Protein AF-A0A7J6UIM0-F1 (afdb_monomer_lite)

Sequence (975 aa):
IRQLGDRVQRTISGDQAKIGLISEQITKLRESLHSDTVAAELLTERMQKDLKLVESSADLDINALRQARTDSLAKLEKALNNTVAEITEEYRSRREAQRQRKKDYCRQVAEEVCRLTTEKERLRQARTAEGDKIRETIEAELSRVGEAVSAERQSRAASEDRMLKKLEEICGRMQGDMAEERRQREEAEEQLITLLEDTCTTTATTVVGTPHPRPTSLHHSLQPSLLPDQRQQEEATSFLAGIWPNKCKLIDTVLVCRPKPPADEPSYVEPAAAPLMNTTKIGVPKICGEYAHYDCPPGARWPEGATPYPDPAKELSNSTNTQYSTIPSRIIFTIEWRVVDMAVEQPPESTEDLSEKVDAVTRQRDDLKALCEKLAMVIKEEESARRDITEECAASKKRQQELEVELERTLESSRRETEKAMVEKENYEAEIGVTKRDMLQRVREFEGKMSKIREEVESSTLDNQRLAHEVLRQQRLVKAGEEEMARLKTELTTATEDCREAEAKANTLQVDLEASRKAGQDMKLELDRCQSRVEALKTDLGAQRKARAKLEATVEALRGAVVTENSDKSTASRSLEDANKRMARLEKEKEKAEGQLKKMIAMVRTLEDTQGSLLSELETTTAKLADVGRSATASEETNVDALRKAAEQHQEVVRMRTAMLTLDRERDELQSAVDEKSEEISSLRATNRELSDRVGELNRKVEQLRREAEGQQVNLNSRDEEGAVLQKTIQQLQEETVRLRTELDGSQQEVRNITEDVAHMTRENQSLHAEVIRLSREASNFRTALDHQKRDTQTTMEALRAVELERDDVRELYHQATLDGHRRSASISTLQEERDQLEESLDLLTKENEKFQASLSEAFKHNRRLQVDLDATEDQNQQLLKQLREMNDLLAEQRRMVAVAGEDRNRAEDACRQLSTAGNHQSRESAKLATQLAAVTAENQRLSEKLREARHALHEESNRYEWAPVAPLLCRVVC

Organism: Perkinsus olseni (NCBI:txid32597)

Radius of gyration: 112.0 Å; chains: 1; bounding box: 254×106×376 Å

InterPro domains:
  IPR051861 NET actin-binding domain-containing protein [PTHR32258] (23-616)

pLDDT: mean 70.94, std 21.33, range [28.92, 97.5]

Secondary structure (DSSP, 8-state):
-HHHHHHHHHHHHHHHHHHHHHHHHHHHHHHHHHHHHHHHHHHHHHHHHHHHHHHHHHHHHHHHHHHHHHHHHHHHHHHHHHHHHHHHHHHHHHHHHHHHHHHHHHHHHHHHHHHHHHHHHHHHHHHHHHHHHHHHHHHHHHHHHHHHHHHHHHHHHHHHHHHHHHHHHHHHHHHHHHHHHHHHHHHHHHHHHHHHHHHHHHHHT-------------------------------------S-------------PPPPPPPP-------------------PPP----------------------------------------------------------------SSTHHHHHHHHHHHHHHHHHHHHHHHHHHHHHHHHHHHHHHHHHHHHHHHHHHHHHHHHHHHHHHHHHHHHHHHHHHHHHHHHHHHHHHHHHHHHHHHHHHHHHHHHHHHHHHHHHHHHHHHHHHHHHHHHHHHHHHHHHHHHHHHHHHHHHHHHHHHHHHHHHHHHHHHHHHHHHHHHHHHHHHHHHHHHHHHHHHHHHHHHHHHHHHHHHHHTTTHHHHHHHHHHHHHHHHHHHHHHHHHHHHHHHHHHHHHHHHHHHHHHHHHHHHHHHTTSSSS---S--SSGGGHHHHHHHHHHHHHHHHHHHHHHHHHHHHHHHHHHHHHHHHHHHHHHHHHHHHHHHHHHHHHHHHHHHHHHHHHHHHHHHHHHHHHHHHHHHHHHHHHHHHHHHHHHHHHHHHHHHHHHHHHHHHHHHHHHHHHHHHHHHHHHHHHHHHHHHHHHHHHHHHHHHHHHHHHHHHHHHHHHHHHHHHHHHHHHHHHHHHHHHHHHHHHHHHHHHHHHHHHHHHHHHHHHHHHHHHHHHHHHHHHHHHHHHHHHHHHHHHHHHHHHHHHHHTTTTTS---------------S-S--SSTT----TTS----S---------------------------

Foldseek 3Di:
DVVVVVVVVVVVVVVVVVVVVVVVVVVVVVVVVVVVVVVVVVVVVVVVVVVVVVVVVVVVVVVVVVVVVVVVVVVVVVVVVVVVVVVVVVVVVVVVVVVVVVVVVVVVVVVVVVVVVVVVVVVVVVVVVVVVVVVVVVVVVVVVVVVVVVVVVVVVVVVVVVVVVVVVVVVVVVVVVVVVVVVVVVVVVVVVVVVVVVVVVVVVPDDDDDDDDDDDDDDDDDDDDDDDDDDDDDDDDDDDDDDDDDDDDDDDDDDDDDDDDDDDDDDDDDDDDDDDDDDDDDDDDDDDDDDDDDDDDDDDDDDDDDDDDDDDDDDDDDDDDDDDDDDDPDDDDDDDPDDDDDDDDDDDDDDPVVPVVVVVVVVVVVVVVVVVVVVVVVVVVVVVVVVVVVVVVVVVVVVVVVVVVVVVVVVVVVVVVVVVVVVVVVVVVVVVVVVVVVVVVVVVVVVVVVVVVVVVVVVVVVVVVVVVVVVVVVVVVVVVVVVVVVVVVVVVVVVVVVVVVVVVVVVVVVVVVVVVVVVVVVVVVVVVVVVVVVVVVVVVVVVVVVVVVVVVVVVVVVVVVVVVVCVVVVVVVVVVVVVVVVVVVVVVVVVVVVVVVVVVVVVVVVVVVVVVVVVVVVVVPVVPPPDDDPDDDDDPPVVPVVVVVVVVVVVVVVVVVVVVVVVVVVVVVVVVVVVVVVVVVVVVVVVVVVVVVVVVVVVVVVVVVVVVVVVVVVVVVVVVVVVVVVVVVVVVVVVVVVVVVVVVVVVVVVVVVVVVVVVVVVVVVVVVVVVVVVVVVVVVVVVVVVVVVVVVVVVVVVVVVVVVVVVVVVVVVVVVVVVVVVVVVVVVVVVVVVVVVVVVVVVVVVVVVVVVVVVVVVVVVVVVVVVVVVVVVVVVVVVVVVVVVVVVVVVVVVVVVVVVVPPVVVVPPVVPDDPDDDDDDDDDDPDVPPDDPDVPDDDVVPDDVDPCDDDDDDDDDDDDDDDDDDDDYDDDDDD

Structure (mmCIF, N/CA/C/O backbone):
data_AF-A0A7J6UIM0-F1
#
_entry.id   AF-A0A7J6UIM0-F1
#
loop_
_atom_site.group_PDB
_atom_site.id
_atom_site.type_symbol
_atom_site.label_atom_id
_atom_site.label_alt_id
_atom_site.label_comp_id
_atom_site.label_asym_id
_atom_site.label_entity_id
_atom_site.label_seq_id
_atom_site.pdbx_PDB_ins_code
_atom_site.Cartn_x
_atom_site.Cartn_y
_atom_site.Cartn_z
_atom_site.occupancy
_atom_site.B_iso_or_equiv
_atom_site.auth_seq_id
_atom_site.auth_comp_id
_atom_site.auth_asym_id
_atom_site.auth_atom_id
_atom_site.pdbx_PDB_model_num
ATOM 1 N N . ILE A 1 1 ? 128.063 52.223 -63.792 1.00 61.16 1 ILE A N 1
ATOM 2 C CA . ILE A 1 1 ? 126.683 52.631 -64.166 1.00 61.16 1 ILE A CA 1
ATOM 3 C C . ILE A 1 1 ? 125.966 51.526 -64.948 1.00 61.16 1 ILE A C 1
ATOM 5 O O . ILE A 1 1 ? 125.178 50.843 -64.316 1.00 61.16 1 ILE A O 1
ATOM 9 N N . ARG A 1 2 ? 126.256 51.271 -66.239 1.00 67.19 2 ARG A N 1
ATOM 10 C CA . ARG A 1 2 ? 125.487 50.328 -67.099 1.00 67.19 2 ARG A CA 1
ATOM 11 C C . ARG A 1 2 ? 125.166 48.968 -66.442 1.00 67.19 2 ARG A C 1
ATOM 13 O O . ARG A 1 2 ? 124.000 48.692 -66.206 1.00 67.19 2 ARG A O 1
ATOM 20 N N . GLN A 1 3 ? 126.182 48.240 -65.968 1.00 71.38 3 GLN A N 1
ATOM 21 C CA . GLN A 1 3 ? 126.021 46.953 -65.260 1.00 71.38 3 GLN A CA 1
ATOM 22 C C . GLN A 1 3 ? 125.173 47.004 -63.970 1.00 71.38 3 GLN A C 1
ATOM 24 O O . GLN A 1 3 ? 124.631 45.979 -63.564 1.00 71.38 3 GLN A O 1
ATOM 29 N N . LEU A 1 4 ? 125.063 48.160 -63.301 1.00 66.56 4 LEU A N 1
ATOM 30 C CA . LEU A 1 4 ? 124.134 48.332 -62.176 1.00 66.56 4 LEU A CA 1
ATOM 31 C C . LEU A 1 4 ? 122.704 48.492 -62.690 1.00 66.56 4 LEU A C 1
ATOM 33 O O . LEU A 1 4 ? 121.816 47.843 -62.152 1.00 66.56 4 LEU A O 1
ATOM 37 N N . GLY A 1 5 ? 122.499 49.248 -63.774 1.00 74.25 5 GLY A N 1
ATOM 38 C CA . GLY A 1 5 ? 121.230 49.274 -64.507 1.00 74.25 5 GLY A CA 1
ATOM 39 C C . GLY A 1 5 ? 120.797 47.872 -64.941 1.00 74.25 5 GLY A C 1
ATOM 40 O O . GLY A 1 5 ? 119.691 47.457 -64.629 1.00 74.25 5 GLY A O 1
ATOM 41 N N . ASP A 1 6 ? 121.700 47.080 -65.523 1.00 77.06 6 ASP A N 1
ATOM 42 C CA . ASP A 1 6 ? 121.408 45.707 -65.968 1.00 77.06 6 ASP A CA 1
ATOM 43 C C . ASP A 1 6 ? 121.132 44.724 -64.811 1.00 77.06 6 ASP A C 1
ATOM 45 O O . ASP A 1 6 ? 120.598 43.636 -65.040 1.00 77.06 6 ASP A O 1
ATOM 49 N N . ARG A 1 7 ? 121.522 45.050 -63.569 1.00 75.31 7 ARG A N 1
ATOM 50 C CA . ARG A 1 7 ? 121.157 44.282 -62.361 1.00 75.31 7 ARG A CA 1
ATOM 51 C C . ARG A 1 7 ? 119.836 44.773 -61.773 1.00 75.31 7 ARG A C 1
ATOM 53 O O . ARG A 1 7 ? 118.983 43.940 -61.497 1.00 75.31 7 ARG A O 1
ATOM 60 N N . VAL A 1 8 ? 119.646 46.090 -61.675 1.00 77.69 8 VAL A N 1
ATOM 61 C CA . VAL A 1 8 ? 118.398 46.735 -61.234 1.00 77.69 8 VAL A CA 1
ATOM 62 C C . VAL A 1 8 ? 117.232 46.352 -62.146 1.00 77.69 8 VAL A C 1
ATOM 64 O O . VAL A 1 8 ? 116.179 45.974 -61.650 1.00 77.69 8 VAL A O 1
ATOM 67 N N . GLN A 1 9 ? 117.427 46.335 -63.466 1.00 82.38 9 GLN A N 1
ATOM 68 C CA . GLN A 1 9 ? 116.411 45.909 -64.429 1.00 82.38 9 GLN A CA 1
ATOM 69 C C . GLN A 1 9 ? 116.035 44.432 -64.248 1.00 82.38 9 GLN A C 1
ATOM 71 O O . GLN A 1 9 ? 114.864 44.089 -64.360 1.00 82.38 9 GLN A O 1
ATOM 76 N N . ARG A 1 10 ? 117.004 43.563 -63.913 1.00 80.50 10 ARG A N 1
ATOM 77 C CA . ARG A 1 10 ? 116.757 42.136 -63.638 1.00 80.50 10 ARG A CA 1
ATOM 78 C C . ARG A 1 10 ? 116.069 41.888 -62.297 1.00 80.50 10 ARG A C 1
ATOM 80 O O . ARG A 1 10 ? 115.248 40.978 -62.220 1.00 80.50 10 ARG A O 1
ATOM 87 N N . THR A 1 11 ? 116.356 42.680 -61.261 1.00 80.88 11 THR A N 1
ATOM 88 C CA . THR A 1 11 ? 115.565 42.640 -60.020 1.00 80.88 11 THR A CA 1
ATOM 89 C C . THR A 1 11 ? 114.163 43.188 -60.257 1.00 80.88 11 THR A C 1
ATOM 91 O O . THR A 1 11 ? 113.212 42.513 -59.899 1.00 80.88 11 THR A O 1
ATOM 94 N N . ILE A 1 12 ? 114.006 44.307 -60.977 1.00 81.94 12 ILE A N 1
ATOM 95 C CA . ILE A 1 12 ? 112.689 44.857 -61.341 1.00 81.94 12 ILE A CA 1
ATOM 96 C C . ILE A 1 12 ? 111.864 43.830 -62.123 1.00 81.94 12 ILE A C 1
ATOM 98 O O . ILE A 1 12 ? 110.735 43.567 -61.730 1.00 81.94 12 ILE A O 1
ATOM 102 N N . SER A 1 13 ? 112.408 43.188 -63.162 1.00 81.75 13 SER A N 1
ATOM 103 C CA . SER A 1 13 ? 111.665 42.169 -63.920 1.00 81.75 13 SER A CA 1
ATOM 104 C C . SER A 1 13 ? 111.383 40.905 -63.098 1.00 81.75 13 SER A C 1
ATOM 106 O O . SER A 1 13 ? 110.324 40.300 -63.239 1.00 81.75 13 SER A O 1
ATOM 108 N N . GLY A 1 14 ? 112.312 40.498 -62.225 1.00 86.31 14 GLY A N 1
ATOM 109 C CA . GLY A 1 14 ? 112.129 39.350 -61.334 1.00 86.31 14 GLY A CA 1
ATOM 110 C C . GLY A 1 14 ? 111.077 39.599 -60.252 1.00 86.31 14 GLY A C 1
ATOM 111 O O . GLY A 1 14 ? 110.280 38.715 -59.951 1.00 86.31 14 GLY A O 1
ATOM 112 N N . ASP A 1 15 ? 111.031 40.808 -59.700 1.00 85.44 15 ASP A N 1
ATOM 113 C CA . ASP A 1 15 ? 110.052 41.210 -58.693 1.00 85.44 15 ASP A CA 1
ATOM 114 C C . ASP A 1 15 ? 108.699 41.548 -59.334 1.00 85.44 15 ASP A C 1
ATOM 116 O O . ASP A 1 15 ? 107.673 41.198 -58.765 1.00 85.44 15 ASP A O 1
ATOM 120 N N . GLN A 1 16 ? 108.662 42.081 -60.561 1.00 86.06 16 GLN A N 1
ATOM 121 C CA . GLN A 1 16 ? 107.441 42.164 -61.376 1.00 86.06 16 GLN A CA 1
ATOM 122 C C . GLN A 1 16 ? 106.850 40.776 -61.658 1.00 86.06 16 GLN A C 1
ATOM 124 O O . GLN A 1 16 ? 105.642 40.603 -61.527 1.00 86.06 16 GLN A O 1
ATOM 129 N N . ALA A 1 17 ? 107.675 39.769 -61.970 1.00 85.25 17 ALA A N 1
ATOM 130 C CA . ALA A 1 17 ? 107.206 38.394 -62.147 1.00 85.25 17 ALA A CA 1
ATOM 131 C C . ALA A 1 17 ? 106.651 37.792 -60.839 1.00 85.25 17 ALA A C 1
ATOM 133 O O . ALA A 1 17 ? 105.599 37.155 -60.858 1.00 85.25 17 ALA A O 1
ATOM 134 N N . LYS A 1 18 ? 107.297 38.044 -59.688 1.00 89.06 18 LYS A N 1
ATOM 135 C CA . LYS A 1 18 ? 106.760 37.656 -58.367 1.00 89.06 18 LYS A CA 1
ATOM 136 C C . LYS A 1 18 ? 105.453 38.377 -58.045 1.00 89.06 18 LYS A C 1
ATOM 138 O O . LYS A 1 18 ? 104.526 37.736 -57.574 1.00 89.06 18 LYS A O 1
ATOM 143 N N . ILE A 1 19 ? 105.366 39.684 -58.299 1.00 88.00 19 ILE A N 1
ATOM 144 C CA . ILE A 1 19 ? 104.154 40.488 -58.083 1.00 88.00 19 ILE A CA 1
ATOM 145 C C . ILE A 1 19 ? 103.022 39.993 -58.988 1.00 88.00 19 ILE A C 1
ATOM 147 O O . ILE A 1 19 ? 101.898 39.879 -58.515 1.00 88.00 19 ILE A O 1
ATOM 151 N N . GLY A 1 20 ? 103.310 39.621 -60.239 1.00 88.06 20 GLY A N 1
ATOM 152 C CA . GLY A 1 20 ? 102.354 38.964 -61.132 1.00 88.06 20 GLY A CA 1
ATOM 153 C C . GLY A 1 20 ? 101.846 37.639 -60.562 1.00 88.06 20 GLY A C 1
ATOM 154 O O . GLY A 1 20 ? 100.642 37.458 -60.422 1.00 88.06 20 GLY A O 1
ATOM 155 N N . LEU A 1 21 ? 102.748 36.752 -60.133 1.00 89.19 21 LEU A N 1
ATOM 156 C CA . LEU A 1 21 ? 102.387 35.444 -59.571 1.00 89.19 21 LEU A CA 1
ATOM 157 C C . LEU A 1 21 ? 101.632 35.562 -58.231 1.00 89.19 21 LEU A C 1
ATOM 159 O O . LEU A 1 21 ? 100.676 34.827 -57.994 1.00 89.19 21 LEU A O 1
ATOM 163 N N . ILE A 1 22 ? 101.996 36.526 -57.381 1.00 90.00 22 ILE A N 1
ATOM 164 C CA . ILE A 1 22 ? 101.259 36.867 -56.153 1.00 90.00 22 ILE A CA 1
ATOM 165 C C . ILE A 1 22 ? 99.895 37.481 -56.496 1.00 90.00 22 ILE A C 1
ATOM 167 O O . ILE A 1 22 ? 98.907 37.164 -55.843 1.00 90.00 22 ILE A O 1
ATOM 171 N N . SER A 1 23 ? 99.802 38.311 -57.538 1.00 89.12 23 SER A N 1
ATOM 172 C CA . SER A 1 23 ? 98.530 38.857 -58.019 1.00 89.12 23 SER A CA 1
ATOM 173 C C . SER A 1 23 ? 97.612 37.753 -58.547 1.00 89.12 23 SER A C 1
ATOM 175 O O . SER A 1 23 ? 96.428 37.775 -58.231 1.00 89.12 23 SER A O 1
ATOM 177 N N . GLU A 1 24 ? 98.142 36.767 -59.276 1.00 90.75 24 GLU A N 1
ATOM 178 C CA . GLU A 1 24 ? 97.398 35.570 -59.687 1.00 90.75 24 GLU A CA 1
ATOM 179 C C . GLU A 1 24 ? 96.944 34.716 -58.496 1.00 90.75 24 GLU A C 1
ATOM 181 O O . GLU A 1 24 ? 95.850 34.158 -58.516 1.00 90.75 24 GLU A O 1
ATOM 186 N N . GLN A 1 25 ? 97.770 34.588 -57.454 1.00 91.69 25 GLN A N 1
ATOM 187 C CA . GLN A 1 25 ? 97.379 33.892 -56.226 1.00 91.69 25 GLN A CA 1
ATOM 188 C C . GLN A 1 25 ? 96.284 34.662 -55.475 1.00 91.69 25 GLN A C 1
ATOM 190 O O . GLN A 1 25 ? 95.328 34.054 -55.005 1.00 91.69 25 GLN A O 1
ATOM 195 N N . ILE A 1 26 ? 96.367 35.994 -55.415 1.00 89.50 26 ILE A N 1
ATOM 196 C CA . ILE A 1 26 ? 95.345 36.854 -54.804 1.00 89.50 26 ILE A CA 1
ATOM 197 C C . ILE A 1 26 ? 94.034 36.818 -55.602 1.00 89.50 26 ILE A C 1
ATOM 199 O O . ILE A 1 26 ? 92.972 36.790 -54.982 1.00 89.50 26 ILE A O 1
ATOM 203 N N . THR A 1 27 ? 94.061 36.790 -56.940 1.00 91.56 27 THR A N 1
ATOM 204 C CA . THR A 1 27 ? 92.830 36.634 -57.735 1.00 91.56 27 THR A CA 1
ATOM 205 C C . THR A 1 27 ? 92.230 35.245 -57.561 1.00 91.56 27 THR A C 1
ATOM 207 O O . THR A 1 27 ? 91.060 35.168 -57.209 1.00 91.56 27 THR A O 1
ATOM 210 N N . LYS A 1 28 ? 93.022 34.165 -57.636 1.00 92.56 28 LYS A N 1
ATOM 211 C CA . LYS A 1 28 ? 92.541 32.789 -57.383 1.00 92.56 28 LYS A CA 1
ATOM 212 C C . LYS A 1 28 ? 91.957 32.618 -55.971 1.00 92.56 28 LYS A C 1
ATOM 214 O O . LYS A 1 28 ? 90.932 31.965 -55.805 1.00 92.56 28 LYS A O 1
ATOM 219 N N . LEU A 1 29 ? 92.551 33.248 -54.951 1.00 90.81 29 LEU A N 1
ATOM 220 C CA . LEU A 1 29 ? 92.005 33.255 -53.586 1.00 90.81 29 LEU A CA 1
ATOM 221 C C . LEU A 1 29 ? 90.717 34.084 -53.466 1.00 90.81 29 LEU A C 1
ATOM 223 O O . LEU A 1 29 ? 89.819 33.687 -52.731 1.00 90.81 29 LEU A O 1
ATOM 227 N N . ARG A 1 30 ? 90.589 35.205 -54.190 1.00 91.06 30 ARG A N 1
ATOM 228 C CA . ARG A 1 30 ? 89.337 35.983 -54.260 1.00 91.06 30 ARG A CA 1
ATOM 229 C C . ARG A 1 30 ? 88.232 35.231 -55.000 1.00 91.06 30 ARG A C 1
ATOM 231 O O . ARG A 1 30 ? 87.092 35.275 -54.560 1.00 91.06 30 ARG A O 1
ATOM 238 N N . GLU A 1 31 ? 88.568 34.540 -56.084 1.00 93.31 31 GLU A N 1
ATOM 239 C CA . GLU A 1 31 ? 87.654 33.692 -56.856 1.00 93.31 31 GLU A CA 1
ATOM 240 C C . GLU A 1 31 ? 87.157 32.514 -56.008 1.00 93.31 31 GLU A C 1
ATOM 242 O O . GLU A 1 31 ? 85.951 32.291 -55.947 1.00 93.31 31 GLU A O 1
ATOM 247 N N . SER A 1 32 ? 88.051 31.839 -55.269 1.00 92.56 32 SER A N 1
ATOM 248 C CA . SER A 1 32 ? 87.671 30.809 -54.289 1.00 92.56 32 SER A CA 1
ATOM 249 C C . SER A 1 32 ? 86.761 31.381 -53.207 1.00 92.56 32 SER A C 1
ATOM 251 O O . SER A 1 32 ? 85.644 30.908 -53.054 1.00 92.56 32 SER A O 1
ATOM 253 N N . LEU A 1 33 ? 87.172 32.457 -52.524 1.00 91.12 33 LEU A N 1
ATOM 254 C CA . LEU A 1 33 ? 86.380 33.064 -51.449 1.00 91.12 33 LEU A CA 1
ATOM 255 C C . LEU A 1 33 ? 84.996 33.525 -51.939 1.00 91.12 33 LEU A C 1
ATOM 257 O O . LEU A 1 33 ? 84.008 33.400 -51.217 1.00 91.12 33 LEU A O 1
ATOM 261 N N . HIS A 1 34 ? 84.902 34.042 -53.167 1.00 93.81 34 HIS A N 1
ATOM 262 C CA . HIS A 1 34 ? 83.630 34.433 -53.768 1.00 93.81 34 HIS A CA 1
ATOM 263 C C . HIS A 1 34 ? 82.765 33.210 -54.105 1.00 93.81 34 HIS A C 1
ATOM 265 O O . HIS A 1 34 ? 81.580 33.213 -53.784 1.00 93.81 34 HIS A O 1
ATOM 271 N N . SER A 1 35 ? 83.356 32.147 -54.660 1.00 93.88 35 SER A N 1
ATOM 272 C CA . SER A 1 35 ? 82.685 30.860 -54.885 1.00 93.88 35 SER A CA 1
ATOM 273 C C . SER A 1 35 ? 82.171 30.246 -53.578 1.00 93.88 35 SER A C 1
ATOM 275 O O . SER A 1 35 ? 81.038 29.774 -53.532 1.00 93.88 35 SER A O 1
ATOM 277 N N . ASP A 1 36 ? 82.966 30.293 -52.508 1.00 90.69 36 ASP A N 1
ATOM 278 C CA . ASP A 1 36 ? 82.601 29.802 -51.175 1.00 90.69 36 ASP A CA 1
ATOM 279 C C . ASP A 1 36 ? 81.475 30.652 -50.555 1.00 90.69 36 ASP A C 1
ATOM 281 O O . ASP A 1 36 ? 80.557 30.117 -49.933 1.00 90.69 36 ASP A O 1
ATOM 285 N N . THR A 1 37 ? 81.491 31.970 -50.789 1.00 93.75 37 THR A N 1
ATOM 286 C CA . THR A 1 37 ? 80.408 32.884 -50.381 1.00 93.75 37 THR A CA 1
ATOM 287 C C . THR A 1 37 ? 79.102 32.548 -51.104 1.00 93.75 37 THR A C 1
ATOM 289 O O . THR A 1 37 ? 78.085 32.325 -50.452 1.00 93.75 37 THR A O 1
ATOM 292 N N . VAL A 1 38 ? 79.132 32.420 -52.435 1.00 94.12 38 VAL A N 1
ATOM 293 C CA . VAL A 1 38 ? 77.952 32.061 -53.242 1.00 94.12 38 VAL A CA 1
ATOM 294 C C . VAL A 1 38 ? 77.446 30.656 -52.892 1.00 94.12 38 VAL A C 1
ATOM 296 O O . VAL A 1 38 ? 76.239 30.429 -52.836 1.00 94.12 38 VAL A O 1
ATOM 299 N N . ALA A 1 39 ? 78.335 29.706 -52.583 1.00 92.44 39 ALA A N 1
ATOM 300 C CA . ALA A 1 39 ? 77.944 28.382 -52.103 1.00 92.44 39 ALA A CA 1
ATOM 301 C C . ALA A 1 39 ? 77.234 28.440 -50.734 1.00 92.44 39 ALA A C 1
ATOM 303 O O . ALA A 1 39 ? 76.256 27.718 -50.526 1.00 92.44 39 ALA A O 1
ATOM 304 N N . ALA A 1 40 ? 77.668 29.316 -49.821 1.00 91.00 40 ALA A N 1
ATOM 305 C CA . ALA A 1 40 ? 77.006 29.543 -48.535 1.00 91.00 40 ALA A CA 1
ATOM 306 C C . ALA A 1 40 ? 75.648 30.264 -48.679 1.00 91.00 40 ALA A C 1
ATOM 308 O O . ALA A 1 40 ? 74.685 29.914 -47.992 1.00 91.00 40 ALA A O 1
ATOM 309 N N . GLU A 1 41 ? 75.532 31.222 -49.600 1.00 93.69 41 GLU A N 1
ATOM 310 C CA . GLU A 1 41 ? 74.266 31.883 -49.952 1.00 93.69 41 GLU A CA 1
ATOM 311 C C . GLU A 1 41 ? 73.267 30.877 -50.551 1.00 93.69 41 GLU A C 1
ATOM 313 O O . GLU A 1 41 ? 72.135 30.771 -50.082 1.00 93.69 41 GLU A O 1
ATOM 318 N N . LEU A 1 42 ? 73.699 30.035 -51.496 1.00 92.94 42 LEU A N 1
ATOM 319 C CA . LEU A 1 42 ? 72.869 28.964 -52.063 1.00 92.94 42 LEU A CA 1
ATOM 320 C C . LEU A 1 42 ? 72.468 27.907 -51.019 1.00 92.94 42 LEU A C 1
ATOM 322 O O . LEU A 1 42 ? 71.345 27.395 -51.060 1.00 92.94 42 LEU A O 1
ATOM 326 N N . LEU A 1 43 ? 73.351 27.584 -50.067 1.00 93.94 43 LEU A N 1
ATOM 327 C CA . LEU A 1 43 ? 73.041 26.666 -48.968 1.00 93.94 43 LEU A CA 1
ATOM 328 C C . LEU A 1 43 ? 72.013 27.267 -47.999 1.00 93.94 43 LEU A C 1
ATOM 330 O O . LEU A 1 43 ? 71.076 26.572 -47.611 1.00 93.94 43 LEU A O 1
ATOM 334 N N . THR A 1 44 ? 72.145 28.544 -47.634 1.00 93.19 44 THR A N 1
ATOM 335 C CA . THR A 1 44 ? 71.189 29.218 -46.736 1.00 93.19 44 THR A CA 1
ATOM 336 C C . THR A 1 44 ? 69.838 29.458 -47.412 1.00 93.19 44 THR A C 1
ATOM 338 O O . THR A 1 44 ? 68.810 29.197 -46.789 1.00 93.19 44 THR A O 1
ATOM 341 N N . GLU A 1 45 ? 69.805 29.815 -48.702 1.00 94.44 45 GLU A N 1
ATOM 342 C CA . GLU A 1 45 ? 68.573 29.824 -49.504 1.00 94.44 45 GLU A CA 1
ATOM 343 C C . GLU A 1 45 ? 67.891 28.452 -49.528 1.00 94.44 45 GLU A C 1
ATOM 345 O O . GLU A 1 45 ? 66.668 28.364 -49.391 1.00 94.44 45 GLU A O 1
ATOM 350 N N . ARG A 1 46 ? 68.662 27.373 -49.715 1.00 94.44 46 ARG A N 1
ATOM 351 C CA . ARG A 1 46 ? 68.125 26.010 -49.699 1.00 94.44 46 ARG A CA 1
ATOM 352 C C . ARG A 1 46 ? 67.565 25.658 -48.326 1.00 94.44 46 ARG A C 1
ATOM 354 O O . ARG A 1 46 ? 66.416 25.244 -48.252 1.00 94.44 46 ARG A O 1
ATOM 361 N N . MET A 1 47 ? 68.319 25.882 -47.251 1.00 93.56 47 MET A N 1
ATOM 362 C CA . MET A 1 47 ? 67.845 25.632 -45.888 1.00 93.56 47 MET A CA 1
ATOM 363 C C . MET A 1 47 ? 66.591 26.452 -45.557 1.00 93.56 47 MET A C 1
ATOM 365 O O . MET A 1 47 ? 65.697 25.935 -44.899 1.00 93.56 47 MET A O 1
ATOM 369 N N . GLN A 1 48 ? 66.466 27.688 -46.051 1.00 94.94 48 GLN A N 1
ATOM 370 C CA . GLN A 1 48 ? 65.254 28.492 -45.864 1.00 94.94 48 GLN A CA 1
ATOM 371 C C . GLN A 1 48 ? 64.049 27.939 -46.649 1.00 94.94 48 GLN A C 1
ATOM 373 O O . GLN A 1 48 ? 62.918 28.037 -46.176 1.00 94.94 48 GLN A O 1
ATOM 378 N N . LYS A 1 49 ? 64.265 27.355 -47.835 1.00 95.75 49 LYS A N 1
ATOM 379 C CA . LYS A 1 49 ? 63.213 26.676 -48.615 1.00 95.75 49 LYS A CA 1
ATOM 380 C C . LYS A 1 49 ? 62.800 25.363 -47.945 1.00 95.75 49 LYS A C 1
ATOM 382 O O . LYS A 1 49 ? 61.608 25.135 -47.769 1.00 95.75 49 LYS A O 1
ATOM 387 N N . ASP A 1 50 ? 63.768 24.564 -47.504 1.00 92.56 50 ASP A N 1
ATOM 388 C CA . ASP A 1 50 ? 63.541 23.299 -46.798 1.00 92.56 50 ASP A CA 1
ATOM 389 C C . ASP A 1 50 ? 62.816 23.542 -45.451 1.00 92.56 50 ASP A C 1
ATOM 391 O O . ASP A 1 50 ? 61.851 22.844 -45.143 1.00 92.56 50 ASP A O 1
ATOM 395 N N . LEU A 1 51 ? 63.178 24.594 -44.697 1.00 91.81 51 LEU A N 1
ATOM 396 C CA . LEU A 1 51 ? 62.449 25.033 -43.495 1.00 91.81 51 LEU A CA 1
ATOM 397 C C . LEU A 1 51 ? 61.001 25.432 -43.808 1.00 91.81 51 LEU A C 1
ATOM 399 O O . LEU A 1 51 ? 60.092 24.913 -43.171 1.00 91.81 51 LEU A O 1
ATOM 403 N N . LYS A 1 52 ? 60.765 26.275 -44.823 1.00 93.94 52 LYS A N 1
ATOM 404 C CA . LYS A 1 52 ? 59.405 26.686 -45.225 1.00 93.94 52 LYS A CA 1
ATOM 405 C C . LYS A 1 52 ? 58.530 25.518 -45.679 1.00 93.94 52 LYS A C 1
ATOM 407 O O . LYS A 1 52 ? 57.316 25.557 -45.489 1.00 93.94 52 LYS A O 1
ATOM 412 N N . LEU A 1 53 ? 59.121 24.478 -46.271 1.00 94.00 53 LEU A N 1
ATOM 413 C CA . LEU A 1 53 ? 58.413 23.242 -46.612 1.00 94.00 53 LEU A CA 1
ATOM 414 C C . LEU A 1 53 ? 58.029 22.444 -45.356 1.00 94.00 53 LEU A C 1
ATOM 416 O O . LEU A 1 53 ? 56.907 21.950 -45.285 1.00 94.00 53 LEU A O 1
ATOM 420 N N . VAL A 1 54 ? 58.909 22.368 -44.352 1.00 93.00 54 VAL A N 1
ATOM 421 C CA . VAL A 1 54 ? 58.602 21.740 -43.052 1.00 93.00 54 VAL A CA 1
ATOM 422 C C . VAL A 1 54 ? 57.544 22.535 -42.278 1.00 93.00 54 VAL A C 1
ATOM 424 O O . VAL A 1 54 ? 56.609 21.929 -41.765 1.00 93.00 54 VAL A O 1
ATOM 427 N N . GLU A 1 55 ? 57.632 23.868 -42.248 1.00 94.50 55 GLU A N 1
ATOM 428 C CA . GLU A 1 55 ? 56.611 24.761 -41.673 1.00 94.50 55 GLU A CA 1
ATOM 429 C C . GLU A 1 55 ? 55.247 24.535 -42.348 1.00 94.50 55 GLU A C 1
ATOM 431 O O . GLU A 1 55 ? 54.262 24.242 -41.673 1.00 94.50 55 GLU A O 1
ATOM 436 N N . SER A 1 56 ? 55.207 24.553 -43.686 1.00 95.00 56 SER A N 1
ATOM 437 C CA . SER A 1 56 ? 53.977 24.321 -44.461 1.00 95.00 56 SER A CA 1
ATOM 438 C C . SER A 1 56 ? 53.391 22.921 -44.239 1.00 95.00 56 SER A C 1
ATOM 440 O O . SER A 1 56 ? 52.172 22.769 -44.184 1.00 95.00 56 SER A O 1
ATOM 442 N N . SER A 1 57 ? 54.236 21.891 -44.103 1.00 94.69 57 SER A N 1
ATOM 443 C CA . SER A 1 57 ? 53.789 20.529 -43.780 1.00 94.69 57 SER A CA 1
ATOM 444 C C . SER A 1 57 ? 53.203 20.462 -42.371 1.00 94.69 57 SER A C 1
ATOM 446 O O . SER A 1 57 ? 52.114 19.926 -42.191 1.00 94.69 57 SER A O 1
ATOM 448 N N . ALA A 1 58 ? 53.879 21.058 -41.385 1.00 91.62 58 ALA A N 1
ATOM 449 C CA . ALA A 1 58 ? 53.418 21.078 -40.003 1.00 91.62 58 ALA A CA 1
ATOM 450 C C . ALA A 1 58 ? 52.085 21.830 -39.850 1.00 91.62 58 ALA A C 1
ATOM 452 O O . ALA A 1 58 ? 51.209 21.358 -39.131 1.00 91.62 58 ALA A O 1
ATOM 453 N N . ASP A 1 59 ? 51.886 22.947 -40.556 1.00 93.19 59 ASP A N 1
ATOM 454 C CA . ASP A 1 59 ? 50.600 23.655 -40.575 1.00 93.19 59 ASP A CA 1
ATOM 455 C C . ASP A 1 59 ? 49.482 22.820 -41.222 1.00 93.19 59 ASP A C 1
ATOM 457 O O . ASP A 1 59 ? 48.350 22.818 -40.727 1.00 93.19 59 ASP A O 1
ATOM 461 N N . LEU A 1 60 ? 49.770 22.072 -42.294 1.00 94.12 60 LEU A N 1
ATOM 462 C CA . LEU A 1 60 ? 48.805 21.141 -42.892 1.00 94.12 60 LEU A CA 1
ATOM 463 C C . LEU A 1 60 ? 48.441 20.008 -41.921 1.00 94.12 60 LEU A C 1
ATOM 465 O O . LEU A 1 60 ? 47.253 19.756 -41.712 1.00 94.12 60 LEU A O 1
ATOM 469 N N . ASP A 1 61 ? 49.427 19.389 -41.269 1.00 92.56 61 ASP A N 1
ATOM 470 C CA . ASP A 1 61 ? 49.219 18.320 -40.286 1.00 92.56 61 ASP A CA 1
ATOM 471 C C . ASP A 1 61 ? 48.450 18.820 -39.048 1.00 92.56 61 ASP A C 1
ATOM 473 O O . ASP A 1 61 ? 47.499 18.179 -38.594 1.00 92.56 61 ASP A O 1
ATOM 477 N N . ILE A 1 62 ? 48.785 20.006 -38.528 1.00 91.62 62 ILE A N 1
ATOM 478 C CA . ILE A 1 62 ? 48.074 20.648 -37.411 1.00 91.62 62 ILE A CA 1
ATOM 479 C C . ILE A 1 62 ? 46.615 20.937 -37.785 1.00 91.62 62 ILE A C 1
ATOM 481 O O . ILE A 1 62 ? 45.717 20.713 -36.969 1.00 91.62 62 ILE A O 1
ATOM 485 N N . ASN A 1 63 ? 46.347 21.411 -39.003 1.00 92.88 63 ASN A N 1
ATOM 486 C CA . ASN A 1 63 ? 44.983 21.685 -39.453 1.00 92.88 63 ASN A CA 1
ATOM 487 C C . ASN A 1 63 ? 44.192 20.397 -39.745 1.00 92.88 63 ASN A C 1
ATOM 489 O O . ASN A 1 63 ? 43.015 20.324 -39.390 1.00 92.88 63 ASN A O 1
ATOM 493 N N . ALA A 1 64 ? 44.832 19.345 -40.262 1.00 92.69 64 ALA A N 1
ATOM 494 C CA . ALA A 1 64 ? 44.228 18.018 -40.384 1.00 92.69 64 ALA A CA 1
ATOM 495 C C . ALA A 1 64 ? 43.870 17.420 -39.008 1.00 92.69 64 ALA A C 1
ATOM 497 O O . ALA A 1 64 ? 42.766 16.905 -38.825 1.00 92.69 64 ALA A O 1
ATOM 498 N N . LEU A 1 65 ? 44.750 17.556 -38.009 1.00 90.44 65 LEU A N 1
ATOM 499 C CA . LEU A 1 65 ? 44.487 17.136 -36.626 1.00 90.44 65 LEU A CA 1
ATOM 500 C C . LEU A 1 65 ? 43.379 17.967 -35.958 1.00 90.44 65 LEU A C 1
ATOM 502 O O . LEU A 1 65 ? 42.557 17.411 -35.226 1.00 90.44 65 LEU A O 1
ATOM 506 N N . ARG A 1 66 ? 43.304 19.280 -36.228 1.00 93.88 66 ARG A N 1
ATOM 507 C CA . ARG A 1 66 ? 42.185 20.137 -35.793 1.00 93.88 66 ARG A CA 1
ATOM 508 C C . ARG A 1 66 ? 40.860 19.657 -36.387 1.00 93.88 66 ARG A C 1
ATOM 510 O O . ARG A 1 66 ? 39.916 19.472 -35.623 1.00 93.88 66 ARG A O 1
ATOM 517 N N . GLN A 1 67 ? 40.810 19.380 -37.692 1.00 93.44 67 GLN A N 1
ATOM 518 C CA . GLN A 1 67 ? 39.600 18.881 -38.354 1.00 93.44 67 GLN A CA 1
ATOM 519 C C . GLN A 1 67 ? 39.193 17.493 -37.832 1.00 93.44 67 GLN A C 1
ATOM 521 O O . GLN A 1 67 ? 38.038 17.271 -37.480 1.00 93.44 67 GLN A O 1
ATOM 526 N N . ALA A 1 68 ? 40.142 16.564 -37.681 1.00 90.56 68 ALA A N 1
ATOM 527 C CA . ALA A 1 68 ? 39.874 15.248 -37.098 1.00 90.56 68 ALA A CA 1
ATOM 528 C C . ALA A 1 68 ? 39.350 15.345 -35.649 1.00 90.56 68 ALA A C 1
ATOM 530 O O . ALA A 1 68 ? 38.504 14.547 -35.226 1.00 90.56 68 ALA A O 1
ATOM 531 N N . ARG A 1 69 ? 39.798 16.353 -34.886 1.00 93.31 69 ARG A N 1
ATOM 532 C CA . ARG A 1 69 ? 39.270 16.661 -33.551 1.00 93.31 69 ARG A CA 1
ATOM 533 C C . ARG A 1 69 ? 37.852 17.239 -33.603 1.00 93.31 69 ARG A C 1
ATOM 535 O O . ARG A 1 69 ? 37.013 16.780 -32.834 1.00 93.31 69 ARG A O 1
ATOM 542 N N . THR A 1 70 ? 37.540 18.191 -34.483 1.00 94.12 70 THR A N 1
ATOM 543 C CA . THR A 1 70 ? 36.162 18.711 -34.609 1.00 94.12 70 THR A CA 1
ATOM 544 C C . THR A 1 70 ? 35.193 17.632 -35.086 1.00 94.12 70 THR A C 1
ATOM 546 O O . THR A 1 70 ? 34.110 17.491 -34.524 1.00 94.12 70 THR A O 1
ATOM 549 N N . ASP A 1 71 ? 35.611 16.792 -36.033 1.00 92.31 71 ASP A N 1
ATOM 550 C CA . ASP A 1 71 ? 34.810 15.682 -36.552 1.00 92.31 71 ASP A CA 1
ATOM 551 C C . ASP A 1 71 ? 34.538 14.608 -35.491 1.00 92.31 71 ASP A C 1
ATOM 553 O O . ASP A 1 71 ? 33.468 13.998 -35.485 1.00 92.31 71 ASP A O 1
ATOM 557 N N . SER A 1 72 ? 35.501 14.333 -34.605 1.00 89.81 72 SER A N 1
ATOM 558 C CA . SER A 1 72 ? 35.314 13.382 -33.501 1.00 89.81 72 SER A CA 1
ATOM 559 C C . SER A 1 72 ? 34.459 13.965 -32.375 1.00 89.81 72 SER A C 1
ATOM 561 O O . SER A 1 72 ? 33.592 13.257 -31.863 1.00 89.81 72 SER A O 1
ATOM 563 N N . LEU A 1 73 ? 34.605 15.255 -32.055 1.00 91.38 73 LEU A N 1
ATOM 564 C CA . LEU A 1 73 ? 33.722 15.950 -31.113 1.00 91.38 73 LEU A CA 1
ATOM 565 C C . LEU A 1 73 ? 32.270 15.986 -31.612 1.00 91.38 73 LEU A C 1
ATOM 567 O O . LEU A 1 73 ? 31.380 15.593 -30.866 1.00 91.38 73 LEU A O 1
ATOM 571 N N . ALA A 1 74 ? 32.023 16.326 -32.881 1.00 92.06 74 ALA A N 1
ATOM 572 C CA . ALA A 1 74 ? 30.678 16.319 -33.464 1.00 92.06 74 ALA A CA 1
ATOM 573 C C . ALA A 1 74 ? 30.038 14.912 -33.485 1.00 92.06 74 ALA A C 1
ATOM 575 O O . ALA A 1 74 ? 28.828 14.764 -33.300 1.00 92.06 74 ALA A O 1
ATOM 576 N N . LYS A 1 75 ? 30.841 13.850 -33.667 1.00 93.19 75 LYS A N 1
ATOM 577 C CA . LYS A 1 75 ? 30.376 12.454 -33.542 1.00 93.19 75 LYS A CA 1
ATOM 578 C C . LYS A 1 75 ? 30.003 12.101 -32.098 1.00 93.19 75 LYS A C 1
ATOM 580 O O . LYS A 1 75 ? 28.971 11.466 -31.893 1.00 93.19 75 LYS A O 1
ATOM 585 N N . LEU A 1 76 ? 30.803 12.524 -31.116 1.00 90.62 76 LEU A N 1
ATOM 586 C CA . LEU A 1 76 ? 30.525 12.316 -29.690 1.00 90.62 76 LEU A CA 1
ATOM 587 C C . LEU A 1 76 ? 29.298 13.107 -29.220 1.00 90.62 76 LEU A C 1
ATOM 589 O O . LEU A 1 76 ? 28.453 12.549 -28.528 1.00 90.62 76 LEU A O 1
ATOM 593 N N . GLU A 1 77 ? 29.152 14.362 -29.643 1.00 92.56 77 GLU A N 1
ATOM 594 C CA . GLU A 1 77 ? 27.983 15.196 -29.350 1.00 92.56 77 GLU A CA 1
ATOM 595 C C . GLU A 1 77 ? 26.705 14.578 -29.936 1.00 92.56 77 GLU A C 1
ATOM 597 O O . GLU A 1 77 ? 25.698 14.444 -29.243 1.00 92.56 77 GLU A O 1
ATOM 602 N N . LYS A 1 78 ? 26.752 14.101 -31.188 1.00 94.44 78 LYS A N 1
ATOM 603 C CA . LYS A 1 78 ? 25.630 13.381 -31.805 1.00 94.44 78 LYS A CA 1
ATOM 604 C C . LYS A 1 78 ? 25.288 12.086 -31.059 1.00 94.44 78 LYS A C 1
ATOM 606 O O . LYS A 1 78 ? 24.109 11.796 -30.871 1.00 94.44 78 LYS A O 1
ATOM 611 N N . ALA A 1 79 ? 26.288 11.319 -30.621 1.00 90.75 79 ALA A N 1
ATOM 612 C CA . ALA A 1 79 ? 26.066 10.111 -29.829 1.00 90.75 79 ALA A CA 1
ATOM 613 C C . ALA A 1 79 ? 25.436 10.429 -28.459 1.00 90.75 79 ALA A C 1
ATOM 615 O O . ALA A 1 79 ? 24.489 9.760 -28.057 1.00 90.75 79 ALA A O 1
ATOM 616 N N . LEU A 1 80 ? 25.904 11.482 -27.781 1.00 92.94 80 LEU A N 1
ATOM 617 C CA . LEU A 1 80 ? 25.337 11.958 -26.518 1.00 92.94 80 LEU A CA 1
ATOM 618 C C . LEU A 1 80 ? 23.888 12.440 -26.691 1.00 92.94 80 LEU A C 1
ATOM 620 O O . LEU A 1 80 ? 23.014 12.055 -25.924 1.00 92.94 80 LEU A O 1
ATOM 624 N N . ASN A 1 81 ? 23.608 13.233 -27.726 1.00 92.81 81 ASN A N 1
ATOM 625 C CA . ASN A 1 81 ? 22.255 13.707 -28.020 1.00 92.81 81 ASN A CA 1
ATOM 626 C C . ASN A 1 81 ? 21.288 12.548 -28.329 1.00 92.81 81 ASN A C 1
ATOM 628 O O . ASN A 1 81 ? 20.134 12.592 -27.900 1.00 92.81 81 ASN A O 1
ATOM 632 N N . ASN A 1 82 ? 21.755 11.487 -29.001 1.00 92.69 82 ASN A N 1
ATOM 633 C CA . ASN A 1 82 ? 20.973 10.264 -29.191 1.00 92.69 82 ASN A CA 1
ATOM 634 C C . ASN A 1 82 ? 20.665 9.570 -27.851 1.00 92.69 82 ASN A C 1
ATOM 636 O O . ASN A 1 82 ? 19.495 9.327 -27.563 1.00 92.69 82 ASN A O 1
ATOM 640 N N . THR A 1 83 ? 21.666 9.310 -26.999 1.00 92.56 83 THR A N 1
ATOM 641 C CA . THR A 1 83 ? 21.432 8.620 -25.712 1.00 92.56 83 THR A CA 1
ATOM 642 C C . THR A 1 83 ? 20.569 9.445 -24.754 1.00 92.56 83 THR A C 1
ATOM 644 O O . THR A 1 83 ? 19.726 8.894 -24.049 1.00 92.56 83 THR A O 1
ATOM 647 N N . VAL A 1 84 ? 20.688 10.777 -24.769 1.00 92.00 84 VAL A N 1
ATOM 648 C CA . VAL A 1 84 ? 19.796 11.680 -24.021 1.00 92.00 84 VAL A CA 1
ATOM 649 C C . VAL A 1 84 ? 18.355 11.603 -24.541 1.00 92.00 84 VAL A C 1
ATOM 651 O O . VAL A 1 84 ? 17.421 11.592 -23.733 1.00 92.00 84 VAL A O 1
ATOM 654 N N . ALA A 1 85 ? 18.144 11.507 -25.858 1.00 92.75 85 ALA A N 1
ATOM 655 C CA . ALA A 1 85 ? 16.815 11.323 -26.442 1.00 92.75 85 ALA A CA 1
ATOM 656 C C . ALA A 1 85 ? 16.211 9.951 -26.084 1.00 92.75 85 ALA A C 1
ATOM 658 O O . ALA A 1 85 ? 15.050 9.888 -25.678 1.00 92.75 85 ALA A O 1
ATOM 659 N N . GLU A 1 86 ? 17.005 8.880 -26.154 1.00 92.38 86 GLU A N 1
ATOM 660 C CA . GLU A 1 86 ? 16.621 7.515 -25.762 1.00 92.38 86 GLU A CA 1
ATOM 661 C C . GLU A 1 86 ? 16.201 7.455 -24.284 1.00 92.38 86 GLU A C 1
ATOM 663 O O . GLU A 1 86 ? 15.075 7.061 -23.980 1.00 92.38 86 GLU A O 1
ATOM 668 N N . ILE A 1 87 ? 17.037 7.958 -23.366 1.00 91.12 87 ILE A N 1
ATOM 669 C CA . ILE A 1 87 ? 16.736 8.031 -21.923 1.00 91.12 87 ILE A CA 1
ATOM 670 C C . ILE A 1 87 ? 15.486 8.888 -21.651 1.00 91.12 87 ILE A C 1
ATOM 672 O O . ILE A 1 87 ? 14.677 8.565 -20.775 1.00 91.12 87 ILE A O 1
ATOM 676 N N . THR A 1 88 ? 15.290 9.974 -22.406 1.00 93.31 88 THR A N 1
ATOM 677 C CA . THR A 1 88 ? 14.101 10.834 -22.281 1.00 93.31 88 THR A CA 1
ATOM 678 C C . THR A 1 88 ? 12.823 10.102 -22.704 1.00 93.31 88 THR A C 1
ATOM 680 O O . THR A 1 88 ? 11.788 10.250 -22.045 1.00 93.31 88 THR A O 1
ATOM 683 N N . GLU A 1 89 ? 12.877 9.293 -23.765 1.00 93.06 89 GLU A N 1
ATOM 684 C CA . GLU A 1 89 ? 11.730 8.515 -24.238 1.00 93.06 89 GLU A CA 1
ATOM 685 C C . GLU A 1 89 ? 11.451 7.297 -23.347 1.00 93.06 89 GLU A C 1
ATOM 687 O O . GLU A 1 89 ? 10.293 7.048 -23.005 1.00 93.06 89 GLU A O 1
ATOM 692 N N . GLU A 1 90 ? 12.481 6.607 -22.847 1.00 91.56 90 GLU A N 1
ATOM 693 C CA . GLU A 1 90 ? 12.312 5.581 -21.809 1.00 91.56 90 GLU A CA 1
ATOM 694 C C . GLU A 1 90 ? 11.662 6.163 -20.546 1.00 91.56 90 GLU A C 1
ATOM 696 O O . GLU A 1 90 ? 10.740 5.564 -19.985 1.00 91.56 90 GLU A O 1
ATOM 701 N N . TYR A 1 91 ? 12.073 7.360 -20.112 1.00 89.56 91 TYR A N 1
ATOM 702 C CA . TYR A 1 91 ? 11.457 8.042 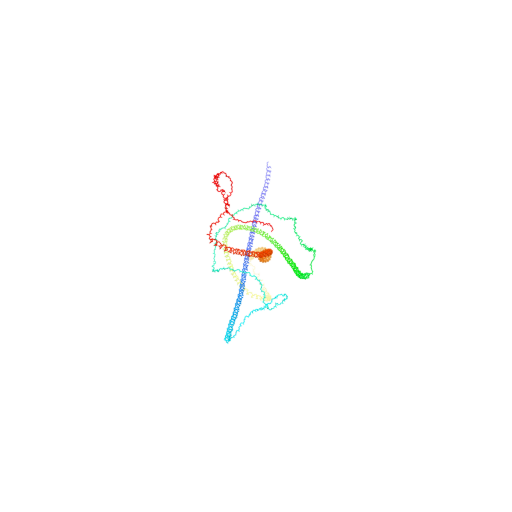-18.974 1.00 89.56 91 TYR A CA 1
ATOM 703 C C . TYR A 1 91 ? 9.992 8.428 -19.249 1.00 89.56 91 TYR A C 1
ATOM 705 O O . TYR A 1 91 ? 9.135 8.225 -18.381 1.00 89.56 91 TYR A O 1
ATOM 713 N N . ARG A 1 92 ? 9.672 8.935 -20.452 1.00 94.62 92 ARG A N 1
ATOM 714 C CA . ARG A 1 92 ? 8.290 9.214 -20.891 1.00 94.62 92 ARG A CA 1
ATOM 715 C C . ARG A 1 92 ? 7.442 7.939 -20.848 1.00 94.62 92 ARG A C 1
ATOM 717 O O . ARG A 1 92 ? 6.428 7.912 -20.145 1.00 94.62 92 ARG A O 1
ATOM 724 N N . SER A 1 93 ? 7.902 6.877 -21.503 1.00 93.44 93 SER A N 1
ATOM 725 C CA . SER A 1 93 ? 7.250 5.565 -21.559 1.00 93.44 93 SER A CA 1
ATOM 726 C C . SER A 1 93 ? 7.033 4.969 -20.162 1.00 93.44 93 SER A C 1
ATOM 728 O O . SER A 1 93 ? 5.909 4.622 -19.794 1.00 93.44 93 SER A O 1
ATOM 730 N N . ARG A 1 94 ? 8.061 4.961 -19.301 1.00 94.50 94 ARG A N 1
ATOM 731 C CA . ARG A 1 94 ? 7.970 4.469 -17.913 1.00 94.50 94 ARG A CA 1
ATOM 732 C C . ARG A 1 94 ? 6.982 5.284 -17.072 1.00 94.50 94 ARG A C 1
ATOM 734 O O . ARG A 1 94 ? 6.242 4.710 -16.267 1.00 94.50 94 ARG A O 1
ATOM 741 N N . ARG A 1 95 ? 6.916 6.605 -17.269 1.00 93.81 95 ARG A N 1
ATOM 742 C CA . ARG A 1 95 ? 5.946 7.497 -16.607 1.00 93.81 95 ARG A CA 1
ATOM 743 C C . ARG A 1 95 ? 4.514 7.247 -17.088 1.00 93.81 95 ARG A C 1
ATOM 745 O O . ARG A 1 95 ? 3.577 7.363 -16.298 1.00 93.81 95 ARG A O 1
ATOM 752 N N . GLU A 1 96 ? 4.325 6.880 -18.350 1.00 91.69 96 GLU A N 1
ATOM 753 C CA . GLU A 1 96 ? 3.015 6.546 -18.918 1.00 91.69 96 GLU A CA 1
ATOM 754 C C . GLU A 1 96 ? 2.547 5.144 -18.526 1.00 91.69 96 GLU A C 1
ATOM 756 O O . GLU A 1 96 ? 1.411 5.002 -18.070 1.00 91.69 96 GLU A O 1
ATOM 761 N N . ALA A 1 97 ? 3.441 4.156 -18.505 1.00 91.06 97 ALA A N 1
ATOM 762 C CA . ALA A 1 97 ? 3.186 2.849 -17.905 1.00 91.06 97 ALA A CA 1
ATOM 763 C C . ALA A 1 97 ? 2.804 2.965 -16.414 1.00 91.06 97 ALA A C 1
ATOM 765 O O . ALA A 1 97 ? 1.853 2.323 -15.970 1.00 91.06 97 ALA A O 1
ATOM 766 N N . GLN A 1 98 ? 3.470 3.831 -15.636 1.00 90.50 98 GLN A N 1
ATOM 767 C CA . GLN A 1 98 ? 3.068 4.116 -14.249 1.00 90.50 98 GLN A CA 1
ATOM 768 C C . GLN A 1 98 ? 1.695 4.797 -14.147 1.00 90.50 98 GLN A C 1
ATOM 770 O O . GLN A 1 98 ? 0.905 4.433 -13.275 1.00 90.50 98 GLN A O 1
ATOM 775 N N . ARG A 1 99 ? 1.384 5.772 -15.015 1.00 89.94 99 ARG A N 1
ATOM 776 C CA . ARG A 1 99 ? 0.044 6.391 -15.075 1.00 89.94 99 ARG A CA 1
ATOM 777 C C . ARG A 1 99 ? -1.029 5.349 -15.389 1.00 89.94 99 ARG A C 1
ATOM 779 O O . ARG A 1 99 ? -2.091 5.390 -14.775 1.00 89.94 99 ARG A O 1
ATOM 786 N N . GLN A 1 100 ? -0.754 4.422 -16.304 1.00 92.88 100 GLN A N 1
ATOM 787 C CA . GLN A 1 100 ? -1.696 3.379 -16.695 1.00 92.88 100 GLN A CA 1
ATOM 788 C C . GLN A 1 100 ? -1.900 2.355 -15.570 1.00 92.88 100 GLN A C 1
ATOM 790 O O . GLN A 1 100 ? -3.032 2.195 -15.125 1.00 92.88 100 GLN A O 1
ATOM 795 N N . ARG A 1 101 ? -0.822 1.810 -14.980 1.00 92.12 101 ARG A N 1
ATOM 796 C CA . ARG A 1 101 ? -0.898 0.951 -13.777 1.00 92.12 101 ARG A CA 1
ATOM 797 C C . ARG A 1 101 ? -1.708 1.609 -12.646 1.00 92.12 101 ARG A C 1
ATOM 799 O O . ARG A 1 101 ? -2.520 0.944 -12.013 1.00 92.12 101 ARG A O 1
ATOM 806 N N . LYS A 1 102 ? -1.554 2.925 -12.425 1.00 91.31 102 LYS A N 1
ATOM 807 C CA . LYS A 1 102 ? -2.365 3.679 -11.447 1.00 91.31 102 LYS A CA 1
ATOM 808 C C . LYS A 1 102 ? -3.842 3.798 -11.845 1.00 91.31 102 LYS A C 1
ATOM 810 O O . LYS A 1 102 ? -4.692 3.621 -10.982 1.00 91.31 102 LYS A O 1
ATOM 815 N N . LYS A 1 103 ? -4.168 4.058 -13.119 1.00 91.50 103 LYS A N 1
ATOM 816 C CA . LYS A 1 103 ? -5.563 4.059 -13.608 1.00 91.50 103 LYS A CA 1
ATOM 817 C C . LYS A 1 103 ? -6.231 2.696 -13.435 1.00 91.50 103 LYS A C 1
ATOM 819 O O . LYS A 1 103 ? -7.384 2.646 -13.024 1.00 91.50 103 LYS A O 1
ATOM 824 N N . ASP A 1 104 ? -5.524 1.617 -13.760 1.00 92.06 104 ASP A N 1
ATOM 825 C CA . ASP A 1 104 ? -6.070 0.260 -13.691 1.00 92.06 104 ASP A CA 1
ATOM 826 C C . ASP A 1 104 ? -6.247 -0.199 -12.234 1.00 92.06 104 ASP A C 1
ATOM 828 O O . ASP A 1 104 ? -7.303 -0.727 -11.902 1.00 92.06 104 ASP A O 1
ATOM 832 N N . TYR A 1 105 ? -5.314 0.137 -11.332 1.00 91.88 105 TYR A N 1
ATOM 833 C CA . TYR A 1 105 ? -5.504 -0.034 -9.884 1.00 91.88 105 TYR A CA 1
ATOM 834 C C . TYR A 1 105 ? -6.703 0.772 -9.352 1.00 91.88 105 TYR A C 1
ATOM 836 O O . TYR A 1 105 ? -7.548 0.236 -8.640 1.00 91.88 105 TYR A O 1
ATOM 844 N N . CYS A 1 106 ? -6.845 2.047 -9.739 1.00 91.69 106 CYS A N 1
ATOM 845 C CA . CYS A 1 106 ? -8.023 2.841 -9.374 1.00 91.69 106 CYS A CA 1
ATOM 846 C C . CYS A 1 106 ? -9.332 2.252 -9.928 1.00 91.69 106 CYS A C 1
ATOM 848 O O . CYS A 1 106 ? -10.366 2.395 -9.278 1.00 91.69 106 CYS A O 1
ATOM 850 N N . ARG A 1 107 ? -9.302 1.576 -11.088 1.00 93.69 107 ARG A N 1
ATOM 851 C CA . ARG A 1 107 ? -10.466 0.862 -11.632 1.00 93.69 107 ARG A CA 1
ATOM 852 C C . ARG A 1 107 ? -10.805 -0.367 -10.789 1.00 93.69 107 ARG A C 1
ATOM 854 O O . ARG A 1 107 ? -11.944 -0.471 -10.361 1.00 93.69 107 ARG A O 1
ATOM 861 N N . GLN A 1 108 ? -9.823 -1.211 -10.468 1.00 93.12 108 GLN A N 1
ATOM 862 C CA . GLN A 1 108 ? -10.005 -2.384 -9.599 1.00 93.12 108 GLN A CA 1
ATOM 863 C C . GLN A 1 108 ? -10.567 -1.999 -8.222 1.00 93.12 108 GLN A C 1
ATOM 865 O O . GLN A 1 108 ? -11.505 -2.623 -7.733 1.00 93.12 108 GLN A O 1
ATOM 870 N N . VAL A 1 109 ? -10.049 -0.925 -7.613 1.00 93.44 109 VAL A N 1
ATOM 871 C CA . VAL A 1 109 ? -10.571 -0.400 -6.340 1.00 93.44 109 VAL A CA 1
ATOM 872 C C . VAL A 1 109 ? -12.008 0.114 -6.490 1.00 93.44 109 VAL A C 1
ATOM 874 O O . VAL A 1 109 ? -12.828 -0.132 -5.609 1.00 93.44 109 VAL A O 1
ATOM 877 N N . ALA A 1 110 ? -12.350 0.791 -7.591 1.00 92.00 110 ALA A N 1
ATOM 878 C CA . ALA A 1 110 ? -13.721 1.239 -7.844 1.00 92.00 110 ALA A CA 1
ATOM 879 C C . ALA A 1 110 ? -14.689 0.062 -8.079 1.00 92.00 110 ALA A C 1
ATOM 881 O O . ALA A 1 110 ? -15.782 0.053 -7.519 1.00 92.00 110 ALA A O 1
ATOM 882 N N . GLU A 1 111 ? -14.276 -0.947 -8.849 1.00 95.19 111 GLU A N 1
ATOM 883 C CA . GLU A 1 111 ? -15.028 -2.181 -9.104 1.00 95.19 111 GLU A CA 1
ATOM 884 C C . GLU A 1 111 ? -15.302 -2.945 -7.797 1.00 95.19 111 GLU A C 1
ATOM 886 O O . GLU A 1 111 ? -16.448 -3.313 -7.529 1.00 95.19 111 GLU A O 1
ATOM 891 N N . GLU A 1 112 ? -14.297 -3.099 -6.931 1.00 93.56 112 GLU A N 1
ATOM 892 C CA . GLU A 1 112 ? -14.442 -3.780 -5.638 1.00 93.56 112 GLU A CA 1
ATOM 893 C C . GLU A 1 112 ? -15.274 -2.964 -4.631 1.00 93.56 112 GLU A C 1
ATOM 895 O O . GLU A 1 112 ? -16.100 -3.526 -3.909 1.00 93.56 112 GLU A O 1
ATOM 900 N N . VAL A 1 113 ? -15.164 -1.629 -4.627 1.00 91.75 113 VAL A N 1
ATOM 901 C CA . VAL A 1 113 ? -16.062 -0.751 -3.851 1.00 91.75 113 VAL A CA 1
ATOM 902 C C . VAL A 1 113 ? -17.512 -0.878 -4.333 1.00 91.75 113 VAL A C 1
ATOM 904 O O . VAL A 1 113 ? -18.425 -0.949 -3.505 1.00 91.75 113 VAL A O 1
ATOM 907 N N . CYS A 1 114 ? -17.755 -0.970 -5.644 1.00 94.31 114 CYS A N 1
ATOM 908 C CA . CYS A 1 114 ? -19.087 -1.244 -6.189 1.00 94.31 114 CYS A CA 1
ATOM 909 C C . CYS A 1 114 ? -19.597 -2.639 -5.786 1.00 94.31 114 CYS A C 1
ATOM 911 O O . CYS A 1 114 ? -20.750 -2.764 -5.355 1.00 94.31 114 CYS A O 1
ATOM 913 N N . ARG A 1 115 ? -18.747 -3.674 -5.859 1.00 97.50 115 ARG A N 1
ATOM 914 C CA . ARG A 1 115 ? -19.073 -5.048 -5.442 1.00 97.50 115 ARG A CA 1
ATOM 915 C C . ARG A 1 115 ? -19.479 -5.104 -3.968 1.00 97.50 115 ARG A C 1
ATOM 917 O O . ARG A 1 115 ? -20.567 -5.585 -3.653 1.00 97.50 115 ARG A O 1
ATOM 924 N N . LEU A 1 116 ? -18.660 -4.538 -3.080 1.00 92.06 116 LEU A N 1
ATOM 925 C CA . LEU A 1 116 ? -18.917 -4.470 -1.638 1.00 92.06 116 LEU A CA 1
ATOM 926 C C . LEU A 1 116 ? -20.147 -3.616 -1.297 1.00 92.06 116 LEU A C 1
ATOM 928 O O . LEU A 1 116 ? -20.885 -3.949 -0.371 1.00 92.06 116 LEU A O 1
ATOM 932 N N . THR A 1 117 ? -20.418 -2.548 -2.053 1.00 94.19 117 THR A N 1
ATOM 933 C CA . THR A 1 117 ? -21.637 -1.735 -1.875 1.00 94.19 117 THR A CA 1
ATOM 934 C C . THR A 1 117 ? -22.893 -2.525 -2.251 1.00 94.19 117 THR A C 1
ATOM 936 O O . THR A 1 117 ? -23.872 -2.510 -1.507 1.00 94.19 117 THR A O 1
ATOM 939 N N . THR A 1 118 ? -22.846 -3.280 -3.352 1.00 94.38 118 THR A N 1
ATOM 940 C CA . THR A 1 118 ? -23.948 -4.151 -3.798 1.00 94.38 118 THR A CA 1
ATOM 941 C C . THR A 1 118 ? -24.183 -5.300 -2.812 1.00 94.38 118 THR A C 1
ATOM 943 O O . THR A 1 118 ? -25.322 -5.602 -2.461 1.00 94.38 118 THR A O 1
ATOM 946 N N . GLU A 1 119 ? -23.114 -5.912 -2.298 1.00 95.12 119 GLU A N 1
ATOM 947 C CA . GLU A 1 119 ? -23.189 -6.969 -1.286 1.00 95.12 119 GLU A CA 1
ATOM 948 C C . GLU A 1 119 ? -23.736 -6.459 0.059 1.00 95.12 119 GLU A C 1
ATOM 950 O O . GLU A 1 119 ? -24.612 -7.094 0.650 1.00 95.12 119 GLU A O 1
ATOM 955 N N . LYS A 1 120 ? -23.307 -5.273 0.504 1.00 93.44 120 LYS A N 1
ATOM 956 C CA . LYS A 1 120 ? -23.861 -4.579 1.677 1.00 93.44 120 LYS A CA 1
ATOM 957 C C . LYS A 1 120 ? -25.358 -4.302 1.526 1.00 93.44 120 LYS A C 1
ATOM 959 O O . LYS A 1 120 ? -26.101 -4.480 2.491 1.00 93.44 120 LYS A O 1
ATOM 964 N N . GLU A 1 121 ? -25.810 -3.886 0.344 1.00 95.88 121 GLU A N 1
ATOM 965 C CA . GLU A 1 121 ? -27.228 -3.605 0.106 1.00 95.88 121 GLU A CA 1
ATOM 966 C C . GLU A 1 121 ? -28.063 -4.890 0.021 1.00 95.88 121 GLU A C 1
ATOM 968 O O . GLU A 1 121 ? -29.125 -4.974 0.633 1.00 95.88 121 GLU A O 1
ATOM 973 N N . ARG A 1 122 ? -27.532 -5.955 -0.594 1.00 95.25 122 ARG A N 1
ATOM 974 C CA . ARG A 1 122 ? -28.131 -7.300 -0.543 1.00 95.25 122 ARG A CA 1
ATOM 975 C C . ARG A 1 122 ? -28.288 -7.801 0.899 1.00 95.25 122 ARG A C 1
ATOM 977 O O . ARG A 1 122 ? -29.310 -8.393 1.236 1.00 95.25 122 ARG A O 1
ATOM 984 N N . LEU A 1 123 ? -27.300 -7.557 1.765 1.00 92.12 123 LEU A N 1
ATOM 985 C CA . LEU A 1 123 ? -27.363 -7.918 3.187 1.00 92.12 123 LEU A CA 1
ATOM 986 C C . LEU A 1 123 ? -28.356 -7.054 3.983 1.00 92.12 123 LEU A C 1
ATOM 988 O O . LEU A 1 123 ? -28.977 -7.562 4.915 1.00 92.12 123 LEU A O 1
ATOM 992 N N . ARG A 1 124 ? -28.552 -5.780 3.617 1.00 94.19 124 ARG A N 1
ATOM 993 C CA . ARG A 1 124 ? -29.635 -4.941 4.165 1.00 94.19 124 ARG A CA 1
ATOM 994 C C . ARG A 1 124 ? -31.004 -5.495 3.783 1.00 94.19 124 ARG A C 1
ATOM 996 O O . ARG A 1 124 ? -31.802 -5.750 4.676 1.00 94.19 124 ARG A O 1
ATOM 1003 N N . GLN A 1 125 ? -31.229 -5.755 2.496 1.00 93.25 125 GLN A N 1
ATOM 1004 C CA . GLN A 1 125 ? -32.482 -6.310 1.970 1.00 93.25 125 GLN A CA 1
ATOM 1005 C C . GLN A 1 125 ? -32.811 -7.687 2.569 1.00 93.25 125 GLN A C 1
ATOM 1007 O O . GLN A 1 125 ? -33.966 -7.968 2.880 1.00 93.25 125 GLN A O 1
ATOM 1012 N N . ALA A 1 126 ? -31.798 -8.531 2.794 1.00 93.31 126 ALA A N 1
ATOM 1013 C CA . ALA A 1 126 ? -31.970 -9.799 3.500 1.00 93.31 126 ALA A CA 1
ATOM 1014 C C . ALA A 1 126 ? -32.435 -9.587 4.953 1.00 93.31 126 ALA A C 1
ATOM 1016 O O . ALA A 1 126 ? -33.398 -10.218 5.378 1.00 93.31 126 ALA A O 1
ATOM 1017 N N . ARG A 1 127 ? -31.804 -8.662 5.693 1.00 92.81 127 ARG A N 1
ATOM 1018 C CA . ARG A 1 127 ? -32.176 -8.344 7.084 1.00 92.81 127 ARG A CA 1
ATOM 1019 C C . ARG A 1 127 ? -33.546 -7.681 7.209 1.00 92.81 127 ARG A C 1
ATOM 1021 O O . ARG A 1 127 ? -34.235 -7.955 8.184 1.00 92.81 127 ARG A O 1
ATOM 1028 N N . THR A 1 128 ? -33.954 -6.828 6.266 1.00 92.12 128 THR A N 1
ATOM 1029 C CA . THR A 1 128 ? -35.314 -6.265 6.278 1.00 92.12 128 THR A CA 1
ATOM 1030 C C . THR A 1 128 ? -36.337 -7.361 6.012 1.00 92.12 128 THR A C 1
ATOM 1032 O O . THR A 1 128 ? -37.217 -7.550 6.837 1.00 92.12 128 THR A O 1
ATOM 1035 N N . ALA A 1 129 ? -36.147 -8.185 4.973 1.00 91.81 129 ALA A N 1
ATOM 1036 C CA . ALA A 1 129 ? -37.052 -9.298 4.673 1.00 91.81 129 ALA A CA 1
ATOM 1037 C C . ALA A 1 129 ? -37.116 -10.365 5.788 1.00 91.81 129 ALA A C 1
ATOM 1039 O O . ALA A 1 129 ? -38.134 -11.032 5.949 1.00 91.81 129 ALA A O 1
ATOM 1040 N N . GLU A 1 130 ? -36.046 -10.550 6.563 1.00 93.19 130 GLU A N 1
ATOM 1041 C CA . GLU A 1 130 ? -36.041 -11.407 7.755 1.00 93.19 130 GLU A CA 1
ATOM 1042 C C . GLU A 1 130 ? -36.745 -10.738 8.949 1.00 93.19 130 GLU A C 1
ATOM 1044 O O . GLU A 1 130 ? -37.559 -11.374 9.614 1.00 93.19 130 GLU A O 1
ATOM 1049 N N . GLY A 1 131 ? -36.523 -9.438 9.171 1.00 90.81 131 GLY A N 1
ATOM 1050 C CA . GLY A 1 131 ? -37.237 -8.650 10.179 1.00 90.81 131 GLY A CA 1
ATOM 1051 C C . GLY A 1 131 ? -38.740 -8.517 9.905 1.00 90.81 131 GLY A C 1
ATOM 1052 O O . GLY A 1 131 ? -39.534 -8.548 10.843 1.00 90.81 131 GLY A O 1
ATOM 1053 N N . ASP A 1 132 ? -39.143 -8.428 8.637 1.00 91.19 132 ASP A N 1
ATOM 1054 C CA . ASP A 1 132 ? -40.544 -8.412 8.216 1.00 91.19 132 ASP A CA 1
ATOM 1055 C C . ASP A 1 132 ? -41.201 -9.783 8.450 1.00 91.19 132 ASP A C 1
ATOM 1057 O O . ASP A 1 132 ? -42.261 -9.830 9.063 1.00 91.19 132 ASP A O 1
ATOM 1061 N N . LYS A 1 133 ? -40.536 -10.906 8.128 1.00 93.75 133 LYS A N 1
ATOM 1062 C CA . LYS A 1 133 ? -41.012 -12.261 8.497 1.00 93.75 133 LYS A CA 1
ATOM 1063 C C . LYS A 1 133 ? -41.148 -12.461 10.005 1.00 93.75 133 LYS A C 1
ATOM 1065 O O . LYS A 1 133 ? -42.080 -13.121 10.464 1.00 93.75 133 LYS A O 1
ATOM 1070 N N . ILE A 1 134 ? -40.215 -11.921 10.791 1.00 92.50 134 ILE A N 1
ATOM 1071 C CA . ILE A 1 134 ? -40.300 -11.945 12.258 1.00 92.50 134 ILE A CA 1
ATOM 1072 C C . ILE A 1 134 ? -41.511 -11.124 12.720 1.00 92.50 134 ILE A C 1
ATOM 1074 O O . ILE A 1 134 ? -42.240 -11.581 13.598 1.00 92.50 134 ILE A O 1
ATOM 1078 N N . ARG A 1 135 ? -41.780 -9.966 12.098 1.00 93.75 135 ARG A N 1
ATOM 1079 C CA . ARG A 1 135 ? -42.978 -9.161 12.377 1.00 93.75 135 ARG A CA 1
ATOM 1080 C C . ARG A 1 135 ? -44.263 -9.915 12.027 1.00 93.75 135 ARG A C 1
ATOM 1082 O O . ARG A 1 135 ? -45.100 -10.057 12.905 1.00 93.75 135 ARG A O 1
ATOM 1089 N N . GLU A 1 136 ? -44.374 -10.476 10.822 1.00 94.56 136 GLU A N 1
ATOM 1090 C CA . GLU A 1 136 ? -45.509 -11.313 10.390 1.00 94.56 136 GLU A CA 1
ATOM 1091 C C . GLU A 1 136 ? -45.749 -12.488 11.352 1.00 94.56 136 GLU A C 1
ATOM 1093 O O . GLU A 1 136 ? -46.887 -12.787 11.710 1.00 94.56 136 GLU A O 1
ATOM 1098 N N . THR A 1 137 ? -44.676 -13.134 11.823 1.00 93.94 137 THR A N 1
ATOM 1099 C CA . THR A 1 137 ? -44.761 -14.234 12.797 1.00 93.94 137 THR A CA 1
ATOM 1100 C C . THR A 1 137 ? -45.282 -13.741 14.149 1.00 93.94 137 THR A C 1
ATOM 1102 O O . THR A 1 137 ? -46.184 -14.352 14.717 1.00 93.94 137 THR A O 1
ATOM 1105 N N . ILE A 1 138 ? -44.761 -12.622 14.662 1.00 91.06 138 ILE A N 1
ATOM 1106 C CA . ILE A 1 138 ? -45.209 -12.028 15.931 1.00 91.06 138 ILE A CA 1
ATOM 1107 C C . ILE A 1 138 ? -46.662 -11.547 15.829 1.00 91.06 138 ILE A C 1
ATOM 1109 O O . ILE A 1 138 ? -47.444 -11.803 16.739 1.00 91.06 138 ILE A O 1
ATOM 1113 N N . GLU A 1 139 ? -47.051 -10.904 14.729 1.00 93.56 139 GLU A N 1
ATOM 1114 C CA . GLU A 1 139 ? -48.429 -10.474 14.468 1.00 93.56 139 GLU A CA 1
ATOM 1115 C C . GLU A 1 139 ? -49.385 -11.676 14.376 1.00 93.56 139 GLU A C 1
ATOM 1117 O O . GLU A 1 139 ? -50.483 -11.630 14.938 1.00 93.56 139 GLU A O 1
ATOM 1122 N N . ALA A 1 140 ? -48.960 -12.789 13.767 1.00 93.12 140 ALA A N 1
ATOM 1123 C CA . ALA A 1 140 ? -49.726 -14.035 13.737 1.00 93.12 140 ALA A CA 1
ATOM 1124 C C . ALA A 1 140 ? -49.888 -14.678 15.129 1.00 93.12 140 ALA A C 1
ATOM 1126 O O . ALA A 1 140 ? -51.001 -15.070 15.482 1.00 93.12 140 ALA A O 1
ATOM 1127 N N . GLU A 1 141 ? -48.832 -14.766 15.949 1.00 94.00 141 GLU A N 1
ATOM 1128 C CA . GLU A 1 141 ? -48.959 -15.296 17.318 1.00 94.00 141 GLU A CA 1
ATOM 1129 C C . GLU A 1 141 ? -49.778 -14.358 18.222 1.00 94.00 141 GLU A C 1
ATOM 1131 O O . GLU A 1 141 ? -50.632 -14.827 18.975 1.00 94.00 141 GLU A O 1
ATOM 1136 N N . LEU A 1 142 ? -49.605 -13.034 18.112 1.00 90.75 142 LEU A N 1
ATOM 1137 C CA . LEU A 1 142 ? -50.444 -12.052 18.814 1.00 90.75 142 LEU A CA 1
ATOM 1138 C C . LEU A 1 142 ? -51.919 -12.163 18.403 1.00 90.75 142 LEU A C 1
ATOM 1140 O O . LEU A 1 142 ? -52.793 -12.068 19.266 1.00 90.75 142 LEU A O 1
ATOM 1144 N N . SER A 1 143 ? -52.206 -12.424 17.123 1.00 93.12 143 SER A N 1
ATOM 1145 C CA . SER A 1 143 ? -53.571 -12.670 16.639 1.00 93.12 143 SER A CA 1
ATOM 1146 C C . SER A 1 143 ? -54.163 -13.932 17.271 1.00 93.12 143 SER A C 1
ATOM 1148 O O . SER A 1 143 ? -55.250 -13.862 17.841 1.00 93.12 143 SER A O 1
ATOM 1150 N N . ARG A 1 144 ? -53.424 -15.054 17.290 1.00 93.25 144 ARG A N 1
ATOM 1151 C CA . ARG A 1 144 ? -53.864 -16.298 17.958 1.00 93.25 144 ARG A CA 1
ATOM 1152 C C . ARG A 1 144 ? -54.072 -16.122 19.462 1.00 93.25 144 ARG A C 1
ATOM 1154 O O . ARG A 1 144 ? -55.015 -16.678 20.018 1.00 93.25 144 ARG A O 1
ATOM 1161 N N . VAL A 1 145 ? -53.217 -15.351 20.138 1.00 92.00 145 VAL A N 1
ATOM 1162 C CA . VAL A 1 145 ? -53.393 -15.024 21.563 1.00 92.00 145 VAL A CA 1
ATOM 1163 C C . VAL A 1 145 ? -54.638 -14.154 21.765 1.00 92.00 145 VAL A C 1
ATOM 1165 O O . VAL A 1 145 ? -55.397 -14.396 22.702 1.00 92.00 145 VAL A O 1
ATOM 1168 N N . GLY A 1 146 ? -54.903 -13.197 20.872 1.00 92.25 146 GLY A N 1
ATOM 1169 C CA . GLY A 1 146 ? -56.138 -12.408 20.859 1.00 92.25 146 GLY A CA 1
ATOM 1170 C C . GLY A 1 146 ? -57.391 -13.271 20.677 1.00 92.25 146 GLY A C 1
ATOM 1171 O O . GLY A 1 146 ? -58.332 -13.161 21.465 1.00 92.25 146 GLY A O 1
ATOM 1172 N N . GLU A 1 147 ? -57.377 -14.180 19.700 1.00 92.50 147 GLU A N 1
ATOM 1173 C CA . GLU A 1 147 ? -58.426 -15.179 19.467 1.00 92.50 147 GLU A CA 1
ATOM 1174 C C . GLU A 1 147 ? -58.643 -16.062 20.704 1.00 92.50 147 GLU A C 1
ATOM 1176 O O . GLU A 1 147 ? -59.771 -16.155 21.189 1.00 92.50 147 GLU A O 1
ATOM 1181 N N . ALA A 1 148 ? -57.581 -16.634 21.280 1.00 90.12 148 ALA A N 1
ATOM 1182 C CA . ALA A 1 148 ? -57.655 -17.479 22.473 1.00 90.12 148 ALA A CA 1
ATOM 1183 C C . ALA A 1 148 ? -58.207 -16.727 23.699 1.00 90.12 148 ALA A C 1
ATOM 1185 O O . ALA A 1 148 ? -59.065 -17.250 24.410 1.00 90.12 148 ALA A O 1
ATOM 1186 N N . VAL A 1 149 ? -57.789 -15.475 23.921 1.00 90.62 149 VAL A N 1
ATOM 1187 C CA . VAL A 1 149 ? -58.339 -14.610 24.981 1.00 90.62 149 VAL A CA 1
ATOM 1188 C C . VAL A 1 149 ? -59.809 -14.267 24.713 1.00 90.62 149 VAL A C 1
ATOM 1190 O O . VAL A 1 149 ? -60.598 -14.197 25.657 1.00 90.62 149 VAL A O 1
ATOM 1193 N N . SER A 1 150 ? -60.215 -14.085 23.451 1.00 91.06 150 SER A N 1
ATOM 1194 C CA . SER A 1 150 ? -61.625 -13.874 23.093 1.00 91.06 150 SER A CA 1
ATOM 1195 C C . SER A 1 150 ? -62.481 -15.121 23.349 1.00 91.06 150 SER A C 1
ATOM 1197 O O . SER A 1 150 ? -63.567 -15.006 23.920 1.00 91.06 150 SER A O 1
ATOM 1199 N N . ALA A 1 151 ? -61.965 -16.308 23.022 1.00 91.38 151 ALA A N 1
ATOM 1200 C CA . ALA A 1 151 ? -62.638 -17.584 23.226 1.00 91.38 151 ALA A CA 1
ATOM 1201 C C . ALA A 1 151 ? -62.764 -17.925 24.718 1.00 91.38 151 ALA A C 1
ATOM 1203 O O . ALA A 1 151 ? -63.826 -18.351 25.162 1.00 91.38 151 ALA A O 1
ATOM 1204 N N . GLU A 1 152 ? -61.731 -17.655 25.518 1.00 92.31 152 GLU A N 1
ATOM 1205 C CA . GLU A 1 152 ? -61.781 -17.802 26.976 1.00 92.31 152 GLU A CA 1
ATOM 1206 C C . GLU A 1 152 ? -62.756 -16.800 27.620 1.00 92.31 152 GLU A C 1
ATOM 1208 O O . GLU A 1 152 ? -63.512 -17.165 28.517 1.00 92.31 152 GLU A O 1
ATOM 1213 N N . ARG A 1 153 ? -62.834 -15.552 27.131 1.00 90.94 153 ARG A N 1
ATOM 1214 C CA . ARG A 1 153 ? -63.866 -14.593 27.577 1.00 90.94 153 ARG A CA 1
ATOM 1215 C C . ARG A 1 153 ? -65.282 -15.077 27.255 1.00 90.94 153 ARG A C 1
ATOM 1217 O O . ARG A 1 153 ? -66.154 -14.976 28.113 1.00 90.94 153 ARG A O 1
ATOM 1224 N N . GLN A 1 154 ? -65.512 -15.632 26.063 1.00 91.56 154 GLN A N 1
ATOM 1225 C CA . GLN A 1 154 ? -66.801 -16.235 25.697 1.00 91.56 154 GLN A CA 1
ATOM 1226 C C . GLN A 1 154 ? -67.108 -17.488 26.534 1.00 91.56 154 GLN A C 1
ATOM 1228 O O . GLN A 1 154 ? -68.239 -17.659 26.981 1.00 91.56 154 GLN A O 1
ATOM 1233 N N . SER A 1 155 ? -66.106 -18.331 26.797 1.00 91.06 155 SER A N 1
ATOM 1234 C CA . SER A 1 155 ? -66.205 -19.514 27.662 1.00 91.06 155 SER A CA 1
ATOM 1235 C C . SER A 1 155 ? -66.619 -19.134 29.087 1.00 91.06 155 SER A C 1
ATOM 1237 O O . SER A 1 155 ? -67.563 -19.717 29.631 1.00 91.06 155 SER A O 1
ATOM 1239 N N . ARG A 1 156 ? -65.978 -18.102 29.659 1.00 89.56 156 ARG A N 1
ATOM 1240 C CA . ARG A 1 156 ? -66.309 -17.547 30.979 1.00 89.56 156 ARG A CA 1
ATOM 1241 C C . ARG A 1 156 ? -67.707 -16.961 31.020 1.00 89.56 156 ARG A C 1
ATOM 1243 O O . ARG A 1 156 ? -68.492 -17.447 31.826 1.00 89.56 156 ARG A O 1
ATOM 1250 N N . ALA A 1 157 ? -68.062 -16.059 30.105 1.00 91.06 157 ALA A N 1
ATOM 1251 C CA . ALA A 1 157 ? -69.414 -15.500 30.022 1.00 91.06 157 ALA A CA 1
ATOM 1252 C C . ALA A 1 157 ? -70.479 -16.607 29.900 1.00 91.06 157 ALA A C 1
ATOM 1254 O O . ALA A 1 157 ? -71.433 -16.649 30.668 1.00 91.06 157 ALA A O 1
ATOM 1255 N N . ALA A 1 158 ? -70.262 -17.602 29.034 1.00 90.19 158 ALA A N 1
ATOM 1256 C CA . ALA A 1 158 ? -71.158 -18.750 28.908 1.00 90.19 158 ALA A CA 1
ATOM 1257 C C . ALA A 1 158 ? -71.160 -19.673 30.146 1.00 90.19 158 ALA A C 1
ATOM 1259 O O . ALA A 1 158 ? -72.071 -20.486 30.299 1.00 90.19 158 ALA A O 1
ATOM 1260 N N . SER A 1 159 ? -70.144 -19.629 31.013 1.00 89.31 159 SER A N 1
ATOM 1261 C CA . SER A 1 159 ? -70.120 -20.333 32.306 1.00 89.31 159 SER A CA 1
ATOM 1262 C C . SER A 1 159 ? -70.812 -19.534 33.417 1.00 89.31 159 SER A C 1
ATOM 1264 O O . SER A 1 159 ? -71.536 -20.121 34.217 1.00 89.31 159 SER A O 1
ATOM 1266 N N . GLU A 1 160 ? -70.670 -18.209 33.397 1.00 91.56 160 GLU A N 1
ATOM 1267 C CA . GLU A 1 160 ? -71.320 -17.244 34.283 1.00 91.56 160 GLU A CA 1
ATOM 1268 C C . GLU A 1 160 ? -72.833 -17.241 34.022 1.00 91.56 160 GLU A C 1
ATOM 1270 O O . GLU A 1 160 ? -73.593 -17.486 34.951 1.00 91.56 160 GLU A O 1
ATOM 1275 N N . ASP A 1 161 ? -73.279 -17.168 32.763 1.00 91.81 161 ASP A N 1
ATOM 1276 C CA . ASP A 1 161 ? -74.681 -17.361 32.349 1.00 91.81 161 ASP A CA 1
ATOM 1277 C C . ASP A 1 161 ? -75.269 -18.697 32.839 1.00 91.81 161 ASP A C 1
ATOM 1279 O O . ASP A 1 161 ? -76.427 -18.774 33.255 1.00 91.81 161 ASP A O 1
ATOM 1283 N N . ARG A 1 162 ? -74.481 -19.782 32.789 1.00 91.44 162 ARG A N 1
ATOM 1284 C CA . ARG A 1 162 ? -74.895 -21.107 33.289 1.00 91.44 162 ARG A CA 1
ATOM 1285 C C . ARG A 1 162 ? -74.925 -21.174 34.817 1.00 91.44 162 ARG A C 1
ATOM 1287 O O . ARG A 1 162 ? -75.663 -21.994 35.359 1.00 91.44 162 ARG A O 1
ATOM 1294 N N . MET A 1 163 ? -74.145 -20.347 35.510 1.00 87.56 163 MET A N 1
ATOM 1295 C CA . MET A 1 163 ? -74.172 -20.232 36.967 1.00 87.56 163 MET A CA 1
ATOM 1296 C C . MET A 1 163 ? -75.340 -19.354 37.425 1.00 87.56 163 MET A C 1
ATOM 1298 O O . MET A 1 163 ? -76.070 -19.758 38.323 1.00 87.56 163 MET A O 1
ATOM 1302 N N . LEU A 1 164 ? -75.577 -18.223 36.755 1.00 90.25 164 LEU A N 1
ATOM 1303 C CA . LEU A 1 164 ? -76.722 -17.341 36.976 1.00 90.25 164 LEU A CA 1
ATOM 1304 C C . LEU A 1 164 ? -78.038 -18.096 36.782 1.00 90.25 164 LEU A C 1
ATOM 1306 O O . LEU A 1 164 ? -78.844 -18.111 37.703 1.00 90.25 164 LEU A O 1
ATOM 1310 N N . LYS A 1 165 ? -78.204 -18.850 35.687 1.00 91.50 165 LYS A N 1
ATOM 1311 C CA . LYS A 1 165 ? -79.397 -19.696 35.482 1.00 91.50 165 LYS A CA 1
ATOM 1312 C C . LYS A 1 165 ? -79.594 -20.743 36.578 1.00 91.50 165 LYS A C 1
ATOM 1314 O O . LYS A 1 165 ? -80.714 -20.964 37.018 1.00 91.50 165 LYS A O 1
ATOM 1319 N N . LYS A 1 166 ? -78.517 -21.348 37.094 1.00 88.31 166 LYS A N 1
ATOM 1320 C CA . LYS A 1 166 ? -78.611 -22.253 38.254 1.00 88.31 166 LYS A CA 1
ATOM 1321 C C . LYS A 1 166 ? -78.999 -21.527 39.541 1.00 88.31 166 LYS A C 1
ATOM 1323 O O . LYS A 1 166 ? -79.725 -22.098 40.348 1.00 88.31 166 LYS A O 1
ATOM 1328 N N . LEU A 1 167 ? -78.540 -20.293 39.744 1.00 84.56 167 LEU A N 1
ATOM 1329 C CA . LEU A 1 167 ? -78.954 -19.462 40.876 1.00 84.56 167 LEU A CA 1
ATOM 1330 C C . LEU A 1 167 ? -80.420 -19.027 40.733 1.00 84.56 167 LEU A C 1
ATOM 1332 O O . LEU A 1 167 ? -81.150 -19.090 41.713 1.00 84.56 167 LEU A O 1
ATOM 1336 N N . GLU A 1 168 ? -80.887 -18.696 39.529 1.00 90.44 168 GLU A N 1
ATOM 1337 C CA . GLU A 1 168 ? -82.302 -18.449 39.219 1.00 90.44 168 GLU A CA 1
ATOM 1338 C C . GLU A 1 168 ? -83.161 -19.701 39.482 1.00 90.44 168 GLU A C 1
ATOM 1340 O O . GLU A 1 168 ? -84.182 -19.608 40.157 1.00 90.44 168 GLU A O 1
ATOM 1345 N N . GLU A 1 169 ? -82.721 -20.891 39.057 1.00 89.88 169 GLU A N 1
ATOM 1346 C CA . GLU A 1 169 ? -83.378 -22.173 39.363 1.00 89.88 169 GLU A CA 1
ATOM 1347 C C . GLU A 1 169 ? -83.385 -22.515 40.866 1.00 89.88 169 GLU A C 1
ATOM 1349 O O . GLU A 1 169 ? -84.277 -23.228 41.329 1.00 89.88 169 GLU A O 1
ATOM 1354 N N . ILE A 1 170 ? -82.374 -22.093 41.633 1.00 87.81 170 ILE A N 1
ATOM 1355 C CA . ILE A 1 170 ? -82.303 -22.308 43.089 1.00 87.81 170 ILE A CA 1
ATOM 1356 C C . ILE A 1 170 ? -83.198 -21.301 43.815 1.00 87.81 170 ILE A C 1
ATOM 1358 O O . ILE A 1 170 ? -83.990 -21.704 44.658 1.00 87.81 170 ILE A O 1
ATOM 1362 N N . CYS A 1 171 ? -83.142 -20.018 43.453 1.00 85.31 171 CYS A N 1
ATOM 1363 C CA . CYS A 1 171 ? -84.022 -18.982 43.989 1.00 85.31 171 CYS A CA 1
ATOM 1364 C C . CYS A 1 171 ? -85.493 -19.263 43.658 1.00 85.31 171 CYS A C 1
ATOM 1366 O O . CYS A 1 171 ? -86.340 -19.116 44.532 1.00 85.31 171 CYS A O 1
ATOM 1368 N N . GLY A 1 172 ? -85.795 -19.719 42.439 1.00 88.69 172 GLY A N 1
ATOM 1369 C CA . GLY A 1 172 ? -87.140 -20.120 42.024 1.00 88.69 172 GLY A CA 1
ATOM 1370 C C . GLY A 1 172 ? -87.653 -21.345 42.782 1.00 88.69 172 GLY A C 1
ATOM 1371 O O . GLY A 1 172 ? -88.797 -21.339 43.227 1.00 88.69 172 GLY A O 1
ATOM 1372 N N . ARG A 1 173 ? -86.801 -22.359 43.012 1.00 88.12 173 ARG A N 1
ATOM 1373 C CA . ARG A 1 173 ? -87.136 -23.484 43.906 1.00 88.12 173 ARG A CA 1
ATOM 1374 C C . ARG A 1 173 ? -87.379 -23.013 45.330 1.00 88.12 173 ARG A C 1
ATOM 1376 O O . ARG A 1 173 ? -88.467 -23.231 45.822 1.00 88.12 173 ARG A O 1
ATOM 1383 N N . MET A 1 174 ? -86.456 -22.265 45.929 1.00 85.50 174 MET A N 1
ATOM 1384 C CA . MET A 1 174 ? -86.594 -21.751 47.295 1.00 85.50 174 MET A CA 1
ATOM 1385 C C . MET A 1 174 ? -87.827 -20.845 47.468 1.00 85.50 174 MET A C 1
ATOM 1387 O O . MET A 1 174 ? -88.447 -20.849 48.525 1.00 85.50 174 MET A O 1
ATOM 1391 N N . GLN A 1 175 ? -88.220 -20.080 46.444 1.00 87.50 175 GLN A N 1
ATOM 1392 C CA . GLN A 1 175 ? -89.482 -19.330 46.437 1.00 87.50 175 GLN A CA 1
ATOM 1393 C C . GLN A 1 175 ? -90.706 -20.250 46.352 1.00 87.50 175 GLN A C 1
ATOM 1395 O O . GLN A 1 175 ? -91.690 -19.991 47.039 1.00 87.50 175 GLN A O 1
ATOM 1400 N N . GLY A 1 176 ? -90.635 -21.328 45.566 1.00 89.81 176 GLY A N 1
ATOM 1401 C CA . GLY A 1 176 ? -91.632 -22.399 45.552 1.00 89.81 176 GLY A CA 1
ATOM 1402 C C . GLY A 1 176 ? -91.737 -23.115 46.900 1.00 89.81 176 GLY A C 1
ATOM 1403 O O . GLY A 1 176 ? -92.831 -23.212 47.436 1.00 89.81 176 GLY A O 1
ATOM 1404 N N . ASP A 1 177 ? -90.611 -23.516 47.489 1.00 86.31 177 ASP A N 1
ATOM 1405 C CA . ASP A 1 177 ? -90.520 -24.173 48.794 1.00 86.31 177 ASP A CA 1
ATOM 1406 C C . ASP A 1 177 ? -91.064 -23.262 49.910 1.00 86.31 177 ASP A C 1
ATOM 1408 O O . ASP A 1 177 ? -91.813 -23.720 50.762 1.00 86.31 177 ASP A O 1
ATOM 1412 N N . MET A 1 178 ? -90.773 -21.953 49.882 1.00 83.75 178 MET A N 1
ATOM 1413 C CA . MET A 1 178 ? -91.368 -20.976 50.810 1.00 83.75 178 MET A CA 1
ATOM 1414 C C . MET A 1 178 ? -92.867 -20.743 50.575 1.00 83.75 178 MET A C 1
ATOM 1416 O O . MET A 1 178 ? -93.582 -20.432 51.525 1.00 83.75 178 MET A O 1
ATOM 1420 N N . ALA A 1 179 ? -93.355 -20.827 49.336 1.00 84.81 179 ALA A N 1
ATOM 1421 C CA . ALA A 1 179 ? -94.783 -20.705 49.039 1.00 84.81 179 ALA A CA 1
ATOM 1422 C C . ALA A 1 179 ? -95.552 -21.971 49.451 1.00 84.81 179 ALA A C 1
ATOM 1424 O O . ALA A 1 179 ? -96.652 -21.878 49.982 1.00 84.81 179 ALA A O 1
ATOM 1425 N N . GLU A 1 180 ? -94.943 -23.139 49.266 1.00 88.00 180 GLU A N 1
ATOM 1426 C CA . GLU A 1 180 ? -95.452 -24.438 49.697 1.00 88.00 180 GLU A CA 1
ATOM 1427 C C . GLU A 1 180 ? -95.416 -24.581 51.225 1.00 88.00 180 GLU A C 1
ATOM 1429 O O . GLU A 1 180 ? -96.383 -25.050 51.809 1.00 88.00 180 GLU A O 1
ATOM 1434 N N . GLU A 1 181 ? -94.366 -24.106 51.900 1.00 89.06 181 GLU A N 1
ATOM 1435 C CA . GLU A 1 181 ? -94.293 -24.090 53.368 1.00 89.06 181 GLU A CA 1
ATOM 1436 C C . GLU A 1 181 ? -95.314 -23.116 53.973 1.00 89.06 181 GLU A C 1
ATOM 1438 O O . GLU A 1 181 ? -95.957 -23.449 54.966 1.00 89.06 181 GLU A O 1
ATOM 1443 N N . ARG A 1 182 ? -95.570 -21.970 53.322 1.00 87.06 182 ARG A N 1
ATOM 1444 C CA . ARG A 1 182 ? -96.709 -21.101 53.664 1.00 87.06 182 ARG A CA 1
ATOM 1445 C C . ARG A 1 182 ? -98.046 -21.791 53.445 1.00 87.06 182 ARG A C 1
ATOM 1447 O O . ARG A 1 182 ? -98.853 -21.758 54.359 1.00 87.06 182 ARG A O 1
ATOM 1454 N N . ARG A 1 183 ? -98.263 -22.463 52.309 1.00 86.00 183 ARG A N 1
ATOM 1455 C CA . ARG A 1 183 ? -99.492 -23.233 52.054 1.00 86.00 183 ARG A CA 1
ATOM 1456 C C . ARG A 1 183 ? -99.697 -24.320 53.111 1.00 86.00 183 ARG A C 1
ATOM 1458 O O . ARG A 1 183 ? -100.802 -24.486 53.603 1.00 86.00 183 ARG A O 1
ATOM 1465 N N . GLN A 1 184 ? -98.635 -25.016 53.514 1.00 85.12 184 GLN A N 1
ATOM 1466 C CA . GLN A 1 184 ? -98.681 -26.020 54.580 1.00 85.12 184 GLN A CA 1
ATOM 1467 C C . GLN A 1 184 ? -98.938 -25.402 55.963 1.00 85.12 184 GLN A C 1
ATOM 1469 O O . GLN A 1 184 ? -99.608 -26.029 56.780 1.00 85.12 184 GLN A O 1
ATOM 1474 N N . ARG A 1 185 ? -98.464 -24.175 56.236 1.00 84.56 185 ARG A N 1
ATOM 1475 C CA . ARG A 1 185 ? -98.863 -23.417 57.435 1.00 84.56 185 ARG A CA 1
ATOM 1476 C C . ARG A 1 185 ? -100.311 -22.964 57.371 1.00 84.56 185 ARG A C 1
ATOM 1478 O O . ARG A 1 185 ? -101.006 -23.156 58.349 1.00 84.56 185 ARG A O 1
ATOM 1485 N N . GLU A 1 186 ? -100.770 -22.425 56.248 1.00 86.56 186 GLU A N 1
ATOM 1486 C CA . GLU A 1 186 ? -102.160 -22.012 56.031 1.00 86.56 186 GLU A CA 1
ATOM 1487 C C . GLU A 1 186 ? -103.103 -23.221 56.200 1.00 86.56 186 GLU A C 1
ATOM 1489 O O . GLU A 1 186 ? -104.060 -23.145 56.961 1.00 86.56 186 GLU A O 1
ATOM 1494 N N . GLU A 1 187 ? -102.764 -24.387 55.639 1.00 83.94 187 GLU A N 1
ATOM 1495 C CA . GLU A 1 187 ? -103.496 -25.650 55.835 1.00 83.94 187 GLU A CA 1
ATOM 1496 C C . GLU A 1 187 ? -103.421 -26.181 57.279 1.00 83.94 187 GLU A C 1
ATOM 1498 O O . GLU A 1 187 ? -104.390 -26.766 57.769 1.00 83.94 187 GLU A O 1
ATOM 1503 N N . ALA A 1 188 ? -102.301 -25.994 57.985 1.00 80.25 188 ALA A N 1
ATOM 1504 C CA . ALA A 1 188 ? -102.167 -26.364 59.397 1.00 80.25 188 ALA A CA 1
ATOM 1505 C C . ALA A 1 188 ? -102.886 -25.379 60.338 1.00 80.25 188 ALA A C 1
ATOM 1507 O O . ALA A 1 188 ? -103.396 -25.789 61.380 1.00 80.25 188 ALA A O 1
ATOM 1508 N N . GLU A 1 189 ? -102.960 -24.100 59.974 1.00 82.56 189 GLU A N 1
ATOM 1509 C CA . GLU A 1 189 ? -103.717 -23.056 60.662 1.00 82.56 189 GLU A CA 1
ATOM 1510 C C . GLU A 1 189 ? -105.221 -23.258 60.437 1.00 82.56 189 GLU A C 1
ATOM 1512 O O . GLU A 1 189 ? -105.966 -23.222 61.410 1.00 82.56 189 GLU A O 1
ATOM 1517 N N . GLU A 1 190 ? -105.676 -23.608 59.227 1.00 82.56 190 GLU A N 1
ATOM 1518 C CA . GLU A 1 190 ? -107.057 -24.049 58.969 1.00 82.56 190 GLU A CA 1
ATOM 1519 C C . GLU A 1 190 ? -107.409 -25.325 59.753 1.00 82.56 190 GLU A C 1
ATOM 1521 O O . GLU A 1 190 ? -108.484 -25.402 60.353 1.00 82.56 190 GLU A O 1
ATOM 1526 N N . GLN A 1 191 ? -106.504 -26.308 59.838 1.00 80.38 191 GLN A N 1
ATOM 1527 C CA . GLN A 1 191 ? -106.695 -27.497 60.683 1.00 80.38 191 GLN A CA 1
ATOM 1528 C C . GLN A 1 191 ? -106.745 -27.152 62.179 1.00 80.38 191 GLN A C 1
ATOM 1530 O O . GLN A 1 191 ? -107.567 -27.711 62.904 1.00 80.38 191 GLN A O 1
ATOM 1535 N N . LEU A 1 192 ? -105.914 -26.219 62.656 1.00 76.94 192 LEU A N 1
ATOM 1536 C CA . LEU A 1 192 ? -105.942 -25.741 64.042 1.00 76.94 192 LEU A CA 1
ATOM 1537 C C . LEU A 1 192 ? -107.198 -24.918 64.347 1.00 76.94 192 LEU A C 1
ATOM 1539 O O . LEU A 1 192 ? -107.753 -25.065 65.432 1.00 76.94 192 LEU A O 1
ATOM 1543 N N . ILE A 1 193 ? -107.677 -24.102 63.407 1.00 81.12 193 ILE A N 1
ATOM 1544 C CA . ILE A 1 193 ? -108.952 -23.382 63.508 1.00 81.12 193 ILE A CA 1
ATOM 1545 C C . ILE A 1 193 ? -110.102 -24.389 63.560 1.00 81.12 193 ILE A C 1
ATOM 1547 O O . ILE A 1 193 ? -110.908 -24.313 64.480 1.00 81.12 193 ILE A O 1
ATOM 1551 N N . THR A 1 194 ? -110.118 -25.395 62.680 1.00 79.81 194 THR A N 1
ATOM 1552 C CA . THR A 1 194 ? -111.120 -26.477 62.696 1.00 79.81 194 THR A CA 1
ATOM 1553 C C . THR A 1 194 ? -111.110 -27.218 64.039 1.00 79.81 194 THR A C 1
ATOM 1555 O O . THR A 1 194 ? -112.152 -27.378 64.667 1.00 79.81 194 THR A O 1
ATOM 1558 N N . LEU A 1 195 ? -109.929 -27.587 64.553 1.00 76.88 195 LEU A N 1
ATOM 1559 C CA . LEU A 1 195 ? -109.779 -28.215 65.873 1.00 76.88 195 LEU A CA 1
ATOM 1560 C C . LEU A 1 195 ? -110.214 -27.298 67.028 1.00 76.88 195 LEU A C 1
ATOM 1562 O O . LEU A 1 195 ? -110.728 -27.786 68.036 1.00 76.88 195 LEU A O 1
ATOM 1566 N N . LEU A 1 196 ? -110.020 -25.982 66.914 1.00 75.25 196 LEU A N 1
ATOM 1567 C CA . LEU A 1 196 ? -110.497 -25.003 67.892 1.00 75.25 196 LEU A CA 1
ATOM 1568 C C . LEU A 1 196 ? -112.015 -24.803 67.807 1.00 75.25 196 LEU A C 1
ATOM 1570 O O . LEU A 1 196 ? -112.644 -24.632 68.848 1.00 75.25 196 LEU A O 1
ATOM 1574 N N . GLU A 1 197 ? -112.623 -24.879 66.625 1.00 78.00 197 GLU A N 1
ATOM 1575 C CA . GLU A 1 197 ? -114.077 -24.860 66.435 1.00 78.00 197 GLU A CA 1
ATOM 1576 C C . GLU A 1 197 ? -114.729 -26.152 66.964 1.00 78.00 197 GLU A C 1
ATOM 1578 O O . GLU A 1 197 ? -115.699 -26.081 67.726 1.00 78.00 197 GLU A O 1
ATOM 1583 N N . ASP A 1 198 ? -114.138 -27.321 66.701 1.00 71.00 198 ASP A N 1
ATOM 1584 C CA . ASP A 1 198 ? -114.525 -28.609 67.297 1.00 71.00 198 ASP A CA 1
ATOM 1585 C C . ASP A 1 198 ? -114.364 -28.599 68.830 1.00 71.00 198 ASP A C 1
ATOM 1587 O O . ASP A 1 198 ? -115.230 -29.076 69.571 1.00 71.00 198 ASP A O 1
ATOM 1591 N N . THR A 1 199 ? -113.289 -27.998 69.352 1.00 65.12 199 THR A N 1
ATOM 1592 C CA . THR A 1 199 ? -113.067 -27.881 70.804 1.00 65.12 199 THR A CA 1
ATOM 1593 C C . THR A 1 199 ? -114.030 -26.877 71.445 1.00 65.12 199 THR A C 1
ATOM 1595 O O . THR A 1 199 ? -114.559 -27.138 72.529 1.00 65.12 199 THR A O 1
ATOM 1598 N N . CYS A 1 200 ? -114.327 -25.753 70.788 1.00 55.47 200 CYS A N 1
ATOM 1599 C CA . CYS A 1 200 ? -115.301 -24.761 71.253 1.00 55.47 200 CYS A CA 1
ATOM 1600 C C . CYS A 1 200 ? -116.736 -25.309 71.232 1.00 55.47 200 CYS A C 1
ATOM 1602 O O . CYS A 1 200 ? -117.484 -25.094 72.184 1.00 55.47 200 CYS A O 1
ATOM 1604 N N . THR A 1 201 ? -117.129 -26.069 70.207 1.00 57.09 201 THR A N 1
ATOM 1605 C CA . THR A 1 201 ? -118.448 -26.727 70.167 1.00 57.09 201 THR A CA 1
ATOM 1606 C C . THR A 1 201 ? -118.562 -27.857 71.198 1.00 57.09 201 THR A C 1
ATOM 1608 O O . THR A 1 201 ? -119.584 -27.962 71.886 1.00 57.09 201 THR A O 1
ATOM 1611 N N . THR A 1 202 ? -117.497 -28.638 71.404 1.00 53.59 202 THR A N 1
ATOM 1612 C CA . THR A 1 202 ? -117.434 -29.677 72.451 1.00 53.59 202 THR A CA 1
ATOM 1613 C C . THR A 1 202 ? -117.488 -29.083 73.866 1.00 53.59 202 THR A C 1
ATOM 1615 O O . THR A 1 202 ? -118.179 -29.603 74.744 1.00 53.59 202 THR A O 1
ATOM 1618 N N . THR A 1 203 ? -116.808 -27.960 74.115 1.00 48.62 203 THR A N 1
ATOM 1619 C CA . THR A 1 203 ? -116.833 -27.289 75.430 1.00 48.62 203 THR A CA 1
ATOM 1620 C C . THR A 1 203 ? -118.112 -26.484 75.677 1.00 48.62 203 THR A C 1
ATOM 1622 O O . THR A 1 203 ? -118.522 -26.348 76.829 1.00 48.62 203 THR A O 1
ATOM 1625 N N . ALA A 1 204 ? -118.816 -26.037 74.632 1.00 42.72 204 ALA A N 1
ATOM 1626 C CA . ALA A 1 204 ? -120.126 -25.394 74.761 1.00 42.72 204 ALA A CA 1
ATOM 1627 C C . ALA A 1 204 ? -121.250 -26.343 75.231 1.00 42.72 204 ALA A C 1
ATOM 1629 O O . ALA A 1 204 ? -122.282 -25.873 75.711 1.00 42.72 204 ALA A O 1
ATOM 1630 N N . THR A 1 205 ? -121.081 -27.665 75.102 1.00 42.59 205 THR A N 1
ATOM 1631 C CA . THR A 1 205 ? -122.148 -28.653 75.358 1.00 42.59 205 THR A CA 1
ATOM 1632 C C . THR A 1 205 ? -122.112 -29.330 76.733 1.00 42.59 205 THR A C 1
ATOM 1634 O O . THR A 1 205 ? -123.056 -30.052 77.053 1.00 42.59 205 THR A O 1
ATOM 1637 N N . THR A 1 206 ? -121.102 -29.084 77.584 1.00 40.09 206 THR A N 1
ATOM 1638 C CA . THR A 1 206 ? -120.946 -29.835 78.851 1.00 40.09 206 THR A CA 1
ATOM 1639 C C . THR A 1 206 ? -120.668 -28.947 80.073 1.00 40.09 206 THR A C 1
ATOM 1641 O O . THR A 1 206 ? -119.542 -28.522 80.317 1.00 40.09 206 THR A O 1
ATOM 1644 N N . VAL A 1 207 ? -121.699 -28.714 80.893 1.00 32.69 207 VAL A N 1
ATOM 1645 C CA . VAL A 1 207 ? -121.623 -28.008 82.190 1.00 32.69 207 VAL A CA 1
ATOM 1646 C C . VAL A 1 207 ? -121.850 -28.994 83.345 1.00 32.69 207 VAL A C 1
ATOM 1648 O O . VAL A 1 207 ? -122.714 -29.855 83.213 1.00 32.69 207 VAL A O 1
ATOM 1651 N N . VAL A 1 208 ? -121.131 -28.792 84.470 1.00 36.25 208 VAL A N 1
ATOM 1652 C CA . VAL A 1 208 ? -121.341 -29.252 85.880 1.00 36.25 208 VAL A CA 1
ATOM 1653 C C . VAL A 1 208 ? -120.063 -29.879 86.477 1.00 36.25 208 VAL A C 1
ATOM 1655 O O . VAL A 1 208 ? -119.579 -30.876 85.957 1.00 36.25 208 VAL A O 1
ATOM 1658 N N . GLY A 1 209 ? -119.560 -29.367 87.620 1.00 33.41 209 GLY A N 1
ATOM 1659 C CA . GLY A 1 209 ? -118.563 -30.088 88.449 1.00 33.41 209 GLY A CA 1
ATOM 1660 C C . GLY A 1 209 ? -117.510 -29.254 89.212 1.00 33.41 209 GLY A C 1
ATOM 1661 O O . GLY A 1 209 ? -116.454 -28.930 88.690 1.00 33.41 209 GLY A O 1
ATOM 1662 N N . THR A 1 210 ? -117.779 -28.964 90.486 1.00 32.59 210 THR A N 1
ATOM 1663 C CA . THR A 1 210 ? -116.900 -28.403 91.553 1.00 32.59 210 THR A CA 1
ATOM 1664 C C . THR A 1 210 ? -115.807 -29.389 92.073 1.00 32.59 210 THR A C 1
ATOM 1666 O O . THR A 1 210 ? -115.986 -30.579 91.825 1.00 32.59 210 THR A O 1
ATOM 1669 N N . PRO A 1 211 ? -114.889 -29.052 93.031 1.00 44.44 211 PRO A N 1
ATOM 1670 C CA . PRO A 1 211 ? -114.019 -27.857 93.210 1.00 44.44 211 PRO A CA 1
ATOM 1671 C C . PRO A 1 211 ? -112.574 -28.114 93.806 1.00 44.44 211 PRO A C 1
ATOM 1673 O O . PRO A 1 211 ? -112.421 -28.935 94.704 1.00 44.44 211 PRO A O 1
ATOM 1676 N N . HIS A 1 212 ? -111.567 -27.260 93.502 1.00 31.59 212 HIS A N 1
ATOM 1677 C CA . HIS A 1 212 ? -110.270 -27.092 94.256 1.00 31.59 212 HIS A CA 1
ATOM 1678 C C . HIS A 1 212 ? -109.298 -28.323 94.317 1.00 31.59 212 HIS A C 1
ATOM 1680 O O . HIS A 1 212 ? -109.706 -29.400 93.893 1.00 31.59 212 HIS A O 1
ATOM 1686 N N . PRO A 1 213 ? -108.033 -28.246 94.839 1.00 43.75 213 PRO A N 1
ATOM 1687 C CA . PRO A 1 213 ? -107.174 -27.118 95.272 1.00 43.75 213 PRO A CA 1
ATOM 1688 C C . PRO A 1 213 ? -105.723 -27.123 94.649 1.00 43.75 213 PRO A C 1
ATOM 1690 O O . PRO A 1 213 ? -105.476 -27.745 93.624 1.00 43.75 213 PRO A O 1
ATOM 1693 N N . ARG A 1 214 ? -104.758 -26.408 95.277 1.00 36.75 214 ARG A N 1
ATOM 1694 C CA . ARG A 1 214 ? -103.262 -26.421 95.090 1.00 36.75 214 ARG A CA 1
ATOM 1695 C C . ARG A 1 214 ? -102.629 -27.822 95.381 1.00 36.75 214 ARG A C 1
ATOM 1697 O O . ARG A 1 214 ? -103.345 -28.565 96.053 1.00 36.75 214 ARG A O 1
ATOM 1704 N N . PRO A 1 215 ? -101.340 -28.191 95.056 1.00 43.38 215 PRO A N 1
ATOM 1705 C CA . PRO A 1 215 ? -100.085 -27.385 95.186 1.00 43.38 215 PRO A CA 1
ATOM 1706 C C . PRO A 1 215 ? -98.841 -27.742 94.281 1.00 43.38 215 PRO A C 1
ATOM 1708 O O . PRO A 1 215 ? -98.973 -28.487 93.324 1.00 43.38 215 PRO A O 1
ATOM 1711 N N . THR A 1 216 ? -97.652 -27.173 94.611 1.00 31.78 216 THR A N 1
ATOM 1712 C CA . THR A 1 216 ? -96.229 -27.667 94.463 1.00 31.78 216 THR A CA 1
ATOM 1713 C C . THR A 1 216 ? -95.771 -28.434 93.198 1.00 31.78 216 THR A C 1
ATOM 1715 O O . THR A 1 216 ? -96.341 -29.468 92.891 1.00 31.78 216 THR A O 1
ATOM 1718 N N . SER A 1 217 ? -94.767 -27.997 92.410 1.00 33.19 217 SER A N 1
ATOM 1719 C CA . SER A 1 217 ? -93.295 -27.825 92.643 1.00 33.19 217 SER A CA 1
ATOM 1720 C C . SER A 1 217 ? -92.433 -29.078 92.336 1.00 33.19 217 SER A C 1
ATOM 1722 O O . SER A 1 217 ? -92.985 -30.158 92.179 1.00 33.19 217 SER A O 1
ATOM 1724 N N . LEU A 1 218 ? -91.091 -28.909 92.279 1.00 33.81 218 LEU A N 1
ATOM 1725 C CA . LEU A 1 218 ? -90.033 -29.920 92.000 1.00 33.81 218 LEU A CA 1
ATOM 1726 C C . LEU A 1 218 ? -89.908 -30.397 90.528 1.00 33.81 218 LEU A C 1
ATOM 1728 O O . LEU A 1 218 ? -90.873 -30.325 89.780 1.00 33.81 218 LEU A O 1
ATOM 1732 N N . HIS A 1 219 ? -88.781 -30.962 90.059 1.00 30.77 219 HIS A N 1
ATOM 1733 C CA . HIS A 1 219 ? -87.341 -30.623 90.206 1.00 30.77 219 HIS A CA 1
ATOM 1734 C C . HIS A 1 219 ? -86.517 -31.508 89.234 1.00 30.77 219 HIS A C 1
ATOM 1736 O O . HIS A 1 219 ? -86.988 -32.588 88.895 1.00 30.77 219 HIS A O 1
ATOM 1742 N N . HIS A 1 220 ? -85.260 -31.133 88.928 1.00 35.25 220 HIS A N 1
ATOM 1743 C CA . HIS A 1 220 ? -84.229 -32.002 88.302 1.00 35.25 220 HIS A CA 1
ATOM 1744 C C . HIS A 1 220 ? -84.536 -32.564 86.884 1.00 35.25 220 HIS A C 1
ATOM 1746 O O . HIS A 1 220 ? -85.656 -32.488 86.400 1.00 35.25 220 HIS A O 1
ATOM 1752 N N . SER A 1 221 ? -83.586 -33.155 86.147 1.00 31.97 221 SER A N 1
ATOM 1753 C CA . SER A 1 221 ? -82.141 -32.877 85.976 1.00 31.97 221 SER A CA 1
ATOM 1754 C C . SER A 1 221 ? -81.624 -33.639 84.743 1.00 31.97 221 SER A C 1
ATOM 1756 O O . SER A 1 221 ? -82.178 -34.678 84.395 1.00 31.97 221 SER A O 1
ATOM 1758 N N . LEU A 1 222 ? -80.543 -33.158 84.116 1.00 32.56 222 LEU A N 1
ATOM 1759 C CA . LEU A 1 222 ? -79.306 -33.913 83.826 1.00 32.56 222 LEU A CA 1
ATOM 1760 C C . LEU A 1 222 ? -78.324 -33.035 83.028 1.00 32.56 222 LEU A C 1
ATOM 1762 O O . LEU A 1 222 ? -78.715 -32.024 82.446 1.00 32.56 222 LEU A O 1
ATOM 1766 N N . GLN A 1 223 ? -77.035 -33.379 83.078 1.00 38.22 223 GLN A N 1
ATOM 1767 C CA . GLN A 1 223 ? -75.930 -32.576 82.532 1.00 38.22 223 GLN A CA 1
ATOM 1768 C C . GLN A 1 223 ? -74.895 -33.506 81.819 1.00 38.22 223 GLN A C 1
ATOM 1770 O O . GLN A 1 223 ? -75.348 -34.508 81.267 1.00 38.22 223 GLN A O 1
ATOM 1775 N N . PRO A 1 224 ? -73.584 -33.210 81.646 1.00 58.41 224 PRO A N 1
ATOM 1776 C CA . PRO A 1 224 ? -72.975 -33.247 80.314 1.00 58.41 224 PRO A CA 1
ATOM 1777 C C . PRO A 1 224 ? -71.922 -34.354 80.110 1.00 58.41 224 PRO A C 1
ATOM 1779 O O . PRO A 1 224 ? -71.548 -35.073 81.032 1.00 58.41 224 PRO A O 1
ATOM 1782 N N . SER A 1 225 ? -71.384 -34.445 78.890 1.00 32.38 225 SER A N 1
ATOM 1783 C CA . SER A 1 225 ? -70.084 -35.065 78.555 1.00 32.38 225 SER A CA 1
ATOM 1784 C C . SER A 1 225 ? -69.757 -34.834 77.066 1.00 32.38 225 SER A C 1
ATOM 1786 O O . SER A 1 225 ? -70.678 -34.600 76.290 1.00 32.38 225 SER A O 1
ATOM 1788 N N . LEU A 1 226 ? -68.518 -34.917 76.563 1.00 33.59 226 LEU A N 1
ATOM 1789 C CA . LEU A 1 226 ? -67.173 -34.599 77.088 1.00 33.59 226 LEU A CA 1
ATOM 1790 C C . LEU A 1 226 ? -66.200 -34.623 75.874 1.00 33.59 226 LEU A C 1
ATOM 1792 O O . LEU A 1 226 ? -66.387 -35.416 74.955 1.00 33.59 226 LEU A O 1
ATOM 1796 N N . LEU A 1 227 ? -65.167 -33.777 75.877 1.00 42.00 227 LEU A N 1
ATOM 1797 C CA . LEU A 1 227 ? -63.918 -33.941 75.091 1.00 42.00 227 LEU A CA 1
ATOM 1798 C C . LEU A 1 227 ? -62.945 -34.863 75.899 1.00 42.00 227 LEU A C 1
ATOM 1800 O O . LEU A 1 227 ? -63.317 -35.148 77.043 1.00 42.00 227 LEU A O 1
ATOM 1804 N N . PRO A 1 228 ? -61.744 -35.322 75.432 1.00 55.12 228 PRO A N 1
ATOM 1805 C CA . PRO A 1 228 ? -60.845 -34.679 74.447 1.00 55.12 228 PRO A CA 1
ATOM 1806 C C . PRO A 1 228 ? -59.910 -35.579 73.565 1.00 55.12 228 PRO A C 1
ATOM 1808 O O . PRO A 1 228 ? -59.934 -36.804 73.617 1.00 55.12 228 PRO A O 1
ATOM 1811 N N . ASP A 1 229 ? -59.022 -34.886 72.827 1.00 34.59 229 ASP A N 1
ATOM 1812 C CA . ASP A 1 229 ? -57.549 -35.096 72.722 1.00 34.59 229 ASP A CA 1
ATOM 1813 C C . ASP A 1 229 ? -56.834 -35.662 71.462 1.00 34.59 229 ASP A C 1
ATOM 1815 O O . ASP A 1 229 ? -57.445 -36.136 70.506 1.00 34.59 229 ASP A O 1
ATOM 1819 N N . GLN A 1 230 ? -55.503 -35.449 71.436 1.00 42.38 230 GLN A N 1
ATOM 1820 C CA . GLN A 1 230 ? -54.581 -35.467 70.284 1.00 42.38 230 GLN A CA 1
ATOM 1821 C C . GLN A 1 230 ? -53.483 -36.568 70.312 1.00 42.38 230 GLN A C 1
ATOM 1823 O O . GLN A 1 230 ? -53.214 -37.168 71.346 1.00 42.38 230 GLN A O 1
ATOM 1828 N N . ARG A 1 231 ? -52.715 -36.631 69.196 1.00 37.84 231 ARG A N 1
ATOM 1829 C CA . ARG A 1 231 ? -51.354 -37.219 69.006 1.00 37.84 231 ARG A CA 1
ATOM 1830 C C . ARG A 1 231 ? -51.324 -38.764 68.901 1.00 37.84 231 ARG A C 1
ATOM 1832 O O . ARG A 1 231 ? -52.244 -39.425 69.355 1.00 37.84 231 ARG A O 1
ATOM 1839 N N . GLN A 1 232 ? -50.348 -39.401 68.231 1.00 35.94 232 GLN A N 1
ATOM 1840 C CA . GLN A 1 232 ? -49.040 -38.936 67.718 1.00 35.94 232 GLN A CA 1
ATOM 1841 C C . GLN A 1 232 ? -48.572 -39.719 66.447 1.00 35.94 232 GLN A C 1
ATOM 1843 O O . GLN A 1 232 ? -49.184 -40.726 66.123 1.00 35.94 232 GLN A O 1
ATOM 1848 N N . GLN A 1 233 ? -47.532 -39.200 65.757 1.00 33.84 233 GLN A N 1
ATOM 1849 C CA . GLN A 1 233 ? -46.464 -39.791 64.876 1.00 33.84 233 GLN A CA 1
ATOM 1850 C C . GLN A 1 233 ? -46.522 -41.307 64.452 1.00 33.84 233 GLN A C 1
ATOM 1852 O O . GLN A 1 233 ? -47.001 -42.131 65.215 1.00 33.84 233 GLN A O 1
ATOM 1857 N N . GLU A 1 234 ? -46.002 -41.803 63.302 1.00 35.28 234 GLU A N 1
ATOM 1858 C CA . GLU A 1 234 ? -45.066 -41.269 62.273 1.00 35.28 234 GLU A CA 1
ATOM 1859 C C . GLU A 1 234 ? -44.994 -42.116 60.949 1.00 35.28 234 GLU A C 1
ATOM 1861 O O . GLU A 1 234 ? -45.739 -43.077 60.792 1.00 35.28 234 GLU A O 1
ATOM 1866 N N . GLU A 1 235 ? -44.029 -41.785 60.061 1.00 34.44 235 GLU A N 1
ATOM 1867 C CA . GLU A 1 235 ? -43.398 -42.590 58.967 1.00 34.44 235 GLU A CA 1
ATOM 1868 C C . GLU A 1 235 ? -44.026 -42.785 57.547 1.00 34.44 235 GLU A C 1
ATOM 1870 O O . GLU A 1 235 ? -45.227 -42.703 57.322 1.00 34.44 235 GLU A O 1
ATOM 1875 N N . ALA A 1 236 ? -43.108 -43.041 56.586 1.00 33.97 236 ALA A N 1
ATOM 1876 C CA . ALA A 1 236 ? -43.215 -43.512 55.180 1.00 33.97 236 ALA A CA 1
ATOM 1877 C C . ALA A 1 236 ? -44.150 -42.764 54.184 1.00 33.97 236 ALA A C 1
ATOM 1879 O O . ALA A 1 236 ? -45.363 -42.931 54.194 1.00 33.97 236 ALA A O 1
ATOM 1880 N N . THR A 1 237 ? -43.693 -41.842 53.319 1.00 34.97 237 THR A N 1
ATOM 1881 C CA . THR A 1 237 ? -42.828 -41.944 52.103 1.00 34.97 237 THR A CA 1
ATOM 1882 C C . THR A 1 237 ? -43.423 -42.605 50.833 1.00 34.97 237 THR A C 1
ATOM 1884 O O . THR A 1 237 ? -43.902 -43.730 50.823 1.00 34.97 237 THR A O 1
ATOM 1887 N N . SER A 1 238 ? -43.291 -41.877 49.708 1.00 36.09 238 SER A N 1
ATOM 1888 C CA . SER A 1 238 ? -43.456 -42.292 48.294 1.00 36.09 238 SER A CA 1
ATOM 1889 C C . SER A 1 238 ? -44.765 -42.966 47.830 1.00 36.09 238 SER A C 1
ATOM 1891 O O . SER A 1 238 ? -44.848 -44.186 47.857 1.00 36.09 238 SER A O 1
ATOM 1893 N N . PHE A 1 239 ? -45.681 -42.197 47.203 1.00 33.59 239 PHE A N 1
ATOM 1894 C CA . PHE A 1 239 ? -46.293 -42.548 45.893 1.00 33.59 239 PHE A CA 1
ATOM 1895 C C . PHE A 1 239 ? -47.110 -41.390 45.252 1.00 33.59 239 PHE A C 1
ATOM 1897 O O . PHE A 1 239 ? -48.335 -41.362 45.320 1.00 33.59 239 PHE A O 1
ATOM 1904 N N . LEU A 1 240 ? -46.455 -40.436 44.574 1.00 36.50 240 LEU A N 1
ATOM 1905 C CA . LEU A 1 240 ? -47.126 -39.496 43.650 1.00 36.50 240 LEU A CA 1
ATOM 1906 C C . LEU A 1 240 ? -46.282 -39.260 42.388 1.00 36.50 240 LEU A C 1
ATOM 1908 O O . LEU A 1 240 ? -45.605 -38.245 42.239 1.00 36.50 240 LEU A O 1
ATOM 1912 N N . ALA A 1 241 ? -46.327 -40.224 41.468 1.00 35.09 241 ALA A N 1
ATOM 1913 C CA . ALA A 1 241 ? -45.763 -40.100 40.127 1.00 35.09 241 ALA A CA 1
ATOM 1914 C C . ALA A 1 241 ? -46.617 -40.882 39.116 1.00 35.09 241 ALA A C 1
ATOM 1916 O O . ALA A 1 241 ? -46.758 -42.098 39.232 1.00 35.09 241 ALA A O 1
ATOM 1917 N N . GLY A 1 242 ? -47.160 -40.194 38.107 1.00 37.38 242 GLY A N 1
ATOM 1918 C CA . GLY A 1 242 ? -47.854 -40.824 36.981 1.00 37.38 242 GLY A CA 1
ATOM 1919 C C . GLY A 1 242 ? -48.924 -39.938 36.338 1.00 37.38 242 GLY A C 1
ATOM 1920 O O . GLY A 1 242 ? -49.695 -39.307 37.046 1.00 37.38 242 GLY A O 1
ATOM 1921 N N . ILE A 1 243 ? -49.003 -39.985 34.997 1.00 38.09 243 ILE A N 1
ATOM 1922 C CA . ILE A 1 243 ? -50.058 -39.389 34.145 1.00 38.09 243 ILE A CA 1
ATOM 1923 C C . ILE A 1 243 ? -50.124 -37.838 34.273 1.00 38.09 243 ILE A C 1
ATOM 1925 O O . ILE A 1 243 ? -50.726 -37.307 35.194 1.00 38.09 243 ILE A O 1
ATOM 1929 N N . TRP A 1 244 ? -49.533 -37.013 33.399 1.00 37.72 244 TRP A N 1
ATOM 1930 C CA . TRP A 1 244 ? -49.524 -37.045 31.923 1.00 37.72 244 TRP A CA 1
ATOM 1931 C C . TRP A 1 244 ? -48.123 -36.812 31.292 1.00 37.72 244 TRP A C 1
ATOM 1933 O O . TRP A 1 244 ? -47.227 -36.304 31.965 1.00 37.72 244 TRP A O 1
ATOM 1943 N N . PRO A 1 245 ? -47.906 -37.162 30.002 1.00 52.91 245 PRO A N 1
ATOM 1944 C CA . PRO A 1 245 ? -46.571 -37.187 29.395 1.00 52.91 245 PRO A CA 1
ATOM 1945 C C . PRO A 1 245 ? -46.193 -35.978 28.510 1.00 52.91 245 PRO A C 1
ATOM 1947 O O . PRO A 1 245 ? -46.956 -35.535 27.658 1.00 52.91 245 PRO A O 1
ATOM 1950 N N . ASN A 1 246 ? -44.924 -35.572 28.622 1.00 40.78 246 ASN A N 1
ATOM 1951 C CA . ASN A 1 246 ? -44.013 -35.141 27.545 1.00 40.78 246 ASN A CA 1
ATOM 1952 C C . ASN A 1 246 ? -44.573 -34.389 26.313 1.00 40.78 246 ASN A C 1
ATOM 1954 O O . ASN A 1 246 ? -44.932 -35.025 25.320 1.00 40.78 246 ASN A O 1
ATOM 1958 N N . LYS A 1 247 ? -44.371 -33.059 26.275 1.00 42.34 247 LYS A N 1
ATOM 1959 C 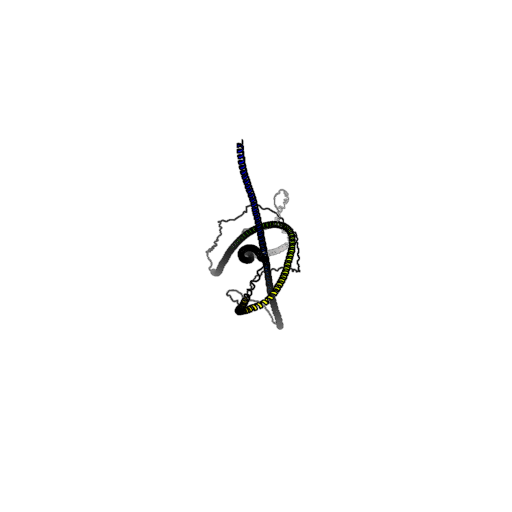CA . LYS A 1 247 ? -43.593 -32.370 25.209 1.00 42.34 247 LYS A CA 1
ATOM 1960 C C . LYS A 1 247 ? -43.441 -30.861 25.474 1.00 42.34 247 LYS A C 1
ATOM 1962 O O . LYS A 1 247 ? -44.308 -30.081 25.110 1.00 42.34 247 LYS A O 1
ATOM 1967 N N . CYS A 1 248 ? -42.292 -30.463 26.017 1.00 33.84 248 CYS A N 1
ATOM 1968 C CA . CYS A 1 248 ? -41.662 -29.157 25.780 1.00 33.84 248 CYS A CA 1
ATOM 1969 C C . CYS A 1 248 ? -40.169 -29.265 26.129 1.00 33.84 248 CYS A C 1
ATOM 1971 O O . CYS A 1 248 ? -39.813 -29.895 27.123 1.00 33.84 248 CYS A O 1
ATOM 1973 N N . LYS A 1 249 ? -39.291 -28.696 25.299 1.00 41.56 249 LYS A N 1
ATOM 1974 C CA . LYS A 1 249 ? -37.836 -28.636 25.514 1.00 41.56 249 LYS A CA 1
ATOM 1975 C C . LYS A 1 249 ? -37.352 -27.232 25.154 1.00 41.56 249 LYS A C 1
ATOM 1977 O O . LYS A 1 249 ? -37.752 -26.737 24.111 1.00 41.56 249 LYS A O 1
ATOM 1982 N N . LEU A 1 250 ? -36.454 -26.693 25.982 1.00 42.31 250 LEU A N 1
ATOM 1983 C CA . LEU A 1 250 ? -35.689 -25.452 25.794 1.00 42.31 250 LEU A CA 1
ATOM 1984 C C . LEU A 1 250 ? -36.516 -24.178 25.528 1.00 42.31 250 LEU A C 1
ATOM 1986 O O . LEU A 1 250 ? -36.869 -23.874 24.393 1.00 42.31 250 LEU A O 1
ATOM 1990 N N . ILE A 1 251 ? -36.654 -23.358 26.571 1.00 34.28 251 ILE A N 1
ATOM 1991 C CA . ILE A 1 251 ? -36.424 -21.911 26.470 1.00 34.28 251 ILE A CA 1
ATOM 1992 C C . ILE A 1 251 ? -35.503 -21.556 27.642 1.00 34.28 251 ILE A C 1
ATOM 1994 O O . ILE A 1 251 ? -35.872 -21.802 28.788 1.00 34.28 251 ILE A O 1
ATOM 1998 N N . ASP A 1 252 ? -34.316 -21.019 27.358 1.00 34.91 252 ASP A N 1
ATOM 1999 C CA . ASP A 1 252 ? -33.405 -20.499 28.384 1.00 34.91 252 ASP A CA 1
ATOM 2000 C C . ASP A 1 252 ? -33.758 -19.049 28.745 1.00 34.91 252 ASP A C 1
ATOM 2002 O O . ASP A 1 252 ? -34.143 -18.240 27.895 1.00 34.91 252 ASP A O 1
ATOM 2006 N N . THR A 1 253 ? -33.633 -18.713 30.029 1.00 35.22 253 THR A N 1
ATOM 2007 C CA . THR A 1 253 ? -34.134 -17.453 30.591 1.00 35.22 253 THR A CA 1
ATOM 2008 C C . THR A 1 253 ? -33.186 -16.281 30.331 1.00 35.22 253 THR A C 1
ATOM 2010 O O . THR A 1 253 ? -32.265 -16.029 31.108 1.00 35.22 253 THR A O 1
ATOM 2013 N N . VAL A 1 254 ? -33.450 -15.493 29.286 1.00 34.84 254 VAL A N 1
ATOM 2014 C CA . VAL A 1 254 ? -32.813 -14.177 29.105 1.00 34.84 254 VAL A CA 1
ATOM 2015 C C . VAL A 1 254 ? -33.594 -13.110 29.878 1.00 34.84 254 VAL A C 1
ATOM 2017 O O . VAL A 1 254 ? -34.719 -12.760 29.522 1.00 34.84 254 VAL A O 1
ATOM 2020 N N . LEU A 1 255 ? -32.981 -12.561 30.928 1.00 39.59 255 LEU A N 1
ATOM 2021 C CA . LEU A 1 255 ? -33.480 -11.384 31.643 1.00 39.59 255 LEU A CA 1
ATOM 2022 C C . LEU A 1 255 ? -33.391 -10.139 30.746 1.00 39.59 255 LEU A C 1
ATOM 2024 O O . LEU A 1 255 ? -32.297 -9.699 30.394 1.00 39.59 255 LEU A O 1
ATOM 2028 N N . VAL A 1 256 ? -34.539 -9.545 30.405 1.00 37.69 256 VAL A N 1
ATOM 2029 C CA . VAL A 1 256 ? -34.619 -8.307 29.610 1.00 37.69 256 VAL A CA 1
ATOM 2030 C C . VAL A 1 256 ? -35.047 -7.137 30.495 1.00 37.69 256 VAL A C 1
ATOM 2032 O O . VAL A 1 256 ? -36.170 -7.090 30.999 1.00 37.69 256 VAL A O 1
ATOM 2035 N N . CYS A 1 257 ? -34.154 -6.162 30.663 1.00 36.53 257 CYS A N 1
ATOM 2036 C CA . CYS A 1 257 ? -34.453 -4.905 31.348 1.00 36.53 257 CYS A CA 1
ATOM 2037 C C . CYS A 1 257 ? -35.459 -4.055 30.552 1.00 36.53 257 CYS A C 1
ATOM 2039 O O . CYS A 1 257 ? -35.386 -3.975 29.327 1.00 36.53 257 CYS A O 1
ATOM 2041 N N . ARG A 1 258 ? -36.366 -3.360 31.254 1.00 37.25 258 ARG A N 1
ATOM 2042 C CA . ARG A 1 258 ? -37.333 -2.427 30.645 1.00 37.25 258 ARG A CA 1
ATOM 2043 C C . ARG A 1 258 ? -36.629 -1.277 29.901 1.00 37.25 258 ARG A C 1
ATOM 2045 O O . ARG A 1 258 ? -35.898 -0.524 30.549 1.00 37.25 258 ARG A O 1
ATOM 2052 N N . PRO A 1 259 ? -36.929 -1.034 28.613 1.00 40.41 259 PRO A N 1
ATOM 2053 C CA . PRO A 1 259 ? -36.647 0.244 27.971 1.00 40.41 259 PRO A CA 1
ATOM 2054 C C . PRO A 1 259 ? -37.607 1.333 28.476 1.00 40.41 259 PRO A C 1
ATOM 2056 O O . PRO A 1 259 ? -38.771 1.071 28.784 1.00 40.41 259 PRO A O 1
ATOM 2059 N N . LYS A 1 260 ? -37.121 2.574 28.521 1.00 38.16 260 LYS A N 1
ATOM 2060 C CA . LYS A 1 260 ? -37.921 3.790 28.739 1.00 38.16 260 LYS A CA 1
ATOM 2061 C C . LYS A 1 260 ? -38.401 4.301 27.365 1.00 38.16 260 LYS A C 1
ATOM 2063 O O . LYS A 1 260 ? -37.610 4.218 26.426 1.00 38.16 260 LYS A O 1
ATOM 2068 N N . PRO A 1 261 ? -39.642 4.799 27.204 1.00 47.41 261 PRO A N 1
ATOM 2069 C CA . PRO A 1 261 ? -40.120 5.253 25.898 1.00 47.41 261 PRO A CA 1
ATOM 2070 C C . PRO A 1 261 ? -39.338 6.488 25.406 1.00 47.41 261 PRO A C 1
ATOM 2072 O O . PRO A 1 261 ? -39.003 7.348 26.229 1.00 47.41 261 PRO A O 1
ATOM 2075 N N . PRO A 1 262 ? -39.049 6.596 24.094 1.00 46.19 262 PRO A N 1
ATOM 2076 C CA . PRO A 1 262 ? -38.562 7.834 23.494 1.00 46.19 262 PRO A CA 1
ATOM 2077 C C . PRO A 1 262 ? -39.686 8.880 23.431 1.00 46.19 262 PRO A C 1
ATOM 2079 O O . PRO A 1 262 ? -40.864 8.529 23.375 1.00 46.19 262 PRO A O 1
ATOM 2082 N N . ALA A 1 263 ? -39.308 10.157 23.445 1.00 39.34 263 ALA A N 1
ATOM 2083 C CA . ALA A 1 263 ? -40.218 11.273 23.192 1.00 39.34 263 ALA A CA 1
ATOM 2084 C C . ALA A 1 263 ? -40.351 11.546 21.683 1.00 39.34 263 ALA A C 1
ATOM 2086 O O . ALA A 1 263 ? -39.553 11.051 20.885 1.00 39.34 263 ALA A O 1
ATOM 2087 N N . ASP A 1 264 ? -41.356 12.334 21.310 1.00 40.84 264 ASP A N 1
ATOM 2088 C CA . ASP A 1 264 ? -41.698 12.660 19.927 1.00 40.84 264 ASP A CA 1
ATOM 2089 C C . ASP A 1 264 ? -40.596 13.458 19.200 1.00 40.84 264 ASP A C 1
ATOM 2091 O O . ASP A 1 264 ? -40.101 14.461 19.718 1.00 40.84 264 ASP A O 1
ATOM 2095 N N . GLU A 1 265 ? -40.288 13.082 17.954 1.00 33.69 265 GLU A N 1
ATOM 2096 C CA . GLU A 1 265 ? -39.638 13.967 16.976 1.00 33.69 265 GLU A CA 1
ATOM 2097 C C . GLU A 1 265 ? -40.629 14.314 15.847 1.00 33.69 265 GLU A C 1
ATOM 2099 O O . GLU A 1 265 ? -41.357 13.434 15.374 1.00 33.69 265 GLU A O 1
ATOM 2104 N N . PRO A 1 266 ? -40.703 15.586 15.410 1.00 50.22 266 PRO A N 1
ATOM 2105 C CA . PRO A 1 266 ? -41.695 16.036 14.441 1.00 50.22 266 PRO A CA 1
ATOM 2106 C C . PRO A 1 266 ? -41.322 15.675 12.998 1.00 50.22 266 PRO A C 1
ATOM 2108 O O . PRO A 1 266 ? -40.153 15.629 12.614 1.00 50.22 266 PRO A O 1
ATOM 2111 N N . SER A 1 267 ? -42.346 15.510 12.161 1.00 39.91 267 SER A N 1
ATOM 2112 C CA . SER A 1 267 ? -42.194 15.343 10.717 1.00 39.91 267 SER A CA 1
ATOM 2113 C C . SER A 1 267 ? -41.489 16.541 10.071 1.00 39.91 267 SER A C 1
ATOM 2115 O O . SER A 1 267 ? -41.887 17.691 10.261 1.00 39.91 267 SER A O 1
ATOM 2117 N N . TYR A 1 268 ? -40.483 16.267 9.237 1.00 36.72 268 TYR A N 1
ATOM 2118 C CA . TYR A 1 268 ? -39.894 17.264 8.343 1.00 36.72 268 TYR A CA 1
ATOM 2119 C C . TYR A 1 268 ? -40.234 16.954 6.884 1.00 36.72 268 TYR A C 1
ATOM 2121 O O . TYR A 1 268 ? -40.268 15.796 6.471 1.00 36.72 268 TYR A O 1
ATOM 2129 N N . VAL A 1 269 ? -40.532 18.005 6.122 1.00 38.44 269 VAL A N 1
ATOM 2130 C CA . VAL A 1 269 ? -41.072 17.929 4.757 1.00 38.44 269 VAL A CA 1
ATOM 2131 C C . VAL A 1 269 ? -39.941 18.076 3.730 1.00 38.44 269 VAL A C 1
ATOM 2133 O O . VAL A 1 269 ? -38.940 18.744 3.997 1.00 38.44 269 VAL A O 1
ATOM 2136 N N . GLU A 1 270 ? -40.099 17.463 2.553 1.00 38.75 270 GLU A N 1
ATOM 2137 C CA . GLU A 1 270 ? -39.223 17.682 1.391 1.00 38.75 270 GLU A CA 1
ATOM 2138 C C . GLU A 1 270 ? -39.125 19.175 1.019 1.00 38.75 270 GLU A C 1
ATOM 2140 O O . GLU A 1 270 ? -40.056 19.948 1.268 1.00 38.75 270 GLU A O 1
ATOM 2145 N N . PRO A 1 271 ? -38.043 19.589 0.336 1.00 50.44 271 PRO A N 1
ATOM 2146 C CA . PRO A 1 271 ? -38.293 19.943 -1.066 1.00 50.44 271 PRO A CA 1
ATOM 2147 C C . PRO A 1 271 ? -37.146 19.666 -2.061 1.00 50.44 271 PRO A C 1
ATOM 2149 O O . PRO A 1 271 ? -35.988 19.966 -1.798 1.00 50.44 271 PRO A O 1
ATOM 2152 N N . ALA A 1 272 ? -37.562 19.240 -3.260 1.00 33.94 272 ALA A N 1
ATOM 2153 C CA . ALA A 1 272 ? -37.146 19.700 -4.599 1.00 33.94 272 ALA A CA 1
ATOM 2154 C C . ALA A 1 272 ? -35.655 19.761 -5.029 1.00 33.94 272 ALA A C 1
ATOM 2156 O O . ALA A 1 272 ? -34.736 20.134 -4.310 1.00 33.94 272 ALA A O 1
ATOM 2157 N N . ALA A 1 273 ? -35.433 19.449 -6.309 1.00 38.44 273 ALA A N 1
ATOM 2158 C CA . ALA A 1 273 ? -34.116 19.234 -6.904 1.00 38.44 273 ALA A CA 1
ATOM 2159 C C . ALA A 1 273 ? -33.448 20.471 -7.552 1.00 38.44 273 ALA A C 1
ATOM 2161 O O . ALA A 1 273 ? -34.109 21.244 -8.240 1.00 38.44 273 ALA A O 1
ATOM 2162 N N . ALA A 1 274 ? -32.103 20.468 -7.504 1.00 36.50 274 ALA A N 1
ATOM 2163 C CA . ALA A 1 274 ? -31.158 20.994 -8.514 1.00 36.50 274 ALA A CA 1
ATOM 2164 C C . ALA A 1 274 ? -31.065 22.534 -8.741 1.00 36.50 274 ALA A C 1
ATOM 2166 O O . ALA A 1 274 ? -31.949 23.272 -8.318 1.00 36.50 274 ALA A O 1
ATOM 2167 N N . PRO A 1 275 ? -30.029 23.054 -9.457 1.00 50.03 275 PRO A N 1
ATOM 2168 C CA . PRO A 1 275 ? -28.771 22.440 -9.920 1.00 50.03 275 PRO A CA 1
ATOM 2169 C C . PRO A 1 275 ? -27.483 23.193 -9.467 1.00 50.03 275 PRO A C 1
ATOM 2171 O O . PRO A 1 275 ? -27.520 24.189 -8.753 1.00 50.03 275 PRO A O 1
ATOM 2174 N N . LEU A 1 276 ? -26.320 22.713 -9.929 1.00 44.78 276 LEU A N 1
ATOM 2175 C CA . LEU A 1 276 ? -24.982 23.310 -9.750 1.00 44.78 276 LEU A CA 1
ATOM 2176 C C . LEU A 1 276 ? -24.819 24.715 -10.368 1.00 44.78 276 LEU A C 1
ATOM 2178 O O . LEU A 1 276 ? -25.202 24.920 -11.518 1.00 44.78 276 LEU A O 1
ATOM 2182 N N . MET A 1 277 ? -24.070 25.600 -9.694 1.00 32.31 277 MET A N 1
ATOM 2183 C CA . MET A 1 277 ? -23.227 26.631 -10.332 1.00 32.31 277 MET A CA 1
ATOM 2184 C C . MET A 1 277 ? -22.052 27.056 -9.429 1.00 32.31 277 MET A C 1
ATOM 2186 O O . MET A 1 277 ? -22.103 26.907 -8.211 1.00 32.31 277 MET A O 1
ATOM 2190 N N . ASN A 1 278 ? -20.985 27.591 -10.030 1.00 39.97 278 ASN A N 1
ATOM 2191 C CA . ASN A 1 278 ? -19.821 28.136 -9.314 1.00 39.97 278 ASN A CA 1
ATOM 2192 C C . ASN A 1 278 ? -20.098 29.547 -8.765 1.00 39.97 278 ASN A C 1
ATOM 2194 O O . ASN A 1 278 ? -20.687 30.354 -9.480 1.00 39.97 278 ASN A O 1
ATOM 2198 N N . THR A 1 279 ? -19.507 29.924 -7.621 1.00 34.81 279 THR A N 1
ATOM 2199 C CA . THR A 1 279 ? -18.599 31.097 -7.569 1.00 34.81 279 THR A CA 1
ATOM 2200 C C . THR A 1 279 ? -17.793 31.246 -6.273 1.00 34.81 279 THR A C 1
ATOM 2202 O O . THR A 1 279 ? -18.182 30.854 -5.181 1.00 34.81 279 THR A O 1
ATOM 2205 N N . THR A 1 280 ? -16.628 31.852 -6.470 1.00 40.28 280 THR A N 1
ATOM 2206 C CA . THR A 1 280 ? -15.570 32.284 -5.552 1.00 40.28 280 THR A CA 1
ATOM 2207 C C . THR A 1 280 ? -16.004 33.259 -4.437 1.00 40.28 280 THR A C 1
ATOM 2209 O O . THR A 1 280 ? -16.933 34.034 -4.622 1.00 40.28 280 THR A O 1
ATOM 2212 N N . LYS A 1 281 ? -15.156 33.364 -3.394 1.00 42.22 281 LYS A N 1
ATOM 2213 C CA . LYS A 1 281 ? -15.056 34.433 -2.363 1.00 42.22 281 LYS A CA 1
ATOM 2214 C C . LYS A 1 281 ? -16.075 34.430 -1.207 1.00 42.22 281 LYS A C 1
ATOM 2216 O O . LYS A 1 281 ? -17.132 35.044 -1.278 1.00 42.22 281 LYS A O 1
ATOM 2221 N N . ILE A 1 282 ? -15.602 33.944 -0.059 1.00 35.09 282 ILE A N 1
ATOM 2222 C CA . ILE A 1 282 ? -15.980 34.393 1.293 1.00 35.09 282 ILE A CA 1
ATOM 2223 C C . ILE A 1 282 ? -14.648 34.739 1.998 1.00 35.09 282 ILE A C 1
ATOM 2225 O O . ILE A 1 282 ? -13.657 34.051 1.771 1.00 35.09 282 ILE A O 1
ATOM 2229 N N . GLY A 1 283 ? -14.492 35.799 2.795 1.00 33.59 283 GLY A N 1
ATOM 2230 C CA . GLY A 1 283 ? -15.483 36.762 3.290 1.00 33.59 283 GLY A CA 1
ATOM 2231 C C . GLY A 1 283 ? -15.422 36.829 4.817 1.00 33.59 283 GLY A C 1
ATOM 2232 O O . GLY A 1 283 ? -16.227 36.194 5.481 1.00 33.59 283 GLY A O 1
ATOM 2233 N N . VAL A 1 284 ? -14.428 37.536 5.366 1.00 41.19 284 VAL A N 1
ATOM 2234 C CA . VAL A 1 284 ? -14.103 37.533 6.808 1.00 41.19 284 VAL A CA 1
ATOM 2235 C C . VAL A 1 284 ? -15.230 38.133 7.664 1.00 41.19 284 VAL A C 1
ATOM 2237 O O . VAL A 1 284 ? -15.549 39.309 7.478 1.00 41.19 284 VAL A O 1
ATOM 2240 N N . PRO A 1 285 ? -15.737 37.412 8.681 1.00 45.12 285 PRO A N 1
ATOM 2241 C CA . PRO A 1 285 ? -16.452 37.999 9.805 1.00 45.12 285 PRO A CA 1
ATOM 2242 C C . PRO A 1 285 ? -15.526 38.144 11.027 1.00 45.12 285 PRO A C 1
ATOM 2244 O O . PRO A 1 285 ? -14.838 37.206 11.424 1.00 45.12 285 PRO A O 1
ATOM 2247 N N . LYS A 1 286 ? -15.535 39.319 11.667 1.00 42.09 286 LYS A N 1
ATOM 2248 C CA . LYS A 1 286 ? -15.002 39.481 13.030 1.00 42.09 286 LYS A CA 1
ATOM 2249 C C . LYS A 1 286 ? -16.009 38.917 14.033 1.00 42.09 286 LYS A C 1
ATOM 2251 O O . LYS A 1 286 ? -17.165 39.328 13.990 1.00 42.09 286 LYS A O 1
ATOM 2256 N N . ILE A 1 287 ? -15.547 38.135 15.005 1.00 34.78 287 ILE A N 1
ATOM 2257 C CA . ILE A 1 287 ? -16.151 38.061 16.345 1.00 34.78 287 ILE A CA 1
ATOM 2258 C C . ILE A 1 287 ? -15.010 38.208 17.363 1.00 34.78 287 ILE A C 1
ATOM 2260 O O . ILE A 1 287 ? -13.878 37.810 17.090 1.00 34.78 287 ILE A O 1
ATOM 2264 N N . CYS A 1 288 ? -15.284 38.876 18.483 1.00 34.47 288 CYS A N 1
ATOM 2265 C CA . CYS A 1 288 ? -14.295 39.231 19.500 1.00 34.47 288 CYS A CA 1
ATOM 2266 C C . CYS A 1 288 ? -14.313 38.252 20.681 1.00 34.47 288 CYS A C 1
ATOM 2268 O O . CYS A 1 288 ? -15.380 37.768 21.047 1.00 34.47 288 CYS A O 1
ATOM 2270 N N . GLY A 1 289 ? -13.161 38.097 21.341 1.00 33.03 289 GLY A N 1
ATOM 2271 C CA . GLY A 1 289 ? -13.036 37.480 22.665 1.00 33.03 289 GLY A CA 1
ATOM 2272 C C . GLY A 1 289 ? -11.919 36.442 22.732 1.00 33.03 289 GLY A C 1
ATOM 2273 O O . GLY A 1 289 ? -12.072 35.353 22.200 1.00 33.03 289 GLY A O 1
ATOM 2274 N N . GLU A 1 290 ? -10.796 36.761 23.380 1.00 33.88 290 GLU A N 1
ATOM 2275 C CA . GLU A 1 290 ? -10.575 36.412 24.793 1.00 33.88 290 GLU A CA 1
ATOM 2276 C C . GLU A 1 290 ? -9.209 36.925 25.301 1.00 33.88 290 GLU A C 1
ATOM 2278 O O . GLU A 1 290 ? -8.444 37.569 24.586 1.00 33.88 290 GLU A O 1
ATOM 2283 N N . TYR A 1 291 ? -8.994 36.744 26.598 1.00 35.66 291 TYR A N 1
ATOM 2284 C CA . TYR A 1 291 ? -8.077 37.430 27.501 1.00 35.66 291 TYR A CA 1
ATOM 2285 C C . TYR A 1 291 ? -6.578 37.485 27.139 1.00 35.66 291 TYR A C 1
ATOM 2287 O O . TYR A 1 291 ? -5.913 36.476 26.941 1.00 35.66 291 TYR A O 1
ATOM 2295 N N . ALA A 1 292 ? -6.060 38.716 27.210 1.00 35.19 292 ALA A N 1
ATOM 2296 C CA . ALA A 1 292 ? -4.732 39.136 27.674 1.00 35.19 292 ALA A CA 1
ATOM 2297 C C . ALA A 1 292 ? -3.650 38.058 27.929 1.00 35.19 292 ALA A C 1
ATOM 2299 O O . ALA A 1 292 ? -3.657 37.371 28.950 1.00 35.19 292 ALA A O 1
ATOM 2300 N N . HIS A 1 293 ? -2.609 38.072 27.090 1.00 34.56 293 HIS A N 1
ATOM 2301 C CA . HIS A 1 293 ? -1.278 37.593 27.473 1.00 34.56 293 HIS A CA 1
ATOM 2302 C C . HIS A 1 293 ? -0.710 38.418 28.641 1.00 34.56 293 HIS A C 1
ATOM 2304 O O . HIS A 1 293 ? -0.774 39.648 28.623 1.00 34.56 293 HIS A O 1
ATOM 2310 N N . TYR A 1 294 ? -0.048 37.738 29.579 1.00 35.34 294 TYR A N 1
ATOM 2311 C CA . TYR A 1 294 ? 0.992 38.317 30.429 1.00 35.34 294 TYR A CA 1
ATOM 2312 C C . TYR A 1 294 ? 2.232 37.425 30.352 1.00 35.34 294 TYR A C 1
ATOM 2314 O O . TYR A 1 294 ? 2.187 36.261 30.748 1.00 35.34 294 TYR A O 1
ATOM 2322 N N . ASP A 1 295 ? 3.334 37.972 29.842 1.00 37.69 295 ASP A N 1
ATOM 2323 C CA . ASP A 1 295 ? 4.637 37.309 29.877 1.00 37.69 295 ASP A CA 1
ATOM 2324 C C . ASP A 1 295 ? 5.207 37.313 31.301 1.00 37.69 295 ASP A C 1
ATOM 2326 O O . ASP A 1 295 ? 5.095 38.304 32.026 1.00 37.69 295 ASP A O 1
ATOM 2330 N N . CYS A 1 296 ? 5.886 36.231 31.688 1.00 32.34 296 CYS A N 1
ATOM 2331 C CA . CYS A 1 296 ? 6.732 36.203 32.881 1.00 32.34 296 CYS A CA 1
ATOM 2332 C C . CYS A 1 296 ? 7.943 35.270 32.642 1.00 32.34 296 CYS A C 1
ATOM 2334 O O . CYS A 1 296 ? 7.775 34.222 32.012 1.00 32.34 296 CYS A O 1
ATOM 2336 N N . PRO A 1 297 ? 9.170 35.641 33.061 1.00 45.59 297 PRO A N 1
ATOM 2337 C CA . PRO A 1 297 ? 10.399 35.021 32.563 1.00 45.59 297 PRO A CA 1
ATOM 2338 C C . PRO A 1 297 ? 10.842 33.770 33.350 1.00 45.59 297 PRO A C 1
ATOM 2340 O O . PRO A 1 297 ? 10.449 33.580 34.503 1.00 45.59 297 PRO A O 1
ATOM 2343 N N . PRO A 1 298 ? 11.724 32.931 32.773 1.00 47.84 298 PRO A N 1
ATOM 2344 C CA . PRO A 1 298 ? 12.283 31.773 33.462 1.00 47.84 298 PRO A CA 1
ATOM 2345 C C . PRO A 1 298 ? 13.411 32.158 34.436 1.00 47.84 298 PRO A C 1
ATOM 2347 O O . PRO A 1 298 ? 14.368 32.826 34.049 1.00 47.84 298 PRO A O 1
ATOM 2350 N N . GLY A 1 299 ? 13.363 31.630 35.666 1.00 45.69 299 GLY A N 1
ATOM 2351 C CA . GLY A 1 299 ? 14.548 31.506 36.529 1.00 45.69 299 GLY A CA 1
ATOM 2352 C C . GLY A 1 299 ? 14.383 31.940 37.987 1.00 45.69 299 GLY A C 1
ATOM 2353 O O . GLY A 1 299 ? 14.701 33.072 38.337 1.00 45.69 299 GLY A O 1
ATOM 2354 N N . ALA A 1 300 ? 14.022 31.000 38.868 1.00 33.91 300 ALA A N 1
ATOM 2355 C CA . ALA A 1 300 ? 14.237 31.125 40.312 1.00 33.91 300 ALA A CA 1
ATOM 2356 C C . ALA A 1 300 ? 14.487 29.745 40.953 1.00 33.91 300 ALA A C 1
ATOM 2358 O O . ALA A 1 300 ? 13.633 28.864 40.891 1.00 33.91 300 ALA A O 1
ATOM 2359 N N . ARG A 1 301 ? 15.654 29.560 41.588 1.00 45.66 301 ARG A N 1
ATOM 2360 C CA . ARG A 1 301 ? 15.911 28.472 42.551 1.00 45.66 301 ARG A CA 1
ATOM 2361 C C . ARG A 1 301 ? 15.519 28.953 43.949 1.00 45.66 301 ARG A C 1
ATOM 2363 O O . ARG A 1 301 ? 16.104 29.939 44.374 1.00 45.66 301 ARG A O 1
ATOM 2370 N N . TRP A 1 302 ? 14.666 28.223 44.666 1.00 37.25 302 TRP A N 1
ATOM 2371 C CA . TRP A 1 302 ? 14.472 28.259 46.133 1.00 37.25 302 TRP A CA 1
ATOM 2372 C C . TRP A 1 302 ? 13.839 26.900 46.561 1.00 37.25 302 TRP A C 1
ATOM 2374 O O . TRP A 1 302 ? 13.470 26.131 45.672 1.00 37.25 302 TRP A O 1
ATOM 2384 N N . PRO A 1 303 ? 13.852 26.488 47.845 1.00 47.69 303 PRO A N 1
ATOM 2385 C CA . PRO A 1 303 ? 14.982 25.752 48.412 1.00 47.69 303 PRO A CA 1
ATOM 2386 C C . PRO A 1 303 ? 14.595 24.374 48.993 1.00 47.69 303 PRO A C 1
ATOM 2388 O O . PRO A 1 303 ? 13.428 24.000 49.057 1.00 47.69 303 PRO A O 1
ATOM 2391 N N . GLU A 1 304 ? 15.590 23.633 49.478 1.00 41.22 304 GLU A N 1
ATOM 2392 C CA . GLU A 1 304 ? 15.380 22.455 50.329 1.00 41.22 304 GLU A CA 1
ATOM 2393 C C . GLU A 1 304 ? 14.952 22.881 51.749 1.00 41.22 304 GLU A C 1
ATOM 2395 O O . GLU A 1 304 ? 15.554 23.794 52.318 1.00 41.22 304 GLU A O 1
ATOM 2400 N N . GLY A 1 305 ? 13.977 22.190 52.360 1.00 38.25 305 GLY A N 1
ATOM 2401 C CA . GLY A 1 305 ? 13.792 22.225 53.819 1.00 38.25 305 GLY A CA 1
ATOM 2402 C C . GLY A 1 305 ? 12.358 22.128 54.368 1.00 38.25 305 GLY A C 1
ATOM 2403 O O . GLY A 1 305 ? 11.461 22.839 53.935 1.00 38.25 305 GLY A O 1
ATOM 2404 N N . ALA A 1 306 ? 12.226 21.321 55.429 1.00 35.38 306 ALA A N 1
ATOM 2405 C CA . ALA A 1 306 ? 11.192 21.346 56.477 1.00 35.38 306 ALA A CA 1
ATOM 2406 C C . ALA A 1 306 ? 9.713 21.029 56.131 1.00 35.38 306 ALA A C 1
ATOM 2408 O O . ALA A 1 306 ? 8.898 21.912 55.881 1.00 35.38 306 ALA A O 1
ATOM 2409 N N . THR A 1 307 ? 9.325 19.774 56.394 1.00 41.22 307 THR A N 1
ATOM 2410 C CA . THR A 1 307 ? 7.990 19.404 56.914 1.00 41.22 307 THR A CA 1
ATOM 2411 C C . THR A 1 307 ? 8.161 18.537 58.174 1.00 41.22 307 THR A C 1
ATOM 2413 O O . THR A 1 307 ? 8.919 17.567 58.105 1.00 41.22 307 THR A O 1
ATOM 2416 N N . PRO A 1 308 ? 7.522 18.851 59.319 1.00 51.94 308 PRO A N 1
ATOM 2417 C CA . PRO A 1 308 ? 7.663 18.088 60.566 1.00 51.94 308 PRO A CA 1
ATOM 2418 C C . PRO A 1 308 ? 6.495 17.111 60.836 1.00 51.94 308 PRO A C 1
ATOM 2420 O O . PRO A 1 308 ? 5.460 17.191 60.181 1.00 51.94 308 PRO A O 1
ATOM 2423 N N . TYR A 1 309 ? 6.636 16.317 61.912 1.00 36.97 309 TYR A N 1
ATOM 2424 C CA . TYR A 1 309 ? 5.594 15.508 62.588 1.00 36.97 309 TYR A CA 1
ATOM 2425 C C . TYR A 1 309 ? 5.154 14.187 61.890 1.00 36.97 309 TYR A C 1
ATOM 2427 O O . TYR A 1 309 ? 5.353 14.040 60.688 1.00 36.97 309 TYR A O 1
ATOM 2435 N N . PRO A 1 310 ? 4.771 13.133 62.656 1.00 46.00 310 PRO A N 1
ATOM 2436 C CA . PRO A 1 310 ? 5.798 12.215 63.167 1.00 46.00 310 PRO A CA 1
ATOM 2437 C C . PRO A 1 310 ? 5.547 10.722 62.868 1.00 46.00 310 PRO A C 1
ATOM 2439 O O . PRO A 1 310 ? 4.444 10.306 62.522 1.00 46.00 310 PRO A O 1
ATOM 2442 N N . ASP A 1 311 ? 6.575 9.913 63.123 1.00 39.06 311 ASP A N 1
ATOM 2443 C CA . ASP A 1 311 ? 6.553 8.446 63.087 1.00 39.06 311 ASP A CA 1
ATOM 2444 C C . ASP A 1 311 ? 6.381 7.858 64.514 1.00 39.06 311 ASP A C 1
ATOM 2446 O O . ASP A 1 311 ? 7.165 8.218 65.401 1.00 39.06 311 ASP A O 1
ATOM 2450 N N . PRO A 1 312 ? 5.376 6.997 64.788 1.00 43.44 312 PRO A N 1
ATOM 2451 C CA . PRO A 1 312 ? 5.183 6.374 66.095 1.00 43.44 312 PRO A CA 1
ATOM 2452 C C . PRO A 1 312 ? 5.631 4.897 66.156 1.00 43.44 312 PRO A C 1
ATOM 2454 O O . PRO A 1 312 ? 4.869 3.978 65.870 1.00 43.44 312 PRO A O 1
ATOM 2457 N N . ALA A 1 313 ? 6.835 4.708 66.700 1.00 32.31 313 ALA A N 1
ATOM 2458 C CA . ALA A 1 313 ? 7.239 3.598 67.575 1.00 32.31 313 ALA A CA 1
ATOM 2459 C C . ALA A 1 313 ? 7.150 2.131 67.076 1.00 32.31 313 ALA A C 1
ATOM 2461 O O . ALA A 1 313 ? 6.107 1.479 67.075 1.00 32.31 313 ALA A O 1
ATOM 2462 N N . LYS A 1 314 ? 8.337 1.528 66.916 1.00 41.19 314 LYS A N 1
ATOM 2463 C CA . LYS A 1 314 ? 8.588 0.184 67.470 1.00 41.19 314 LYS A CA 1
ATOM 2464 C C . LYS A 1 314 ? 8.825 0.274 68.987 1.00 41.19 314 LYS A C 1
ATOM 2466 O O . LYS A 1 314 ? 9.124 1.345 69.498 1.00 41.19 314 LYS A O 1
ATOM 2471 N N . GLU A 1 315 ? 8.809 -0.896 69.628 1.00 36.94 315 GLU A N 1
ATOM 2472 C CA . GLU A 1 315 ? 9.251 -1.172 71.007 1.00 36.94 315 GLU A CA 1
ATOM 2473 C C . GLU A 1 315 ? 8.395 -0.587 72.142 1.00 36.94 315 GLU A C 1
ATOM 2475 O O . GLU A 1 315 ? 8.474 0.589 72.478 1.00 36.94 315 GLU A O 1
ATOM 2480 N N . LEU A 1 316 ? 7.707 -1.482 72.862 1.00 35.00 316 LEU A N 1
ATOM 2481 C CA . LEU A 1 316 ? 7.938 -1.623 74.303 1.00 35.00 316 LEU A CA 1
ATOM 2482 C C . LEU A 1 316 ? 7.480 -2.998 74.809 1.00 35.00 316 LEU A C 1
ATOM 2484 O O . LEU A 1 316 ? 6.377 -3.458 74.522 1.00 35.00 316 LEU A O 1
ATOM 2488 N N . SER A 1 317 ? 8.345 -3.656 75.576 1.00 37.53 317 SER A N 1
ATOM 2489 C CA . SER A 1 317 ? 8.046 -4.874 76.335 1.00 37.53 317 SER A CA 1
ATOM 2490 C C . SER A 1 317 ? 7.773 -4.547 77.806 1.00 37.53 317 SER A C 1
ATOM 2492 O O . SER A 1 317 ? 8.342 -3.591 78.325 1.00 37.53 317 SER A O 1
ATOM 2494 N N . ASN A 1 318 ? 7.043 -5.430 78.495 1.00 35.25 318 ASN A N 1
ATOM 2495 C CA . ASN A 1 318 ? 6.819 -5.465 79.951 1.00 35.25 318 ASN A CA 1
ATOM 2496 C C . ASN A 1 318 ? 5.973 -4.326 80.560 1.00 35.25 318 ASN A C 1
ATOM 2498 O O . ASN A 1 318 ? 6.452 -3.214 80.760 1.00 35.25 318 ASN A O 1
ATOM 2502 N N . SER A 1 319 ? 4.789 -4.661 81.088 1.00 33.00 319 SER A N 1
ATOM 2503 C CA . SER A 1 319 ? 4.554 -4.805 82.547 1.00 33.00 319 SER A CA 1
ATOM 2504 C C . SER A 1 319 ? 3.058 -4.736 82.918 1.00 33.00 319 SER A C 1
ATOM 2506 O O . SER A 1 319 ? 2.225 -4.373 82.097 1.00 33.00 319 SER A O 1
ATOM 2508 N N . THR A 1 320 ? 2.744 -5.070 84.179 1.00 33.56 320 THR A N 1
ATOM 2509 C CA . THR A 1 320 ? 1.400 -5.160 84.807 1.00 33.56 320 THR A CA 1
ATOM 2510 C C . THR A 1 320 ? 0.502 -6.280 84.242 1.00 33.56 320 THR A C 1
ATOM 2512 O O . THR A 1 320 ? 0.362 -6.410 83.036 1.00 33.56 320 THR A O 1
ATOM 2515 N N . ASN A 1 321 ? -0.055 -7.235 85.000 1.00 35.97 321 ASN A N 1
ATOM 2516 C CA . ASN A 1 321 ? -0.385 -7.394 86.432 1.00 35.97 321 ASN A CA 1
ATOM 2517 C C . ASN A 1 321 ? -1.620 -6.623 86.932 1.00 35.97 321 ASN A C 1
ATOM 2519 O O . ASN A 1 321 ? -1.475 -5.634 87.646 1.00 35.97 321 ASN A O 1
ATOM 2523 N N . THR A 1 322 ? -2.808 -7.173 86.658 1.00 33.47 322 THR A N 1
ATOM 2524 C CA . THR A 1 322 ? -4.034 -6.914 87.433 1.00 33.47 322 THR A CA 1
ATOM 2525 C C . THR A 1 322 ? -4.799 -8.225 87.627 1.00 33.47 322 THR A C 1
ATOM 2527 O O . THR A 1 322 ? -4.875 -9.048 86.716 1.00 33.47 322 THR A O 1
ATOM 2530 N N . GLN A 1 323 ? -5.342 -8.438 88.825 1.00 33.94 323 GLN A N 1
ATOM 2531 C CA . GLN A 1 323 ? -6.076 -9.650 89.205 1.00 33.94 323 GLN A CA 1
ATOM 2532 C C . GLN A 1 323 ? -7.529 -9.603 88.711 1.00 33.94 323 GLN A C 1
ATOM 2534 O O . GLN A 1 323 ? -8.139 -8.538 88.733 1.00 33.94 323 GLN A O 1
ATOM 2539 N N . TYR A 1 324 ? -8.117 -10.766 88.418 1.00 33.94 324 TYR A N 1
ATOM 2540 C CA . TYR A 1 324 ? -9.557 -10.996 88.594 1.00 33.94 324 TYR A CA 1
ATOM 2541 C C . TYR A 1 324 ? -9.793 -12.343 89.285 1.00 33.94 324 TYR A C 1
ATOM 2543 O O . TYR A 1 324 ? -8.984 -13.265 89.175 1.00 33.94 324 TYR A O 1
ATOM 2551 N N . SER A 1 325 ? -10.848 -12.414 90.096 1.00 31.08 325 SER A N 1
ATOM 2552 C CA . SER A 1 325 ? -11.006 -13.411 91.156 1.00 31.08 325 SER A CA 1
ATOM 2553 C C . SER A 1 325 ? -11.801 -14.647 90.734 1.00 31.08 325 SER A C 1
ATOM 2555 O O . SER A 1 325 ? -12.971 -14.568 90.365 1.00 31.08 325 SER A O 1
ATOM 2557 N N . THR A 1 326 ? -11.207 -15.826 90.919 1.00 34.97 326 THR A N 1
ATOM 2558 C CA . THR A 1 326 ? -11.949 -17.093 90.933 1.00 34.97 326 THR A CA 1
ATOM 2559 C C . THR A 1 326 ? -12.720 -17.208 92.251 1.00 34.97 326 THR A C 1
ATOM 2561 O O . THR A 1 326 ? -12.107 -17.370 93.305 1.00 34.97 326 THR A O 1
ATOM 2564 N N . ILE A 1 327 ? -14.053 -17.123 92.215 1.00 33.97 327 ILE A N 1
ATOM 2565 C CA . ILE A 1 327 ? -14.915 -17.230 93.408 1.00 33.97 327 ILE A CA 1
ATOM 2566 C C . ILE A 1 327 ? -15.307 -18.706 93.646 1.00 33.97 327 ILE A C 1
ATOM 2568 O O . ILE A 1 327 ? -15.963 -19.297 92.787 1.00 33.97 327 ILE A O 1
ATOM 2572 N N . PRO A 1 328 ? -14.952 -19.328 94.791 1.00 38.00 328 PRO A N 1
ATOM 2573 C CA . PRO A 1 328 ? -15.268 -20.729 95.072 1.00 38.00 328 PRO A CA 1
ATOM 2574 C C . PRO A 1 328 ? -16.598 -20.888 95.834 1.00 38.00 328 PRO A C 1
ATOM 2576 O O . PRO A 1 328 ? -16.627 -21.042 97.056 1.00 38.00 328 PRO A O 1
ATOM 2579 N N . SER A 1 329 ? -17.721 -20.899 95.116 1.00 34.88 329 SER A N 1
ATOM 2580 C CA . SER A 1 329 ? -19.058 -21.062 95.714 1.00 34.88 329 SER A CA 1
ATOM 2581 C C . SER A 1 329 ? -19.384 -22.517 96.096 1.00 34.88 329 SER A C 1
ATOM 2583 O O . SER A 1 329 ? -20.108 -23.213 95.385 1.00 34.88 329 SER A O 1
ATOM 2585 N N . ARG A 1 330 ? -18.884 -22.981 97.250 1.00 33.72 330 ARG A N 1
ATOM 2586 C CA . ARG A 1 330 ? -19.369 -24.193 97.947 1.00 33.72 330 ARG A CA 1
ATOM 2587 C C . ARG A 1 330 ? -19.468 -23.972 99.460 1.00 33.72 330 ARG A C 1
ATOM 2589 O O . ARG A 1 330 ? -18.628 -24.431 100.228 1.00 33.72 330 ARG A O 1
ATOM 2596 N N . ILE A 1 331 ? -20.533 -23.293 99.883 1.00 34.34 331 ILE A N 1
ATOM 2597 C CA . ILE A 1 331 ? -20.962 -23.275 101.287 1.00 34.34 331 ILE A CA 1
ATOM 2598 C C . ILE A 1 331 ? -21.841 -24.508 101.517 1.00 34.34 331 ILE A C 1
ATOM 2600 O O . ILE A 1 331 ? -22.895 -24.641 100.900 1.00 34.34 331 ILE A O 1
ATOM 2604 N N . ILE A 1 332 ? -21.403 -25.413 102.393 1.00 34.75 332 ILE A N 1
ATOM 2605 C CA . ILE A 1 332 ? -22.205 -26.553 102.851 1.00 34.75 332 ILE A CA 1
ATOM 2606 C C . ILE A 1 332 ? -22.866 -26.145 104.169 1.00 34.75 332 ILE A C 1
ATOM 2608 O O . ILE A 1 332 ? -22.194 -26.058 105.194 1.00 34.75 332 ILE A O 1
ATOM 2612 N N . PHE A 1 333 ? -24.176 -25.898 104.148 1.00 31.73 333 PHE A N 1
ATOM 2613 C CA . PHE A 1 333 ? -24.960 -25.688 105.366 1.00 31.73 333 PHE A CA 1
ATOM 2614 C C . PHE A 1 333 ? -25.364 -27.037 105.975 1.00 31.73 333 PHE A C 1
ATOM 2616 O O . PHE A 1 333 ? -26.393 -27.614 105.628 1.00 31.73 333 PHE A O 1
ATOM 2623 N N . THR A 1 334 ? -24.560 -27.543 106.909 1.00 33.72 334 THR A N 1
ATOM 2624 C CA . THR A 1 334 ? -24.993 -28.589 107.846 1.00 33.72 334 THR A CA 1
ATOM 2625 C C . THR A 1 334 ? -25.843 -27.960 108.948 1.00 33.72 334 THR A C 1
ATOM 2627 O O . THR A 1 334 ? -25.311 -27.278 109.823 1.00 33.72 334 THR A O 1
ATOM 2630 N N . ILE A 1 335 ? -27.156 -28.191 108.918 1.00 33.38 335 ILE A N 1
ATOM 2631 C CA . ILE A 1 335 ? -28.072 -27.776 109.988 1.00 33.38 335 ILE A CA 1
ATOM 2632 C C . ILE A 1 335 ? -28.103 -28.880 111.056 1.00 33.38 335 ILE A C 1
ATOM 2634 O O . ILE A 1 335 ? -28.764 -29.902 110.877 1.00 33.38 335 ILE A O 1
ATOM 2638 N N . GLU A 1 336 ? -27.380 -28.689 112.167 1.00 32.22 336 GLU A N 1
ATOM 2639 C CA . GLU A 1 336 ? -27.518 -29.547 113.355 1.00 32.22 336 GLU A CA 1
ATOM 2640 C C . GLU A 1 336 ? -28.894 -29.331 114.005 1.00 32.22 336 GLU A C 1
ATOM 2642 O O . GLU A 1 336 ? -29.146 -28.291 114.614 1.00 32.22 336 GLU A O 1
ATOM 2647 N N . TRP A 1 337 ? -29.769 -30.337 113.954 1.00 33.16 337 TRP A N 1
ATOM 2648 C CA . TRP A 1 337 ? -30.974 -30.371 114.788 1.00 33.16 337 TRP A CA 1
ATOM 2649 C C . TRP A 1 337 ? -30.616 -30.746 116.232 1.00 33.16 337 TRP A C 1
ATOM 2651 O O . TRP A 1 337 ? -30.673 -31.912 116.622 1.00 33.16 337 TRP A O 1
ATOM 2661 N N . ARG A 1 338 ? -30.267 -29.747 117.049 1.00 32.06 338 ARG A N 1
ATOM 2662 C CA . ARG A 1 338 ? -30.261 -29.894 118.512 1.00 32.06 338 ARG A CA 1
ATOM 2663 C C . ARG A 1 338 ? -31.657 -29.629 119.064 1.00 32.06 338 ARG A C 1
ATOM 2665 O O . ARG A 1 338 ? -32.014 -28.485 119.332 1.00 32.06 338 ARG A O 1
ATOM 2672 N N . VAL A 1 339 ? -32.427 -30.696 119.257 1.00 35.78 339 VAL A N 1
ATOM 2673 C CA . VAL A 1 339 ? -33.618 -30.646 120.115 1.00 35.78 339 VAL A CA 1
ATOM 2674 C C . VAL A 1 339 ? -33.156 -30.389 121.551 1.00 35.78 339 VAL A C 1
ATOM 2676 O O . VAL A 1 339 ? -32.229 -31.038 122.035 1.00 35.78 339 VAL A O 1
ATOM 2679 N N . VAL A 1 340 ? -33.772 -29.410 122.213 1.00 35.22 340 VAL A N 1
ATOM 2680 C CA . VAL A 1 340 ? -33.507 -29.081 123.618 1.00 35.22 340 VAL A CA 1
ATOM 2681 C C . VAL A 1 340 ? -34.586 -29.739 124.469 1.00 35.22 340 VAL A C 1
ATOM 2683 O O . VAL A 1 340 ? -35.704 -29.235 124.546 1.00 35.22 340 VAL A O 1
ATOM 2686 N N . ASP A 1 341 ? -34.245 -30.849 125.122 1.00 32.81 341 ASP A N 1
ATOM 2687 C CA . ASP A 1 341 ? -35.096 -31.433 126.158 1.00 32.81 341 ASP A CA 1
ATOM 2688 C C . ASP A 1 341 ? -35.122 -30.509 127.381 1.00 32.81 341 ASP A C 1
ATOM 2690 O O . ASP A 1 341 ? -34.140 -30.394 128.120 1.00 32.81 341 ASP A O 1
ATOM 2694 N N . MET A 1 342 ? -36.260 -29.850 127.609 1.00 32.78 342 MET A N 1
ATOM 2695 C CA . MET A 1 342 ? -36.507 -29.082 128.826 1.00 32.78 342 MET A CA 1
ATOM 2696 C C . MET A 1 342 ? -37.862 -29.405 129.469 1.00 32.78 342 MET A C 1
ATOM 2698 O O . MET A 1 342 ? -38.892 -28.836 129.120 1.00 32.78 342 MET A O 1
ATOM 2702 N N . ALA A 1 343 ? -37.742 -30.176 130.556 1.00 37.06 343 ALA A N 1
ATOM 2703 C CA . ALA A 1 343 ? -38.283 -29.870 131.885 1.00 37.06 343 ALA A CA 1
ATOM 2704 C C . ALA A 1 343 ? -39.533 -30.618 132.399 1.00 37.06 343 ALA A C 1
ATOM 2706 O O . ALA A 1 343 ? -40.342 -31.172 131.665 1.00 37.06 343 ALA A O 1
ATOM 2707 N N . VAL A 1 344 ? -39.658 -30.514 133.731 1.00 36.84 344 VAL A N 1
ATOM 2708 C CA . VAL A 1 344 ? -40.784 -30.866 134.614 1.00 36.84 344 VAL A CA 1
ATOM 2709 C C . VAL A 1 344 ? -40.954 -32.354 134.959 1.00 36.84 344 VAL A C 1
ATOM 2711 O O . VAL A 1 344 ? -41.815 -33.056 134.440 1.00 36.84 344 VAL A O 1
ATOM 2714 N N . GLU A 1 345 ? -40.227 -32.782 135.995 1.00 37.31 345 GLU A N 1
ATOM 2715 C CA . GLU A 1 345 ? -40.774 -33.735 136.968 1.00 37.31 345 GLU A CA 1
ATOM 2716 C C . GLU A 1 345 ? -41.656 -32.975 137.979 1.00 37.31 345 GLU A C 1
ATOM 2718 O O . GLU A 1 345 ? -41.163 -32.048 138.620 1.00 37.31 345 GLU A O 1
ATOM 2723 N N . GLN A 1 346 ? -42.923 -33.370 138.154 1.00 34.62 346 GLN A N 1
ATOM 2724 C CA . GLN A 1 346 ? -43.551 -33.710 139.451 1.00 34.62 346 GLN A CA 1
ATOM 2725 C C . GLN A 1 346 ? -45.031 -34.155 139.261 1.00 34.62 346 GLN A C 1
ATOM 2727 O O . GLN A 1 346 ? -45.591 -33.929 138.188 1.00 34.62 346 GLN A O 1
ATOM 2732 N N . PRO A 1 347 ? -45.652 -34.863 140.235 1.00 47.91 347 PRO A N 1
ATOM 2733 C CA . PRO A 1 347 ? -46.852 -35.694 140.021 1.00 47.91 347 PRO A CA 1
ATOM 2734 C C . PRO A 1 347 ? -48.053 -35.261 140.916 1.00 47.91 347 PRO A C 1
ATOM 2736 O O . PRO A 1 347 ? -47.975 -34.213 141.554 1.00 47.91 347 PRO A O 1
ATOM 2739 N N . PRO A 1 348 ? -49.094 -36.096 141.132 1.00 59.69 348 PRO A N 1
ATOM 2740 C CA . PRO A 1 348 ? -50.029 -36.702 140.164 1.00 59.69 348 PRO A CA 1
ATOM 2741 C C . PRO A 1 348 ? -51.512 -36.491 140.573 1.00 59.69 348 PRO A C 1
ATOM 2743 O O . PRO A 1 348 ? -51.781 -36.289 141.752 1.00 59.69 348 PRO A O 1
ATOM 2746 N N . GLU A 1 349 ? -52.504 -36.704 139.690 1.00 36.66 349 GLU A N 1
ATOM 2747 C CA . GLU A 1 349 ? -53.872 -37.011 140.174 1.00 36.66 349 GLU A CA 1
ATOM 2748 C C . GLU A 1 349 ? -54.814 -37.698 139.159 1.00 36.66 349 GLU A C 1
ATOM 2750 O O . GLU A 1 349 ? -54.915 -37.286 138.007 1.00 36.66 349 GLU A O 1
ATOM 2755 N N . SER A 1 350 ? -55.572 -38.695 139.647 1.00 46.88 350 SER A N 1
ATOM 2756 C CA . SER A 1 350 ? -56.677 -39.435 138.989 1.00 46.88 350 SER A CA 1
ATOM 2757 C C . SER A 1 350 ? -56.359 -40.261 137.719 1.00 46.88 350 SER A C 1
ATOM 2759 O O . SER A 1 350 ? -55.493 -39.928 136.918 1.00 46.88 350 SER A O 1
ATOM 2761 N N . THR A 1 351 ? -57.058 -41.392 137.540 1.00 49.03 351 THR A N 1
ATOM 2762 C CA . THR A 1 351 ? -56.707 -42.432 136.541 1.00 49.03 351 THR A CA 1
ATOM 2763 C C . THR A 1 351 ? -57.818 -42.797 135.549 1.00 49.03 351 THR A C 1
ATOM 2765 O O . THR A 1 351 ? -57.696 -43.807 134.861 1.00 49.03 351 THR A O 1
ATOM 2768 N N . GLU A 1 352 ? -58.891 -42.008 135.443 1.00 50.19 352 GLU A N 1
ATOM 2769 C CA . GLU A 1 352 ? -60.005 -42.283 134.507 1.00 50.19 352 GLU A CA 1
ATOM 2770 C C . GLU A 1 352 ? -59.962 -4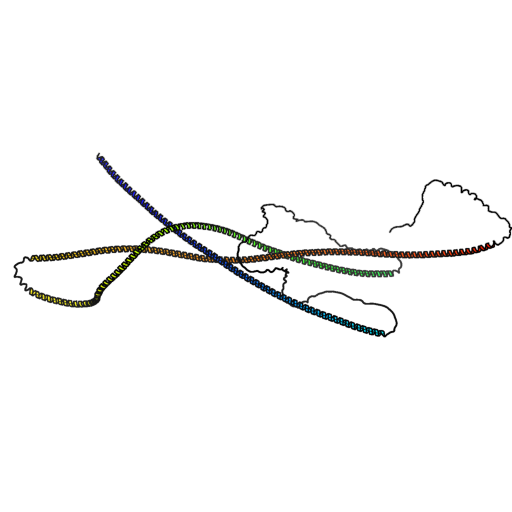1.418 133.228 1.00 50.19 352 GLU A C 1
ATOM 2772 O O . GLU A 1 352 ? -60.485 -41.817 132.192 1.00 50.19 352 GLU A O 1
ATOM 2777 N N . ASP A 1 353 ? -59.228 -40.302 133.244 1.00 49.72 353 ASP A N 1
ATOM 2778 C CA . ASP A 1 353 ? -59.080 -39.344 132.128 1.00 49.72 353 ASP A CA 1
ATOM 2779 C C . ASP A 1 353 ? -57.974 -39.735 131.109 1.00 49.72 353 ASP A C 1
ATOM 2781 O O . ASP A 1 353 ? -57.641 -39.001 130.178 1.00 49.72 353 ASP A O 1
ATOM 2785 N N . LEU A 1 354 ? -57.360 -40.914 131.273 1.00 49.53 354 LEU A N 1
ATOM 2786 C CA . LEU A 1 354 ? -56.256 -41.380 130.421 1.00 49.53 354 LEU A CA 1
ATOM 2787 C C . LEU A 1 354 ? -56.714 -42.105 129.146 1.00 49.53 354 LEU A C 1
ATOM 2789 O O . LEU A 1 354 ? -55.991 -42.075 128.152 1.00 49.53 354 LEU A O 1
ATOM 2793 N N . SER A 1 355 ? -57.896 -42.734 129.135 1.00 55.06 355 SER A N 1
ATOM 2794 C CA . SER A 1 355 ? -58.349 -43.510 127.966 1.00 55.06 355 SER A CA 1
ATOM 2795 C C . SER A 1 355 ? -58.658 -42.610 126.767 1.00 55.06 355 SER A C 1
ATOM 2797 O O . SER A 1 355 ? -58.200 -42.876 125.658 1.00 55.06 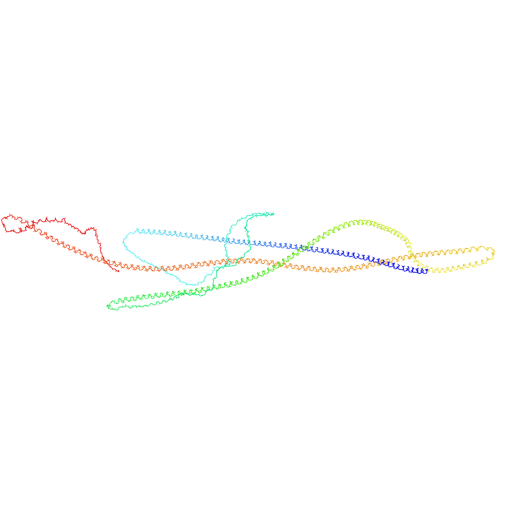355 SER A O 1
ATOM 2799 N N . GLU A 1 356 ? -59.387 -41.514 126.986 1.00 55.72 356 GLU A N 1
ATOM 2800 C CA . GLU A 1 356 ? -59.778 -40.589 125.915 1.00 55.72 356 GLU A CA 1
ATOM 2801 C C . GLU A 1 356 ? -58.571 -39.801 125.373 1.00 55.72 356 GLU A C 1
ATOM 2803 O O . GLU A 1 356 ? -58.476 -39.535 124.174 1.00 55.72 356 GLU A O 1
ATOM 2808 N N . LYS A 1 357 ? -57.571 -39.532 126.227 1.00 56.53 357 LYS A N 1
ATOM 2809 C CA . LYS A 1 357 ? -56.289 -38.936 125.823 1.00 56.53 357 LYS A CA 1
ATOM 2810 C C . LYS A 1 357 ? -55.413 -39.892 125.008 1.00 56.53 357 LYS A C 1
ATOM 2812 O O . LYS A 1 357 ? -54.778 -39.444 124.057 1.00 56.53 357 LYS A O 1
ATOM 2817 N N . VAL A 1 358 ? -55.406 -41.195 125.305 1.00 62.50 358 VAL A N 1
ATOM 2818 C CA . VAL A 1 358 ? -54.717 -42.201 124.468 1.00 62.50 358 VAL A CA 1
ATOM 2819 C C . VAL A 1 358 ? -55.374 -42.319 123.087 1.00 62.50 358 VAL A C 1
ATOM 2821 O O . VAL A 1 358 ? -54.672 -42.338 122.073 1.00 62.50 358 VAL A O 1
ATOM 2824 N N . ASP A 1 359 ? -56.706 -42.314 123.017 1.00 61.41 359 ASP A N 1
ATOM 2825 C CA . ASP A 1 359 ? -57.441 -42.295 121.746 1.00 61.41 359 ASP A CA 1
ATOM 2826 C C . ASP A 1 359 ? -57.166 -41.014 120.937 1.00 61.41 359 ASP A C 1
ATOM 2828 O O . ASP A 1 359 ? -56.929 -41.076 119.730 1.00 61.41 359 ASP A O 1
ATOM 2832 N N . ALA A 1 360 ? -57.132 -39.845 121.584 1.00 65.38 360 ALA A N 1
ATOM 2833 C CA . ALA A 1 360 ? -56.784 -38.586 120.925 1.00 65.38 360 ALA A CA 1
ATOM 2834 C C . ALA A 1 360 ? -55.340 -38.589 120.381 1.00 65.38 360 ALA A C 1
ATOM 2836 O O . ALA A 1 360 ? -55.111 -38.199 119.234 1.00 65.38 360 ALA A O 1
ATOM 2837 N N . VAL A 1 361 ? -54.375 -39.089 121.162 1.00 67.81 361 VAL A N 1
ATOM 2838 C CA . VAL A 1 361 ? -52.964 -39.196 120.751 1.00 67.81 361 VAL A CA 1
ATOM 2839 C C . VAL A 1 361 ? -52.770 -40.218 119.625 1.00 67.81 361 VAL A C 1
ATOM 2841 O O . VAL A 1 361 ? -51.959 -39.982 118.731 1.00 67.81 361 VAL A O 1
ATOM 2844 N N . THR A 1 362 ? -53.520 -41.326 119.595 1.00 69.62 362 THR A N 1
ATOM 2845 C CA . THR A 1 362 ? -53.448 -42.270 118.462 1.00 69.62 362 THR A CA 1
ATOM 2846 C C . THR A 1 362 ? -54.033 -41.688 117.177 1.00 69.62 362 THR A C 1
ATOM 2848 O O . THR A 1 362 ? -53.424 -41.875 116.125 1.00 69.62 362 THR A O 1
ATOM 2851 N N . ARG A 1 363 ? -55.116 -40.898 117.244 1.00 72.31 363 ARG A N 1
ATOM 2852 C CA . ARG A 1 363 ? -55.624 -40.144 116.079 1.00 72.31 363 ARG A CA 1
ATOM 2853 C C . ARG A 1 363 ? -54.589 -39.135 115.577 1.00 72.31 363 ARG A C 1
ATOM 2855 O O . ARG A 1 363 ? -54.211 -39.204 114.415 1.00 72.31 363 ARG A O 1
ATOM 2862 N N . GLN A 1 364 ? -54.022 -38.306 116.460 1.00 72.94 364 GLN A N 1
ATOM 2863 C CA . GLN A 1 364 ? -52.954 -37.363 116.091 1.00 72.94 364 GLN A CA 1
ATOM 2864 C C . GLN A 1 364 ? -51.719 -38.055 115.489 1.00 72.94 364 GLN A C 1
ATOM 2866 O O . GLN A 1 364 ? -51.138 -37.544 114.534 1.00 72.94 364 GLN A O 1
ATOM 2871 N N . ARG A 1 365 ? -51.322 -39.226 116.007 1.00 74.38 365 ARG A N 1
ATOM 2872 C CA . ARG A 1 365 ? -50.235 -40.046 115.445 1.00 74.38 365 ARG A CA 1
ATOM 2873 C C . ARG A 1 365 ? -50.557 -40.521 114.027 1.00 74.38 365 ARG A C 1
ATOM 2875 O O . ARG A 1 365 ? -49.674 -40.505 113.171 1.00 74.38 365 ARG A O 1
ATOM 2882 N N . ASP A 1 366 ? -51.787 -40.957 113.780 1.00 74.62 366 ASP A N 1
ATOM 2883 C CA . ASP A 1 366 ? -52.183 -41.525 112.491 1.00 74.62 366 ASP A CA 1
ATOM 2884 C C . ASP A 1 366 ? -52.462 -40.429 111.442 1.00 74.62 366 ASP A C 1
ATOM 2886 O O . ASP A 1 366 ? -52.094 -40.599 110.279 1.00 74.62 366 ASP A O 1
ATOM 2890 N N . ASP A 1 367 ? -52.943 -39.253 111.862 1.00 76.75 367 ASP A N 1
ATOM 2891 C CA . ASP A 1 367 ? -52.987 -38.030 111.047 1.00 76.75 367 ASP A CA 1
ATOM 2892 C C . ASP A 1 367 ? -51.573 -37.532 110.688 1.00 76.75 367 ASP A C 1
ATOM 2894 O O . ASP A 1 367 ? -51.292 -37.222 109.527 1.00 76.75 367 ASP A O 1
ATOM 2898 N N . LEU A 1 368 ? -50.639 -37.521 111.652 1.00 74.31 368 LEU A N 1
ATOM 2899 C CA . LEU A 1 368 ? -49.219 -37.237 111.399 1.00 74.31 368 LEU A CA 1
ATOM 2900 C C . LEU A 1 368 ? -48.602 -38.255 110.434 1.00 74.31 368 LEU A C 1
ATOM 2902 O O . LEU A 1 368 ? -47.847 -37.872 109.542 1.00 74.31 368 LEU A O 1
ATOM 2906 N N . LYS A 1 369 ? -48.945 -39.543 110.553 1.00 74.75 369 LYS A N 1
ATOM 2907 C CA . LYS A 1 369 ? -48.495 -40.582 109.617 1.00 74.75 369 LYS A CA 1
ATOM 2908 C C . LYS A 1 369 ? -49.025 -40.326 108.204 1.00 74.75 369 LYS A C 1
ATOM 2910 O O . LYS A 1 369 ? -48.247 -40.396 107.256 1.00 74.75 369 LYS A O 1
ATOM 2915 N N . ALA A 1 370 ? -50.299 -39.957 108.060 1.00 75.12 370 ALA A N 1
ATOM 2916 C CA . ALA A 1 370 ? -50.887 -39.588 106.773 1.00 75.12 370 ALA A CA 1
ATOM 2917 C C . ALA A 1 370 ? -50.256 -38.314 106.172 1.00 75.12 370 ALA A C 1
ATOM 2919 O O . ALA A 1 370 ? -50.093 -38.222 104.954 1.00 75.12 370 ALA A O 1
ATOM 2920 N N . LEU A 1 371 ? -49.852 -37.344 107.001 1.00 77.06 371 LEU A N 1
ATOM 2921 C CA . LEU A 1 371 ? -49.079 -36.173 106.565 1.00 77.06 371 LEU A CA 1
ATOM 2922 C C . LEU A 1 371 ? -47.660 -36.549 106.114 1.00 77.06 371 LEU A C 1
ATOM 2924 O O . LEU A 1 371 ? -47.230 -36.096 105.055 1.00 77.06 371 LEU A O 1
ATOM 2928 N N . CYS A 1 372 ? -46.962 -37.419 106.848 1.00 74.75 372 CYS A N 1
ATOM 2929 C CA . CYS A 1 372 ? -45.650 -37.941 106.453 1.00 74.75 372 CYS A CA 1
ATOM 2930 C C . CYS A 1 372 ? -45.713 -38.753 105.149 1.00 74.75 372 CYS A C 1
ATOM 2932 O O . CYS A 1 372 ? -44.830 -38.619 104.305 1.00 74.75 372 CYS A O 1
ATOM 2934 N N . GLU A 1 373 ? -46.760 -39.557 104.943 1.00 78.56 373 GLU A N 1
ATOM 2935 C CA . GLU A 1 373 ? -46.970 -40.307 103.697 1.00 78.56 373 GLU A CA 1
ATOM 2936 C C . GLU A 1 373 ? -47.266 -39.371 102.510 1.00 78.56 373 GLU A C 1
ATOM 2938 O O . GLU A 1 373 ? -46.715 -39.578 101.429 1.00 78.56 373 GLU A O 1
ATOM 2943 N N . LYS A 1 374 ? -48.028 -38.284 102.708 1.00 78.00 374 LYS A N 1
ATOM 2944 C CA . LYS A 1 374 ? -48.209 -37.227 101.692 1.00 78.00 374 LYS A CA 1
ATOM 2945 C C . LYS A 1 374 ? -46.902 -36.495 101.372 1.00 78.00 374 LYS A C 1
ATOM 2947 O O . LYS A 1 374 ? -46.567 -36.356 100.199 1.00 78.00 374 LYS A O 1
ATOM 2952 N N . LEU A 1 375 ? -46.136 -36.085 102.386 1.00 76.00 375 LEU A N 1
ATOM 2953 C CA . LEU A 1 375 ? -44.809 -35.476 102.211 1.00 76.00 375 LEU A CA 1
ATOM 2954 C C . LEU A 1 375 ? -43.857 -36.401 101.440 1.00 76.00 375 LEU A C 1
ATOM 2956 O O . LEU A 1 375 ? -43.168 -35.948 100.532 1.00 76.00 375 LEU A O 1
ATOM 2960 N N . ALA A 1 376 ? -43.872 -37.705 101.727 1.00 76.00 376 ALA A N 1
ATOM 2961 C CA . ALA A 1 376 ? -43.070 -38.693 101.009 1.00 76.00 376 ALA A CA 1
ATOM 2962 C C . ALA A 1 376 ? -43.498 -38.903 99.540 1.00 76.00 376 ALA A C 1
ATOM 2964 O O . ALA A 1 376 ? -42.686 -39.382 98.747 1.00 76.00 376 ALA A O 1
ATOM 2965 N N . MET A 1 377 ? -44.734 -38.557 99.156 1.00 78.62 377 MET A N 1
ATOM 2966 C CA . MET A 1 377 ? -45.137 -38.499 97.743 1.00 78.62 377 MET A CA 1
ATOM 2967 C C . MET A 1 377 ? -44.679 -37.197 97.081 1.00 78.62 377 MET A C 1
ATOM 2969 O O . MET A 1 377 ? -44.036 -37.267 96.040 1.00 78.62 377 MET A O 1
ATOM 2973 N N . VAL A 1 378 ? -44.893 -36.039 97.718 1.00 80.50 378 VAL A N 1
ATOM 2974 C CA . VAL A 1 378 ? -44.448 -34.733 97.187 1.00 80.50 378 VAL A CA 1
ATOM 2975 C C . VAL A 1 378 ? -42.930 -34.704 96.969 1.00 80.50 378 VAL A C 1
ATOM 2977 O O . VAL A 1 378 ? -42.469 -34.266 95.920 1.00 80.50 378 VAL A O 1
ATOM 2980 N N . ILE A 1 379 ? -42.144 -35.254 97.903 1.00 79.88 379 ILE A N 1
ATOM 2981 C CA . ILE A 1 379 ? -40.684 -35.380 97.752 1.00 79.88 379 ILE A CA 1
ATOM 2982 C C . ILE A 1 379 ? -40.324 -36.262 96.544 1.00 79.88 379 ILE A C 1
ATOM 2984 O O . ILE A 1 379 ? -39.414 -35.919 95.800 1.00 79.88 379 ILE A O 1
ATOM 2988 N N . LYS A 1 380 ? -41.052 -37.360 96.290 1.00 79.31 380 LYS A N 1
ATOM 2989 C CA . LYS A 1 380 ? -40.817 -38.221 95.114 1.00 79.31 380 LYS A CA 1
ATOM 2990 C C . LYS A 1 380 ? -41.198 -37.558 93.793 1.00 79.31 380 LYS A C 1
ATOM 2992 O O . LYS A 1 380 ? -40.534 -37.804 92.788 1.00 79.31 380 LYS A O 1
ATOM 2997 N N . GLU A 1 381 ? -42.253 -36.749 93.784 1.00 81.50 381 GLU A N 1
ATOM 2998 C CA . GLU A 1 381 ? -42.656 -35.953 92.621 1.00 81.50 381 GLU A CA 1
ATOM 2999 C C . GLU A 1 381 ? -41.607 -34.870 92.329 1.00 81.50 381 GLU A C 1
ATOM 3001 O O . GLU A 1 381 ? -41.163 -34.742 91.188 1.00 81.50 381 GLU A O 1
ATOM 3006 N N . GLU A 1 382 ? -41.103 -34.182 93.359 1.00 81.88 382 GLU A N 1
ATOM 3007 C CA . GLU A 1 382 ? -40.007 -33.216 93.224 1.00 81.88 382 GLU A CA 1
ATOM 3008 C C . GLU A 1 382 ? -38.691 -33.887 92.779 1.00 81.88 382 GLU A C 1
ATOM 3010 O O . GLU A 1 382 ? -38.002 -33.386 91.892 1.00 81.88 382 GLU A O 1
ATOM 3015 N N . GLU A 1 383 ? -38.353 -35.059 93.325 1.00 81.75 383 GLU A N 1
ATOM 3016 C CA . GLU A 1 383 ? -37.220 -35.883 92.882 1.00 81.75 383 GLU A CA 1
ATOM 3017 C C . GLU A 1 383 ? -37.397 -36.446 91.464 1.00 81.75 383 GLU A C 1
ATOM 3019 O O . GLU A 1 383 ? -36.400 -36.823 90.843 1.00 81.75 383 GLU A O 1
ATOM 3024 N N . SER A 1 384 ? -38.625 -36.540 90.940 1.00 82.00 384 SER A N 1
ATOM 3025 C CA . SER A 1 384 ? -38.872 -36.851 89.527 1.00 82.00 384 SER A CA 1
ATOM 3026 C C . SER A 1 384 ? -38.634 -35.620 88.667 1.00 82.00 384 SER A C 1
ATOM 3028 O O . SER A 1 384 ? -37.732 -35.647 87.838 1.00 82.00 384 SER A O 1
ATOM 3030 N N . ALA A 1 385 ? -39.305 -34.503 88.962 1.00 80.56 385 ALA A N 1
ATOM 3031 C CA . ALA A 1 385 ? -39.140 -33.256 88.219 1.00 80.56 385 ALA A CA 1
ATOM 3032 C C . ALA A 1 385 ? -37.672 -32.780 88.184 1.00 80.56 385 ALA A C 1
ATOM 3034 O O . ALA A 1 385 ? -37.187 -32.318 87.155 1.00 80.56 385 ALA A O 1
ATOM 3035 N N . ARG A 1 386 ? -36.914 -32.956 89.278 1.00 80.75 386 ARG A N 1
ATOM 3036 C CA . ARG A 1 386 ? -35.465 -32.679 89.327 1.00 80.75 386 ARG A CA 1
ATOM 3037 C C . ARG A 1 386 ? -34.635 -33.602 88.422 1.00 80.75 386 ARG A C 1
ATOM 3039 O O . ARG A 1 386 ? -33.604 -33.157 87.916 1.00 80.75 386 ARG A O 1
ATOM 3046 N N . ARG A 1 387 ? -35.047 -34.857 88.206 1.00 81.00 387 ARG A N 1
ATOM 3047 C CA . ARG A 1 387 ? -34.427 -35.765 87.220 1.00 81.00 387 ARG A CA 1
ATOM 3048 C C . ARG A 1 387 ? -34.792 -35.349 85.802 1.00 81.00 387 ARG A C 1
ATOM 3050 O O . ARG A 1 387 ? -33.885 -35.121 85.012 1.00 81.00 387 ARG A O 1
ATOM 3057 N N . ASP A 1 388 ? -36.070 -35.115 85.530 1.00 82.94 388 ASP A N 1
ATOM 3058 C CA . ASP A 1 388 ? -36.560 -34.697 84.212 1.00 82.94 388 ASP A CA 1
ATOM 3059 C C . ASP A 1 388 ? -35.859 -33.398 83.745 1.00 82.94 388 ASP A C 1
ATOM 3061 O O . ASP A 1 388 ? -35.312 -33.334 82.644 1.00 82.94 388 ASP A O 1
ATOM 3065 N N . ILE A 1 389 ? -35.738 -32.402 84.635 1.00 80.88 389 ILE A N 1
ATOM 3066 C CA . ILE A 1 389 ? -35.000 -31.148 84.389 1.00 80.88 389 ILE A CA 1
ATOM 3067 C C . ILE A 1 389 ? -33.494 -31.389 84.187 1.00 80.88 389 ILE A C 1
ATOM 3069 O O . ILE A 1 389 ? -32.876 -30.728 83.353 1.00 80.88 389 ILE A O 1
ATOM 3073 N N . THR A 1 390 ? -32.861 -32.311 84.924 1.00 80.38 390 THR A N 1
ATOM 3074 C CA . THR A 1 390 ? -31.418 -32.572 84.742 1.00 80.38 390 THR A CA 1
ATOM 3075 C C . THR A 1 390 ? -31.115 -33.380 83.480 1.00 80.38 390 THR A C 1
ATOM 3077 O O . THR A 1 390 ? -30.083 -33.130 82.851 1.00 80.38 390 THR A O 1
ATOM 3080 N N . GLU A 1 391 ? -32.019 -34.258 83.044 1.00 83.44 391 GLU A N 1
ATOM 3081 C CA . GLU A 1 391 ? -31.952 -34.928 81.742 1.00 83.44 391 GLU A CA 1
ATOM 3082 C C . GLU A 1 391 ? -32.193 -33.940 80.588 1.00 83.44 391 GLU A C 1
ATOM 3084 O O . GLU A 1 391 ? -31.426 -33.938 79.622 1.00 83.44 391 GLU A O 1
ATOM 3089 N N . GLU A 1 392 ? -33.153 -33.015 80.708 1.00 82.88 392 GLU A N 1
ATOM 3090 C CA . GLU A 1 392 ? -33.365 -31.955 79.712 1.00 82.88 392 GLU A CA 1
ATOM 3091 C C . GLU A 1 392 ? -32.176 -30.978 79.640 1.00 82.88 392 GLU A C 1
ATOM 3093 O O . GLU A 1 392 ? -31.712 -30.643 78.546 1.00 82.88 392 GLU A O 1
ATOM 3098 N N . CYS A 1 393 ? -31.591 -30.582 80.777 1.00 78.56 393 CYS A N 1
ATOM 3099 C CA . CYS A 1 393 ? -30.352 -29.799 80.797 1.00 78.56 393 CYS A CA 1
ATOM 3100 C C . CYS A 1 393 ? -29.171 -30.551 80.157 1.00 78.56 393 CYS A C 1
ATOM 3102 O O . CYS A 1 393 ? -28.368 -29.934 79.451 1.00 78.56 393 CYS A O 1
ATOM 3104 N N . ALA A 1 394 ? -29.056 -31.868 80.357 1.00 79.44 394 ALA A N 1
ATOM 3105 C CA . ALA A 1 394 ? -28.031 -32.684 79.708 1.00 79.44 394 ALA A CA 1
ATOM 3106 C C . ALA A 1 394 ? -28.254 -32.783 78.187 1.00 79.44 394 ALA A C 1
ATOM 3108 O O . ALA A 1 394 ? -27.304 -32.625 77.415 1.00 79.44 394 ALA A O 1
ATOM 3109 N N . ALA A 1 395 ? -29.500 -32.966 77.742 1.00 80.44 395 ALA A N 1
ATOM 3110 C CA . ALA A 1 395 ? -29.871 -32.984 76.328 1.00 80.44 395 ALA A CA 1
ATOM 3111 C C . ALA A 1 395 ? -29.638 -31.623 75.647 1.00 80.44 395 ALA A C 1
ATOM 3113 O O . ALA A 1 395 ? -29.093 -31.568 74.544 1.00 80.44 395 ALA A O 1
ATOM 3114 N N . SER A 1 396 ? -29.985 -30.521 76.318 1.00 79.12 396 SER A N 1
ATOM 3115 C CA . SER A 1 396 ? -29.726 -29.154 75.851 1.00 79.12 396 SER A CA 1
ATOM 3116 C C . SER A 1 396 ? -28.223 -28.884 75.716 1.00 79.12 396 SER A C 1
ATOM 3118 O O . SER A 1 396 ? -27.759 -28.446 74.664 1.00 79.12 396 SER A O 1
ATOM 3120 N N . LYS A 1 397 ? -27.426 -29.268 76.723 1.00 83.69 397 LYS A N 1
ATOM 3121 C CA . LYS A 1 397 ? -25.962 -29.144 76.679 1.00 83.69 397 LYS A CA 1
ATOM 3122 C C . LYS A 1 397 ? -25.325 -30.005 75.581 1.00 83.69 397 LYS A C 1
ATOM 3124 O O . LYS A 1 397 ? -24.374 -29.559 74.945 1.00 83.69 397 LYS A O 1
ATOM 3129 N N . LYS A 1 398 ? -25.863 -31.199 75.310 1.00 85.06 398 LYS A N 1
ATOM 3130 C CA . LYS A 1 398 ? -25.433 -32.040 74.181 1.00 85.06 398 LYS A CA 1
ATOM 3131 C C . LYS A 1 398 ? -25.734 -31.374 72.834 1.00 85.06 398 LYS A C 1
ATOM 3133 O O . LYS A 1 398 ? -24.837 -31.301 72.002 1.00 85.06 398 LYS A O 1
ATOM 3138 N N . ARG A 1 399 ? -26.938 -30.815 72.649 1.00 83.00 399 ARG A N 1
ATOM 3139 C CA . ARG A 1 399 ? -27.295 -30.040 71.443 1.00 83.00 399 ARG A CA 1
ATOM 3140 C C . ARG A 1 399 ? -26.390 -28.822 71.252 1.00 83.00 399 ARG A C 1
ATOM 3142 O O . ARG A 1 399 ? -25.993 -28.543 70.127 1.00 83.00 399 ARG A O 1
ATOM 3149 N N . GLN A 1 400 ? -26.031 -28.124 72.332 1.00 82.94 400 GLN A N 1
ATOM 3150 C CA . GLN A 1 400 ? -25.076 -27.015 72.271 1.00 82.94 400 GLN A CA 1
ATOM 3151 C C . GLN A 1 400 ? -23.707 -27.487 71.754 1.00 82.94 400 GLN A C 1
ATOM 3153 O O . GLN A 1 400 ? -23.176 -26.884 70.829 1.00 82.94 400 GLN A O 1
ATOM 3158 N N . GLN A 1 401 ? -23.172 -28.595 72.276 1.00 84.44 401 GLN A N 1
ATOM 3159 C CA . GLN A 1 401 ? -21.898 -29.160 71.808 1.00 84.44 401 GLN A CA 1
ATOM 3160 C C . GLN A 1 401 ? -21.962 -29.661 70.354 1.00 84.44 401 GLN A C 1
ATOM 3162 O O . GLN A 1 401 ? -20.991 -29.540 69.612 1.00 84.44 401 GLN A O 1
ATOM 3167 N N . GLU A 1 402 ? -23.103 -30.204 69.923 1.00 86.62 402 GLU A N 1
ATOM 3168 C CA . GLU A 1 402 ? -23.328 -30.611 68.530 1.00 86.62 402 GLU A CA 1
ATOM 3169 C C . GLU A 1 402 ? -23.330 -29.398 67.581 1.00 86.62 402 GLU A C 1
ATOM 3171 O O . GLU A 1 402 ? -22.683 -29.449 66.534 1.00 86.62 402 GLU A O 1
ATOM 3176 N N . LEU A 1 403 ? -23.956 -28.285 67.985 1.00 84.94 403 LEU A N 1
ATOM 3177 C CA . LEU A 1 403 ? -23.945 -27.012 67.254 1.00 84.94 403 LEU A CA 1
ATOM 3178 C C . LEU A 1 403 ? -22.568 -26.329 67.251 1.00 84.94 403 LEU A C 1
ATOM 3180 O O . LEU A 1 403 ? -22.167 -25.789 66.224 1.00 84.94 403 LEU A O 1
ATOM 3184 N N . GLU A 1 404 ? -21.823 -26.367 68.359 1.00 84.44 404 GLU A N 1
ATOM 3185 C CA . GLU A 1 404 ? -20.452 -25.838 68.442 1.00 84.44 404 GLU A CA 1
ATOM 3186 C C . GLU A 1 404 ? -19.525 -26.562 67.447 1.00 84.44 404 GLU A C 1
ATOM 3188 O O . GLU A 1 404 ? -18.807 -25.916 66.683 1.00 84.44 404 GLU A O 1
ATOM 3193 N N . VAL A 1 405 ? -19.617 -27.895 67.367 1.00 87.88 405 VAL A N 1
ATOM 3194 C CA . VAL A 1 405 ? -18.856 -28.717 66.408 1.00 87.88 405 VAL A CA 1
ATOM 3195 C C . VAL A 1 405 ? -19.299 -28.488 64.954 1.00 87.88 405 VAL A C 1
ATOM 3197 O O . VAL A 1 405 ? -18.479 -28.563 64.036 1.00 87.88 405 VAL A O 1
ATOM 3200 N N . GLU A 1 406 ? -20.579 -28.213 64.700 1.00 85.38 406 GLU A N 1
ATOM 3201 C CA . GLU A 1 406 ? -21.071 -27.878 63.356 1.00 85.38 406 GLU A CA 1
ATOM 3202 C C . GLU A 1 406 ? -20.633 -26.470 62.910 1.00 85.38 406 GLU A C 1
ATOM 3204 O O . GLU A 1 406 ? -20.201 -26.281 61.767 1.00 85.38 406 GLU A O 1
ATOM 3209 N N . LEU A 1 407 ? -20.621 -25.503 63.831 1.00 85.94 407 LEU A N 1
ATOM 3210 C CA . LEU A 1 407 ? -20.061 -24.171 63.607 1.00 85.94 407 LEU A CA 1
ATOM 3211 C C . LEU A 1 407 ? -18.557 -24.243 63.295 1.00 85.94 407 LEU A C 1
ATOM 3213 O O . LEU A 1 407 ? -18.107 -23.640 62.321 1.00 85.94 407 LEU A O 1
ATOM 3217 N N . GLU A 1 408 ? -17.780 -25.033 64.041 1.00 86.69 408 GLU A N 1
ATOM 3218 C CA . GLU A 1 408 ? -16.348 -25.225 63.764 1.00 86.69 408 GLU A CA 1
ATOM 3219 C C . GLU A 1 408 ? -16.097 -25.827 62.370 1.00 86.69 408 GLU A C 1
ATOM 3221 O O . GLU A 1 408 ? -15.228 -25.352 61.635 1.00 86.69 408 GLU A O 1
ATOM 3226 N N . ARG A 1 409 ? -16.908 -26.807 61.943 1.00 86.62 409 ARG A N 1
ATOM 3227 C CA . ARG A 1 409 ? -16.829 -27.385 60.586 1.00 86.62 409 ARG A CA 1
ATOM 3228 C C . ARG A 1 409 ? -17.134 -26.364 59.488 1.00 86.62 409 ARG A C 1
ATOM 3230 O O . ARG A 1 409 ? -16.445 -26.360 58.467 1.00 86.62 409 ARG A O 1
ATOM 3237 N N . THR A 1 410 ? -18.143 -25.507 59.666 1.00 82.81 410 THR A N 1
ATOM 3238 C CA . THR A 1 410 ? -18.483 -24.477 58.662 1.00 82.81 410 THR A CA 1
ATOM 3239 C C . THR A 1 410 ? -17.417 -23.381 58.586 1.00 82.81 410 THR A C 1
ATOM 3241 O O . THR A 1 410 ? -17.009 -23.010 57.482 1.00 82.81 410 THR A O 1
ATOM 3244 N N . LEU A 1 411 ? -16.877 -22.942 59.729 1.00 84.06 411 LEU A N 1
ATOM 3245 C CA . LEU A 1 411 ? -15.732 -22.028 59.794 1.00 84.06 411 LEU A CA 1
ATOM 3246 C C . LEU A 1 411 ? -14.494 -22.617 59.105 1.00 84.06 411 LEU A C 1
ATOM 3248 O O . LEU A 1 411 ? -13.838 -21.926 58.326 1.00 84.06 411 LEU A O 1
ATOM 3252 N N . GLU A 1 412 ? -14.186 -23.896 59.328 1.00 84.75 412 GLU A N 1
ATOM 3253 C CA . GLU A 1 412 ? -13.029 -24.538 58.701 1.00 84.75 412 GLU A CA 1
ATOM 3254 C C . GLU A 1 412 ? -13.233 -24.810 57.197 1.00 84.75 412 GLU A C 1
ATOM 3256 O O . GLU A 1 412 ? -12.274 -24.758 56.424 1.00 84.75 412 GLU A O 1
ATOM 3261 N N . SER A 1 413 ? -14.474 -25.021 56.741 1.00 83.25 413 SER A N 1
ATOM 3262 C CA . SER A 1 413 ? -14.799 -25.065 55.306 1.00 83.25 413 SER A CA 1
ATOM 3263 C C . SER A 1 413 ? -14.568 -23.703 54.641 1.00 83.25 413 SER A C 1
ATOM 3265 O O . SER A 1 413 ? -13.827 -23.615 53.662 1.00 83.25 413 SER A O 1
ATOM 3267 N N . SER A 1 414 ? -15.107 -22.628 55.226 1.00 81.81 414 SER A N 1
ATOM 3268 C CA . SER A 1 414 ? -14.913 -21.246 54.755 1.00 81.81 414 SER A CA 1
ATOM 3269 C C . SER A 1 414 ? -13.431 -20.834 54.754 1.00 81.81 414 SER A C 1
ATOM 3271 O O . SER A 1 414 ? -12.936 -20.205 53.813 1.00 81.81 414 SER A O 1
ATOM 3273 N N . ARG A 1 415 ? -12.662 -21.277 55.758 1.00 87.25 415 ARG A N 1
ATOM 3274 C CA . ARG A 1 415 ? -11.206 -21.085 55.812 1.00 87.25 415 ARG A CA 1
ATOM 3275 C C . ARG A 1 415 ? -10.473 -21.785 54.660 1.00 87.25 415 ARG A C 1
ATOM 3277 O O . ARG A 1 415 ? -9.583 -21.192 54.060 1.00 87.25 415 ARG A O 1
ATOM 3284 N N . ARG A 1 416 ? -10.866 -23.013 54.305 1.00 83.75 416 ARG A N 1
ATOM 3285 C CA . ARG A 1 416 ? -10.288 -23.751 53.163 1.00 83.75 416 ARG A CA 1
ATOM 3286 C C . ARG A 1 416 ? -10.673 -23.141 51.812 1.00 83.75 416 ARG A C 1
ATOM 3288 O O . ARG A 1 416 ? -9.888 -23.205 50.869 1.00 83.75 416 ARG A O 1
ATOM 3295 N N . GLU A 1 417 ? -11.859 -22.550 51.695 1.00 79.12 417 GLU A N 1
ATOM 3296 C CA . GLU A 1 417 ? -12.290 -21.836 50.484 1.00 79.12 417 GLU A CA 1
ATOM 3297 C C . GLU A 1 417 ? -11.562 -20.496 50.319 1.00 79.12 417 GLU A C 1
ATOM 3299 O O . GLU A 1 417 ? -11.101 -20.179 49.222 1.00 79.12 417 GLU A O 1
ATOM 3304 N N . THR A 1 418 ? -11.358 -19.751 51.407 1.00 78.62 418 THR A N 1
ATOM 3305 C CA . THR A 1 418 ? -10.558 -18.515 51.386 1.00 78.62 418 THR A CA 1
ATOM 3306 C C . THR A 1 418 ? -9.065 -18.778 51.149 1.00 78.62 418 THR A C 1
ATOM 3308 O O . THR A 1 418 ? -8.444 -18.027 50.399 1.00 78.62 418 THR A O 1
ATOM 3311 N N . GLU A 1 419 ? -8.490 -19.873 51.665 1.00 84.19 419 GLU A N 1
ATOM 3312 C CA . GLU A 1 419 ? -7.135 -20.321 51.288 1.00 84.19 419 GLU A CA 1
ATOM 3313 C C . GLU A 1 419 ? -7.022 -20.647 49.790 1.00 84.19 419 GLU A C 1
ATOM 3315 O O . GLU A 1 419 ? -6.099 -20.161 49.134 1.00 84.19 419 GLU A O 1
ATOM 3320 N N . LYS A 1 420 ? -7.979 -21.390 49.211 1.00 83.31 420 LYS A N 1
ATOM 3321 C CA . LYS A 1 420 ? -8.013 -21.644 47.756 1.00 83.31 420 LYS A CA 1
ATOM 3322 C C . LYS A 1 420 ? -8.080 -20.349 46.949 1.00 83.31 420 LYS A C 1
ATOM 3324 O O . LYS A 1 420 ? -7.293 -20.178 46.024 1.00 83.31 420 LYS A O 1
ATOM 3329 N N . ALA A 1 421 ? -8.964 -19.423 47.324 1.00 78.44 421 ALA A N 1
ATOM 3330 C CA . ALA A 1 421 ? -9.111 -18.141 46.639 1.00 78.44 421 ALA A CA 1
ATOM 3331 C C . ALA A 1 421 ? -7.830 -17.284 46.700 1.00 78.44 421 ALA A C 1
ATOM 3333 O O . ALA A 1 421 ? -7.515 -16.582 45.738 1.00 78.44 421 ALA A O 1
ATOM 3334 N N . MET A 1 422 ? -7.057 -17.358 47.792 1.00 78.19 422 MET A N 1
ATOM 3335 C CA . MET A 1 422 ? -5.741 -16.710 47.873 1.00 78.19 422 MET A CA 1
ATOM 3336 C C . MET A 1 422 ? -4.707 -17.377 46.956 1.00 78.19 422 MET A C 1
ATOM 3338 O O . MET A 1 422 ? -4.011 -16.666 46.237 1.00 78.19 422 MET A O 1
ATOM 3342 N N . VAL A 1 423 ? -4.646 -18.711 46.904 1.00 82.69 423 VAL A N 1
ATOM 3343 C CA . VAL A 1 423 ? -3.727 -19.439 46.004 1.00 82.69 423 VAL A CA 1
ATOM 3344 C C . VAL A 1 423 ? -4.074 -19.204 44.527 1.00 82.69 423 VAL A C 1
ATOM 3346 O O . VAL A 1 423 ? -3.186 -18.987 43.705 1.00 82.69 423 VAL A O 1
ATOM 3349 N N . GLU A 1 424 ? -5.359 -19.184 44.167 1.00 81.19 424 GLU A N 1
ATOM 3350 C CA . GLU A 1 424 ? -5.804 -18.814 42.817 1.00 81.19 424 GLU A CA 1
ATOM 3351 C C . GLU A 1 424 ? -5.420 -17.367 42.476 1.00 81.19 424 GLU A C 1
ATOM 3353 O O . GLU A 1 424 ? -4.885 -17.114 41.396 1.00 81.19 424 GLU A O 1
ATOM 3358 N N . LYS A 1 425 ? -5.595 -16.421 43.412 1.00 82.88 425 LYS A N 1
ATOM 3359 C CA . LYS A 1 425 ? -5.145 -15.030 43.247 1.00 82.88 425 LYS A CA 1
ATOM 3360 C C . LYS A 1 425 ? -3.633 -14.935 43.014 1.00 82.88 425 LYS A C 1
ATOM 3362 O O . LYS A 1 425 ? -3.223 -14.218 42.104 1.00 82.88 425 LYS A O 1
ATOM 3367 N N . GLU A 1 426 ? -2.812 -15.637 43.797 1.00 80.25 426 GLU A N 1
ATOM 3368 C CA . GLU A 1 426 ? -1.352 -15.645 43.620 1.00 80.25 426 GLU A CA 1
ATOM 3369 C C . GLU A 1 426 ? -0.945 -16.217 42.253 1.00 80.25 426 GLU A C 1
ATOM 3371 O O . GLU A 1 426 ? -0.076 -15.649 41.589 1.00 80.25 426 GLU A O 1
ATOM 3376 N N . ASN A 1 427 ? -1.620 -17.271 41.781 1.00 80.12 427 ASN A N 1
ATOM 3377 C CA . ASN A 1 427 ? -1.404 -17.816 40.438 1.00 80.12 427 ASN A CA 1
ATOM 3378 C C . ASN A 1 427 ? -1.756 -16.796 39.340 1.00 80.12 427 ASN A C 1
ATOM 3380 O O . ASN A 1 427 ? -0.937 -16.556 38.451 1.00 80.12 427 ASN A O 1
ATOM 3384 N N . TYR A 1 428 ? -2.909 -16.122 39.421 1.00 78.25 428 TYR A N 1
ATOM 3385 C CA . TYR A 1 428 ? -3.266 -15.070 38.459 1.00 78.25 428 TYR A CA 1
ATOM 3386 C C . TYR A 1 428 ? -2.306 -13.870 38.515 1.00 78.25 428 TYR A C 1
ATOM 3388 O O . TYR A 1 428 ? -1.932 -13.329 37.473 1.00 78.25 428 TYR A O 1
ATOM 3396 N N . GLU A 1 429 ? -1.848 -13.453 39.699 1.00 77.56 429 GLU A N 1
ATOM 3397 C CA . GLU A 1 429 ? -0.842 -12.389 39.833 1.00 77.56 429 GLU A CA 1
ATOM 3398 C C . GLU A 1 429 ? 0.525 -12.816 39.260 1.00 77.56 429 GLU A C 1
ATOM 3400 O O . GLU A 1 429 ? 1.216 -11.994 38.648 1.00 77.56 429 GLU A O 1
ATOM 3405 N N . ALA A 1 430 ? 0.885 -14.102 39.346 1.00 75.44 430 ALA A N 1
ATOM 3406 C CA . ALA A 1 430 ? 2.067 -14.662 38.693 1.00 75.44 430 ALA A CA 1
ATOM 3407 C C . ALA A 1 430 ? 1.935 -14.705 37.156 1.00 75.44 430 ALA A C 1
ATOM 3409 O O . ALA A 1 430 ? 2.869 -14.288 36.464 1.00 75.44 430 ALA A O 1
ATOM 3410 N N . GLU A 1 431 ? 0.791 -15.123 36.605 1.00 78.25 431 GLU A N 1
ATOM 3411 C CA . GLU A 1 431 ? 0.517 -15.119 35.155 1.00 78.25 431 GLU A CA 1
ATOM 3412 C C . GLU A 1 431 ? 0.483 -13.698 34.569 1.00 78.25 431 GLU A C 1
ATOM 3414 O O . GLU A 1 431 ? 1.094 -13.426 33.527 1.00 78.25 431 GLU A O 1
ATOM 3419 N N . ILE A 1 432 ? -0.143 -12.750 35.273 1.00 78.25 432 ILE A N 1
ATOM 3420 C CA . ILE A 1 432 ? -0.080 -11.316 34.953 1.00 78.25 432 ILE A CA 1
ATOM 3421 C C . ILE A 1 432 ? 1.376 -10.827 35.037 1.00 78.25 432 ILE A C 1
ATOM 3423 O O . ILE A 1 432 ? 1.834 -10.066 34.184 1.00 78.25 432 ILE A O 1
ATOM 3427 N N . GLY A 1 433 ? 2.150 -11.305 36.014 1.00 80.06 433 GLY A N 1
ATOM 3428 C CA . GLY A 1 433 ? 3.581 -11.032 36.141 1.00 80.06 433 GLY A CA 1
ATOM 3429 C C . GLY A 1 433 ? 4.442 -11.605 35.006 1.00 80.06 433 GLY A C 1
ATOM 3430 O O . GLY A 1 433 ? 5.460 -11.005 34.655 1.00 80.06 433 GLY A O 1
ATOM 3431 N N . VAL A 1 434 ? 4.071 -12.743 34.410 1.00 78.38 434 VAL A N 1
ATOM 3432 C CA . VAL A 1 434 ? 4.722 -13.314 33.213 1.00 78.38 434 VAL A CA 1
ATOM 3433 C C . VAL A 1 434 ? 4.338 -12.513 31.969 1.00 78.38 434 VAL A C 1
ATOM 3435 O O . VAL A 1 434 ? 5.215 -11.947 31.320 1.00 78.38 434 VAL A O 1
ATOM 3438 N N . THR A 1 435 ? 3.044 -12.369 31.679 1.00 77.44 435 THR A N 1
ATOM 3439 C CA . THR A 1 435 ? 2.555 -11.650 30.487 1.00 77.44 435 THR A CA 1
ATOM 3440 C C . THR A 1 435 ? 2.985 -10.180 30.462 1.00 77.44 435 THR A C 1
ATOM 3442 O O . THR A 1 435 ? 3.334 -9.659 29.402 1.00 77.44 435 THR A O 1
ATOM 3445 N N . LYS A 1 436 ? 3.071 -9.509 31.620 1.00 82.31 436 LYS A N 1
ATOM 3446 C CA . LYS A 1 436 ? 3.645 -8.158 31.743 1.00 82.31 436 LYS A CA 1
ATOM 3447 C C . LYS A 1 436 ? 5.141 -8.114 31.413 1.00 82.31 436 LYS A C 1
ATOM 3449 O O . LYS A 1 436 ? 5.583 -7.144 30.801 1.00 82.31 436 LYS A O 1
ATOM 3454 N N . ARG A 1 437 ? 5.928 -9.132 31.787 1.00 79.12 437 ARG A N 1
ATOM 3455 C CA . ARG A 1 437 ? 7.352 -9.227 31.403 1.00 79.12 437 ARG A CA 1
ATOM 3456 C C . ARG A 1 437 ? 7.500 -9.442 29.898 1.00 79.12 437 ARG A C 1
ATOM 3458 O O . ARG A 1 437 ? 8.281 -8.723 29.281 1.00 79.12 437 ARG A O 1
ATOM 3465 N N . ASP A 1 438 ? 6.695 -10.328 29.317 1.00 81.25 438 ASP A N 1
ATOM 3466 C CA . ASP A 1 438 ? 6.647 -10.586 27.873 1.00 81.25 438 ASP A CA 1
ATOM 3467 C C . ASP A 1 438 ? 6.292 -9.320 27.076 1.00 81.25 438 ASP A C 1
ATOM 3469 O O . ASP A 1 438 ? 6.994 -8.946 26.136 1.00 81.25 438 ASP A O 1
ATOM 3473 N N . MET A 1 439 ? 5.255 -8.587 27.498 1.00 78.25 439 MET A N 1
ATOM 3474 C CA . MET A 1 439 ? 4.888 -7.303 26.890 1.00 78.25 439 MET A CA 1
ATOM 3475 C C . MET A 1 439 ? 6.007 -6.258 27.022 1.00 78.25 439 MET A C 1
ATOM 3477 O O . MET A 1 439 ? 6.341 -5.606 26.037 1.00 78.25 439 MET A O 1
ATOM 3481 N N . LEU A 1 440 ? 6.648 -6.131 28.190 1.00 79.75 440 LEU A N 1
ATOM 3482 C CA . LEU A 1 440 ? 7.784 -5.215 28.395 1.00 79.75 440 LEU A CA 1
ATOM 3483 C C . LEU A 1 440 ? 9.062 -5.632 27.646 1.00 79.75 440 LEU A C 1
ATOM 3485 O O . LEU A 1 440 ? 9.955 -4.803 27.454 1.00 79.75 440 LEU A O 1
ATOM 3489 N N . GLN A 1 441 ? 9.192 -6.898 27.247 1.00 83.56 441 GLN A N 1
ATOM 3490 C CA . GLN A 1 441 ? 10.275 -7.354 26.379 1.00 83.56 441 GLN A CA 1
ATOM 3491 C C . GLN A 1 441 ? 9.958 -7.057 24.910 1.00 83.56 441 GLN A C 1
ATOM 3493 O O . GLN A 1 441 ? 10.780 -6.441 24.235 1.00 83.56 441 GLN A O 1
ATOM 3498 N N . ARG A 1 442 ? 8.736 -7.353 24.446 1.00 80.94 442 ARG A N 1
ATOM 3499 C CA . ARG A 1 442 ? 8.270 -6.976 23.099 1.00 80.94 442 ARG A CA 1
ATOM 3500 C C . ARG A 1 442 ? 8.324 -5.464 22.869 1.00 80.94 442 ARG A C 1
ATOM 3502 O O . ARG A 1 442 ? 8.739 -5.044 21.795 1.00 80.94 442 ARG A O 1
ATOM 3509 N N . VAL A 1 443 ? 7.972 -4.646 23.867 1.00 79.25 443 VAL A N 1
ATOM 3510 C CA . VAL A 1 443 ? 8.128 -3.180 23.800 1.00 79.25 443 VAL A CA 1
ATOM 3511 C C . VAL A 1 443 ? 9.593 -2.798 23.588 1.00 79.25 443 VAL A C 1
ATOM 3513 O O . VAL A 1 443 ? 9.873 -2.075 22.640 1.00 79.25 443 VAL A O 1
ATOM 3516 N N . ARG A 1 444 ? 10.538 -3.355 24.359 1.00 80.31 444 ARG A N 1
ATOM 3517 C CA . ARG A 1 444 ? 11.979 -3.094 24.171 1.00 80.31 444 ARG A CA 1
ATOM 3518 C C . ARG A 1 444 ? 12.509 -3.557 22.811 1.00 80.31 444 ARG A C 1
ATOM 3520 O O . ARG A 1 444 ? 13.343 -2.881 22.213 1.00 80.31 444 ARG A O 1
ATOM 3527 N N . GLU A 1 445 ? 12.007 -4.668 22.277 1.00 81.94 445 GLU A N 1
ATOM 3528 C CA . GLU A 1 445 ? 12.326 -5.104 20.911 1.00 81.94 445 GLU A CA 1
ATOM 3529 C C . GLU A 1 445 ? 11.765 -4.151 19.845 1.00 81.94 445 GLU A C 1
ATOM 3531 O O . GLU A 1 445 ? 12.434 -3.890 18.844 1.00 81.94 445 GLU A O 1
ATOM 3536 N N . PHE A 1 446 ? 10.557 -3.614 20.042 1.00 80.81 446 PHE A N 1
ATOM 3537 C CA . PHE A 1 446 ? 9.984 -2.581 19.176 1.00 80.81 446 PHE A CA 1
ATOM 3538 C C . PHE A 1 446 ? 10.738 -1.253 19.289 1.00 80.81 446 PHE A C 1
ATOM 3540 O O . PHE A 1 446 ? 11.005 -0.637 18.263 1.00 80.81 446 PHE A O 1
ATOM 3547 N N . GLU A 1 447 ? 11.147 -0.834 20.486 1.00 78.62 447 GLU A N 1
ATOM 3548 C CA . GLU A 1 447 ? 11.982 0.352 20.707 1.00 78.62 447 GLU A CA 1
ATOM 3549 C C . GLU A 1 447 ? 13.340 0.211 20.008 1.00 78.62 447 GLU A C 1
ATOM 3551 O O . GLU A 1 447 ? 13.746 1.122 19.290 1.00 78.62 447 GLU A O 1
ATOM 3556 N N . GLY A 1 448 ? 13.994 -0.953 20.110 1.00 83.75 448 GLY A N 1
ATOM 3557 C CA . GLY A 1 448 ? 15.228 -1.255 19.377 1.00 83.75 448 GLY A CA 1
ATOM 3558 C C . GLY A 1 448 ? 15.048 -1.190 17.856 1.00 83.75 448 GLY A C 1
ATOM 3559 O O . GLY A 1 448 ? 15.824 -0.525 17.167 1.00 83.75 448 GLY A O 1
ATOM 3560 N N . LYS A 1 449 ? 13.975 -1.794 17.322 1.00 83.69 449 LYS A N 1
ATOM 3561 C CA . LYS A 1 449 ? 13.613 -1.702 15.892 1.00 83.69 449 LYS A CA 1
ATOM 3562 C C . LYS A 1 449 ? 13.344 -0.247 15.471 1.00 83.69 449 LYS A C 1
ATOM 3564 O O . LYS A 1 449 ? 13.853 0.192 14.446 1.00 83.69 449 LYS A O 1
ATOM 3569 N N . MET A 1 450 ? 12.627 0.528 16.286 1.00 74.69 450 MET A N 1
ATOM 3570 C CA . MET A 1 450 ? 12.326 1.952 16.061 1.00 74.69 450 MET A CA 1
ATOM 3571 C C . MET A 1 450 ? 13.517 2.897 16.300 1.00 74.69 450 MET A C 1
ATOM 3573 O O . MET A 1 450 ? 13.451 4.068 15.915 1.00 74.69 450 MET A O 1
ATOM 3577 N N . SER A 1 451 ? 14.586 2.432 16.948 1.00 84.38 451 SER A N 1
ATOM 3578 C CA . SER A 1 451 ? 15.876 3.127 17.002 1.00 84.38 451 SER A CA 1
ATOM 3579 C C . SER A 1 451 ? 16.648 2.882 15.708 1.00 84.38 451 SER A C 1
ATOM 3581 O O . SER A 1 451 ? 17.041 3.837 15.047 1.00 84.38 451 SER A O 1
ATOM 3583 N N . LYS A 1 452 ? 16.746 1.620 15.268 1.00 84.62 452 LYS A N 1
ATOM 3584 C CA . LYS A 1 452 ? 17.437 1.254 14.024 1.00 84.62 452 LYS A CA 1
ATOM 3585 C C . LYS A 1 452 ? 16.789 1.871 12.779 1.00 84.62 452 LYS A C 1
ATOM 3587 O O . LYS A 1 452 ? 17.485 2.410 11.930 1.00 84.62 452 LYS A O 1
ATOM 3592 N N . ILE A 1 453 ? 15.454 1.889 12.706 1.00 81.12 453 ILE A N 1
ATOM 3593 C CA . ILE A 1 453 ? 14.712 2.592 11.642 1.00 81.12 453 ILE A CA 1
ATOM 3594 C C . ILE A 1 453 ? 15.014 4.101 11.656 1.00 81.12 453 ILE A C 1
ATOM 3596 O O . ILE A 1 453 ? 15.039 4.728 10.601 1.00 81.12 453 ILE A O 1
ATOM 3600 N N . ARG A 1 454 ? 15.277 4.701 12.827 1.00 82.50 454 ARG A N 1
ATOM 3601 C CA . ARG A 1 454 ? 15.694 6.109 12.925 1.00 82.50 454 ARG A CA 1
ATOM 3602 C C . ARG A 1 454 ? 17.102 6.318 12.380 1.00 82.50 454 ARG A C 1
ATOM 3604 O O . ARG A 1 454 ? 17.269 7.197 11.547 1.00 82.50 454 ARG A O 1
ATOM 3611 N N . GLU A 1 455 ? 18.063 5.477 12.754 1.00 81.56 455 GLU A N 1
ATOM 3612 C CA . GLU A 1 455 ? 19.428 5.508 12.204 1.00 81.56 455 GLU A CA 1
ATOM 3613 C C . GLU A 1 455 ? 19.435 5.311 10.675 1.00 81.56 455 GLU A C 1
ATOM 3615 O O . GLU A 1 455 ? 20.126 6.028 9.953 1.00 81.56 455 GLU A O 1
ATOM 3620 N N . GLU A 1 456 ? 18.611 4.396 10.156 1.00 84.12 456 GLU A N 1
ATOM 3621 C CA . GLU A 1 456 ? 18.446 4.156 8.715 1.00 84.12 456 GLU A CA 1
ATOM 3622 C C . GLU A 1 456 ? 17.799 5.361 7.995 1.00 84.12 456 GLU A C 1
ATOM 3624 O O . GLU A 1 456 ? 18.220 5.724 6.893 1.00 84.12 456 GLU A O 1
ATOM 3629 N N . VAL A 1 457 ? 16.832 6.046 8.620 1.00 82.19 457 VAL A N 1
ATOM 3630 C CA . VAL A 1 457 ? 16.222 7.286 8.095 1.00 82.19 457 VAL A CA 1
ATOM 3631 C C . VAL A 1 457 ? 17.170 8.489 8.195 1.00 82.19 457 VAL A C 1
ATOM 3633 O O . VAL A 1 457 ? 17.194 9.319 7.285 1.00 82.19 457 VAL A O 1
ATOM 3636 N N . GLU A 1 458 ? 17.983 8.591 9.243 1.00 84.44 458 GLU A N 1
ATOM 3637 C CA . GLU A 1 458 ? 19.002 9.636 9.405 1.00 84.44 458 GLU A CA 1
ATOM 3638 C C . GLU A 1 458 ? 20.149 9.448 8.400 1.00 84.44 458 GLU A C 1
ATOM 3640 O O . GLU A 1 458 ? 20.527 10.401 7.716 1.00 84.44 458 GLU A O 1
ATOM 3645 N N . SER A 1 459 ? 20.614 8.212 8.185 1.00 88.25 459 SER A N 1
ATOM 3646 C CA . SER A 1 459 ? 21.548 7.898 7.095 1.00 88.25 459 SER A CA 1
ATOM 3647 C C . SER A 1 459 ? 20.941 8.230 5.730 1.00 88.25 459 SER A C 1
ATOM 3649 O O . SER A 1 459 ? 21.567 8.919 4.927 1.00 88.25 459 SER A O 1
ATOM 3651 N N . SER A 1 460 ? 19.700 7.802 5.472 1.00 81.06 460 SER A N 1
ATOM 3652 C CA . SER A 1 460 ? 19.015 8.073 4.205 1.00 81.06 460 SER A CA 1
ATOM 3653 C C . SER A 1 460 ? 18.790 9.570 3.975 1.00 81.06 460 SER A C 1
ATOM 3655 O O . SER A 1 460 ? 18.924 10.049 2.850 1.00 81.06 460 SER A O 1
ATOM 3657 N N . THR A 1 461 ? 18.499 10.361 5.011 1.00 82.12 461 THR A N 1
ATOM 3658 C CA . THR A 1 461 ? 18.349 11.818 4.863 1.00 82.12 461 THR A CA 1
ATOM 3659 C C . THR A 1 461 ? 19.687 12.530 4.662 1.00 82.12 461 THR A C 1
ATOM 3661 O O . THR A 1 461 ? 19.738 13.454 3.851 1.00 82.12 461 THR A O 1
ATOM 3664 N N . LEU A 1 462 ? 20.782 12.069 5.277 1.00 84.62 462 LEU A N 1
ATOM 3665 C CA . LEU A 1 462 ? 22.141 12.540 4.974 1.00 84.62 462 LEU A CA 1
ATOM 3666 C C . LEU A 1 462 ? 22.561 12.214 3.531 1.00 84.62 462 LEU A C 1
ATOM 3668 O O . LEU A 1 462 ? 23.118 13.072 2.843 1.00 84.62 462 LEU A O 1
ATOM 3672 N N . ASP A 1 463 ? 22.253 11.018 3.029 1.00 82.12 463 ASP A N 1
ATOM 3673 C CA . ASP A 1 463 ? 22.548 10.645 1.642 1.00 82.12 463 ASP A CA 1
ATOM 3674 C C . ASP A 1 463 ? 21.643 11.367 0.632 1.00 82.12 463 ASP A C 1
ATOM 3676 O O . ASP A 1 463 ? 22.122 11.808 -0.412 1.00 82.12 463 ASP A O 1
ATOM 3680 N N . ASN A 1 464 ? 20.378 11.634 0.969 1.00 77.50 464 ASN A N 1
ATOM 3681 C CA . ASN A 1 464 ? 19.521 12.525 0.181 1.00 77.50 464 ASN A CA 1
ATOM 3682 C C . ASN A 1 464 ? 20.034 13.980 0.179 1.00 77.50 464 ASN A C 1
ATOM 3684 O O . ASN A 1 464 ? 19.952 14.646 -0.852 1.00 77.50 464 ASN A O 1
ATOM 3688 N N . GLN A 1 465 ? 20.614 14.479 1.278 1.00 81.12 465 GLN A N 1
ATOM 3689 C CA . GLN A 1 465 ? 21.276 15.792 1.307 1.00 81.12 465 GLN A CA 1
ATOM 3690 C C . GLN A 1 465 ? 22.545 15.809 0.439 1.00 81.12 465 GLN A C 1
ATOM 3692 O O . GLN A 1 465 ? 22.748 16.757 -0.320 1.00 81.12 465 GLN A O 1
ATOM 3697 N N . ARG A 1 466 ? 23.368 14.751 0.480 1.00 84.44 466 ARG A N 1
ATOM 3698 C CA . ARG A 1 466 ? 24.528 14.579 -0.417 1.00 84.44 466 ARG A CA 1
ATOM 3699 C C . ARG A 1 466 ? 24.102 14.555 -1.886 1.00 84.44 466 ARG A C 1
ATOM 3701 O O . ARG A 1 466 ? 24.678 15.284 -2.690 1.00 84.44 466 ARG A O 1
ATOM 3708 N N . LEU A 1 467 ? 23.063 13.791 -2.224 1.00 82.06 467 LEU A N 1
ATOM 3709 C CA . LEU A 1 467 ? 22.486 13.739 -3.570 1.00 82.06 467 LEU A CA 1
ATOM 3710 C C . LEU A 1 467 ? 21.912 15.095 -4.000 1.00 82.06 467 LEU A C 1
ATOM 3712 O O . LEU A 1 467 ? 22.138 15.507 -5.132 1.00 82.06 467 LEU A O 1
ATOM 3716 N N . ALA A 1 468 ? 21.240 15.834 -3.114 1.00 79.00 468 ALA A N 1
ATOM 3717 C CA . ALA A 1 468 ? 20.762 17.185 -3.410 1.00 79.00 468 ALA A CA 1
ATOM 3718 C C . ALA A 1 468 ? 21.921 18.169 -3.665 1.00 79.00 468 ALA A C 1
ATOM 3720 O O . ALA A 1 468 ? 21.864 18.956 -4.611 1.00 79.00 468 ALA A O 1
ATOM 3721 N N . HIS A 1 469 ? 22.999 18.099 -2.877 1.00 81.94 469 HIS A N 1
ATOM 3722 C CA . HIS A 1 469 ? 24.211 18.886 -3.113 1.00 81.94 469 HIS A CA 1
ATOM 3723 C C . HIS A 1 469 ? 24.909 18.513 -4.428 1.00 81.94 469 HIS A C 1
ATOM 3725 O O . HIS A 1 469 ? 25.348 19.410 -5.148 1.00 81.94 469 HIS A O 1
ATOM 3731 N N . GLU A 1 470 ? 24.970 17.227 -4.777 1.00 85.06 470 GLU A N 1
ATOM 3732 C CA . GLU A 1 470 ? 25.538 16.770 -6.047 1.00 85.06 470 GLU A CA 1
ATOM 3733 C C . GLU A 1 470 ? 24.659 17.179 -7.237 1.00 85.06 470 GLU A C 1
ATOM 3735 O O . GLU A 1 470 ? 25.179 17.711 -8.211 1.00 85.06 470 GLU A O 1
ATOM 3740 N N . VAL A 1 471 ? 23.330 17.066 -7.147 1.00 79.94 471 VAL A N 1
ATOM 3741 C CA . VAL A 1 471 ? 22.399 17.580 -8.170 1.00 79.94 471 VAL A CA 1
ATOM 3742 C C . VAL A 1 471 ? 22.554 19.093 -8.347 1.00 79.94 471 VAL A C 1
ATOM 3744 O O . VAL A 1 471 ? 22.581 19.570 -9.479 1.00 79.94 471 VAL A O 1
ATOM 3747 N N . LEU A 1 472 ? 22.739 19.860 -7.267 1.00 81.81 472 LEU A N 1
ATOM 3748 C CA . LEU A 1 472 ? 23.045 21.294 -7.349 1.00 81.81 472 LEU A CA 1
ATOM 3749 C C . LEU A 1 472 ? 24.434 21.572 -7.952 1.00 81.81 472 LEU A C 1
ATOM 3751 O O . LEU A 1 472 ? 24.605 22.582 -8.638 1.00 81.81 472 LEU A O 1
ATOM 3755 N N . ARG A 1 473 ? 25.427 20.696 -7.741 1.00 89.12 473 ARG A N 1
ATOM 3756 C CA . ARG A 1 473 ? 26.746 20.782 -8.393 1.00 89.12 473 ARG A CA 1
ATOM 3757 C C . ARG A 1 473 ? 26.633 20.504 -9.891 1.00 89.12 473 ARG A C 1
ATOM 3759 O O . ARG A 1 473 ? 27.130 21.296 -10.687 1.00 89.12 473 ARG A O 1
ATOM 3766 N N . GLN A 1 474 ? 25.917 19.450 -10.272 1.00 80.62 474 GLN A N 1
ATOM 3767 C CA . GLN A 1 474 ? 25.645 19.095 -11.664 1.00 80.62 474 GLN A CA 1
ATOM 3768 C C . GLN A 1 474 ? 24.823 20.181 -12.370 1.00 80.62 474 GLN A C 1
ATOM 3770 O O . GLN A 1 474 ? 25.186 20.584 -13.465 1.00 80.62 474 GLN A O 1
ATOM 3775 N N . GLN A 1 475 ? 23.805 20.770 -11.731 1.00 78.69 475 GLN A N 1
ATOM 3776 C CA . GLN A 1 475 ? 23.073 21.917 -12.291 1.00 78.69 475 GLN A CA 1
ATOM 3777 C C . GLN A 1 475 ? 23.959 23.150 -12.523 1.00 78.69 475 GLN A C 1
ATOM 3779 O O . GLN A 1 475 ? 23.725 23.889 -13.475 1.00 78.69 475 GLN A O 1
ATOM 3784 N N . ARG A 1 476 ? 24.983 23.388 -11.690 1.00 82.75 476 ARG A N 1
ATOM 3785 C CA . ARG A 1 476 ? 25.965 24.464 -11.929 1.00 82.75 476 ARG A CA 1
ATOM 3786 C C . ARG A 1 476 ? 26.895 24.142 -13.099 1.00 82.75 476 ARG A C 1
ATOM 3788 O O . ARG A 1 476 ? 27.198 25.043 -13.870 1.00 82.75 476 ARG A O 1
ATOM 3795 N N . LEU A 1 477 ? 27.311 22.883 -13.249 1.00 81.25 477 LEU A N 1
ATOM 3796 C CA . LEU A 1 477 ? 28.114 22.429 -14.392 1.00 81.25 477 LEU A CA 1
ATOM 3797 C C . LEU A 1 477 ? 27.316 22.482 -15.702 1.00 81.25 477 LEU A C 1
ATOM 3799 O O . LEU A 1 477 ? 27.827 22.987 -16.694 1.00 81.25 477 LEU A O 1
ATOM 3803 N N . VAL A 1 478 ? 26.049 22.053 -15.688 1.00 77.06 478 VAL A N 1
ATOM 3804 C CA . VAL A 1 478 ? 25.130 22.185 -16.829 1.00 77.06 478 VAL A CA 1
ATOM 3805 C C . VAL A 1 478 ? 24.940 23.654 -17.191 1.00 77.06 478 VAL A C 1
ATOM 3807 O O . VAL A 1 478 ? 25.122 23.988 -18.351 1.00 77.06 478 VAL A O 1
ATOM 3810 N N . LYS A 1 479 ? 24.690 24.552 -16.228 1.00 80.88 479 LYS A N 1
ATOM 3811 C CA . LYS A 1 479 ? 24.586 25.994 -16.514 1.00 80.88 479 LYS A CA 1
ATOM 3812 C C . LYS A 1 479 ? 25.870 26.604 -17.072 1.00 80.88 479 LYS A C 1
ATOM 3814 O O . LYS A 1 479 ? 25.797 27.391 -18.006 1.00 80.88 479 LYS A O 1
ATOM 3819 N N . ALA A 1 480 ? 27.037 26.221 -16.555 1.00 78.31 480 ALA A N 1
ATOM 3820 C CA . ALA A 1 480 ? 28.310 26.648 -17.132 1.00 78.31 480 ALA A CA 1
ATOM 3821 C C . ALA A 1 480 ? 28.467 26.145 -18.581 1.00 78.31 480 ALA A C 1
ATOM 3823 O O . ALA A 1 480 ? 28.895 26.907 -19.441 1.00 78.31 480 ALA A O 1
ATOM 3824 N N . GLY A 1 481 ? 28.042 24.910 -18.870 1.00 80.69 481 GLY A N 1
ATOM 3825 C CA . GLY A 1 481 ? 27.988 24.354 -20.225 1.00 80.69 481 GLY A CA 1
ATOM 3826 C C . GLY A 1 481 ? 26.921 24.990 -21.127 1.00 80.69 481 GLY A C 1
ATOM 3827 O O . GLY A 1 481 ? 27.139 25.102 -22.327 1.00 80.69 481 GLY A O 1
ATOM 3828 N N . GLU A 1 482 ? 25.795 25.458 -20.582 1.00 77.50 482 GLU A N 1
ATOM 3829 C CA . GLU A 1 482 ? 24.783 26.251 -21.298 1.00 77.50 482 GLU A CA 1
ATOM 3830 C C . GLU A 1 482 ? 25.317 27.653 -21.633 1.00 77.50 482 GLU A C 1
ATOM 3832 O O . GLU A 1 482 ? 25.093 28.143 -22.737 1.00 77.50 482 GLU A O 1
ATOM 3837 N N . GLU A 1 483 ? 26.061 28.285 -20.720 1.00 79.75 483 GLU A N 1
ATOM 3838 C CA . GLU A 1 483 ? 26.747 29.565 -20.941 1.00 79.75 483 GLU A CA 1
ATOM 3839 C C . GLU A 1 483 ? 27.913 29.429 -21.939 1.00 79.75 483 GLU A C 1
ATOM 3841 O O . GLU A 1 483 ? 28.104 30.300 -22.789 1.00 79.75 483 GLU A O 1
ATOM 3846 N N . GLU A 1 484 ? 28.663 28.324 -21.895 1.00 78.50 484 GLU A N 1
ATOM 3847 C CA . GLU A 1 484 ? 29.721 28.003 -22.860 1.00 78.50 484 GLU A CA 1
ATOM 3848 C C . GLU A 1 484 ? 29.140 27.651 -24.238 1.00 78.50 484 GLU A C 1
ATOM 3850 O O . GLU A 1 484 ? 29.583 28.211 -25.239 1.00 78.50 484 GLU A O 1
ATOM 3855 N N . MET A 1 485 ? 28.069 26.849 -24.312 1.00 72.06 485 MET A N 1
ATOM 3856 C CA . MET A 1 485 ? 27.311 26.655 -25.555 1.00 72.06 485 MET A CA 1
ATOM 3857 C C . MET A 1 485 ? 26.699 27.956 -26.068 1.00 72.06 485 MET A C 1
ATOM 3859 O O . MET A 1 485 ? 26.638 28.140 -27.277 1.00 72.06 485 MET A O 1
ATOM 3863 N N . ALA A 1 486 ? 26.253 28.873 -25.205 1.00 74.75 486 ALA A N 1
ATOM 3864 C CA . ALA A 1 486 ? 25.754 30.172 -25.648 1.00 74.75 486 ALA A CA 1
ATOM 3865 C C . ALA A 1 486 ? 26.870 31.005 -26.299 1.00 74.75 486 ALA A C 1
ATOM 3867 O O . ALA A 1 486 ? 26.630 31.593 -27.353 1.00 74.75 486 ALA A O 1
ATOM 3868 N N . ARG A 1 487 ? 28.091 30.990 -25.740 1.00 80.69 487 ARG A N 1
ATOM 3869 C CA . ARG A 1 487 ? 29.277 31.626 -26.345 1.00 80.69 487 ARG A CA 1
ATOM 3870 C C . ARG A 1 487 ? 29.667 30.975 -27.666 1.00 80.69 487 ARG A C 1
ATOM 3872 O O . ARG A 1 487 ? 29.700 31.666 -28.680 1.00 80.69 487 ARG A O 1
ATOM 3879 N N . LEU A 1 488 ? 29.848 29.655 -27.682 1.00 75.19 488 LEU A N 1
ATOM 3880 C CA . LEU A 1 488 ? 30.156 28.887 -28.892 1.00 75.19 488 LEU A CA 1
ATOM 3881 C C . LEU A 1 488 ? 29.071 29.054 -29.962 1.00 75.19 488 LEU A C 1
ATOM 3883 O O . LEU A 1 488 ? 29.377 29.094 -31.146 1.00 75.19 488 LEU A O 1
ATOM 3887 N N . LYS A 1 489 ? 27.803 29.221 -29.569 1.00 77.00 489 LYS A N 1
ATOM 3888 C CA . LYS A 1 489 ? 26.701 29.535 -30.483 1.00 77.00 489 LYS A CA 1
ATOM 3889 C C . LYS A 1 489 ? 26.761 30.970 -30.999 1.00 77.00 489 LYS A C 1
ATOM 3891 O O . LYS A 1 489 ? 26.448 31.161 -32.167 1.00 77.00 489 LYS A O 1
ATOM 3896 N N . THR A 1 490 ? 27.170 31.956 -30.194 1.00 74.19 490 THR A N 1
ATOM 3897 C CA . THR A 1 490 ? 27.415 33.319 -30.701 1.00 74.19 490 THR A CA 1
ATOM 3898 C C . THR A 1 490 ? 28.612 33.372 -31.651 1.00 74.19 490 THR A C 1
ATOM 3900 O O . THR A 1 490 ? 28.498 33.962 -32.723 1.00 74.19 490 THR A O 1
ATOM 3903 N N . GLU A 1 491 ? 29.703 32.677 -31.320 1.00 74.56 491 GLU A N 1
ATOM 3904 C CA . GLU A 1 491 ? 30.898 32.524 -32.161 1.00 74.56 491 GLU A CA 1
ATOM 3905 C C . GLU A 1 491 ? 30.571 31.778 -33.464 1.00 74.56 491 GLU A C 1
ATOM 3907 O O . GLU A 1 491 ? 31.003 32.185 -34.541 1.00 74.56 491 GLU A O 1
ATOM 3912 N N . LEU A 1 492 ? 29.727 30.741 -33.394 1.00 69.94 492 LEU A N 1
ATOM 3913 C CA . LEU A 1 492 ? 29.199 30.046 -34.565 1.00 69.94 492 LEU A CA 1
ATOM 3914 C C . LEU A 1 492 ? 28.261 30.941 -35.381 1.00 69.94 492 LEU A C 1
ATOM 3916 O O . LEU A 1 492 ? 28.323 30.884 -36.602 1.00 69.94 492 LEU A O 1
ATOM 3920 N N . THR A 1 493 ? 27.423 31.790 -34.768 1.00 71.00 493 THR A N 1
ATOM 3921 C CA . THR A 1 493 ? 26.607 32.733 -35.552 1.00 71.00 493 THR A CA 1
ATOM 3922 C C . THR A 1 493 ? 27.473 33.743 -36.294 1.00 71.00 493 THR A C 1
ATOM 3924 O O . THR A 1 493 ? 27.268 33.886 -37.496 1.00 71.00 493 THR A O 1
ATOM 3927 N N . THR A 1 494 ? 28.491 34.334 -35.654 1.00 72.00 494 THR A N 1
ATOM 3928 C CA . THR A 1 494 ? 29.443 35.216 -36.351 1.00 72.00 494 THR A CA 1
ATOM 3929 C C . THR A 1 494 ? 30.205 34.463 -37.437 1.00 72.00 494 THR A C 1
ATOM 3931 O O . THR A 1 494 ? 30.245 34.930 -38.566 1.00 72.00 494 THR A O 1
ATOM 3934 N N . ALA A 1 495 ? 30.669 33.235 -37.176 1.00 67.25 495 ALA A N 1
ATOM 3935 C CA . ALA A 1 495 ? 31.310 32.409 -38.198 1.00 67.25 495 ALA A CA 1
ATOM 3936 C C . ALA A 1 495 ? 30.355 32.047 -39.354 1.00 67.25 495 ALA A C 1
ATOM 3938 O O . ALA A 1 495 ? 30.792 31.960 -40.494 1.00 67.25 495 ALA A O 1
ATOM 3939 N N . THR A 1 496 ? 29.046 31.883 -39.115 1.00 66.62 496 THR A N 1
ATOM 3940 C CA . THR A 1 496 ? 28.060 31.717 -40.202 1.00 66.62 496 THR A CA 1
ATOM 3941 C C . THR A 1 496 ? 27.724 33.019 -40.927 1.00 66.62 496 THR A C 1
ATOM 3943 O O . THR A 1 496 ? 27.235 32.966 -42.052 1.00 66.62 496 THR A O 1
ATOM 3946 N N . GLU A 1 497 ? 27.978 34.182 -40.331 1.00 69.12 497 GLU A N 1
ATOM 3947 C CA . GLU A 1 497 ? 27.863 35.483 -40.995 1.00 69.12 497 GLU A CA 1
ATOM 3948 C C . GLU A 1 497 ? 29.115 35.768 -41.839 1.00 69.12 497 GLU A C 1
ATOM 3950 O O . GLU A 1 497 ? 28.973 36.108 -43.012 1.00 69.12 497 GLU A O 1
ATOM 3955 N N . ASP A 1 498 ? 30.311 35.451 -41.334 1.00 66.19 498 ASP A N 1
ATOM 3956 C CA . ASP A 1 498 ? 31.561 35.404 -42.105 1.00 66.19 498 ASP A CA 1
ATOM 3957 C C . ASP A 1 498 ? 31.457 34.404 -43.270 1.00 66.19 498 ASP A C 1
ATOM 3959 O O . ASP A 1 498 ? 31.803 34.723 -44.411 1.00 66.19 498 ASP A O 1
ATOM 3963 N N . CYS A 1 499 ? 30.912 33.204 -43.026 1.00 59.97 499 CYS A N 1
ATOM 3964 C CA . CYS A 1 499 ? 30.631 32.230 -44.079 1.00 59.97 499 CYS A CA 1
ATOM 3965 C C . CYS A 1 499 ? 29.549 32.713 -45.048 1.00 59.97 499 CYS A C 1
ATOM 3967 O O . CYS A 1 499 ? 29.654 32.385 -46.221 1.00 59.97 499 CYS A O 1
ATOM 3969 N N . ARG A 1 500 ? 28.563 33.520 -44.634 1.00 64.06 500 ARG A N 1
ATOM 3970 C CA . ARG A 1 500 ? 27.603 34.145 -45.564 1.00 64.06 500 ARG A CA 1
ATOM 3971 C C . ARG A 1 500 ? 28.226 35.263 -46.388 1.00 64.06 500 ARG A C 1
ATOM 3973 O O . ARG A 1 500 ? 27.851 35.429 -47.543 1.00 64.06 500 ARG A O 1
ATOM 3980 N N . GLU A 1 501 ? 29.189 36.009 -45.852 1.00 64.00 501 GLU A N 1
ATOM 3981 C CA . GLU A 1 501 ? 29.958 36.975 -46.641 1.00 64.00 501 GLU A CA 1
ATOM 3982 C C . GLU A 1 501 ? 30.903 36.251 -47.618 1.00 64.00 501 GLU A C 1
ATOM 3984 O O . GLU A 1 501 ? 31.065 36.670 -48.767 1.00 64.00 501 GLU A O 1
ATOM 3989 N N . ALA A 1 502 ? 31.474 35.114 -47.207 1.00 59.75 502 ALA A N 1
ATOM 3990 C CA . ALA A 1 502 ? 32.223 34.216 -48.081 1.00 59.75 502 ALA A CA 1
ATOM 3991 C C . ALA A 1 502 ? 31.326 33.550 -49.140 1.00 59.75 502 ALA A C 1
ATOM 3993 O O . ALA A 1 502 ? 31.726 33.484 -50.297 1.00 59.75 502 ALA A O 1
ATOM 3994 N N . GLU A 1 503 ? 30.102 33.134 -48.800 1.00 59.56 503 GLU A N 1
ATOM 3995 C CA . GLU A 1 503 ? 29.093 32.645 -49.745 1.00 59.56 503 GLU A CA 1
ATOM 3996 C C . GLU A 1 503 ? 28.624 33.761 -50.678 1.00 59.56 503 GLU A C 1
ATOM 3998 O O . GLU A 1 503 ? 28.424 33.499 -51.854 1.00 59.56 503 GLU A O 1
ATOM 4003 N N . ALA A 1 504 ? 28.485 35.010 -50.231 1.00 62.16 504 ALA A N 1
ATOM 4004 C CA . ALA A 1 504 ? 28.168 36.132 -51.117 1.00 62.16 504 ALA A CA 1
ATOM 4005 C C . ALA A 1 504 ? 29.284 36.344 -52.157 1.00 62.16 504 ALA A C 1
ATOM 4007 O O . ALA A 1 504 ? 29.002 36.456 -53.351 1.00 62.16 504 ALA A O 1
ATOM 4008 N N . LYS A 1 505 ? 30.552 36.292 -51.724 1.00 65.12 505 LYS A N 1
ATOM 4009 C CA . LYS A 1 505 ? 31.734 36.346 -52.605 1.00 65.12 505 LYS A CA 1
ATOM 4010 C C . LYS A 1 505 ? 31.822 35.120 -53.525 1.00 65.12 505 LYS A C 1
ATOM 4012 O O . LYS A 1 505 ? 32.116 35.259 -54.713 1.00 65.12 505 LYS A O 1
ATOM 4017 N N . ALA A 1 506 ? 31.511 33.930 -53.014 1.00 58.38 506 ALA A N 1
ATOM 4018 C CA . ALA A 1 506 ? 31.453 32.694 -53.789 1.00 58.38 506 ALA A CA 1
ATOM 4019 C C . ALA A 1 506 ? 30.286 32.691 -54.785 1.00 58.38 506 ALA A C 1
ATOM 4021 O O . ALA A 1 506 ? 30.447 32.165 -55.876 1.00 58.38 506 ALA A O 1
ATOM 4022 N N . ASN A 1 507 ? 29.157 33.329 -54.470 1.00 59.75 507 ASN A N 1
ATOM 4023 C CA . ASN A 1 507 ? 28.022 33.505 -55.373 1.00 59.75 507 ASN A CA 1
ATOM 4024 C C . ASN A 1 507 ? 28.331 34.528 -56.475 1.00 59.75 507 ASN A C 1
ATOM 4026 O O . ASN A 1 507 ? 27.966 34.288 -57.621 1.00 59.75 507 ASN A O 1
ATOM 4030 N N . THR A 1 508 ? 29.071 35.612 -56.198 1.00 61.97 508 THR A N 1
ATOM 4031 C CA . THR A 1 508 ? 29.601 36.467 -57.279 1.00 61.97 508 THR A CA 1
ATOM 4032 C C . THR A 1 508 ? 30.579 35.699 -58.171 1.00 61.97 508 THR A C 1
ATOM 4034 O O . THR A 1 508 ? 30.426 35.714 -59.389 1.00 61.97 508 THR A O 1
ATOM 4037 N N . LEU A 1 509 ? 31.490 34.909 -57.587 1.00 61.28 509 LEU A N 1
ATOM 4038 C CA . LEU A 1 509 ? 32.373 34.020 -58.351 1.00 61.28 509 LEU A CA 1
ATOM 4039 C C . LEU A 1 509 ? 31.613 32.888 -59.062 1.00 61.28 509 LEU A C 1
ATOM 4041 O O . LEU A 1 509 ? 32.081 32.401 -60.087 1.00 61.28 509 LEU A O 1
ATOM 4045 N N . GLN A 1 510 ? 30.442 32.476 -58.566 1.00 54.22 510 GLN A N 1
ATOM 4046 C CA . GLN A 1 510 ? 29.564 31.516 -59.229 1.00 54.22 510 GLN A CA 1
ATOM 4047 C C . GLN A 1 510 ? 28.841 32.160 -60.410 1.00 54.22 510 GLN A C 1
ATOM 4049 O O . GLN A 1 510 ? 28.733 31.512 -61.442 1.00 54.22 510 GLN A O 1
ATOM 4054 N N . VAL A 1 511 ? 28.424 33.426 -60.322 1.00 64.19 511 VAL A N 1
ATOM 4055 C CA . VAL A 1 511 ? 27.911 34.184 -61.476 1.00 64.19 511 VAL A CA 1
ATOM 4056 C C . VAL A 1 511 ? 29.002 34.348 -62.540 1.00 64.19 511 VAL A C 1
ATOM 4058 O O . VAL A 1 511 ? 28.726 34.123 -63.717 1.00 64.19 511 VAL A O 1
ATOM 4061 N N . ASP A 1 512 ? 30.253 34.617 -62.154 1.00 62.88 512 ASP A N 1
ATOM 4062 C CA . ASP A 1 512 ? 31.388 34.660 -63.089 1.00 62.88 512 ASP A CA 1
ATOM 4063 C C . ASP A 1 512 ? 31.733 33.272 -63.665 1.00 62.88 512 ASP A C 1
ATOM 4065 O O . ASP A 1 512 ? 32.036 33.137 -64.855 1.00 62.88 512 ASP A O 1
ATOM 4069 N N . LEU A 1 513 ? 31.626 32.204 -62.865 1.00 58.84 513 LEU A N 1
ATOM 4070 C CA . LEU A 1 513 ? 31.746 30.815 -63.325 1.00 58.84 513 LEU A CA 1
ATOM 4071 C C . LEU A 1 513 ? 30.563 30.374 -64.188 1.00 58.84 513 LEU A C 1
ATOM 4073 O O . LEU A 1 513 ? 30.747 29.514 -65.040 1.00 58.84 513 LEU A O 1
ATOM 4077 N N . GLU A 1 514 ? 29.370 30.932 -64.013 1.00 62.69 514 GLU A N 1
ATOM 4078 C CA . GLU A 1 514 ? 28.192 30.651 -64.833 1.00 62.69 514 GLU A CA 1
ATOM 4079 C C . GLU A 1 514 ? 28.211 31.461 -66.127 1.00 62.69 514 GLU A C 1
ATOM 4081 O O . GLU A 1 514 ? 27.880 30.912 -67.173 1.00 62.69 514 GLU A O 1
ATOM 4086 N N . ALA A 1 515 ? 28.740 32.687 -66.120 1.00 62.12 515 ALA A N 1
ATOM 4087 C CA . ALA A 1 515 ? 29.124 33.408 -67.330 1.00 62.12 515 ALA A CA 1
ATOM 4088 C C . ALA A 1 515 ? 30.228 32.654 -68.096 1.00 62.12 515 ALA A C 1
ATOM 4090 O O . ALA A 1 515 ? 30.116 32.457 -69.306 1.00 62.12 515 ALA A O 1
ATOM 4091 N N . SER A 1 516 ? 31.240 32.134 -67.394 1.00 62.66 516 SER A N 1
ATOM 4092 C CA . SER A 1 516 ? 32.318 31.324 -67.984 1.00 62.66 516 SER A CA 1
ATOM 4093 C C . SER A 1 516 ? 31.830 29.955 -68.472 1.00 62.66 516 SER A C 1
ATOM 4095 O O . SER A 1 516 ? 32.251 29.492 -69.529 1.00 62.66 516 SER A O 1
ATOM 4097 N N . ARG A 1 517 ? 30.896 29.310 -67.760 1.00 62.53 517 ARG A N 1
ATOM 4098 C CA . ARG A 1 517 ? 30.209 28.085 -68.207 1.00 62.53 517 ARG A CA 1
ATOM 4099 C C . ARG A 1 517 ? 29.253 28.364 -69.353 1.00 62.53 517 ARG A C 1
ATOM 4101 O O . ARG A 1 517 ? 29.092 27.476 -70.174 1.00 62.53 517 ARG A O 1
ATOM 4108 N N . LYS A 1 518 ? 28.656 29.553 -69.449 1.00 63.16 518 LYS A N 1
ATOM 4109 C CA . LYS A 1 518 ? 27.829 29.956 -70.588 1.00 63.16 518 LYS A CA 1
ATOM 4110 C C . LYS A 1 518 ? 28.694 30.198 -71.819 1.00 63.16 518 LYS A C 1
ATOM 4112 O O . LYS A 1 518 ? 28.444 29.567 -72.830 1.00 63.16 518 LYS A O 1
ATOM 4117 N N . ALA A 1 519 ? 29.799 30.935 -71.699 1.00 61.44 519 ALA A N 1
ATOM 4118 C CA . ALA A 1 519 ? 30.819 31.019 -72.748 1.00 61.44 519 ALA A CA 1
ATOM 4119 C C . ALA A 1 519 ? 31.403 29.635 -73.106 1.00 61.44 519 ALA A C 1
ATOM 4121 O O . ALA A 1 519 ? 31.667 29.354 -74.270 1.00 61.44 519 ALA A O 1
ATOM 4122 N N . GLY A 1 520 ? 31.548 28.739 -72.126 1.00 65.25 520 GLY A N 1
ATOM 4123 C CA . GLY A 1 520 ? 31.925 27.337 -72.319 1.00 65.25 520 GLY A CA 1
ATOM 4124 C C . GLY A 1 520 ? 30.831 26.470 -72.953 1.00 65.25 520 GLY A C 1
ATOM 4125 O O . GLY A 1 520 ? 31.154 25.517 -73.652 1.00 65.25 520 GLY A O 1
ATOM 4126 N N . GLN A 1 521 ? 29.551 26.796 -72.763 1.00 62.78 521 GLN A N 1
ATOM 4127 C CA . GLN A 1 521 ? 28.397 26.162 -73.408 1.00 62.78 521 GLN A CA 1
ATOM 4128 C C . GLN A 1 521 ? 28.172 26.711 -74.815 1.00 62.78 521 GLN A C 1
ATOM 4130 O O . GLN A 1 521 ? 27.795 25.942 -75.686 1.00 62.78 521 GLN A O 1
ATOM 4135 N N . ASP A 1 522 ? 28.472 27.982 -75.067 1.00 61.94 522 ASP A N 1
ATOM 4136 C CA . ASP A 1 522 ? 28.496 28.588 -76.395 1.00 61.94 522 ASP A CA 1
ATOM 4137 C C . ASP A 1 522 ? 29.695 28.050 -77.189 1.00 61.94 522 ASP A C 1
ATOM 4139 O O . ASP A 1 522 ? 29.519 27.600 -78.316 1.00 61.94 522 ASP A O 1
ATOM 4143 N N . MET A 1 523 ? 30.884 27.936 -76.580 1.00 65.19 523 MET A N 1
ATOM 4144 C CA . MET A 1 523 ? 32.014 27.194 -77.160 1.00 65.19 523 MET A CA 1
ATOM 4145 C C . MET A 1 523 ? 31.735 25.695 -77.288 1.00 65.19 523 MET A C 1
ATOM 4147 O O . MET A 1 523 ? 32.239 25.074 -78.219 1.00 65.19 523 MET A O 1
ATOM 4151 N N . LYS A 1 524 ? 30.912 25.096 -76.418 1.00 65.31 524 LYS A N 1
ATOM 4152 C CA . LYS A 1 524 ? 30.445 23.719 -76.608 1.00 65.31 524 LYS A CA 1
ATOM 4153 C C . LYS A 1 524 ? 29.400 23.629 -77.717 1.00 65.31 524 LYS A C 1
ATOM 4155 O O . LYS A 1 524 ? 29.433 22.660 -78.447 1.00 65.31 524 LYS A O 1
ATOM 4160 N N . LEU A 1 525 ? 28.538 24.618 -77.927 1.00 64.12 525 LEU A N 1
ATOM 4161 C CA . LEU A 1 525 ? 27.618 24.670 -79.065 1.00 64.12 525 LEU A CA 1
ATOM 4162 C C . LEU A 1 525 ? 28.370 24.938 -80.372 1.00 64.12 525 LEU A C 1
ATOM 4164 O O . LEU A 1 525 ? 27.999 24.385 -81.399 1.00 64.12 525 LEU A O 1
ATOM 4168 N N . GLU A 1 526 ? 29.457 25.706 -80.350 1.00 66.19 526 GLU A N 1
ATOM 4169 C CA . GLU A 1 526 ? 30.423 25.813 -81.449 1.00 66.19 526 GLU A CA 1
ATOM 4170 C C . GLU A 1 526 ? 31.155 24.481 -81.670 1.00 66.19 526 GLU A C 1
ATOM 4172 O O . GLU A 1 526 ? 31.282 24.048 -82.812 1.00 66.19 526 GLU A O 1
ATOM 4177 N N . LEU A 1 527 ? 31.571 23.780 -80.608 1.00 64.31 527 LEU A N 1
ATOM 4178 C CA . LEU A 1 527 ? 32.194 22.456 -80.692 1.00 64.31 527 LEU A CA 1
ATOM 4179 C C . LEU A 1 527 ? 31.208 21.387 -81.173 1.00 64.31 527 LEU A C 1
ATOM 4181 O O . LEU A 1 527 ? 31.600 20.557 -81.975 1.00 64.31 527 LEU A O 1
ATOM 4185 N N . ASP A 1 528 ? 29.946 21.433 -80.762 1.00 66.12 528 ASP A N 1
ATOM 4186 C CA . ASP A 1 528 ? 28.869 20.518 -81.142 1.00 66.12 528 ASP A CA 1
ATOM 4187 C C . ASP A 1 528 ? 28.336 20.877 -82.542 1.00 66.12 528 ASP A C 1
ATOM 4189 O O . ASP A 1 528 ? 27.917 19.989 -83.278 1.00 66.12 528 ASP A O 1
ATOM 4193 N N . ARG A 1 529 ? 28.447 22.139 -82.992 1.00 71.00 529 ARG A N 1
ATOM 4194 C CA . ARG A 1 529 ? 28.319 22.551 -84.407 1.00 71.00 529 ARG A CA 1
ATOM 4195 C C . ARG A 1 529 ? 29.522 22.124 -85.236 1.00 71.00 529 ARG A C 1
ATOM 4197 O O . ARG A 1 529 ? 29.347 21.788 -86.401 1.00 71.00 529 ARG A O 1
ATOM 4204 N N . CYS A 1 530 ? 30.729 22.114 -84.676 1.00 64.69 530 CYS A N 1
ATOM 4205 C CA . CYS A 1 530 ? 31.932 21.627 -85.347 1.00 64.69 530 CYS A CA 1
ATOM 4206 C C . CYS A 1 530 ? 31.952 20.100 -85.405 1.00 64.69 530 CYS A C 1
ATOM 4208 O O . CYS A 1 530 ? 32.325 19.557 -86.434 1.00 64.69 530 CYS A O 1
ATOM 4210 N N . GLN A 1 531 ? 31.458 19.407 -84.381 1.00 63.19 531 GLN A N 1
ATOM 4211 C CA . GLN A 1 531 ? 31.190 17.975 -84.389 1.00 63.19 531 GLN A CA 1
ATOM 4212 C C . GLN A 1 531 ? 30.004 17.667 -85.295 1.00 63.19 531 GLN A C 1
ATOM 4214 O O . GLN A 1 531 ? 30.118 16.754 -86.086 1.00 63.19 531 GLN A O 1
ATOM 4219 N N . SER A 1 532 ? 28.939 18.471 -85.330 1.00 69.44 532 SER A N 1
ATOM 4220 C CA . SER A 1 532 ? 27.876 18.321 -86.337 1.00 69.44 532 SER A CA 1
ATOM 4221 C C . SER A 1 532 ? 28.374 18.625 -87.750 1.00 69.44 532 SER A C 1
ATOM 4223 O O . SER A 1 532 ? 27.901 18.005 -88.689 1.00 69.44 532 SER A O 1
ATOM 4225 N N . ARG A 1 533 ? 29.365 19.511 -87.933 1.00 71.69 533 ARG A N 1
ATOM 4226 C CA . ARG A 1 533 ? 30.071 19.715 -89.209 1.00 71.69 533 ARG A CA 1
ATOM 4227 C C . ARG A 1 533 ? 31.054 18.594 -89.518 1.00 71.69 533 ARG A C 1
ATOM 4229 O O . ARG A 1 533 ? 31.244 18.319 -90.688 1.00 71.69 533 ARG A O 1
ATOM 4236 N N . VAL A 1 534 ? 31.669 17.946 -88.532 1.00 68.00 534 VAL A N 1
ATOM 4237 C CA . VAL A 1 534 ? 32.571 16.796 -88.714 1.00 68.00 534 VAL A CA 1
ATOM 4238 C C . VAL A 1 534 ? 31.779 15.511 -88.925 1.00 68.00 534 VAL A C 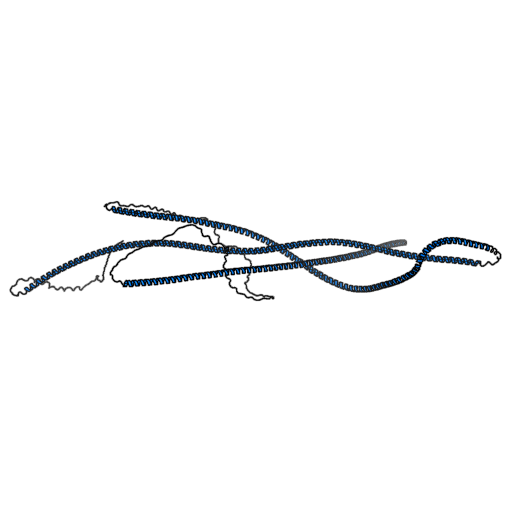1
ATOM 4240 O O . VAL A 1 534 ? 32.203 14.689 -89.721 1.00 68.00 534 VAL A O 1
ATOM 4243 N N . GLU A 1 535 ? 30.614 15.353 -88.304 1.00 68.94 535 GLU A N 1
ATOM 4244 C CA . GLU A 1 535 ? 29.654 14.288 -88.576 1.00 68.94 535 GLU A CA 1
ATOM 4245 C C . GLU A 1 535 ? 28.920 14.549 -89.890 1.00 68.94 535 GLU A C 1
ATOM 4247 O O . GLU A 1 535 ? 28.812 13.618 -90.672 1.00 68.94 535 GLU A O 1
ATOM 4252 N N . ALA A 1 536 ? 28.553 15.792 -90.230 1.00 68.00 536 ALA A N 1
ATOM 4253 C CA . ALA A 1 536 ? 28.104 16.138 -91.583 1.00 68.00 536 ALA A CA 1
ATOM 4254 C C . ALA A 1 536 ? 29.206 15.840 -92.608 1.00 68.00 536 ALA A C 1
ATOM 4256 O O . ALA A 1 536 ? 28.961 15.123 -93.568 1.00 68.00 536 ALA A O 1
ATOM 4257 N N . LEU A 1 537 ? 30.453 16.250 -92.350 1.00 66.62 537 LEU A N 1
ATOM 4258 C CA . LEU A 1 537 ? 31.609 15.912 -93.182 1.00 66.62 537 LEU A CA 1
ATOM 4259 C C . LEU A 1 537 ? 31.995 14.429 -93.119 1.00 66.62 537 LEU A C 1
ATOM 4261 O O . LEU A 1 537 ? 32.704 13.997 -94.014 1.00 66.62 537 LEU A O 1
ATOM 4265 N N . LYS A 1 538 ? 31.525 13.625 -92.153 1.00 66.00 538 LYS A N 1
ATOM 4266 C CA . LYS A 1 538 ? 31.625 12.148 -92.122 1.00 66.00 538 LYS A CA 1
ATOM 4267 C C . LYS A 1 538 ? 30.417 11.469 -92.758 1.00 66.00 538 LYS A C 1
ATOM 4269 O O . LYS A 1 538 ? 30.559 10.333 -93.197 1.00 66.00 538 LYS A O 1
ATOM 4274 N N . THR A 1 539 ? 29.264 12.126 -92.863 1.00 68.94 539 THR A N 1
ATOM 4275 C CA . THR A 1 539 ? 28.156 11.720 -93.729 1.00 68.94 539 THR A CA 1
ATOM 4276 C C . THR A 1 539 ? 28.372 12.187 -95.157 1.00 68.94 539 THR A C 1
ATOM 4278 O O . THR A 1 539 ? 27.836 11.542 -96.041 1.00 68.94 539 THR A O 1
ATOM 4281 N N . ASP A 1 540 ? 29.242 13.170 -95.403 1.00 64.88 540 ASP A N 1
ATOM 4282 C CA . ASP A 1 540 ? 29.706 13.602 -96.724 1.00 64.88 540 ASP A CA 1
ATOM 4283 C C . ASP A 1 540 ? 30.986 12.871 -97.126 1.00 64.88 540 ASP A C 1
ATOM 4285 O O . ASP A 1 540 ? 31.063 12.430 -98.258 1.00 64.88 540 ASP A O 1
ATOM 4289 N N . LEU A 1 541 ? 31.927 12.568 -96.221 1.00 64.25 541 LEU A N 1
ATOM 4290 C CA . LEU A 1 541 ? 32.892 11.472 -96.419 1.00 64.25 541 LEU A CA 1
ATOM 4291 C C . LEU A 1 541 ? 32.189 10.119 -96.409 1.00 64.25 541 LEU A C 1
ATOM 4293 O O . LEU A 1 541 ? 32.750 9.158 -96.904 1.00 64.25 541 LEU A O 1
ATOM 4297 N N . GLY A 1 542 ? 30.979 10.014 -95.869 1.00 68.12 542 GLY A N 1
ATOM 4298 C CA . GLY A 1 542 ? 30.158 8.805 -95.843 1.00 68.12 542 GLY A CA 1
ATOM 4299 C C . GLY A 1 542 ? 29.344 8.653 -97.121 1.00 68.12 542 GLY A C 1
ATOM 4300 O O . GLY A 1 542 ? 29.201 7.546 -97.624 1.00 68.12 542 GLY A O 1
ATOM 4301 N N . ALA A 1 543 ? 28.884 9.761 -97.696 1.00 66.31 543 ALA A N 1
ATOM 4302 C CA . ALA A 1 543 ? 28.243 9.863 -98.994 1.00 66.31 543 ALA A CA 1
ATOM 4303 C C . ALA A 1 543 ? 29.290 9.850 -100.103 1.00 66.31 543 ALA A C 1
ATOM 4305 O O . ALA A 1 543 ? 29.037 9.225 -101.115 1.00 66.31 543 ALA A O 1
ATOM 4306 N N . GLN A 1 544 ? 30.489 10.397 -99.893 1.00 62.19 544 GLN A N 1
ATOM 4307 C CA . GLN A 1 544 ? 31.656 10.198 -100.748 1.00 62.19 544 GLN A CA 1
ATOM 4308 C C . GLN A 1 544 ? 32.296 8.832 -100.534 1.00 62.19 544 GLN A C 1
ATOM 4310 O O . GLN A 1 544 ? 32.830 8.323 -101.496 1.00 62.19 544 GLN A O 1
ATOM 4315 N N . ARG A 1 545 ? 32.199 8.160 -99.378 1.00 65.56 545 ARG A N 1
ATOM 4316 C CA . ARG A 1 545 ? 32.550 6.727 -99.252 1.00 65.56 545 ARG A CA 1
ATOM 4317 C C . ARG A 1 545 ? 31.451 5.817 -99.777 1.00 65.56 545 ARG A C 1
ATOM 4319 O O . ARG A 1 545 ? 31.777 4.726 -100.199 1.00 65.56 545 ARG A O 1
ATOM 4326 N N . LYS A 1 546 ? 30.186 6.243 -99.847 1.00 66.12 546 LYS A N 1
ATOM 4327 C CA . LYS A 1 546 ? 29.102 5.532 -100.556 1.00 66.12 546 LYS A CA 1
ATOM 4328 C C . LYS A 1 546 ? 29.059 5.862 -102.048 1.00 66.12 546 LYS A C 1
ATOM 4330 O O . LYS A 1 546 ? 28.602 5.032 -102.815 1.00 66.12 546 LYS A O 1
ATOM 4335 N N . ALA A 1 547 ? 29.553 7.019 -102.478 1.00 66.31 547 ALA A N 1
ATOM 4336 C CA . ALA A 1 547 ? 29.738 7.394 -103.878 1.00 66.31 547 ALA A CA 1
ATOM 4337 C C . ALA A 1 547 ? 31.069 6.861 -104.401 1.00 66.31 547 ALA A C 1
ATOM 4339 O O . ALA A 1 547 ? 31.111 6.420 -105.535 1.00 66.31 547 ALA A O 1
ATOM 4340 N N . ARG A 1 548 ? 32.109 6.784 -103.562 1.00 66.19 548 ARG A N 1
ATOM 4341 C CA . ARG A 1 548 ? 33.341 6.031 -103.808 1.00 66.19 548 ARG A CA 1
ATOM 4342 C C . ARG A 1 548 ? 33.098 4.536 -103.705 1.00 66.19 548 ARG A C 1
ATOM 4344 O O . ARG A 1 548 ? 33.587 3.864 -104.576 1.00 66.19 548 ARG A O 1
ATOM 4351 N N . ALA A 1 549 ? 32.270 4.012 -102.799 1.00 65.75 549 ALA A N 1
ATOM 4352 C CA . ALA A 1 549 ? 31.858 2.603 -102.845 1.00 65.75 549 ALA A CA 1
ATOM 4353 C C . ALA A 1 549 ? 30.833 2.321 -103.952 1.00 65.75 549 ALA A C 1
ATOM 4355 O O . ALA A 1 549 ? 30.722 1.181 -104.368 1.00 65.75 549 ALA A O 1
ATOM 4356 N N . LYS A 1 550 ? 30.112 3.321 -104.484 1.00 69.94 550 LYS A N 1
ATOM 4357 C CA . LYS A 1 550 ? 29.367 3.189 -105.749 1.00 69.94 550 LYS A CA 1
ATOM 4358 C C . LYS A 1 550 ? 30.277 3.313 -106.965 1.00 69.94 550 LYS A C 1
ATOM 4360 O O . LYS A 1 550 ? 30.013 2.623 -107.930 1.00 69.94 550 LYS A O 1
ATOM 4365 N N . LEU A 1 551 ? 31.335 4.122 -106.922 1.00 64.44 551 LEU A N 1
ATOM 4366 C CA . LEU A 1 551 ? 32.333 4.239 -107.988 1.00 64.44 551 LEU A CA 1
ATOM 4367 C C . LEU A 1 551 ? 33.272 3.038 -108.001 1.00 64.44 551 LEU A C 1
ATOM 4369 O O . LEU A 1 551 ? 33.592 2.559 -109.072 1.00 64.44 551 LEU A O 1
ATOM 4373 N N . GLU A 1 552 ? 33.636 2.505 -106.841 1.00 63.00 552 GLU A N 1
ATOM 4374 C CA . GLU A 1 552 ? 34.325 1.236 -106.632 1.00 63.00 552 GLU A CA 1
ATOM 4375 C C . GLU A 1 552 ? 33.361 0.081 -106.895 1.00 63.00 552 GLU A C 1
ATOM 4377 O O . GLU A 1 552 ? 33.800 -0.874 -107.496 1.00 63.00 552 GLU A O 1
ATOM 4382 N N . ALA A 1 553 ? 32.051 0.161 -106.624 1.00 65.19 553 ALA A N 1
ATOM 4383 C CA . ALA A 1 553 ? 31.103 -0.847 -107.119 1.00 65.19 553 ALA A CA 1
ATOM 4384 C C . ALA A 1 553 ? 30.800 -0.719 -108.620 1.00 65.19 553 ALA A C 1
ATOM 4386 O O . ALA A 1 553 ? 30.463 -1.724 -109.224 1.00 65.19 553 ALA A O 1
ATOM 4387 N N . THR A 1 554 ? 30.950 0.444 -109.268 1.00 67.50 554 THR A N 1
ATOM 4388 C CA . THR A 1 554 ? 30.921 0.535 -110.740 1.00 67.50 554 THR A CA 1
ATOM 4389 C C . THR A 1 554 ? 32.266 0.182 -111.350 1.00 67.50 554 THR A C 1
ATOM 4391 O O . THR A 1 554 ? 32.282 -0.375 -112.429 1.00 67.50 554 THR A O 1
ATOM 4394 N N . VAL A 1 555 ? 33.393 0.422 -110.679 1.00 64.56 555 VAL A N 1
ATOM 4395 C CA . VAL A 1 555 ? 34.724 -0.037 -111.105 1.00 64.56 555 VAL A CA 1
ATOM 4396 C C . VAL A 1 555 ? 34.881 -1.529 -110.839 1.00 64.56 555 VAL A C 1
ATOM 4398 O O . VAL A 1 555 ? 35.539 -2.183 -111.626 1.00 64.56 555 VAL A O 1
ATOM 4401 N N . GLU A 1 556 ? 34.209 -2.100 -109.842 1.00 61.38 556 GLU A N 1
ATOM 4402 C CA . GLU A 1 556 ? 34.152 -3.539 -109.562 1.00 61.38 556 GLU A CA 1
ATOM 4403 C C . GLU A 1 556 ? 32.935 -4.216 -110.225 1.00 61.38 556 GLU A C 1
ATOM 4405 O O . GLU A 1 556 ? 32.891 -5.434 -110.306 1.00 61.38 556 GLU A O 1
ATOM 4410 N N . ALA A 1 557 ? 32.008 -3.453 -110.823 1.00 61.75 557 ALA A N 1
ATOM 4411 C CA . ALA A 1 557 ? 31.056 -3.933 -111.836 1.00 61.75 557 ALA A CA 1
ATOM 4412 C C . ALA A 1 557 ? 31.546 -3.702 -113.279 1.00 61.75 557 ALA A C 1
ATOM 4414 O O . ALA A 1 557 ? 31.025 -4.334 -114.186 1.00 61.75 557 ALA A O 1
ATOM 4415 N N . LEU A 1 558 ? 32.568 -2.869 -113.511 1.00 60.06 558 LEU A N 1
ATOM 4416 C CA . LEU A 1 558 ? 33.278 -2.742 -114.794 1.00 60.06 558 LEU A CA 1
ATOM 4417 C C . LEU A 1 558 ? 34.480 -3.689 -114.848 1.00 60.06 558 LEU A C 1
ATOM 4419 O O . LEU A 1 558 ? 34.645 -4.391 -115.835 1.00 60.06 558 LEU A O 1
ATOM 4423 N N . ARG A 1 559 ? 35.247 -3.829 -113.761 1.00 60.38 559 ARG A N 1
ATOM 4424 C CA . ARG A 1 559 ? 36.077 -5.019 -113.527 1.00 60.38 559 ARG A CA 1
ATOM 4425 C C . ARG A 1 559 ? 35.193 -6.243 -113.392 1.00 60.38 559 ARG A C 1
ATOM 4427 O O . ARG A 1 559 ? 35.566 -7.266 -113.924 1.00 60.38 559 ARG A O 1
ATOM 4434 N N . GLY A 1 560 ? 34.010 -6.134 -112.790 1.00 60.69 560 GLY A N 1
ATOM 4435 C CA . GLY A 1 560 ? 32.993 -7.186 -112.796 1.00 60.69 560 GLY A CA 1
ATOM 4436 C C . GLY A 1 560 ? 32.574 -7.566 -114.212 1.00 60.69 560 GLY A C 1
ATOM 4437 O O . GLY A 1 560 ? 32.576 -8.747 -114.520 1.00 60.69 560 GLY A O 1
ATOM 4438 N N . ALA A 1 561 ? 32.337 -6.595 -115.100 1.00 57.62 561 ALA A N 1
ATOM 4439 C CA . ALA A 1 561 ? 32.063 -6.832 -116.516 1.00 57.62 561 ALA A CA 1
ATOM 4440 C C . ALA A 1 561 ? 33.259 -7.497 -117.221 1.00 57.62 561 ALA A C 1
ATOM 4442 O O . ALA A 1 561 ? 33.086 -8.528 -117.863 1.00 57.62 561 ALA A O 1
ATOM 4443 N N . VAL A 1 562 ? 34.478 -6.988 -117.011 1.00 57.03 562 VAL A N 1
ATOM 4444 C CA . VAL A 1 562 ? 35.740 -7.548 -117.539 1.00 57.03 562 VAL A CA 1
ATOM 4445 C C . VAL A 1 562 ? 36.092 -8.909 -116.904 1.00 57.03 562 VAL A C 1
ATOM 4447 O O . VAL A 1 562 ? 36.810 -9.709 -117.500 1.00 57.03 562 VAL A O 1
ATOM 4450 N N . VAL A 1 563 ? 35.555 -9.233 -115.726 1.00 59.00 563 VAL A N 1
ATOM 4451 C CA . VAL A 1 563 ? 35.681 -10.529 -115.040 1.00 59.00 563 VAL A CA 1
ATOM 4452 C C . VAL A 1 563 ? 34.553 -11.477 -115.438 1.00 59.00 563 VAL A C 1
ATOM 4454 O O . VAL A 1 563 ? 34.801 -12.675 -115.483 1.00 59.00 563 VAL A O 1
ATOM 4457 N N . THR A 1 564 ? 33.375 -10.997 -115.850 1.00 54.28 564 THR A N 1
ATOM 4458 C CA . THR A 1 564 ? 32.383 -11.820 -116.560 1.00 54.28 564 THR A CA 1
ATOM 4459 C C . THR A 1 564 ? 32.823 -12.109 -117.996 1.00 54.28 564 THR A C 1
ATOM 4461 O O . THR A 1 564 ? 32.690 -13.244 -118.443 1.00 54.28 564 THR A O 1
ATOM 4464 N N . GLU A 1 565 ? 33.500 -11.169 -118.658 1.00 54.56 565 GLU A N 1
ATOM 4465 C CA . GLU A 1 565 ? 34.188 -11.368 -119.944 1.00 54.56 565 GLU A CA 1
ATOM 4466 C C . GLU A 1 565 ? 35.440 -12.265 -119.796 1.00 54.56 565 GLU A C 1
ATOM 4468 O O . GLU A 1 565 ? 35.828 -12.963 -120.729 1.00 54.56 565 GLU A O 1
ATOM 4473 N N . ASN A 1 566 ? 36.021 -12.368 -118.590 1.00 55.41 566 ASN A N 1
ATOM 4474 C CA . ASN A 1 566 ? 36.955 -13.446 -118.225 1.00 55.41 566 ASN A CA 1
ATOM 4475 C C . ASN A 1 566 ? 36.273 -14.670 -117.564 1.00 55.41 566 ASN A C 1
ATOM 4477 O O . ASN A 1 566 ? 36.954 -15.650 -117.264 1.00 55.41 566 ASN A O 1
ATOM 4481 N N . SER A 1 567 ? 34.947 -14.696 -117.394 1.00 53.84 567 SER A N 1
ATOM 4482 C CA . SER A 1 567 ? 34.211 -15.882 -116.920 1.00 53.84 567 SER A CA 1
ATOM 4483 C C . SER A 1 567 ? 33.836 -16.806 -118.080 1.00 53.84 567 SER A C 1
ATOM 4485 O O . SER A 1 567 ? 33.922 -18.026 -117.927 1.00 53.84 567 SER A O 1
ATOM 4487 N N . ASP A 1 568 ? 33.670 -16.253 -119.287 1.00 56.00 568 ASP A N 1
ATOM 4488 C CA . ASP A 1 568 ? 33.776 -16.995 -120.555 1.00 56.00 568 ASP A CA 1
ATOM 4489 C C . ASP A 1 568 ? 35.209 -17.486 -120.853 1.00 56.00 568 ASP A C 1
ATOM 4491 O O . ASP A 1 568 ? 35.450 -18.254 -121.785 1.00 56.00 568 ASP A O 1
ATOM 4495 N N . LYS A 1 569 ? 36.179 -17.148 -119.993 1.00 53.91 569 LYS A N 1
ATOM 4496 C CA . LYS A 1 569 ? 37.502 -17.787 -119.957 1.00 53.91 569 LYS A CA 1
ATOM 4497 C C . LYS A 1 569 ? 37.564 -18.995 -119.011 1.00 53.91 569 LYS A C 1
ATOM 4499 O O . LYS A 1 569 ? 38.547 -19.729 -119.025 1.00 53.91 569 LYS A O 1
ATOM 4504 N N . SER A 1 570 ? 36.519 -19.263 -118.220 1.00 52.97 570 SER A N 1
ATOM 4505 C CA . SER A 1 570 ? 36.436 -20.445 -117.342 1.00 52.97 570 SER A CA 1
ATOM 4506 C C . SER A 1 570 ? 35.843 -21.672 -118.053 1.00 52.97 570 SER A C 1
ATOM 4508 O O . SER A 1 570 ? 36.325 -22.793 -117.863 1.00 52.97 570 SER A O 1
ATOM 4510 N N . THR A 1 571 ? 34.902 -21.457 -118.978 1.00 56.12 571 THR A N 1
ATOM 4511 C CA . THR A 1 571 ? 34.548 -22.420 -120.034 1.00 56.12 571 THR A CA 1
ATOM 4512 C C . THR A 1 571 ? 35.762 -22.695 -120.923 1.00 56.12 571 THR A C 1
ATOM 4514 O O . THR A 1 571 ? 36.068 -23.859 -121.197 1.00 56.12 571 THR A O 1
ATOM 4517 N N . ALA A 1 572 ? 36.537 -21.656 -121.263 1.00 57.00 572 ALA A N 1
ATOM 4518 C CA . ALA A 1 572 ? 37.812 -21.819 -121.957 1.00 57.00 572 ALA A CA 1
ATOM 4519 C C . ALA A 1 572 ? 38.850 -22.627 -121.153 1.00 57.00 572 ALA A C 1
ATOM 4521 O O . ALA A 1 572 ? 39.603 -23.357 -121.777 1.00 57.00 572 ALA A O 1
ATOM 4522 N N . SER A 1 573 ? 38.872 -22.597 -119.813 1.00 54.34 573 SER A N 1
ATOM 4523 C CA . SER A 1 573 ? 39.813 -23.404 -119.006 1.00 54.34 573 SER A CA 1
ATOM 4524 C C . SER A 1 573 ? 39.461 -24.894 -118.913 1.00 54.34 573 SER A C 1
ATOM 4526 O O . SER A 1 573 ? 40.367 -25.723 -118.906 1.00 54.34 573 SER A O 1
ATOM 4528 N N . ARG A 1 574 ? 38.177 -25.284 -118.925 1.00 58.00 574 ARG A N 1
ATOM 4529 C CA . ARG A 1 574 ? 37.814 -26.710 -119.106 1.00 58.00 574 ARG A CA 1
ATOM 4530 C C . ARG A 1 574 ? 38.006 -27.161 -120.552 1.00 58.00 574 ARG A C 1
ATOM 4532 O O . ARG A 1 574 ? 38.493 -28.266 -120.782 1.00 58.00 574 ARG A O 1
ATOM 4539 N N . SER A 1 575 ? 37.757 -26.266 -121.511 1.00 57.78 575 SER A N 1
ATOM 4540 C CA . SER A 1 575 ? 38.236 -26.442 -122.883 1.00 57.78 575 SER A CA 1
ATOM 4541 C C . SER A 1 575 ? 39.766 -26.520 -122.946 1.00 57.78 575 SER A C 1
ATOM 4543 O O . SER A 1 575 ? 40.268 -27.236 -123.794 1.00 57.78 575 SER A O 1
ATOM 4545 N N . LEU A 1 576 ? 40.518 -25.887 -122.034 1.00 57.38 576 LEU A N 1
ATOM 4546 C CA . LEU A 1 576 ? 41.981 -25.963 -121.973 1.00 57.38 576 LEU A CA 1
ATOM 4547 C C . LEU A 1 576 ? 42.469 -27.285 -121.373 1.00 57.38 576 LEU A C 1
ATOM 4549 O O . LEU A 1 576 ? 43.525 -27.764 -121.756 1.00 57.38 576 LEU A O 1
ATOM 4553 N N . GLU A 1 577 ? 41.717 -27.917 -120.472 1.00 60.16 577 GLU A N 1
ATOM 4554 C CA . GLU A 1 577 ? 42.107 -29.211 -119.901 1.00 60.16 577 GLU A CA 1
ATOM 4555 C C . GLU A 1 577 ? 41.794 -30.386 -120.847 1.00 60.16 577 GLU A C 1
ATOM 4557 O O . GLU A 1 577 ? 42.612 -31.299 -120.997 1.00 60.16 577 GLU A O 1
ATOM 4562 N N . ASP A 1 578 ? 40.681 -30.326 -121.584 1.00 59.66 578 ASP A N 1
ATOM 4563 C CA . ASP A 1 578 ? 40.451 -31.225 -122.723 1.00 59.66 578 ASP A CA 1
ATOM 4564 C C . ASP A 1 578 ? 41.262 -30.818 -123.965 1.00 59.66 578 ASP A C 1
ATOM 4566 O O . ASP A 1 578 ? 41.646 -31.691 -124.747 1.00 59.66 578 ASP A O 1
ATOM 4570 N N . ALA A 1 579 ? 41.642 -29.542 -124.117 1.00 59.41 579 ALA A N 1
ATOM 4571 C CA . ALA A 1 579 ? 42.685 -29.144 -125.057 1.00 59.41 579 ALA A CA 1
ATOM 4572 C C . ALA A 1 579 ? 44.050 -29.655 -124.611 1.00 59.41 579 ALA A C 1
ATOM 4574 O O . ALA A 1 579 ? 44.819 -29.988 -125.487 1.00 59.41 579 ALA A O 1
ATOM 4575 N N . ASN A 1 580 ? 44.346 -29.825 -123.319 1.00 59.94 580 ASN A N 1
ATOM 4576 C CA . ASN A 1 580 ? 45.606 -30.404 -122.846 1.00 59.94 580 ASN A CA 1
ATOM 4577 C C . ASN A 1 580 ? 45.622 -31.933 -122.989 1.00 59.94 580 ASN A C 1
ATOM 4579 O O . ASN A 1 580 ? 46.651 -32.507 -123.331 1.00 59.94 580 ASN A O 1
ATOM 4583 N N . LYS A 1 581 ? 44.471 -32.607 -122.875 1.00 64.94 581 LYS A N 1
ATOM 4584 C CA . LYS A 1 581 ? 44.323 -34.016 -123.296 1.00 64.94 581 LYS A CA 1
ATOM 4585 C C . LYS A 1 581 ? 44.336 -34.166 -124.822 1.00 64.94 581 LYS A C 1
ATOM 4587 O O . LYS A 1 581 ? 44.774 -35.203 -125.324 1.00 64.94 581 LYS A O 1
ATOM 4592 N N . ARG A 1 582 ? 43.923 -33.138 -125.575 1.00 62.38 582 ARG A N 1
ATOM 4593 C CA . ARG A 1 582 ? 44.211 -33.015 -127.012 1.00 62.38 582 ARG A CA 1
ATOM 4594 C C . ARG A 1 582 ? 45.653 -32.607 -127.289 1.00 62.38 582 ARG A C 1
ATOM 4596 O O . ARG A 1 582 ? 46.141 -33.072 -128.297 1.00 62.38 582 ARG A O 1
ATOM 4603 N N . MET A 1 583 ? 46.358 -31.865 -126.436 1.00 59.09 583 MET A N 1
ATOM 4604 C CA . MET A 1 583 ? 47.775 -31.524 -126.597 1.00 59.09 583 MET A CA 1
ATOM 4605 C C . MET A 1 583 ? 48.609 -32.766 -126.351 1.00 59.09 583 MET A C 1
ATOM 4607 O O . MET A 1 583 ? 49.384 -33.097 -127.216 1.00 59.09 583 MET A O 1
ATOM 4611 N N . ALA A 1 584 ? 48.335 -33.587 -125.337 1.00 64.31 584 ALA A N 1
ATOM 4612 C CA . ALA A 1 584 ? 48.980 -34.898 -125.197 1.00 64.31 584 ALA A CA 1
ATOM 4613 C C . ALA A 1 584 ? 48.725 -35.841 -126.403 1.00 64.31 584 ALA A C 1
ATOM 4615 O O . ALA A 1 584 ? 49.528 -36.729 -126.693 1.00 64.31 584 ALA A O 1
ATOM 4616 N N . ARG A 1 585 ? 47.618 -35.655 -127.142 1.00 66.31 585 ARG A N 1
ATOM 4617 C CA . ARG A 1 585 ? 47.351 -36.363 -128.412 1.00 66.31 585 ARG A CA 1
ATOM 4618 C C . ARG A 1 585 ? 48.007 -35.683 -129.616 1.00 66.31 585 ARG A C 1
ATOM 4620 O O . ARG A 1 585 ? 48.551 -36.393 -130.446 1.00 66.31 585 ARG A O 1
ATOM 4627 N N . LEU A 1 586 ? 48.036 -34.354 -129.664 1.00 61.66 586 LEU A N 1
ATOM 4628 C CA . LEU A 1 586 ? 48.705 -33.516 -130.661 1.00 61.66 586 LEU A CA 1
ATOM 4629 C C . LEU A 1 586 ? 50.218 -33.455 -130.450 1.00 61.66 586 LEU A C 1
ATOM 4631 O O . LEU A 1 586 ? 50.920 -33.066 -131.362 1.00 61.66 586 LEU A O 1
ATOM 4635 N N . GLU A 1 587 ? 50.734 -33.892 -129.305 1.00 63.69 587 GLU A N 1
ATOM 4636 C CA . GLU A 1 587 ? 52.145 -34.107 -128.999 1.00 63.69 587 GLU A CA 1
ATOM 4637 C C . GLU A 1 587 ? 52.563 -35.503 -129.452 1.00 63.69 587 GLU A C 1
ATOM 4639 O O . GLU A 1 587 ? 53.645 -35.672 -129.996 1.00 63.69 587 GLU A O 1
ATOM 4644 N N . LYS A 1 588 ? 51.656 -36.482 -129.372 1.00 66.81 588 LYS A N 1
ATOM 4645 C CA . LYS A 1 588 ? 51.812 -37.798 -130.008 1.00 66.81 588 LYS A CA 1
ATOM 4646 C C . LYS A 1 588 ? 51.590 -37.750 -131.527 1.00 66.81 588 LYS A C 1
ATOM 4648 O O . LYS A 1 588 ? 52.178 -38.523 -132.282 1.00 66.81 588 LYS A O 1
ATOM 4653 N N . GLU A 1 589 ? 50.770 -36.816 -131.999 1.00 64.19 589 GLU A N 1
ATOM 4654 C CA . GLU A 1 589 ? 50.651 -36.464 -133.414 1.00 64.19 589 GLU A CA 1
ATOM 4655 C C . GLU A 1 589 ? 51.722 -35.456 -133.843 1.00 64.19 589 GLU A C 1
ATOM 4657 O O . GLU A 1 589 ? 52.041 -35.446 -135.021 1.00 64.19 589 GLU A O 1
ATOM 4662 N N . LYS A 1 590 ? 52.377 -34.734 -132.923 1.00 66.62 590 LYS A N 1
ATOM 4663 C CA . LYS A 1 590 ? 53.637 -34.004 -133.145 1.00 66.62 590 LYS A CA 1
ATOM 4664 C C . LYS A 1 590 ? 54.820 -34.955 -133.179 1.00 66.62 590 LYS A C 1
ATOM 4666 O O . LYS A 1 590 ? 55.669 -34.742 -134.013 1.00 66.62 590 LYS A O 1
ATOM 4671 N N . GLU A 1 591 ? 54.867 -36.053 -132.427 1.00 66.25 591 GLU A N 1
ATOM 4672 C CA . GLU A 1 591 ? 55.858 -37.117 -132.661 1.00 66.25 591 GLU A CA 1
ATOM 4673 C C . GLU A 1 591 ? 55.668 -37.731 -134.055 1.00 66.25 591 GLU A C 1
ATOM 4675 O O . GLU A 1 591 ? 56.637 -37.934 -134.788 1.00 66.25 591 GLU A O 1
ATOM 4680 N N . LYS A 1 592 ? 54.417 -37.970 -134.482 1.00 66.44 592 LYS A N 1
ATOM 4681 C CA . LYS A 1 592 ? 54.131 -38.378 -135.869 1.00 66.44 592 LYS A CA 1
ATOM 4682 C C . LYS A 1 592 ? 54.449 -37.279 -136.879 1.00 66.44 592 LYS A C 1
ATOM 4684 O O . LYS A 1 592 ? 54.996 -37.604 -137.928 1.00 66.44 592 LYS A O 1
ATOM 4689 N N . ALA A 1 593 ? 54.154 -36.017 -136.580 1.00 60.22 593 ALA A N 1
ATOM 4690 C CA . ALA A 1 593 ? 54.417 -34.878 -137.451 1.00 60.22 593 ALA A CA 1
ATOM 4691 C C . ALA A 1 593 ? 55.890 -34.463 -137.433 1.00 60.22 593 ALA A C 1
ATOM 4693 O O . ALA A 1 593 ? 56.328 -33.856 -138.388 1.00 60.22 593 ALA A O 1
ATOM 4694 N N . GLU A 1 594 ? 56.682 -34.855 -136.436 1.00 61.81 594 GLU A N 1
ATOM 4695 C CA . GLU A 1 594 ? 58.142 -34.759 -136.374 1.00 61.81 594 GLU A CA 1
ATOM 4696 C C . GLU A 1 594 ? 58.788 -35.982 -137.025 1.00 61.81 594 GLU A C 1
ATOM 4698 O O . GLU A 1 594 ? 59.872 -35.873 -137.582 1.00 61.81 594 GLU A O 1
ATOM 4703 N N . GLY A 1 595 ? 58.112 -37.133 -137.058 1.00 68.12 595 GLY A N 1
ATOM 4704 C CA . GLY A 1 595 ? 58.418 -38.231 -137.976 1.00 68.12 595 GLY A CA 1
ATOM 4705 C C . GLY A 1 595 ? 58.136 -37.853 -139.436 1.00 68.12 595 GLY A C 1
ATOM 4706 O O . GLY A 1 595 ? 58.933 -38.157 -140.323 1.00 68.12 595 GLY A O 1
ATOM 4707 N N . GLN A 1 596 ? 57.045 -37.128 -139.694 1.00 60.19 596 GLN A N 1
ATOM 4708 C CA . GLN A 1 596 ? 56.719 -36.568 -141.006 1.00 60.19 596 GLN A CA 1
ATOM 4709 C C . GLN A 1 596 ? 57.541 -35.315 -141.323 1.00 60.19 596 GLN A C 1
ATOM 4711 O O . GLN A 1 596 ? 57.854 -35.126 -142.487 1.00 60.19 596 GLN A O 1
ATOM 4716 N N . LEU A 1 597 ? 57.998 -34.539 -140.336 1.00 59.25 597 LEU A N 1
ATOM 4717 C CA . LEU A 1 597 ? 58.940 -33.432 -140.517 1.00 59.25 597 LEU A CA 1
ATOM 4718 C C . LEU A 1 597 ? 60.362 -33.962 -140.678 1.00 59.25 597 LEU A C 1
ATOM 4720 O O . LEU A 1 597 ? 61.104 -33.400 -141.455 1.00 59.25 597 LEU A O 1
ATOM 4724 N N . LYS A 1 598 ? 60.739 -35.097 -140.078 1.00 62.31 598 LYS A N 1
ATOM 4725 C CA . LYS A 1 598 ? 61.965 -35.830 -140.443 1.00 62.31 598 LYS A CA 1
ATOM 4726 C C . LYS A 1 598 ? 61.860 -36.411 -141.855 1.00 62.31 598 LYS A C 1
ATOM 4728 O O . LYS A 1 598 ? 62.856 -36.402 -142.570 1.00 62.31 598 LYS A O 1
ATOM 4733 N N . LYS A 1 599 ? 60.664 -36.809 -142.315 1.00 62.19 599 LYS A N 1
ATOM 4734 C CA . LYS A 1 599 ? 60.423 -37.100 -143.741 1.00 62.19 599 LYS A CA 1
ATOM 4735 C C . LYS A 1 599 ? 60.416 -35.850 -144.623 1.00 62.19 599 LYS A C 1
ATOM 4737 O O . LYS A 1 599 ? 60.953 -35.941 -145.711 1.00 62.19 599 LYS A O 1
ATOM 4742 N N . MET A 1 600 ? 59.900 -34.701 -144.189 1.00 56.62 600 MET A N 1
ATOM 4743 C CA . MET A 1 600 ? 59.947 -33.444 -144.950 1.00 56.62 600 MET A CA 1
ATOM 4744 C C . MET A 1 600 ? 61.316 -32.769 -144.889 1.00 56.62 600 MET A C 1
ATOM 4746 O O . MET A 1 600 ? 61.639 -32.057 -145.814 1.00 56.62 600 MET A O 1
ATOM 4750 N N . ILE A 1 601 ? 62.149 -33.027 -143.883 1.00 61.72 601 ILE A N 1
ATOM 4751 C CA . ILE A 1 601 ? 63.565 -32.634 -143.830 1.00 61.72 601 ILE A CA 1
ATOM 4752 C C . ILE A 1 601 ? 64.394 -33.598 -144.684 1.00 61.72 601 ILE A C 1
ATOM 4754 O O . ILE A 1 601 ? 65.349 -33.169 -145.312 1.00 61.72 601 ILE A O 1
ATOM 4758 N N . ALA A 1 602 ? 64.004 -34.872 -144.804 1.00 59.31 602 ALA A N 1
ATOM 4759 C CA . ALA A 1 602 ? 64.525 -35.739 -145.860 1.00 59.31 602 ALA A CA 1
ATOM 4760 C C . ALA A 1 602 ? 64.050 -35.291 -147.258 1.00 59.31 602 ALA A C 1
ATOM 4762 O O . ALA A 1 602 ? 64.824 -35.360 -148.201 1.00 59.31 602 ALA A O 1
ATOM 4763 N N . MET A 1 603 ? 62.817 -34.786 -147.392 1.00 57.38 603 MET A N 1
ATOM 4764 C CA . MET A 1 603 ? 62.256 -34.318 -148.666 1.00 57.38 603 MET A CA 1
ATOM 4765 C C . MET A 1 603 ? 62.812 -32.948 -149.081 1.00 57.38 603 MET A C 1
ATOM 4767 O O . MET A 1 603 ? 63.078 -32.729 -150.256 1.00 57.38 603 MET A O 1
ATOM 4771 N N . VAL A 1 604 ? 63.051 -32.061 -148.111 1.00 62.25 604 VAL A N 1
ATOM 4772 C CA . VAL A 1 604 ? 63.789 -30.803 -148.267 1.00 62.25 604 VAL A CA 1
ATOM 4773 C C . VAL A 1 604 ? 65.251 -31.103 -148.550 1.00 62.25 604 VAL A C 1
ATOM 4775 O O . VAL A 1 604 ? 65.757 -30.514 -149.484 1.00 62.25 604 VAL A O 1
ATOM 4778 N N . ARG A 1 605 ? 65.884 -32.102 -147.918 1.00 62.28 605 ARG A N 1
ATOM 4779 C CA . ARG A 1 605 ? 67.207 -32.574 -148.362 1.00 62.28 605 ARG A CA 1
ATOM 4780 C C . ARG A 1 605 ? 67.198 -33.068 -149.802 1.00 62.28 605 ARG A C 1
ATOM 4782 O O . ARG A 1 605 ? 68.029 -32.617 -150.566 1.00 62.28 605 ARG A O 1
ATOM 4789 N N . THR A 1 606 ? 66.208 -33.853 -150.236 1.00 58.72 606 THR A N 1
ATOM 4790 C CA . THR A 1 606 ? 66.104 -34.209 -151.665 1.00 58.72 606 THR A CA 1
ATOM 4791 C C . THR A 1 606 ? 65.758 -33.028 -152.582 1.00 58.72 606 THR A C 1
ATOM 4793 O O . THR A 1 606 ? 65.933 -33.149 -153.788 1.00 58.72 606 THR A O 1
ATOM 4796 N N . LEU A 1 607 ? 65.288 -31.890 -152.052 1.00 56.28 607 LEU A N 1
ATOM 4797 C CA . LEU A 1 607 ? 65.094 -30.650 -152.816 1.00 56.28 607 LEU A CA 1
ATOM 4798 C C . LEU A 1 607 ? 66.359 -29.771 -152.815 1.00 56.28 607 LEU A C 1
ATOM 4800 O O . LEU A 1 607 ? 66.688 -29.188 -153.844 1.00 56.28 607 LEU A O 1
ATOM 4804 N N . GLU A 1 608 ? 67.111 -29.748 -151.716 1.00 55.62 608 GLU A N 1
ATOM 4805 C CA . GLU A 1 608 ? 68.454 -29.175 -151.583 1.00 55.62 608 GLU A CA 1
ATOM 4806 C C . GLU A 1 608 ? 69.452 -29.943 -152.470 1.00 55.62 608 GLU A C 1
ATOM 4808 O O . GLU A 1 608 ? 70.270 -29.322 -153.142 1.00 55.62 608 GLU A O 1
ATOM 4813 N N . ASP A 1 609 ? 69.310 -31.266 -152.600 1.00 54.62 609 ASP A N 1
ATOM 4814 C CA . ASP A 1 609 ? 70.039 -32.100 -153.564 1.00 54.62 609 ASP A CA 1
ATOM 4815 C C . ASP A 1 609 ? 69.664 -31.730 -155.018 1.00 54.62 609 ASP A C 1
ATOM 4817 O O . ASP A 1 609 ? 70.543 -31.647 -155.880 1.00 54.62 609 ASP A O 1
ATOM 4821 N N . THR A 1 610 ? 68.392 -31.404 -155.313 1.00 58.31 610 THR A N 1
ATOM 4822 C CA . THR A 1 610 ? 68.029 -30.827 -156.629 1.00 58.31 610 THR A CA 1
ATOM 4823 C C . THR A 1 610 ? 68.476 -29.374 -156.815 1.00 58.31 610 THR A C 1
ATOM 4825 O O . THR A 1 610 ? 68.648 -28.941 -157.951 1.00 58.31 610 THR A O 1
ATOM 4828 N N . GLN A 1 611 ? 68.735 -28.628 -155.738 1.00 54.06 611 GLN A N 1
ATOM 4829 C CA . GLN A 1 611 ? 69.337 -27.294 -155.804 1.00 54.06 611 GLN A CA 1
ATOM 4830 C C . GLN A 1 611 ? 70.857 -27.384 -156.034 1.00 54.06 611 GLN A C 1
ATOM 4832 O O . GLN A 1 611 ? 71.405 -26.610 -156.818 1.00 54.06 611 GLN A O 1
ATOM 4837 N N . GLY A 1 612 ? 71.525 -28.392 -155.462 1.00 55.78 612 GLY A N 1
ATOM 4838 C CA . GLY A 1 612 ? 72.898 -28.775 -155.805 1.00 55.78 612 GLY A CA 1
ATOM 4839 C C . GLY A 1 612 ? 73.037 -29.182 -157.276 1.00 55.78 612 GLY A C 1
ATOM 4840 O O . GLY A 1 612 ? 73.978 -28.760 -157.945 1.00 55.78 612 GLY A O 1
ATOM 4841 N N . SER A 1 613 ? 72.045 -29.896 -157.821 1.00 51.94 613 SER A N 1
ATOM 4842 C CA . SER A 1 613 ? 71.977 -30.231 -159.253 1.00 51.94 613 SER A CA 1
ATOM 4843 C C . SER A 1 613 ? 71.793 -29.025 -160.190 1.00 51.94 613 SER A C 1
ATOM 4845 O O . SER A 1 613 ? 71.941 -29.194 -161.397 1.00 51.94 613 SER A O 1
ATOM 4847 N N . LEU A 1 614 ? 71.473 -27.831 -159.674 1.00 53.09 614 LEU A N 1
ATOM 4848 C CA . LEU A 1 614 ? 71.392 -26.587 -160.456 1.00 53.09 614 LEU A CA 1
ATOM 4849 C C . LEU A 1 614 ? 72.606 -25.665 -160.245 1.00 53.09 614 LEU A C 1
ATOM 4851 O O . LEU A 1 614 ? 72.817 -24.745 -161.034 1.00 53.09 614 LEU A O 1
ATOM 4855 N N . LEU A 1 615 ? 73.444 -25.929 -159.237 1.00 51.38 615 LEU A N 1
ATOM 4856 C CA . LEU A 1 615 ? 74.738 -25.255 -159.083 1.00 51.38 615 LEU A CA 1
ATOM 4857 C C . LEU A 1 615 ? 75.769 -25.777 -160.100 1.00 51.38 615 LEU A C 1
ATOM 4859 O O . LEU A 1 615 ? 76.487 -24.977 -160.701 1.00 51.38 615 LEU A O 1
ATOM 4863 N N . SER A 1 616 ? 75.778 -27.083 -160.393 1.00 53.59 616 SER A N 1
ATOM 4864 C CA . SER A 1 616 ? 76.744 -27.685 -161.330 1.00 53.59 616 SER A CA 1
ATOM 4865 C C . SER A 1 616 ? 76.573 -27.266 -162.803 1.00 53.59 616 SER A C 1
ATOM 4867 O O . SER A 1 616 ? 77.523 -27.386 -163.579 1.00 53.59 616 SER A O 1
ATOM 4869 N N . GLU A 1 617 ? 75.419 -26.722 -163.208 1.00 54.38 617 GLU A N 1
ATOM 4870 C CA . GLU A 1 617 ? 75.221 -26.175 -164.564 1.00 54.38 617 GLU A CA 1
ATOM 4871 C C . GLU A 1 617 ? 75.530 -24.666 -164.673 1.00 54.38 617 GLU A C 1
ATOM 4873 O O . GLU A 1 617 ? 75.867 -24.181 -165.756 1.00 54.38 617 GLU A O 1
ATOM 4878 N N . LEU A 1 618 ? 75.518 -23.915 -163.563 1.00 50.88 618 LEU A N 1
ATOM 4879 C CA . LEU A 1 618 ? 75.867 -22.484 -163.564 1.00 50.88 618 LEU A CA 1
ATOM 4880 C C . LEU A 1 618 ? 77.385 -22.238 -163.441 1.00 50.88 618 LEU A C 1
ATOM 4882 O O . LEU A 1 618 ? 77.925 -21.280 -164.008 1.00 50.88 618 LEU A O 1
ATOM 4886 N N . GLU A 1 619 ? 78.100 -23.136 -162.759 1.00 53.12 619 GLU A N 1
ATOM 4887 C CA . GLU A 1 619 ? 79.562 -23.076 -162.596 1.00 53.12 619 GLU A CA 1
ATOM 4888 C C . GLU A 1 619 ? 80.336 -23.398 -163.894 1.00 53.12 619 GLU A C 1
ATOM 4890 O O . GLU A 1 619 ? 81.482 -22.980 -164.058 1.00 53.12 619 GLU A O 1
ATOM 4895 N N . THR A 1 620 ? 79.713 -24.063 -164.876 1.00 52.22 620 THR A N 1
ATOM 4896 C CA . THR A 1 620 ? 80.362 -24.419 -166.159 1.00 52.22 620 THR A CA 1
ATOM 4897 C C . THR A 1 620 ? 80.256 -23.343 -167.252 1.00 52.22 620 THR A C 1
ATOM 4899 O O . THR A 1 620 ? 80.881 -23.467 -168.314 1.00 52.22 620 THR A O 1
ATOM 4902 N N . THR A 1 621 ? 79.499 -22.265 -167.014 1.00 51.31 621 THR A N 1
ATOM 4903 C CA . THR A 1 621 ? 79.253 -21.193 -168.002 1.00 51.31 621 THR A CA 1
ATOM 4904 C C . THR A 1 621 ? 79.737 -19.811 -167.560 1.00 51.31 621 THR A C 1
ATOM 4906 O O . THR A 1 621 ? 80.178 -19.031 -168.405 1.00 51.31 621 THR A O 1
ATOM 4909 N N . THR A 1 622 ? 79.782 -19.524 -166.257 1.00 46.84 622 THR A N 1
ATOM 4910 C CA . THR A 1 622 ? 80.396 -18.290 -165.720 1.00 46.84 622 THR A CA 1
ATOM 4911 C C . THR A 1 622 ? 81.925 -18.272 -165.861 1.00 46.84 622 THR A C 1
ATOM 4913 O O . THR A 1 622 ? 82.511 -17.211 -166.077 1.00 46.84 622 THR A O 1
ATOM 4916 N N . ALA A 1 623 ? 82.567 -19.445 -165.921 1.00 50.03 623 ALA A N 1
ATOM 4917 C CA . ALA A 1 623 ? 83.992 -19.626 -166.233 1.00 50.03 623 ALA A CA 1
ATOM 4918 C C . ALA A 1 623 ? 84.421 -19.195 -167.665 1.00 50.03 623 ALA A C 1
ATOM 4920 O O . ALA A 1 623 ? 85.545 -19.471 -168.080 1.00 50.03 623 ALA A O 1
ATOM 4921 N N . LYS A 1 624 ? 83.544 -18.538 -168.442 1.00 48.31 624 LYS A N 1
ATOM 4922 C CA . LYS A 1 624 ? 83.800 -18.076 -169.824 1.00 48.31 624 LYS A CA 1
ATOM 4923 C C . LYS A 1 624 ? 83.701 -16.557 -170.027 1.00 48.31 624 LYS A C 1
ATOM 4925 O O . LYS A 1 624 ? 83.894 -16.096 -171.147 1.00 48.31 624 LYS A O 1
ATOM 4930 N N . LEU A 1 625 ? 83.455 -15.775 -168.971 1.00 42.28 625 LEU A N 1
ATOM 4931 C CA . LEU A 1 625 ? 83.409 -14.300 -169.023 1.00 42.28 625 LEU A CA 1
ATOM 4932 C C . LEU A 1 625 ? 84.541 -13.615 -168.231 1.00 42.28 625 LEU A C 1
ATOM 4934 O O . LEU A 1 625 ? 84.442 -12.450 -167.862 1.00 42.28 625 LEU A O 1
ATOM 4938 N N . ALA A 1 626 ? 85.645 -14.331 -168.003 1.00 46.06 626 ALA A N 1
ATOM 4939 C CA . ALA A 1 626 ? 86.787 -13.838 -167.232 1.00 46.06 626 ALA A CA 1
ATOM 4940 C C . ALA A 1 626 ? 87.853 -13.070 -168.048 1.00 46.06 626 ALA A C 1
ATOM 4942 O O . ALA A 1 626 ? 88.765 -12.518 -167.433 1.00 46.06 626 ALA A O 1
ATOM 4943 N N . ASP A 1 627 ? 87.796 -13.045 -169.393 1.00 38.69 627 ASP A N 1
ATOM 4944 C CA . ASP A 1 627 ? 88.960 -12.597 -170.188 1.00 38.69 627 ASP A CA 1
ATOM 4945 C C . ASP A 1 627 ? 88.697 -11.840 -171.512 1.00 38.69 627 ASP A C 1
ATOM 4947 O O . ASP A 1 627 ? 89.430 -11.990 -172.487 1.00 38.69 627 ASP A O 1
ATOM 4951 N N . VAL A 1 628 ? 87.690 -10.957 -171.546 1.00 46.72 628 VAL A N 1
ATOM 4952 C CA . VAL A 1 628 ? 87.644 -9.834 -172.511 1.00 46.72 628 VAL A CA 1
ATOM 4953 C C . VAL A 1 628 ? 87.134 -8.581 -171.790 1.00 46.72 628 VAL A C 1
ATOM 4955 O O . VAL A 1 628 ? 85.932 -8.431 -171.602 1.00 46.72 628 VAL A O 1
ATOM 4958 N N . GLY A 1 629 ? 88.030 -7.676 -171.367 1.00 37.38 629 GLY A N 1
ATOM 4959 C CA . GLY A 1 629 ? 87.600 -6.407 -170.741 1.00 37.38 629 GLY A CA 1
ATOM 4960 C C . GLY A 1 629 ? 88.547 -5.721 -169.748 1.00 37.38 629 GLY A C 1
ATOM 4961 O O . GLY A 1 629 ? 88.209 -4.656 -169.241 1.00 37.38 629 GLY A O 1
ATOM 4962 N N . ARG A 1 630 ? 89.740 -6.263 -169.461 1.00 42.97 630 ARG A N 1
ATOM 4963 C CA . ARG A 1 630 ? 90.749 -5.571 -168.633 1.00 42.97 630 ARG A CA 1
ATOM 4964 C C . ARG A 1 630 ? 91.355 -4.360 -169.367 1.00 42.97 630 ARG A C 1
ATOM 4966 O O . ARG A 1 630 ? 92.425 -4.492 -169.949 1.00 42.97 630 ARG A O 1
ATOM 4973 N N . SER A 1 631 ? 90.702 -3.192 -169.331 1.00 43.03 631 SER A N 1
ATOM 4974 C CA . SER A 1 631 ? 91.306 -1.901 -169.729 1.00 43.03 631 SER A CA 1
ATOM 4975 C C . SER A 1 631 ? 90.462 -0.674 -169.326 1.00 43.03 631 SER A C 1
ATOM 4977 O O . SER A 1 631 ? 89.665 -0.208 -170.132 1.00 43.03 631 SER A O 1
ATOM 4979 N N . ALA A 1 632 ? 90.752 -0.097 -168.149 1.00 37.47 632 ALA A N 1
ATOM 4980 C CA . ALA A 1 632 ? 90.278 1.213 -167.651 1.00 37.47 632 ALA A CA 1
ATOM 4981 C C . ALA A 1 632 ? 88.739 1.389 -167.483 1.00 37.47 632 ALA A C 1
ATOM 4983 O O . ALA A 1 632 ? 87.945 0.863 -168.246 1.00 37.47 632 ALA A O 1
ATOM 4984 N N . THR A 1 633 ? 88.225 2.119 -166.488 1.00 42.47 633 THR A N 1
ATOM 4985 C CA . THR A 1 633 ? 88.851 3.089 -165.569 1.00 42.47 633 THR A CA 1
ATOM 4986 C C . THR A 1 633 ? 88.549 2.767 -164.097 1.00 42.47 633 THR A C 1
ATOM 4988 O O . THR A 1 633 ? 87.476 3.091 -163.598 1.00 42.47 633 THR A O 1
ATOM 4991 N N . ALA A 1 634 ? 89.512 2.197 -163.368 1.00 48.66 634 ALA A N 1
ATOM 4992 C CA . ALA A 1 634 ? 89.443 2.088 -161.909 1.00 48.66 634 ALA A CA 1
ATOM 4993 C C . ALA A 1 634 ? 90.259 3.228 -161.276 1.00 48.66 634 ALA A C 1
ATOM 4995 O O . ALA A 1 634 ? 91.484 3.218 -161.391 1.00 48.66 634 ALA A O 1
ATOM 4996 N N . SER A 1 635 ? 89.601 4.212 -160.646 1.00 50.03 635 SER A N 1
ATOM 4997 C CA . SER A 1 635 ? 90.302 5.268 -159.885 1.00 50.03 635 SER A CA 1
ATOM 4998 C C . SER A 1 635 ? 89.477 6.041 -158.838 1.00 50.03 635 SER A C 1
ATOM 5000 O O . SER A 1 635 ? 90.096 6.709 -158.014 1.00 50.03 635 SER A O 1
ATOM 5002 N N . GLU A 1 636 ? 88.134 6.008 -158.848 1.00 48.06 636 GLU A N 1
ATOM 5003 C CA . GLU A 1 636 ? 87.328 6.933 -158.011 1.00 48.06 636 GLU A CA 1
ATOM 5004 C C . GLU A 1 636 ? 86.375 6.264 -156.998 1.00 48.06 636 GLU A C 1
ATOM 5006 O O . GLU A 1 636 ? 86.125 6.833 -155.934 1.00 48.06 636 GLU A O 1
ATOM 5011 N N . GLU A 1 637 ? 85.885 5.043 -157.241 1.00 49.78 637 GLU A N 1
ATOM 5012 C CA . GLU A 1 637 ? 84.879 4.407 -156.363 1.00 49.78 637 GLU A CA 1
ATOM 5013 C C . GLU A 1 637 ? 85.419 3.980 -154.982 1.00 49.78 637 GLU A C 1
ATOM 5015 O O . GLU A 1 637 ? 84.666 3.914 -154.008 1.00 49.78 637 GLU A O 1
ATOM 5020 N N . THR A 1 638 ? 86.733 3.763 -154.841 1.00 55.09 638 THR A N 1
ATOM 5021 C CA . THR A 1 638 ? 87.353 3.249 -153.602 1.00 55.09 638 THR A CA 1
ATOM 5022 C C . THR A 1 638 ? 87.264 4.192 -152.396 1.00 55.09 638 THR A C 1
ATOM 5024 O O . THR A 1 638 ? 87.526 3.762 -151.274 1.00 55.09 638 THR A O 1
ATOM 5027 N N . ASN A 1 639 ? 86.878 5.458 -152.591 1.00 53.66 639 ASN A N 1
ATOM 5028 C CA . ASN A 1 639 ? 86.717 6.429 -151.503 1.00 53.66 639 ASN A CA 1
ATOM 5029 C C . ASN A 1 639 ? 85.314 6.424 -150.861 1.00 53.66 639 ASN A C 1
ATOM 5031 O O . ASN A 1 639 ? 85.154 6.955 -149.762 1.00 53.66 639 ASN A O 1
ATOM 5035 N N . VAL A 1 640 ? 84.295 5.832 -151.501 1.00 59.62 640 VAL A N 1
ATOM 5036 C CA . VAL A 1 640 ? 82.901 5.907 -151.016 1.00 59.62 640 VAL A CA 1
ATOM 5037 C C . VAL A 1 640 ? 82.603 4.846 -149.950 1.00 59.62 640 VAL A C 1
ATOM 5039 O O . VAL A 1 640 ? 82.054 5.167 -148.893 1.00 59.62 640 VAL A O 1
ATOM 5042 N N . ASP A 1 641 ? 83.013 3.594 -150.162 1.00 56.91 641 ASP A N 1
ATOM 5043 C CA . ASP A 1 641 ? 82.708 2.503 -149.219 1.00 56.91 641 ASP A CA 1
ATOM 5044 C C . ASP A 1 641 ? 83.509 2.575 -147.907 1.00 56.91 641 ASP A C 1
ATOM 5046 O O . ASP A 1 641 ? 83.059 2.068 -146.874 1.00 56.91 641 ASP A O 1
ATOM 5050 N N . ALA A 1 642 ? 84.649 3.275 -147.901 1.00 61.12 642 ALA A N 1
ATOM 5051 C CA . ALA A 1 642 ? 85.379 3.596 -146.674 1.00 61.12 642 ALA A CA 1
ATOM 5052 C C . ALA A 1 642 ? 84.548 4.485 -145.724 1.00 61.12 642 ALA A C 1
ATOM 5054 O O . ALA A 1 642 ? 84.570 4.288 -144.508 1.00 61.12 642 ALA A O 1
ATOM 5055 N N . LEU A 1 643 ? 83.766 5.424 -146.273 1.00 58.34 643 LEU A N 1
ATOM 5056 C CA . LEU A 1 643 ? 82.911 6.325 -145.494 1.00 58.34 643 LEU A CA 1
ATOM 5057 C C . LEU A 1 643 ? 81.643 5.629 -144.972 1.00 58.34 643 LEU A C 1
ATOM 5059 O O . LEU A 1 643 ? 81.198 5.940 -143.867 1.00 58.34 643 LEU A O 1
ATOM 5063 N N . ARG A 1 644 ? 81.093 4.646 -145.703 1.00 65.38 644 ARG A N 1
ATOM 5064 C CA . ARG A 1 644 ? 79.945 3.846 -145.228 1.00 65.38 644 ARG A CA 1
ATOM 5065 C C . ARG A 1 644 ? 80.266 3.057 -143.959 1.00 65.38 644 ARG A C 1
ATOM 5067 O O . ARG A 1 644 ? 79.556 3.202 -142.967 1.00 65.38 644 ARG A O 1
ATOM 5074 N N . LYS A 1 645 ? 81.369 2.299 -143.947 1.00 68.88 645 LYS A N 1
ATOM 5075 C CA . LYS A 1 645 ? 81.761 1.496 -142.771 1.00 68.88 645 LYS A CA 1
ATOM 5076 C C . LYS A 1 645 ? 82.056 2.347 -141.532 1.00 68.88 645 LYS A C 1
ATOM 5078 O O . LYS A 1 645 ? 81.770 1.920 -140.415 1.00 68.88 645 LYS A O 1
ATOM 5083 N N . ALA A 1 646 ? 82.571 3.565 -141.714 1.00 67.50 646 ALA A N 1
ATOM 5084 C CA . ALA A 1 646 ? 82.759 4.514 -140.617 1.00 67.50 646 ALA A CA 1
ATOM 5085 C C . ALA A 1 646 ? 81.421 5.001 -140.019 1.00 67.50 646 ALA A C 1
ATOM 5087 O O . ALA A 1 646 ? 81.309 5.148 -138.801 1.00 67.50 646 ALA A O 1
ATOM 5088 N N . ALA A 1 647 ? 80.393 5.213 -140.849 1.00 70.81 647 ALA A N 1
ATOM 5089 C CA . ALA A 1 647 ? 79.066 5.633 -140.394 1.00 70.81 647 ALA A CA 1
ATOM 5090 C C . ALA A 1 647 ? 78.327 4.528 -139.613 1.00 70.81 647 ALA A C 1
ATOM 5092 O O . ALA A 1 647 ? 77.726 4.809 -138.575 1.00 70.81 647 ALA A O 1
ATOM 5093 N N . GLU A 1 648 ? 78.418 3.274 -140.066 1.00 73.25 648 GLU A N 1
ATOM 5094 C CA . GLU A 1 648 ? 77.828 2.107 -139.389 1.00 73.25 648 GLU A CA 1
ATOM 5095 C C . GLU A 1 648 ? 78.431 1.905 -137.989 1.00 73.25 648 GLU A C 1
ATOM 5097 O O . GLU A 1 648 ? 77.705 1.821 -136.998 1.00 73.25 648 GLU A O 1
ATOM 5102 N N . GLN A 1 649 ? 79.765 1.943 -137.875 1.00 74.00 649 GLN A N 1
ATOM 5103 C CA . GLN A 1 649 ? 80.452 1.872 -136.579 1.00 74.00 649 GLN A CA 1
ATOM 5104 C C . GLN A 1 649 ? 80.081 3.040 -135.649 1.00 74.00 649 GLN A C 1
ATOM 5106 O O . GLN A 1 649 ? 80.009 2.862 -134.432 1.00 74.00 649 GLN A O 1
ATOM 5111 N N . HIS A 1 650 ? 79.798 4.227 -136.197 1.00 76.88 650 HIS A N 1
ATOM 5112 C CA . HIS A 1 650 ? 79.343 5.360 -135.394 1.00 76.88 650 HIS A CA 1
ATOM 5113 C C . HIS A 1 650 ? 77.918 5.161 -134.851 1.00 76.88 650 HIS A C 1
ATOM 5115 O O . HIS A 1 650 ? 77.671 5.480 -133.687 1.00 76.88 650 HIS A O 1
ATOM 5121 N N . GLN A 1 651 ? 76.996 4.583 -135.634 1.00 77.75 651 GLN A N 1
ATOM 5122 C CA . GLN A 1 651 ? 75.655 4.234 -135.144 1.00 77.75 651 GLN A CA 1
ATOM 5123 C C . GLN A 1 651 ? 75.701 3.182 -134.028 1.00 77.75 651 GLN A C 1
ATOM 5125 O O . GLN A 1 651 ? 75.000 3.339 -133.028 1.00 77.75 651 GLN A O 1
ATOM 5130 N N . GLU A 1 652 ? 76.562 2.168 -134.141 1.00 81.00 652 GLU A N 1
ATOM 5131 C CA . GLU A 1 652 ? 76.721 1.139 -133.103 1.00 81.00 652 GLU A CA 1
ATOM 5132 C C . GLU A 1 652 ? 77.236 1.745 -131.780 1.00 81.00 652 GLU A C 1
ATOM 5134 O O . GLU A 1 652 ? 76.700 1.477 -130.702 1.00 81.00 652 GLU A O 1
ATOM 5139 N N . VAL A 1 653 ? 78.214 2.660 -131.852 1.00 78.00 653 VAL A N 1
ATOM 5140 C CA . VAL A 1 653 ? 78.725 3.405 -130.684 1.00 78.00 653 VAL A CA 1
ATOM 5141 C C . VAL A 1 653 ? 77.668 4.336 -130.081 1.00 78.00 653 VAL A C 1
ATOM 5143 O O . VAL A 1 653 ? 77.583 4.442 -128.855 1.00 78.00 653 VAL A O 1
ATOM 5146 N N . VAL A 1 654 ? 76.836 4.991 -130.898 1.00 82.31 654 VAL A N 1
ATOM 5147 C CA . VAL A 1 654 ? 75.698 5.783 -130.401 1.00 82.31 654 VAL A CA 1
ATOM 5148 C C . VAL A 1 654 ? 74.693 4.882 -129.681 1.00 82.31 654 VAL A C 1
ATOM 5150 O O . VAL A 1 654 ? 74.307 5.200 -128.558 1.00 82.31 654 VAL A O 1
ATOM 5153 N N . ARG A 1 655 ? 74.337 3.727 -130.256 1.00 83.38 655 ARG A N 1
ATOM 5154 C CA . ARG A 1 655 ? 73.397 2.768 -129.656 1.00 83.38 655 ARG A CA 1
ATOM 5155 C C . ARG A 1 655 ? 73.887 2.239 -128.307 1.00 83.38 655 ARG A C 1
ATOM 5157 O O . ARG A 1 655 ? 73.113 2.218 -127.351 1.00 83.38 655 ARG A O 1
ATOM 5164 N N . MET A 1 656 ? 75.169 1.880 -128.201 1.00 83.25 656 MET A N 1
ATOM 5165 C CA . MET A 1 656 ? 75.778 1.470 -126.930 1.00 83.25 656 MET A CA 1
ATOM 5166 C C . MET A 1 656 ? 75.781 2.602 -125.894 1.00 83.25 656 MET A C 1
ATOM 5168 O O . MET A 1 656 ? 75.458 2.360 -124.733 1.00 83.25 656 MET A O 1
ATOM 5172 N N . ARG A 1 657 ? 76.058 3.852 -126.295 1.00 82.19 657 ARG A N 1
ATOM 5173 C CA . ARG A 1 657 ? 75.954 5.015 -125.393 1.00 82.19 657 ARG A CA 1
ATOM 5174 C C . ARG A 1 657 ? 74.524 5.260 -124.914 1.00 82.19 657 ARG A C 1
ATOM 5176 O O . ARG A 1 657 ? 74.336 5.570 -123.743 1.00 82.19 657 ARG A O 1
ATOM 5183 N N . THR A 1 658 ? 73.517 5.099 -125.774 1.00 84.19 658 THR A N 1
ATOM 5184 C CA . THR A 1 658 ? 72.108 5.195 -125.361 1.00 84.19 658 THR A CA 1
ATOM 5185 C C . THR A 1 658 ? 71.753 4.108 -124.347 1.00 84.19 658 THR A C 1
ATOM 5187 O O . THR A 1 658 ? 71.126 4.428 -123.344 1.00 84.19 658 THR A O 1
ATOM 5190 N N . ALA A 1 659 ? 72.202 2.865 -124.558 1.00 86.69 659 ALA A N 1
ATOM 5191 C CA . ALA A 1 659 ? 71.962 1.752 -123.635 1.00 86.69 659 ALA A CA 1
ATOM 5192 C C . ALA A 1 659 ? 72.683 1.915 -122.282 1.00 86.69 659 ALA A C 1
ATOM 5194 O O . ALA A 1 659 ? 72.116 1.590 -121.242 1.00 86.69 659 ALA A O 1
ATOM 5195 N N . MET A 1 660 ? 73.901 2.470 -122.261 1.00 84.88 660 MET A N 1
ATOM 5196 C CA . MET A 1 660 ? 74.548 2.861 -121.000 1.00 84.88 660 MET A CA 1
ATOM 5197 C C . MET A 1 660 ? 73.727 3.932 -120.276 1.00 84.88 660 MET A C 1
ATOM 5199 O O . MET A 1 660 ? 73.411 3.765 -119.107 1.00 84.88 660 MET A O 1
ATOM 5203 N N . LEU A 1 661 ? 73.284 4.974 -120.986 1.00 87.75 661 LEU A N 1
ATOM 5204 C CA . LEU A 1 661 ? 72.486 6.054 -120.402 1.00 87.75 661 LEU A CA 1
ATOM 5205 C C . LEU A 1 661 ? 71.070 5.629 -119.961 1.00 87.75 661 LEU A C 1
ATOM 5207 O O . LEU A 1 661 ? 70.444 6.373 -119.205 1.00 87.75 661 LEU A O 1
ATOM 5211 N N . THR A 1 662 ? 70.528 4.492 -120.410 1.00 86.19 662 THR A N 1
ATOM 5212 C CA . THR A 1 662 ? 69.317 3.907 -119.802 1.00 86.19 662 THR A CA 1
ATOM 5213 C C . THR A 1 662 ? 69.663 3.105 -118.553 1.00 86.19 662 THR A C 1
ATOM 5215 O O . THR A 1 662 ? 69.047 3.342 -117.523 1.00 86.19 662 THR A O 1
ATOM 5218 N N . LEU A 1 663 ? 70.709 2.272 -118.584 1.00 87.62 663 LEU A N 1
ATOM 5219 C CA . LEU A 1 663 ? 71.168 1.513 -117.410 1.00 87.62 663 LEU A CA 1
ATOM 5220 C C . LEU A 1 663 ? 71.649 2.413 -116.255 1.00 87.62 663 LEU A C 1
ATOM 5222 O O . LEU A 1 663 ? 71.425 2.086 -115.093 1.00 87.62 663 LEU A O 1
ATOM 5226 N N . ASP A 1 664 ? 72.268 3.560 -116.554 1.00 87.31 664 ASP A N 1
ATOM 5227 C CA . ASP A 1 664 ? 72.617 4.582 -115.560 1.00 87.31 664 ASP A CA 1
ATOM 5228 C C . ASP A 1 664 ? 71.360 5.147 -114.874 1.00 87.31 664 ASP A C 1
ATOM 5230 O O . ASP A 1 664 ? 71.336 5.266 -113.653 1.00 87.31 664 ASP A O 1
ATOM 5234 N N . ARG A 1 665 ? 70.292 5.433 -115.636 1.00 87.75 665 ARG A N 1
ATOM 5235 C CA . ARG A 1 665 ? 69.009 5.899 -115.076 1.00 87.75 665 ARG A CA 1
ATOM 5236 C C . ARG A 1 665 ? 68.307 4.813 -114.274 1.00 87.75 665 ARG A C 1
ATOM 5238 O O . ARG A 1 665 ? 67.875 5.086 -113.166 1.00 87.75 665 ARG A O 1
ATOM 5245 N N . GLU A 1 666 ? 68.241 3.591 -114.795 1.00 91.50 666 GLU A N 1
ATOM 5246 C CA . GLU A 1 666 ? 67.649 2.445 -114.097 1.00 91.50 666 GLU A CA 1
ATOM 5247 C C . GLU A 1 666 ? 68.377 2.170 -112.771 1.00 91.50 666 GLU A C 1
ATOM 5249 O O . GLU A 1 666 ? 67.729 1.911 -111.759 1.00 91.50 666 GLU A O 1
ATOM 5254 N N . ARG A 1 667 ? 69.714 2.304 -112.729 1.00 90.38 667 ARG A N 1
ATOM 5255 C CA . ARG A 1 667 ? 70.486 2.271 -111.475 1.00 90.38 667 ARG A CA 1
ATOM 5256 C C . ARG A 1 667 ? 70.075 3.400 -110.534 1.00 90.38 667 ARG A C 1
ATOM 5258 O O . ARG A 1 667 ? 69.852 3.130 -109.359 1.00 90.38 667 ARG A O 1
ATOM 5265 N N . ASP A 1 668 ? 70.016 4.639 -111.012 1.00 90.94 668 ASP A N 1
ATOM 5266 C CA . ASP A 1 668 ? 69.765 5.806 -110.157 1.00 90.94 668 ASP A CA 1
ATOM 5267 C C . ASP A 1 668 ? 68.312 5.829 -109.629 1.00 90.94 668 ASP A C 1
ATOM 5269 O O . ASP A 1 668 ? 68.079 6.173 -108.471 1.00 90.94 668 ASP A O 1
ATOM 5273 N N . GLU A 1 669 ? 67.346 5.354 -110.422 1.00 89.62 669 GLU A N 1
ATOM 5274 C CA . GLU A 1 669 ? 65.957 5.104 -110.010 1.00 89.62 669 GLU A CA 1
ATOM 5275 C C . GLU A 1 669 ? 65.869 3.978 -108.963 1.00 89.62 669 GLU A C 1
ATOM 5277 O O . GLU A 1 669 ? 65.204 4.138 -107.936 1.00 89.62 669 GLU A O 1
ATOM 5282 N N . LEU A 1 670 ? 66.581 2.860 -109.164 1.00 91.19 670 LEU A N 1
ATOM 5283 C CA . LEU A 1 670 ? 66.658 1.772 -108.181 1.00 91.19 670 LEU A CA 1
ATOM 5284 C C . LEU A 1 670 ? 67.363 2.200 -106.886 1.00 91.19 670 LEU A C 1
ATOM 5286 O O . LEU A 1 670 ? 66.947 1.777 -105.809 1.00 91.19 670 LEU A O 1
ATOM 5290 N N . GLN A 1 671 ? 68.390 3.048 -106.968 1.00 90.69 671 GLN A N 1
ATOM 5291 C CA . GLN A 1 671 ? 69.071 3.614 -105.804 1.00 90.69 671 GLN A CA 1
ATOM 5292 C C . GLN A 1 671 ? 68.118 4.517 -105.010 1.00 90.69 671 GLN A C 1
ATOM 5294 O O . GLN A 1 671 ? 67.942 4.295 -103.815 1.00 90.69 671 GLN A O 1
ATOM 5299 N N . SER A 1 672 ? 67.411 5.438 -105.679 1.00 90.88 672 SER A N 1
ATOM 5300 C CA . SER A 1 672 ? 66.382 6.275 -105.042 1.00 90.88 672 SER A CA 1
ATOM 5301 C C . SER A 1 672 ? 65.302 5.430 -104.355 1.00 90.88 672 SER A C 1
ATOM 5303 O O . SER A 1 672 ? 64.925 5.714 -103.221 1.00 90.88 672 SER A O 1
ATOM 5305 N N . ALA A 1 673 ? 64.847 4.344 -104.990 1.00 90.19 673 ALA A N 1
ATOM 5306 C CA . ALA A 1 673 ? 63.877 3.427 -104.392 1.00 90.19 673 ALA A CA 1
ATOM 5307 C C . ALA A 1 673 ? 64.438 2.660 -103.174 1.00 90.19 673 ALA A C 1
ATOM 5309 O O . ALA A 1 673 ? 63.713 2.420 -102.208 1.00 90.19 673 ALA A O 1
ATOM 5310 N N . VAL A 1 674 ? 65.720 2.277 -103.183 1.00 90.75 674 VAL A N 1
ATOM 5311 C CA . VAL A 1 674 ? 66.395 1.650 -102.030 1.00 90.75 674 VAL A CA 1
ATOM 5312 C C . VAL A 1 674 ? 66.546 2.634 -100.868 1.00 90.75 674 VAL A C 1
ATOM 5314 O O . VAL A 1 674 ? 66.355 2.241 -99.713 1.00 90.75 674 VAL A O 1
ATOM 5317 N N . ASP A 1 675 ? 66.828 3.903 -101.155 1.00 91.69 675 ASP A N 1
ATOM 5318 C CA . ASP A 1 675 ? 66.955 4.950 -100.142 1.00 91.69 675 ASP A CA 1
ATOM 5319 C C . ASP A 1 675 ? 65.581 5.303 -99.535 1.00 91.69 675 ASP A C 1
ATOM 5321 O O . ASP A 1 675 ? 65.430 5.246 -98.313 1.00 91.69 675 ASP A O 1
ATOM 5325 N N . GLU A 1 676 ? 64.534 5.484 -100.353 1.00 90.62 676 GLU A N 1
ATOM 5326 C CA . GLU A 1 676 ? 63.139 5.626 -99.889 1.00 90.62 676 GLU A CA 1
ATOM 5327 C C . GLU A 1 676 ? 62.702 4.459 -98.985 1.00 90.62 676 GLU A C 1
ATOM 5329 O O . GLU A 1 676 ? 62.108 4.664 -97.922 1.00 90.62 676 GLU A O 1
ATOM 5334 N N . LYS A 1 677 ? 63.018 3.210 -99.362 1.00 92.00 677 LYS A N 1
ATOM 5335 C CA . LYS A 1 677 ? 62.712 2.039 -98.521 1.00 92.00 677 LYS A CA 1
ATOM 5336 C C . LYS A 1 677 ? 63.574 1.958 -97.266 1.00 92.00 677 LYS A C 1
ATOM 5338 O O . LYS A 1 677 ? 63.114 1.419 -96.258 1.00 92.00 677 LYS A O 1
ATOM 5343 N N . SER A 1 678 ? 64.771 2.532 -97.271 1.00 92.25 678 SER A N 1
ATOM 5344 C CA . SER A 1 678 ? 65.611 2.642 -96.075 1.00 92.25 678 SER A CA 1
ATOM 5345 C C . SER A 1 678 ? 65.060 3.676 -95.083 1.00 92.25 678 SER A C 1
ATOM 5347 O O . SER A 1 678 ? 65.102 3.436 -93.870 1.00 92.25 678 SER A O 1
ATOM 5349 N N . GLU A 1 679 ? 64.457 4.766 -95.564 1.00 91.69 679 GLU A N 1
ATOM 5350 C CA . GLU A 1 679 ? 63.716 5.730 -94.737 1.00 91.69 679 GLU A CA 1
ATOM 5351 C C . GLU A 1 679 ? 62.388 5.152 -94.206 1.00 91.69 679 GLU A C 1
ATOM 5353 O O . GLU A 1 679 ? 62.095 5.275 -93.011 1.00 91.69 679 GLU A O 1
ATOM 5358 N N . GLU A 1 680 ? 61.617 4.434 -95.032 1.00 93.25 680 GLU A N 1
ATOM 5359 C CA . GLU A 1 680 ? 60.392 3.736 -94.601 1.00 93.25 680 GLU A CA 1
ATOM 5360 C C . GLU A 1 680 ? 60.695 2.694 -93.506 1.00 93.25 680 GLU A C 1
ATOM 5362 O O . GLU A 1 680 ? 60.061 2.676 -92.451 1.00 93.25 680 GLU A O 1
ATOM 5367 N N . ILE A 1 681 ? 61.737 1.876 -93.683 1.00 90.06 681 ILE A N 1
ATOM 5368 C CA . ILE A 1 681 ? 62.190 0.923 -92.657 1.00 90.06 681 ILE A CA 1
ATOM 5369 C C . ILE A 1 681 ? 62.650 1.648 -91.380 1.00 90.06 681 ILE A C 1
ATOM 5371 O O . ILE A 1 681 ? 62.444 1.140 -90.274 1.00 90.06 681 ILE A O 1
ATOM 5375 N N . SER A 1 682 ? 63.268 2.825 -91.497 1.00 90.75 682 SER A N 1
ATOM 5376 C CA . SER A 1 682 ? 63.762 3.592 -90.346 1.00 90.75 682 SER A CA 1
ATOM 5377 C C . SER A 1 682 ? 62.632 4.245 -89.545 1.00 90.75 682 SER A C 1
ATOM 5379 O O . SER A 1 682 ? 62.643 4.174 -88.314 1.00 90.75 682 SER A O 1
ATOM 5381 N N . SER A 1 683 ? 61.622 4.797 -90.219 1.00 92.94 683 SER A N 1
ATOM 5382 C CA . SER A 1 683 ? 60.416 5.344 -89.581 1.00 92.94 683 SER A CA 1
ATOM 5383 C C . SER A 1 683 ? 59.556 4.248 -88.938 1.00 92.94 683 SER A C 1
ATOM 5385 O O . SER A 1 683 ? 59.195 4.379 -87.769 1.00 92.94 683 SER A O 1
ATOM 5387 N N . LEU A 1 684 ? 59.345 3.108 -89.609 1.00 91.44 684 LEU A N 1
ATOM 5388 C CA . LEU A 1 684 ? 58.664 1.946 -89.018 1.00 91.44 684 LEU A CA 1
ATOM 5389 C C . LEU A 1 684 ? 59.396 1.408 -87.774 1.00 91.44 684 LEU A C 1
ATOM 5391 O O . LEU A 1 684 ? 58.761 1.027 -86.786 1.00 91.44 684 LEU A O 1
ATOM 5395 N N . ARG A 1 685 ? 60.738 1.410 -87.776 1.00 92.88 685 ARG A N 1
ATOM 5396 C CA . ARG A 1 685 ? 61.553 1.071 -86.593 1.00 92.88 685 ARG A CA 1
ATOM 5397 C C . ARG A 1 685 ? 61.409 2.092 -85.462 1.00 92.88 685 ARG A C 1
ATOM 5399 O O . ARG A 1 685 ? 61.470 1.681 -84.306 1.00 92.88 685 ARG A O 1
ATOM 5406 N N . ALA A 1 686 ? 61.218 3.378 -85.759 1.00 89.81 686 ALA A N 1
ATOM 5407 C CA . ALA A 1 686 ? 60.943 4.395 -84.745 1.00 89.81 686 ALA A CA 1
ATOM 5408 C C . ALA A 1 686 ? 59.567 4.168 -84.097 1.00 89.81 686 ALA A C 1
ATOM 5410 O O . ALA A 1 686 ? 59.500 3.957 -82.887 1.00 89.81 686 ALA A O 1
ATOM 5411 N N . THR A 1 687 ? 58.498 4.054 -84.893 1.00 93.44 687 THR A N 1
ATOM 5412 C CA . THR A 1 687 ? 57.138 3.825 -84.370 1.00 93.44 687 THR A CA 1
ATOM 5413 C C . THR A 1 687 ? 57.012 2.515 -83.588 1.00 93.44 687 THR A C 1
ATOM 5415 O O . THR A 1 687 ? 56.259 2.436 -82.622 1.00 93.44 687 THR A O 1
ATOM 5418 N N . ASN A 1 688 ? 57.766 1.472 -83.955 1.00 89.06 688 ASN A N 1
ATOM 5419 C CA . ASN A 1 688 ? 57.755 0.203 -83.219 1.00 89.06 688 ASN A CA 1
ATOM 5420 C C . ASN A 1 688 ? 58.450 0.317 -81.842 1.00 89.06 688 ASN A C 1
ATOM 5422 O O . ASN A 1 688 ? 58.023 -0.328 -80.886 1.00 89.06 688 ASN A O 1
ATOM 5426 N N . ARG A 1 689 ? 59.465 1.187 -81.695 1.00 92.38 689 ARG A N 1
ATOM 5427 C CA . ARG A 1 689 ? 60.033 1.524 -80.373 1.00 92.38 689 ARG A CA 1
ATOM 5428 C C . ARG A 1 689 ? 59.020 2.283 -79.523 1.00 92.38 689 ARG A C 1
ATOM 5430 O O . ARG A 1 689 ? 58.736 1.840 -78.422 1.00 92.38 689 ARG A O 1
ATOM 5437 N N . GLU A 1 690 ? 58.403 3.333 -80.065 1.00 92.38 690 GLU A N 1
ATOM 5438 C CA . GLU A 1 690 ? 57.377 4.122 -79.361 1.00 92.38 690 GLU A CA 1
ATOM 5439 C C . GLU A 1 690 ? 56.210 3.251 -78.865 1.00 92.38 690 GLU A C 1
ATOM 5441 O O . GLU A 1 690 ? 55.756 3.390 -77.728 1.00 92.38 690 GLU A O 1
ATOM 5446 N N . LEU A 1 691 ? 55.747 2.305 -79.691 1.00 92.06 691 LEU A N 1
ATOM 5447 C CA . LEU A 1 691 ? 54.729 1.328 -79.300 1.00 92.06 691 LEU A CA 1
ATOM 5448 C C . LEU A 1 691 ? 55.237 0.362 -78.217 1.00 92.06 691 LEU A C 1
ATOM 5450 O O . LEU A 1 691 ? 54.505 0.091 -77.267 1.00 92.06 691 LEU A O 1
ATOM 5454 N N . SER A 1 692 ? 56.476 -0.126 -78.318 1.00 93.81 692 SER A N 1
ATOM 5455 C CA . SER A 1 692 ? 57.099 -0.989 -77.303 1.00 93.81 692 SER A CA 1
ATOM 5456 C C . SER A 1 692 ? 57.261 -0.276 -75.954 1.00 93.81 692 SER A C 1
ATOM 5458 O O . SER A 1 692 ? 56.923 -0.842 -74.913 1.00 93.81 692 SER A O 1
ATOM 5460 N N . ASP A 1 693 ? 57.724 0.973 -75.956 1.00 92.75 693 ASP A N 1
ATOM 5461 C CA . ASP A 1 693 ? 57.893 1.788 -74.752 1.00 92.75 693 ASP A CA 1
ATOM 5462 C C . ASP A 1 693 ? 56.539 2.075 -74.093 1.00 92.75 693 ASP A C 1
ATOM 5464 O O . ASP A 1 693 ? 56.385 1.887 -72.883 1.00 92.75 693 ASP A O 1
ATOM 5468 N N . ARG A 1 694 ? 55.517 2.407 -74.894 1.00 94.00 694 ARG A N 1
ATOM 5469 C CA . ARG A 1 694 ? 54.145 2.637 -74.422 1.00 94.00 694 ARG A CA 1
ATOM 5470 C C . ARG A 1 694 ? 53.460 1.367 -73.909 1.00 94.00 694 ARG A C 1
ATOM 5472 O O . ARG A 1 694 ? 52.698 1.437 -72.947 1.00 94.00 694 ARG A O 1
ATOM 5479 N N . VAL A 1 695 ? 53.750 0.196 -74.483 1.00 92.25 695 VAL A N 1
ATOM 5480 C CA . VAL A 1 695 ? 53.362 -1.104 -73.900 1.00 92.25 695 VAL A CA 1
ATOM 5481 C C . VAL A 1 695 ? 54.080 -1.327 -72.565 1.00 92.25 695 VAL A C 1
ATOM 5483 O O . VAL A 1 695 ? 53.454 -1.769 -71.604 1.00 92.25 695 VAL A O 1
ATOM 5486 N N . GLY A 1 696 ? 55.355 -0.948 -72.454 1.00 92.19 696 GLY A N 1
ATOM 5487 C CA . GLY A 1 696 ? 56.098 -0.952 -71.192 1.00 92.19 696 GLY A CA 1
ATOM 5488 C C . GLY A 1 696 ? 55.474 -0.054 -70.115 1.00 92.19 696 GLY A C 1
ATOM 5489 O O . GLY A 1 696 ? 55.331 -0.479 -68.970 1.00 92.19 696 GLY A O 1
ATOM 5490 N N . GLU A 1 697 ? 55.059 1.166 -70.461 1.00 91.50 697 GLU A N 1
ATOM 5491 C CA . GLU A 1 697 ? 54.333 2.077 -69.562 1.00 91.50 697 GLU A CA 1
ATOM 5492 C C . GLU A 1 697 ? 52.974 1.521 -69.129 1.00 91.50 697 GLU A C 1
ATOM 5494 O O . GLU A 1 697 ? 52.668 1.512 -67.934 1.00 91.50 697 GLU A O 1
ATOM 5499 N N . LEU A 1 698 ? 52.176 1.019 -70.076 1.00 91.12 698 LEU A N 1
ATOM 5500 C CA . LEU A 1 698 ? 50.877 0.417 -69.780 1.00 91.12 698 LEU A CA 1
ATOM 5501 C C . LEU A 1 698 ? 51.025 -0.797 -68.858 1.00 91.12 698 LEU A C 1
ATOM 5503 O O . LEU A 1 698 ? 50.304 -0.882 -67.868 1.00 91.12 698 LEU A O 1
ATOM 5507 N N . ASN A 1 699 ? 52.004 -1.672 -69.103 1.00 92.19 699 ASN A N 1
ATOM 5508 C CA . ASN A 1 699 ? 52.291 -2.806 -68.224 1.00 92.19 699 ASN A CA 1
ATOM 5509 C C . ASN A 1 699 ? 52.685 -2.342 -66.812 1.00 92.19 699 ASN A C 1
ATOM 5511 O O . ASN A 1 699 ? 52.106 -2.823 -65.841 1.00 92.19 699 ASN A O 1
ATOM 5515 N N . ARG A 1 700 ? 53.584 -1.353 -66.665 1.00 94.12 700 ARG A N 1
ATOM 5516 C CA . ARG A 1 700 ? 53.919 -0.777 -65.342 1.00 94.12 700 ARG A CA 1
ATOM 5517 C C . ARG A 1 700 ? 52.676 -0.250 -64.617 1.00 94.12 700 ARG A C 1
ATOM 5519 O O . ARG A 1 700 ? 52.551 -0.460 -63.413 1.00 94.12 700 ARG A O 1
ATOM 5526 N N . LYS A 1 701 ? 51.751 0.390 -65.342 1.00 93.81 701 LYS A N 1
ATOM 5527 C CA . LYS A 1 701 ? 50.498 0.917 -64.783 1.00 93.81 701 LYS A CA 1
ATOM 5528 C C . LYS A 1 701 ? 49.497 -0.182 -64.408 1.00 93.81 701 LYS A C 1
ATOM 5530 O O . LYS A 1 701 ? 48.831 -0.048 -63.387 1.00 93.81 701 LYS A O 1
ATOM 5535 N N . VAL A 1 702 ? 49.414 -1.276 -65.169 1.00 91.94 702 VAL A N 1
ATOM 5536 C CA . VAL A 1 702 ? 48.608 -2.452 -64.789 1.00 91.94 702 VAL A CA 1
ATOM 5537 C C . VAL A 1 702 ? 49.167 -3.096 -63.518 1.00 91.94 702 VAL A C 1
ATOM 5539 O O . VAL A 1 702 ? 48.398 -3.348 -62.595 1.00 91.94 702 VAL A O 1
ATOM 5542 N N . GLU A 1 703 ? 50.489 -3.256 -63.391 1.00 91.44 703 GLU A N 1
ATOM 5543 C CA . GLU A 1 703 ? 51.073 -3.858 -62.181 1.00 91.44 703 GLU A CA 1
ATOM 5544 C C . GLU A 1 703 ? 51.042 -2.911 -60.967 1.00 91.44 703 GLU A C 1
ATOM 5546 O O . GLU A 1 703 ? 51.093 -3.367 -59.826 1.00 91.44 703 GLU A O 1
ATOM 5551 N N . GLN A 1 704 ? 50.941 -1.594 -61.175 1.00 93.44 704 GLN A N 1
ATOM 5552 C CA . GLN A 1 704 ? 50.585 -0.650 -60.111 1.00 93.44 704 GLN A CA 1
ATOM 5553 C C . GLN A 1 704 ? 49.135 -0.876 -59.655 1.00 93.44 704 GLN A C 1
ATOM 5555 O O . GLN A 1 704 ? 48.907 -1.138 -58.477 1.00 93.44 704 GLN A O 1
ATOM 5560 N N . LEU A 1 705 ? 48.175 -0.851 -60.586 1.00 91.88 705 LEU A N 1
ATOM 5561 C CA . LEU A 1 705 ? 46.748 -1.031 -60.287 1.00 91.88 705 LEU A CA 1
ATOM 5562 C C . LEU A 1 705 ? 46.442 -2.398 -59.650 1.00 91.88 705 LEU A C 1
ATOM 5564 O O . LEU A 1 705 ? 45.560 -2.485 -58.801 1.00 91.88 705 LEU A O 1
ATOM 5568 N N . ARG A 1 706 ? 47.189 -3.457 -60.000 1.00 93.06 706 ARG A N 1
ATOM 5569 C CA . ARG A 1 706 ? 47.108 -4.763 -59.320 1.00 93.06 706 ARG A CA 1
ATOM 5570 C C . ARG A 1 706 ? 47.504 -4.672 -57.849 1.00 93.06 706 ARG A C 1
ATOM 5572 O O . ARG A 1 706 ? 46.721 -5.094 -57.009 1.00 93.06 706 ARG A O 1
ATOM 5579 N N . ARG A 1 707 ? 48.649 -4.060 -57.522 1.00 92.06 707 ARG A N 1
ATOM 5580 C CA . ARG A 1 707 ? 49.083 -3.877 -56.121 1.00 92.06 707 ARG A CA 1
ATOM 5581 C C . ARG A 1 707 ? 48.127 -2.988 -55.327 1.00 92.06 707 ARG A C 1
ATOM 5583 O O . ARG A 1 707 ? 47.895 -3.236 -54.148 1.00 92.06 707 ARG A O 1
ATOM 5590 N N . GLU A 1 708 ? 47.558 -1.966 -55.964 1.00 92.81 708 GLU A N 1
ATOM 5591 C CA . GLU A 1 708 ? 46.530 -1.115 -55.354 1.00 92.81 708 GLU A CA 1
ATOM 5592 C C . GLU A 1 708 ? 45.246 -1.911 -55.060 1.00 92.81 708 GLU A C 1
ATOM 5594 O O . GLU A 1 708 ? 44.699 -1.792 -53.965 1.00 92.81 708 GLU A O 1
ATOM 5599 N N . ALA A 1 709 ? 44.806 -2.782 -55.976 1.00 89.38 709 ALA A N 1
ATOM 5600 C CA . ALA A 1 709 ? 43.663 -3.673 -55.767 1.00 89.38 709 ALA A CA 1
ATOM 5601 C C . ALA A 1 709 ? 43.935 -4.762 -54.707 1.00 89.38 709 ALA A C 1
ATOM 5603 O O . ALA A 1 709 ? 43.082 -5.017 -53.862 1.00 89.38 709 ALA A O 1
ATOM 5604 N N . GLU A 1 710 ? 45.127 -5.365 -54.699 1.00 92.50 710 GLU A N 1
ATOM 5605 C CA . GLU A 1 710 ? 45.570 -6.327 -53.678 1.00 92.50 710 GLU A CA 1
ATOM 5606 C C . GLU A 1 710 ? 45.593 -5.680 -52.282 1.00 92.50 710 GLU A C 1
ATOM 5608 O O . GLU A 1 710 ? 45.047 -6.236 -51.328 1.00 92.50 710 GLU A O 1
ATOM 5613 N N . GLY A 1 711 ? 46.139 -4.464 -52.165 1.00 91.12 711 GLY A N 1
ATOM 5614 C CA . GLY A 1 711 ? 46.116 -3.688 -50.923 1.00 91.12 711 GLY A CA 1
ATOM 5615 C C . GLY A 1 711 ? 44.700 -3.307 -50.478 1.00 91.12 711 GLY A C 1
ATOM 5616 O O . GLY A 1 711 ? 44.384 -3.382 -49.291 1.00 91.12 711 GLY A O 1
ATOM 5617 N N . GLN A 1 712 ? 43.813 -2.951 -51.413 1.00 91.88 712 GLN A N 1
ATOM 5618 C CA . GLN A 1 712 ? 42.397 -2.723 -51.109 1.00 91.88 712 GLN A CA 1
ATOM 5619 C C . GLN A 1 712 ? 41.697 -4.003 -50.631 1.00 91.88 712 GLN A C 1
ATOM 5621 O O . GLN A 1 712 ? 40.939 -3.933 -49.668 1.00 91.88 712 GLN A O 1
ATOM 5626 N N . GLN A 1 713 ? 41.988 -5.168 -51.219 1.00 93.25 713 GLN A N 1
ATOM 5627 C CA . GLN A 1 713 ? 41.411 -6.443 -50.784 1.00 93.25 713 GLN A CA 1
ATOM 5628 C C . GLN A 1 713 ? 41.844 -6.817 -49.359 1.00 93.25 713 GLN A C 1
ATOM 5630 O O . GLN A 1 713 ? 41.007 -7.235 -48.565 1.00 93.25 713 GLN A O 1
ATOM 5635 N N . VAL A 1 714 ? 43.116 -6.614 -48.995 1.00 92.25 714 VAL A N 1
ATOM 5636 C CA . VAL A 1 714 ? 43.588 -6.831 -47.612 1.00 92.25 714 VAL A CA 1
ATOM 5637 C C . VAL A 1 714 ? 42.873 -5.892 -46.629 1.00 92.25 714 VAL A C 1
ATOM 5639 O O . VAL A 1 714 ? 42.425 -6.333 -45.572 1.00 92.25 714 VAL A O 1
ATOM 5642 N N . ASN A 1 715 ? 42.690 -4.620 -46.998 1.00 92.56 715 ASN A N 1
ATOM 5643 C CA . ASN A 1 715 ? 41.959 -3.647 -46.180 1.00 92.56 715 ASN A CA 1
ATOM 5644 C C . ASN A 1 715 ? 40.454 -3.959 -46.051 1.00 92.56 715 ASN A C 1
ATOM 5646 O O . ASN A 1 715 ? 39.850 -3.599 -45.041 1.00 92.56 715 ASN A O 1
ATOM 5650 N N . LEU A 1 716 ? 39.841 -4.607 -47.049 1.00 90.94 716 LEU A N 1
ATOM 5651 C CA . LEU A 1 716 ? 38.466 -5.109 -46.958 1.00 90.94 716 LEU A CA 1
ATOM 5652 C C . LEU A 1 716 ? 38.388 -6.302 -46.002 1.00 90.94 716 LEU A C 1
ATOM 5654 O O . LEU A 1 716 ? 37.630 -6.235 -45.041 1.00 90.94 716 LEU A O 1
ATOM 5658 N N . ASN A 1 717 ? 39.245 -7.314 -46.177 1.00 91.12 717 ASN A N 1
ATOM 5659 C CA . ASN A 1 717 ? 39.292 -8.484 -45.294 1.00 91.12 717 ASN A CA 1
ATOM 5660 C C . ASN A 1 717 ? 39.466 -8.078 -43.815 1.00 91.12 717 ASN A C 1
ATOM 5662 O O . ASN A 1 717 ? 38.745 -8.568 -42.951 1.00 91.12 717 ASN A O 1
ATOM 5666 N N . SER A 1 718 ? 40.364 -7.126 -43.525 1.00 92.75 718 SER A N 1
ATOM 5667 C CA . SER A 1 718 ? 40.568 -6.595 -42.166 1.00 92.75 718 SER A CA 1
ATOM 5668 C C . SER A 1 718 ? 39.308 -5.942 -41.582 1.00 92.75 718 SER A C 1
ATOM 5670 O O . SER A 1 718 ? 39.069 -6.034 -40.381 1.00 92.75 718 SER A O 1
ATOM 5672 N N . ARG A 1 719 ? 38.485 -5.289 -42.413 1.00 90.19 719 ARG A N 1
ATOM 5673 C CA . ARG A 1 719 ? 37.219 -4.668 -41.986 1.00 90.19 719 ARG A CA 1
ATOM 5674 C C . ARG A 1 719 ? 36.082 -5.671 -41.842 1.00 90.19 719 ARG A C 1
ATOM 5676 O O . ARG A 1 719 ? 35.222 -5.471 -40.990 1.00 90.19 719 ARG A O 1
ATOM 5683 N N . ASP A 1 720 ? 36.089 -6.744 -42.624 1.00 92.31 720 ASP A N 1
ATOM 5684 C CA . ASP A 1 720 ? 35.159 -7.860 -42.451 1.00 92.31 720 ASP A CA 1
ATOM 5685 C C . ASP A 1 720 ? 35.463 -8.620 -41.143 1.00 92.31 720 ASP A C 1
ATOM 5687 O O . ASP A 1 720 ? 34.542 -8.987 -40.411 1.00 92.31 720 ASP A O 1
ATOM 5691 N N . GLU A 1 721 ? 36.744 -8.770 -40.780 1.00 91.31 721 GLU A N 1
ATOM 5692 C CA . GLU A 1 721 ? 37.177 -9.300 -39.477 1.00 91.31 721 GLU A CA 1
ATOM 5693 C C . GLU A 1 721 ? 36.784 -8.374 -38.307 1.00 91.31 721 GLU A C 1
ATOM 5695 O O . GLU A 1 721 ? 36.172 -8.838 -37.340 1.00 91.31 721 GLU A O 1
ATOM 5700 N N . GLU A 1 722 ? 37.044 -7.061 -38.401 1.00 92.69 722 GLU A N 1
ATOM 5701 C CA . GLU A 1 722 ? 36.555 -6.063 -37.430 1.00 92.69 722 GLU A CA 1
ATOM 5702 C C . GLU A 1 722 ? 35.022 -6.106 -37.291 1.00 92.69 722 GLU A C 1
ATOM 5704 O O . GLU A 1 722 ? 34.491 -6.109 -36.177 1.00 92.69 722 GLU A O 1
ATOM 5709 N N . GLY A 1 723 ? 34.304 -6.193 -38.415 1.00 90.06 723 GLY A N 1
ATOM 5710 C CA . GLY A 1 723 ? 32.848 -6.295 -38.467 1.00 90.06 723 GLY A CA 1
ATOM 5711 C C . GLY A 1 723 ? 32.318 -7.551 -37.775 1.00 90.06 723 GLY A C 1
ATOM 5712 O O . GLY A 1 723 ? 31.382 -7.460 -36.982 1.00 90.06 723 GLY A O 1
ATOM 5713 N N . ALA A 1 724 ? 32.950 -8.707 -37.993 1.00 91.06 724 ALA A N 1
ATOM 5714 C CA . ALA A 1 724 ? 32.596 -9.958 -37.325 1.00 91.06 724 ALA A CA 1
ATOM 5715 C C . ALA A 1 724 ? 32.840 -9.903 -35.803 1.00 91.06 724 ALA A C 1
ATOM 5717 O O . ALA A 1 724 ? 32.025 -10.409 -35.024 1.00 91.06 724 ALA A O 1
ATOM 5718 N N . VAL A 1 725 ? 33.922 -9.251 -35.357 1.00 92.62 725 VAL A N 1
ATOM 5719 C CA . VAL A 1 725 ? 34.195 -9.024 -33.927 1.00 92.62 725 VAL A CA 1
ATOM 5720 C C . VAL A 1 725 ? 33.145 -8.097 -33.306 1.00 92.62 725 VAL A C 1
ATOM 5722 O O . VAL A 1 725 ? 32.599 -8.425 -32.251 1.00 92.62 725 VAL A O 1
ATOM 5725 N N . LEU A 1 726 ? 32.804 -6.986 -33.966 1.00 91.19 726 LEU A N 1
ATOM 5726 C CA . LEU A 1 726 ? 31.765 -6.056 -33.505 1.00 91.19 726 LEU A CA 1
ATOM 5727 C C . LEU A 1 726 ? 30.370 -6.698 -33.489 1.00 91.19 726 LEU A C 1
ATOM 5729 O O . LEU A 1 726 ? 29.605 -6.495 -32.550 1.00 91.19 726 LEU A O 1
ATOM 5733 N N . GLN A 1 727 ? 30.033 -7.521 -34.482 1.00 92.00 727 GLN A N 1
ATOM 5734 C CA . GLN A 1 727 ? 28.764 -8.247 -34.504 1.00 92.00 727 GLN A CA 1
ATOM 5735 C C . GLN A 1 727 ? 28.665 -9.245 -33.339 1.00 92.00 727 GLN A C 1
ATOM 5737 O O . GLN A 1 727 ? 27.603 -9.377 -32.726 1.00 92.00 727 GLN A O 1
ATOM 5742 N N . LYS A 1 728 ? 29.780 -9.891 -32.970 1.00 92.56 728 LYS A N 1
ATOM 5743 C CA . LYS A 1 728 ? 29.850 -10.776 -31.802 1.00 92.56 728 LYS A CA 1
ATOM 5744 C C . LYS A 1 728 ? 29.692 -10.021 -30.477 1.00 92.56 728 LYS A C 1
ATOM 5746 O O . LYS A 1 728 ? 28.971 -10.506 -29.608 1.00 92.56 728 LYS A O 1
ATOM 5751 N N . THR A 1 729 ? 30.306 -8.847 -30.307 1.00 93.44 729 THR A N 1
ATOM 5752 C CA . THR A 1 729 ? 30.123 -8.055 -29.074 1.00 93.44 729 THR A CA 1
ATOM 5753 C C . THR A 1 729 ? 28.714 -7.469 -28.972 1.00 93.44 729 THR A C 1
ATOM 5755 O O . THR A 1 729 ? 28.146 -7.464 -27.883 1.00 93.44 729 THR A O 1
ATOM 5758 N N . ILE A 1 730 ? 28.094 -7.076 -30.093 1.00 90.69 730 ILE A N 1
ATOM 5759 C CA . ILE A 1 730 ? 26.671 -6.698 -30.139 1.00 90.69 730 ILE A CA 1
ATOM 5760 C C . ILE A 1 730 ? 25.782 -7.861 -29.675 1.00 90.69 730 ILE A C 1
ATOM 5762 O O . ILE A 1 730 ? 24.897 -7.643 -28.850 1.00 90.69 730 ILE A O 1
ATOM 5766 N N . GLN A 1 731 ? 26.027 -9.091 -30.141 1.00 91.88 731 GLN A N 1
ATOM 5767 C CA . GLN A 1 731 ? 25.268 -10.262 -29.687 1.00 91.88 731 GLN A CA 1
ATOM 5768 C C . GLN A 1 731 ? 25.444 -10.508 -28.177 1.00 91.88 731 GLN A C 1
ATOM 5770 O O . GLN A 1 731 ? 24.457 -10.710 -27.474 1.00 91.88 731 GLN A O 1
ATOM 5775 N N . GLN A 1 732 ? 26.671 -10.424 -27.654 1.00 92.81 732 GLN A N 1
ATOM 5776 C CA . GLN A 1 732 ? 26.934 -10.592 -26.218 1.00 92.81 732 GLN A CA 1
ATOM 5777 C C . GLN A 1 732 ? 26.211 -9.533 -25.366 1.00 92.81 732 GLN A C 1
ATOM 5779 O O . GLN A 1 732 ? 25.597 -9.873 -24.356 1.00 92.81 732 GLN A O 1
ATOM 5784 N N . LEU A 1 733 ? 26.203 -8.269 -25.803 1.00 90.81 733 LEU A N 1
ATOM 5785 C CA . LEU A 1 733 ? 25.468 -7.189 -25.134 1.00 90.81 733 LEU A CA 1
ATOM 5786 C C . LEU A 1 733 ? 23.942 -7.365 -25.232 1.00 90.81 733 LEU A C 1
ATOM 5788 O O . LEU A 1 733 ? 23.219 -6.972 -24.317 1.00 90.81 733 LEU A O 1
ATOM 5792 N N . GLN A 1 734 ? 23.427 -7.976 -26.305 1.00 93.12 734 GLN A N 1
ATOM 5793 C CA . GLN A 1 734 ? 22.009 -8.340 -26.419 1.00 93.12 734 GLN A CA 1
ATOM 5794 C C . GLN A 1 734 ? 21.635 -9.469 -25.448 1.00 93.12 734 GLN A C 1
ATOM 5796 O O . GLN A 1 734 ? 20.619 -9.363 -24.761 1.00 93.12 734 GLN A O 1
ATOM 5801 N N . GLU A 1 735 ? 22.463 -10.510 -25.342 1.00 93.56 735 GLU A N 1
ATOM 5802 C CA . GLU A 1 735 ? 22.290 -11.615 -24.388 1.00 93.56 735 GLU A CA 1
ATOM 5803 C C . GLU A 1 735 ? 22.341 -11.109 -22.932 1.00 93.56 735 GLU A C 1
ATOM 5805 O O . GLU A 1 735 ? 21.467 -11.442 -22.127 1.00 93.56 735 GLU A O 1
ATOM 5810 N N . GLU A 1 736 ? 23.285 -10.219 -22.608 1.00 94.44 736 GLU A N 1
ATOM 5811 C CA . GLU A 1 736 ? 23.372 -9.546 -21.306 1.00 94.44 736 GLU A CA 1
ATOM 5812 C C . GLU A 1 736 ? 22.161 -8.634 -21.038 1.00 94.44 736 GLU A C 1
ATOM 5814 O O . GLU A 1 736 ? 21.579 -8.683 -19.955 1.00 94.44 736 GLU A O 1
ATOM 5819 N N . THR A 1 737 ? 21.697 -7.872 -22.034 1.00 90.75 737 THR A N 1
ATOM 5820 C CA . THR A 1 737 ? 20.491 -7.031 -21.914 1.00 90.75 737 THR A CA 1
ATOM 5821 C C . THR A 1 737 ? 19.235 -7.865 -21.647 1.00 90.75 737 THR A C 1
ATOM 5823 O O . THR A 1 737 ? 18.391 -7.471 -20.840 1.00 90.75 737 THR A O 1
ATOM 5826 N N . VAL A 1 738 ? 19.087 -9.025 -22.297 1.00 93.81 738 VAL A N 1
ATOM 5827 C CA . VAL A 1 738 ? 17.980 -9.960 -22.031 1.00 93.81 738 VAL A CA 1
ATOM 5828 C C . VAL A 1 738 ? 18.084 -10.521 -20.613 1.00 93.81 738 VAL A C 1
ATOM 5830 O O . VAL A 1 738 ? 17.091 -10.502 -19.884 1.00 93.81 738 VAL A O 1
ATOM 5833 N N . ARG A 1 739 ? 19.280 -10.942 -20.187 1.00 96.25 739 ARG A N 1
ATOM 5834 C CA . ARG A 1 739 ? 19.520 -11.443 -18.829 1.00 96.25 739 ARG A CA 1
ATOM 5835 C C . ARG A 1 739 ? 19.168 -10.400 -17.762 1.00 96.25 739 ARG A C 1
ATOM 5837 O O . ARG A 1 739 ? 18.359 -10.691 -16.881 1.00 96.25 739 ARG A O 1
ATOM 5844 N N . LEU A 1 740 ? 19.696 -9.181 -17.869 1.00 92.38 740 LEU A N 1
ATOM 5845 C CA . LEU A 1 740 ? 19.430 -8.091 -16.922 1.00 92.38 740 LEU A CA 1
ATOM 5846 C C . LEU A 1 740 ? 17.942 -7.708 -16.879 1.00 92.38 740 LEU A C 1
ATOM 5848 O O . LEU A 1 740 ? 17.429 -7.367 -15.815 1.00 92.38 740 LEU A O 1
ATOM 5852 N N . ARG A 1 741 ? 17.213 -7.823 -18.000 1.00 93.88 741 ARG A N 1
ATOM 5853 C CA . ARG A 1 741 ? 15.747 -7.676 -18.015 1.00 93.88 741 ARG A CA 1
ATOM 5854 C C . ARG A 1 741 ? 15.050 -8.794 -17.238 1.00 93.88 741 ARG A C 1
ATOM 5856 O O . ARG A 1 741 ? 14.170 -8.488 -16.441 1.00 93.88 741 ARG A O 1
ATOM 5863 N N . THR A 1 742 ? 15.458 -10.056 -17.399 1.00 92.56 742 THR A N 1
ATOM 5864 C CA . THR A 1 742 ? 14.874 -11.168 -16.622 1.00 92.56 742 THR A CA 1
ATOM 5865 C C . THR A 1 742 ? 15.173 -11.076 -15.123 1.00 92.56 742 THR A C 1
ATOM 5867 O O . THR A 1 742 ? 14.285 -11.346 -14.317 1.00 92.56 742 THR A O 1
ATOM 5870 N N . GLU A 1 743 ? 16.369 -10.621 -14.735 1.00 93.69 743 GLU A N 1
ATOM 5871 C CA . GLU A 1 743 ? 16.719 -10.361 -13.331 1.00 93.69 743 GLU A CA 1
ATOM 5872 C C . GLU A 1 743 ? 15.882 -9.191 -12.764 1.00 93.69 743 GLU A C 1
ATOM 5874 O O . GLU A 1 743 ? 15.288 -9.311 -11.691 1.00 93.69 743 GLU A O 1
ATOM 5879 N N . LEU A 1 744 ? 15.720 -8.098 -13.524 1.00 93.62 744 LEU A N 1
ATOM 5880 C CA . LEU A 1 744 ? 14.886 -6.946 -13.149 1.00 93.62 744 LEU A CA 1
ATOM 5881 C C . LEU A 1 744 ? 13.387 -7.277 -13.037 1.00 93.62 744 LEU A C 1
ATOM 5883 O O . LEU A 1 744 ? 12.702 -6.724 -12.171 1.00 93.62 744 LEU A O 1
ATOM 5887 N N . ASP A 1 745 ? 12.846 -8.130 -13.907 1.00 92.50 745 ASP A N 1
ATOM 5888 C CA . ASP A 1 745 ? 11.449 -8.572 -13.819 1.00 92.50 745 ASP A CA 1
ATOM 5889 C C . ASP A 1 745 ? 11.232 -9.559 -12.660 1.00 92.50 745 ASP A C 1
ATOM 5891 O O . ASP A 1 745 ? 10.193 -9.487 -11.997 1.00 92.50 745 ASP A O 1
ATOM 5895 N N . GLY A 1 746 ? 12.234 -10.388 -12.339 1.00 93.00 746 GLY A N 1
ATOM 5896 C CA . GLY A 1 746 ? 12.273 -11.205 -11.123 1.00 93.00 746 GLY A CA 1
ATOM 5897 C C . GLY A 1 746 ? 12.165 -10.350 -9.859 1.00 93.00 746 GLY A C 1
ATOM 5898 O O . GLY A 1 746 ? 11.182 -10.460 -9.124 1.00 93.00 746 GLY A O 1
ATOM 5899 N N . SER A 1 747 ? 13.090 -9.407 -9.659 1.00 91.88 747 SER A N 1
ATOM 5900 C CA . SER A 1 747 ? 13.048 -8.508 -8.495 1.00 91.88 747 SER A CA 1
ATOM 5901 C C . SER A 1 747 ? 11.826 -7.581 -8.482 1.00 91.88 747 SER A C 1
ATOM 5903 O O . SER A 1 747 ? 11.323 -7.235 -7.413 1.00 91.88 747 SER A O 1
ATOM 5905 N N . GLN A 1 748 ? 11.266 -7.210 -9.640 1.00 92.12 748 GLN A N 1
ATOM 5906 C CA . GLN A 1 748 ? 9.966 -6.526 -9.682 1.00 92.12 748 GLN A CA 1
ATOM 5907 C C . GLN A 1 748 ? 8.813 -7.394 -9.166 1.00 92.12 748 GLN A C 1
ATOM 5909 O O . GLN A 1 748 ? 7.848 -6.828 -8.651 1.00 92.12 748 GLN A O 1
ATOM 5914 N N . GLN A 1 749 ? 8.857 -8.717 -9.338 1.00 94.25 749 GLN A N 1
ATOM 5915 C CA . GLN A 1 749 ? 7.837 -9.615 -8.801 1.00 94.25 749 GLN A CA 1
ATOM 5916 C C . GLN A 1 749 ? 8.057 -9.876 -7.306 1.00 94.25 749 GLN A C 1
ATOM 5918 O O . GLN A 1 749 ? 7.092 -9.825 -6.551 1.00 94.25 749 GLN A O 1
ATOM 5923 N N . GLU A 1 750 ? 9.302 -10.035 -6.851 1.00 94.25 750 GLU A N 1
ATOM 5924 C CA . GLU A 1 750 ? 9.636 -10.112 -5.418 1.00 94.25 750 GLU A CA 1
ATOM 5925 C C . GLU A 1 750 ? 9.127 -8.877 -4.656 1.00 94.25 750 GLU A C 1
ATOM 5927 O O . GLU A 1 750 ? 8.448 -9.005 -3.639 1.00 94.25 750 GLU A O 1
ATOM 5932 N N . VAL A 1 751 ? 9.351 -7.672 -5.197 1.00 91.00 751 VAL A N 1
ATOM 5933 C CA . VAL A 1 751 ? 8.842 -6.416 -4.616 1.00 91.00 751 VAL A CA 1
ATOM 5934 C C . VAL A 1 751 ? 7.307 -6.362 -4.586 1.00 91.00 751 VAL A C 1
ATOM 5936 O O . VAL A 1 751 ? 6.751 -5.790 -3.647 1.00 91.00 751 VAL A O 1
ATOM 5939 N N . ARG A 1 752 ? 6.597 -6.961 -5.557 1.00 92.88 752 ARG A N 1
ATOM 5940 C CA . ARG A 1 752 ? 5.122 -7.072 -5.508 1.00 92.88 752 ARG A CA 1
ATOM 5941 C C . ARG A 1 752 ? 4.685 -7.999 -4.382 1.00 92.88 752 ARG A C 1
ATOM 5943 O O . ARG A 1 752 ? 3.904 -7.560 -3.546 1.00 92.88 752 ARG A O 1
ATOM 5950 N N . ASN A 1 753 ? 5.252 -9.204 -4.312 1.00 92.75 753 ASN A N 1
ATOM 5951 C CA . ASN A 1 753 ? 4.950 -10.186 -3.268 1.00 92.75 753 ASN A CA 1
ATOM 5952 C C . ASN A 1 753 ? 5.148 -9.568 -1.868 1.00 92.75 753 ASN A C 1
ATOM 5954 O O . ASN A 1 753 ? 4.221 -9.543 -1.068 1.00 92.75 753 ASN A O 1
ATOM 5958 N N . ILE A 1 754 ? 6.303 -8.934 -1.622 1.00 92.75 754 ILE A N 1
ATOM 5959 C CA . ILE A 1 754 ? 6.606 -8.252 -0.350 1.00 92.75 754 ILE A CA 1
ATOM 5960 C C . ILE A 1 754 ? 5.619 -7.102 -0.068 1.00 92.75 754 ILE A C 1
ATOM 5962 O O . ILE A 1 754 ? 5.238 -6.875 1.081 1.00 92.75 754 ILE A O 1
ATOM 5966 N N . THR A 1 755 ? 5.170 -6.372 -1.095 1.00 92.38 755 THR A N 1
ATOM 5967 C CA . THR A 1 755 ? 4.152 -5.316 -0.935 1.00 92.38 755 THR A CA 1
ATOM 5968 C C . THR A 1 755 ? 2.786 -5.901 -0.554 1.00 92.38 755 THR A C 1
ATOM 5970 O O . THR A 1 755 ? 2.079 -5.323 0.273 1.00 92.38 755 THR A O 1
ATOM 5973 N N . GLU A 1 756 ? 2.418 -7.050 -1.121 1.00 94.00 756 GLU A N 1
ATOM 5974 C CA . GLU A 1 756 ? 1.181 -7.776 -0.814 1.00 94.00 756 GLU A CA 1
ATOM 5975 C C . GLU A 1 756 ? 1.217 -8.384 0.601 1.00 94.00 756 GLU A C 1
ATOM 5977 O O . GLU A 1 756 ? 0.243 -8.231 1.343 1.00 94.00 756 GLU A O 1
ATOM 5982 N N . ASP A 1 757 ? 2.355 -8.941 1.026 1.00 95.44 757 ASP A N 1
ATOM 5983 C CA . ASP A 1 757 ? 2.596 -9.429 2.392 1.00 95.44 757 ASP A CA 1
ATOM 5984 C C . ASP A 1 757 ? 2.505 -8.294 3.425 1.00 95.44 757 ASP A C 1
ATOM 5986 O O . ASP A 1 757 ? 1.805 -8.406 4.434 1.00 95.44 757 ASP A O 1
ATOM 5990 N N . VAL A 1 758 ? 3.141 -7.145 3.160 1.00 90.94 758 VAL A N 1
ATOM 5991 C CA . VAL A 1 758 ? 3.028 -5.949 4.014 1.00 90.94 758 VAL A CA 1
ATOM 5992 C C . VAL A 1 758 ? 1.584 -5.438 4.060 1.00 90.94 758 VAL A C 1
ATOM 5994 O O . VAL A 1 758 ? 1.104 -5.048 5.128 1.00 90.94 758 VAL A O 1
ATOM 5997 N N . ALA A 1 759 ? 0.843 -5.493 2.950 1.00 89.81 759 ALA A N 1
ATOM 5998 C CA . ALA A 1 759 ? -0.581 -5.161 2.925 1.00 89.81 759 ALA A CA 1
ATOM 5999 C C . ALA A 1 759 ? -1.462 -6.204 3.645 1.00 89.81 759 ALA A C 1
ATOM 6001 O O . ALA A 1 759 ? -2.535 -5.851 4.142 1.00 89.81 759 ALA A O 1
ATOM 6002 N N . HIS A 1 760 ? -1.049 -7.474 3.734 1.00 92.19 760 HIS A N 1
ATOM 6003 C CA . HIS A 1 760 ? -1.692 -8.479 4.587 1.00 92.19 760 HIS A CA 1
ATOM 6004 C C . HIS A 1 760 ? -1.441 -8.176 6.068 1.00 92.19 760 HIS A C 1
ATOM 6006 O O . HIS A 1 760 ? -2.394 -7.896 6.795 1.00 92.19 760 HIS A O 1
ATOM 6012 N N . MET A 1 761 ? -0.172 -8.108 6.486 1.00 94.00 761 MET A N 1
ATOM 6013 C CA . MET A 1 761 ? 0.227 -7.801 7.867 1.00 94.00 761 MET A CA 1
ATOM 6014 C C . MET A 1 761 ? -0.379 -6.484 8.372 1.00 94.00 761 MET A C 1
ATOM 6016 O O . MET A 1 761 ? -0.771 -6.387 9.531 1.00 94.00 761 MET A O 1
ATOM 6020 N N . THR A 1 762 ? -0.517 -5.469 7.512 1.00 91.50 762 THR A N 1
ATOM 6021 C CA . THR A 1 762 ? -1.163 -4.196 7.880 1.00 91.50 762 THR A CA 1
ATOM 6022 C C . THR A 1 762 ? -2.653 -4.372 8.193 1.00 91.50 762 THR A C 1
ATOM 6024 O O . THR A 1 762 ? -3.134 -3.806 9.174 1.00 91.50 762 THR A O 1
ATOM 6027 N N . ARG A 1 763 ? -3.390 -5.171 7.406 1.00 93.56 763 ARG A N 1
ATOM 6028 C CA . ARG A 1 763 ? -4.815 -5.470 7.654 1.00 93.56 763 ARG A CA 1
ATOM 6029 C C . ARG A 1 763 ? -5.000 -6.335 8.900 1.00 93.56 763 ARG A C 1
ATOM 6031 O O . ARG A 1 763 ? -5.890 -6.070 9.703 1.00 93.56 763 ARG A O 1
ATOM 6038 N N . GLU A 1 764 ? -4.132 -7.322 9.090 1.00 94.25 764 GLU A N 1
ATOM 6039 C CA . GLU A 1 764 ? -4.114 -8.179 10.276 1.00 94.25 764 GLU A CA 1
ATOM 6040 C C . GLU A 1 764 ? -3.841 -7.365 11.549 1.00 94.25 764 GLU A C 1
ATOM 6042 O O . GLU A 1 764 ? -4.610 -7.434 12.505 1.00 94.25 764 GLU A O 1
ATOM 6047 N N . ASN A 1 765 ? -2.830 -6.491 11.532 1.00 89.44 765 ASN A N 1
ATOM 6048 C CA . ASN A 1 765 ? -2.510 -5.607 12.652 1.00 89.44 765 ASN A CA 1
ATOM 6049 C C . ASN A 1 765 ? -3.638 -4.592 12.938 1.00 89.44 765 ASN A C 1
ATOM 6051 O O . ASN A 1 765 ? -3.954 -4.325 14.095 1.00 89.44 765 ASN A O 1
ATOM 6055 N N . GLN A 1 766 ? -4.325 -4.076 11.911 1.00 92.94 766 GLN A N 1
ATOM 6056 C CA . GLN A 1 766 ? -5.542 -3.267 12.095 1.00 92.94 766 GLN A CA 1
ATOM 6057 C C . GLN A 1 766 ? -6.674 -4.062 12.771 1.00 92.94 766 GLN A C 1
ATOM 6059 O O . GLN A 1 766 ? -7.342 -3.532 13.661 1.00 92.94 766 GLN A O 1
ATOM 6064 N N . SER A 1 767 ? -6.862 -5.334 12.403 1.00 93.75 767 SER A N 1
ATOM 6065 C CA . SER A 1 767 ? -7.839 -6.224 13.0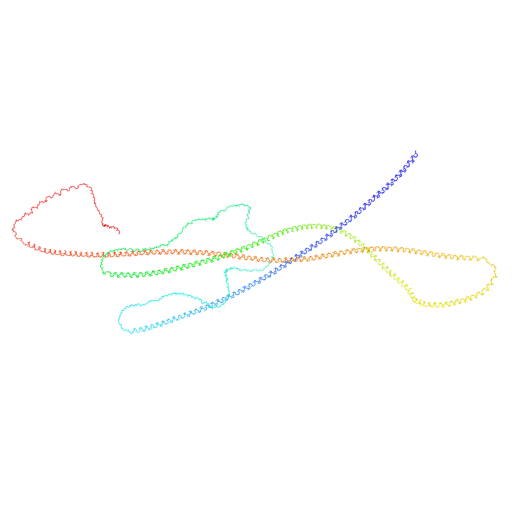43 1.00 93.75 767 SER A CA 1
ATOM 6066 C C . SER A 1 767 ? -7.475 -6.517 14.503 1.00 93.75 767 SER A C 1
ATOM 6068 O O . SER A 1 767 ? -8.335 -6.437 15.379 1.00 93.75 767 SER A O 1
ATOM 6070 N N . LEU A 1 768 ? -6.198 -6.787 14.790 1.00 92.75 768 LEU A N 1
ATOM 6071 C CA . LEU A 1 768 ? -5.690 -6.994 16.149 1.00 92.75 768 LEU A CA 1
ATOM 6072 C C . LEU A 1 768 ? -5.820 -5.724 17.005 1.00 92.75 768 LEU A C 1
ATOM 6074 O O . LEU A 1 768 ? -6.221 -5.808 18.162 1.00 92.75 768 LEU A O 1
ATOM 6078 N N . HIS A 1 769 ? -5.572 -4.536 16.446 1.00 93.56 769 HIS A N 1
ATOM 6079 C CA . HIS A 1 769 ? -5.824 -3.269 17.139 1.00 93.56 769 HIS A CA 1
ATOM 6080 C C . HIS A 1 769 ? -7.312 -3.056 17.457 1.00 93.56 769 HIS A C 1
ATOM 6082 O O . HIS A 1 769 ? -7.634 -2.619 18.563 1.00 93.56 769 HIS A O 1
ATOM 6088 N N . ALA A 1 770 ? -8.223 -3.379 16.533 1.00 93.00 770 ALA A N 1
ATOM 6089 C CA . ALA A 1 770 ? -9.662 -3.313 16.791 1.00 93.00 770 ALA A CA 1
ATOM 6090 C C . ALA A 1 770 ? -10.086 -4.280 17.914 1.00 93.00 770 ALA A C 1
ATOM 6092 O O . ALA A 1 770 ? -10.870 -3.904 18.788 1.00 93.00 770 ALA A O 1
ATOM 6093 N N . GLU A 1 771 ? -9.511 -5.483 17.939 1.00 95.25 771 GLU A N 1
ATOM 6094 C CA . GLU A 1 771 ? -9.763 -6.497 18.966 1.00 95.25 771 GLU A CA 1
ATOM 6095 C C . GLU A 1 771 ? -9.194 -6.101 20.339 1.00 95.25 771 GLU A C 1
ATOM 6097 O O . GLU A 1 771 ? -9.882 -6.211 21.352 1.00 95.25 771 GLU A O 1
ATOM 6102 N N . VAL A 1 772 ? -7.989 -5.524 20.394 1.00 93.50 772 VAL A N 1
ATOM 6103 C CA . VAL A 1 772 ? -7.421 -4.948 21.628 1.00 93.50 772 VAL A CA 1
ATOM 6104 C C . VAL A 1 772 ? -8.292 -3.800 22.158 1.00 93.50 772 VAL A C 1
ATOM 6106 O O . VAL A 1 772 ? -8.492 -3.689 23.367 1.00 93.50 772 VAL A O 1
ATOM 6109 N N . ILE A 1 773 ? -8.872 -2.973 21.280 1.00 93.38 773 ILE A N 1
ATOM 6110 C CA . ILE A 1 773 ? -9.832 -1.928 21.677 1.00 93.38 773 ILE A CA 1
ATOM 6111 C C . ILE A 1 773 ? -11.136 -2.545 22.215 1.00 93.38 773 ILE A C 1
ATOM 6113 O O . ILE A 1 773 ? -11.679 -2.033 23.197 1.00 93.38 773 ILE A O 1
ATOM 6117 N N . ARG A 1 774 ? -11.630 -3.644 21.624 1.00 96.81 774 ARG A N 1
ATOM 6118 C CA . ARG A 1 774 ? -12.807 -4.385 22.115 1.00 96.81 774 ARG A CA 1
ATOM 6119 C C . ARG A 1 774 ? -12.555 -4.960 23.512 1.00 96.81 774 ARG A C 1
ATOM 6121 O O . ARG A 1 774 ? -13.285 -4.628 24.443 1.00 96.81 774 ARG A O 1
ATOM 6128 N N . LEU A 1 775 ? -11.479 -5.728 23.676 1.00 92.44 775 LEU A N 1
ATOM 6129 C CA . LEU A 1 775 ? -11.090 -6.348 24.946 1.00 92.44 775 LEU A CA 1
ATOM 6130 C C . LEU A 1 775 ? -10.795 -5.308 26.039 1.00 92.44 775 LEU A C 1
ATOM 6132 O O . LEU A 1 775 ? -11.166 -5.507 27.192 1.00 92.44 775 LEU A O 1
ATOM 6136 N N . SER A 1 776 ? -10.194 -4.166 25.689 1.00 93.44 776 SER A N 1
ATOM 6137 C CA . SER A 1 776 ? -9.966 -3.054 26.625 1.00 93.44 776 SER A CA 1
ATOM 6138 C C . SER A 1 776 ? -11.279 -2.430 27.123 1.00 93.44 776 SER A C 1
ATOM 6140 O O . SER A 1 776 ? -11.435 -2.177 28.320 1.00 93.44 776 SER A O 1
ATOM 6142 N N . ARG A 1 777 ? -12.273 -2.254 26.237 1.00 93.94 777 ARG A N 1
ATOM 6143 C CA . ARG A 1 777 ? -13.624 -1.807 26.626 1.00 93.94 777 ARG A CA 1
ATOM 6144 C C . ARG A 1 777 ? -14.314 -2.828 27.525 1.00 93.94 777 ARG A C 1
ATOM 6146 O O . ARG A 1 777 ? -14.863 -2.443 28.553 1.00 93.94 777 ARG A O 1
ATOM 6153 N N . GLU A 1 778 ? -14.246 -4.111 27.191 1.00 94.38 778 GLU A N 1
ATOM 6154 C CA . GLU A 1 778 ? -14.832 -5.182 28.005 1.00 94.38 778 GLU A CA 1
ATOM 6155 C C . GLU A 1 778 ? -14.174 -5.269 29.387 1.00 94.38 778 GLU A C 1
ATOM 6157 O O . GLU A 1 778 ? -14.882 -5.259 30.390 1.00 94.38 778 GLU A O 1
ATOM 6162 N N . ALA A 1 779 ? -12.844 -5.199 29.477 1.00 90.25 779 ALA A N 1
ATOM 6163 C CA . ALA A 1 779 ? -12.132 -5.099 30.752 1.00 90.25 779 ALA A CA 1
ATOM 6164 C C . ALA A 1 779 ? -12.529 -3.846 31.561 1.00 90.25 779 ALA A C 1
ATOM 6166 O O . ALA A 1 779 ? -12.622 -3.910 32.789 1.00 90.25 779 ALA A O 1
ATOM 6167 N N . SER A 1 780 ? -12.809 -2.715 30.898 1.00 92.81 780 SER A N 1
ATOM 6168 C CA . SER A 1 780 ? -13.323 -1.514 31.573 1.00 92.81 780 SER A CA 1
ATOM 6169 C C . SER A 1 780 ? -14.752 -1.703 32.101 1.00 92.81 780 SER A C 1
ATOM 6171 O O . SER A 1 780 ? -15.029 -1.303 33.230 1.00 92.81 780 SER A O 1
ATOM 6173 N N . ASN A 1 781 ? -15.616 -2.397 31.351 1.00 92.75 781 ASN A N 1
ATOM 6174 C CA . ASN A 1 781 ? -16.986 -2.725 31.754 1.00 92.75 781 ASN A CA 1
ATOM 6175 C C . ASN A 1 781 ? -17.013 -3.736 32.911 1.00 92.75 781 ASN A C 1
ATOM 6177 O O . ASN A 1 781 ? -17.781 -3.573 33.855 1.00 92.75 781 ASN A O 1
ATOM 6181 N N . PHE A 1 782 ? -16.147 -4.755 32.888 1.00 92.44 782 PHE A N 1
ATOM 6182 C CA . PHE A 1 782 ? -16.001 -5.685 34.010 1.00 92.44 782 PHE A CA 1
ATOM 6183 C C . PHE A 1 782 ? -15.462 -4.982 35.261 1.00 92.44 782 PHE A C 1
ATOM 6185 O O . PHE A 1 782 ? -15.917 -5.276 36.363 1.00 92.44 782 PHE A O 1
ATOM 6192 N N . ARG A 1 783 ? -14.550 -4.008 35.117 1.00 94.44 783 ARG A N 1
ATOM 6193 C CA . ARG A 1 783 ? -14.068 -3.206 36.251 1.00 94.44 783 ARG A CA 1
ATOM 6194 C C . ARG A 1 783 ? -15.168 -2.321 36.843 1.00 94.44 783 ARG A C 1
ATOM 6196 O O . ARG A 1 783 ? -15.315 -2.307 38.060 1.00 94.44 783 ARG A O 1
ATOM 6203 N N . THR A 1 784 ? -15.967 -1.630 36.026 1.00 92.19 784 THR A N 1
ATOM 6204 C CA . THR A 1 784 ? -17.079 -0.808 36.542 1.00 92.19 784 THR A CA 1
ATOM 6205 C C . THR A 1 784 ? -18.193 -1.654 37.158 1.00 92.19 784 THR A C 1
ATOM 6207 O O . THR A 1 784 ? -18.726 -1.259 38.193 1.00 92.19 784 THR A O 1
ATOM 6210 N N . ALA A 1 785 ? -18.495 -2.831 36.598 1.00 92.12 785 ALA A N 1
ATOM 6211 C CA . ALA A 1 785 ? -19.426 -3.793 37.187 1.00 92.12 785 ALA A CA 1
ATOM 6212 C C . ALA A 1 785 ? -18.920 -4.338 38.535 1.00 92.12 785 ALA A C 1
ATOM 6214 O O . ALA A 1 785 ? -19.662 -4.326 39.514 1.00 92.12 785 ALA A O 1
ATOM 6215 N N . LEU A 1 786 ? -17.644 -4.732 38.621 1.00 92.81 786 LEU A N 1
ATOM 6216 C CA . LEU A 1 786 ? -17.015 -5.180 39.867 1.00 92.81 786 LEU A CA 1
ATOM 6217 C C . LEU A 1 786 ? -17.010 -4.074 40.934 1.00 92.81 786 LEU A C 1
ATOM 6219 O O . LEU A 1 786 ? -17.269 -4.341 42.103 1.00 92.81 786 LEU A O 1
ATOM 6223 N N . ASP A 1 787 ? -16.741 -2.825 40.553 1.00 92.19 787 ASP A N 1
ATOM 6224 C CA . ASP A 1 787 ? -16.784 -1.703 41.492 1.00 92.19 787 ASP A CA 1
ATOM 6225 C C . ASP A 1 787 ? -18.224 -1.320 41.885 1.00 92.19 787 ASP A C 1
ATOM 6227 O O . ASP A 1 787 ? -18.428 -0.778 42.970 1.00 92.19 787 ASP A O 1
ATOM 6231 N N . HIS A 1 788 ? -19.241 -1.606 41.061 1.00 92.56 788 HIS A N 1
ATOM 6232 C CA . HIS A 1 788 ? -20.650 -1.526 41.475 1.00 92.56 788 HIS A CA 1
ATOM 6233 C C . HIS A 1 788 ? -20.961 -2.616 42.506 1.00 92.56 788 HIS A C 1
ATOM 6235 O O . HIS A 1 788 ? -21.346 -2.285 43.623 1.00 92.56 788 HIS A O 1
ATOM 6241 N N . GLN A 1 789 ? -20.650 -3.878 42.190 1.00 93.19 789 GLN A N 1
ATOM 6242 C CA . GLN A 1 789 ? -20.832 -5.016 43.093 1.00 93.19 789 GLN A CA 1
ATOM 6243 C C . GLN A 1 789 ? -20.148 -4.791 44.449 1.00 93.19 789 GLN A C 1
ATOM 6245 O O . GLN A 1 789 ? -20.751 -5.071 45.478 1.00 93.19 789 GLN A O 1
ATOM 6250 N N . LYS A 1 790 ? -18.929 -4.228 44.481 1.00 91.38 790 LYS A N 1
ATOM 6251 C CA . LYS A 1 790 ? -18.244 -3.862 45.736 1.00 91.38 790 LYS A CA 1
ATOM 6252 C C . LYS A 1 790 ? -19.047 -2.874 46.581 1.00 91.38 790 LYS A C 1
ATOM 6254 O O . LYS A 1 790 ? -19.164 -3.077 47.788 1.00 91.38 790 LYS A O 1
ATOM 6259 N N . ARG A 1 791 ? -19.596 -1.816 45.968 1.00 93.06 791 ARG A N 1
ATOM 6260 C CA . ARG A 1 791 ? -20.452 -0.845 46.673 1.00 93.06 791 ARG A CA 1
ATOM 6261 C C . ARG A 1 791 ? -21.706 -1.527 47.206 1.00 93.06 791 ARG A C 1
ATOM 6263 O O . ARG A 1 791 ? -22.057 -1.293 48.353 1.00 93.06 791 ARG A O 1
ATOM 6270 N N . ASP A 1 792 ? -22.311 -2.416 46.426 1.00 92.31 792 ASP A N 1
ATOM 6271 C CA . ASP A 1 792 ? -23.520 -3.142 46.827 1.00 92.31 792 ASP A CA 1
ATOM 6272 C C . ASP A 1 792 ? -23.228 -4.136 47.972 1.00 92.31 792 ASP A C 1
ATOM 6274 O O . ASP A 1 792 ? -24.006 -4.249 48.920 1.00 92.31 792 ASP A O 1
ATOM 6278 N N . THR A 1 793 ? -22.066 -4.803 47.963 1.00 90.69 793 THR A N 1
ATOM 6279 C CA . THR A 1 793 ? -21.610 -5.627 49.099 1.00 90.69 793 THR A CA 1
ATOM 6280 C C . THR A 1 793 ? -21.285 -4.784 50.333 1.00 90.69 793 THR A C 1
ATOM 6282 O O . THR A 1 793 ? -21.538 -5.216 51.452 1.00 90.69 793 THR A O 1
ATOM 6285 N N . GLN A 1 794 ? -20.773 -3.562 50.155 1.00 93.62 794 GLN A N 1
ATOM 6286 C CA . GLN A 1 794 ? -20.491 -2.664 51.273 1.00 93.62 794 GLN A CA 1
ATOM 6287 C C . GLN A 1 794 ? -21.785 -2.123 51.898 1.00 93.62 794 GLN A C 1
ATOM 6289 O O . GLN A 1 794 ? -21.927 -2.187 53.116 1.00 93.62 794 GLN A O 1
ATOM 6294 N N . THR A 1 795 ? -22.754 -1.664 51.102 1.00 91.62 795 THR A N 1
ATOM 6295 C CA . THR A 1 795 ? -24.041 -1.178 51.629 1.00 91.62 795 THR A CA 1
ATOM 6296 C C . THR A 1 795 ? -24.862 -2.298 52.263 1.00 91.62 795 THR A C 1
ATOM 6298 O O . THR A 1 795 ? -25.519 -2.064 53.275 1.00 91.62 795 THR A O 1
ATOM 6301 N N . THR A 1 796 ? -24.784 -3.533 51.753 1.00 91.38 796 THR A N 1
ATOM 6302 C CA . THR A 1 796 ? -25.413 -4.692 52.415 1.00 91.38 796 THR A CA 1
ATOM 6303 C C . THR A 1 796 ? -24.699 -5.098 53.709 1.00 91.38 796 THR A C 1
ATOM 6305 O O . THR A 1 796 ? -25.378 -5.447 54.671 1.00 91.38 796 THR A O 1
ATOM 6308 N N . MET A 1 797 ? -23.369 -4.972 53.805 1.00 91.69 797 MET A N 1
ATOM 6309 C CA . MET A 1 797 ? -22.641 -5.114 55.079 1.00 91.69 797 MET A CA 1
ATOM 6310 C C . MET A 1 797 ? -22.976 -4.006 56.090 1.00 91.69 797 MET A C 1
ATOM 6312 O O . MET A 1 797 ? -23.082 -4.274 57.285 1.00 91.69 797 MET A O 1
ATOM 6316 N N . GLU A 1 798 ? -23.130 -2.761 55.639 1.00 92.00 798 GLU A N 1
ATOM 6317 C CA . GLU A 1 798 ? -23.503 -1.623 56.489 1.00 92.00 798 GLU A CA 1
ATOM 6318 C C . GLU A 1 798 ? -24.949 -1.757 56.994 1.00 92.00 798 GLU A C 1
ATOM 6320 O O . GLU A 1 798 ? -25.197 -1.563 58.183 1.00 92.00 798 GLU A O 1
ATOM 6325 N N . ALA A 1 799 ? -25.875 -2.201 56.138 1.00 90.00 799 ALA A N 1
ATOM 6326 C CA . ALA A 1 799 ? -27.242 -2.539 56.530 1.00 90.00 799 ALA A CA 1
ATOM 6327 C C . ALA A 1 799 ? -27.300 -3.735 57.497 1.00 90.00 799 ALA A C 1
ATOM 6329 O O . ALA A 1 799 ? -28.048 -3.689 58.471 1.00 90.00 799 ALA A O 1
ATOM 6330 N N . LEU A 1 800 ? -26.486 -4.778 57.284 1.00 91.25 800 LEU A N 1
ATOM 6331 C CA . LEU A 1 800 ? -26.403 -5.912 58.209 1.00 91.25 800 LEU A CA 1
ATOM 6332 C C . LEU A 1 800 ? -25.951 -5.451 59.601 1.00 91.25 800 LEU A C 1
ATOM 6334 O O . LEU A 1 800 ? -26.610 -5.773 60.581 1.00 91.25 800 LEU A O 1
ATOM 6338 N N . ARG A 1 801 ? -24.900 -4.625 59.687 1.00 93.19 801 ARG A N 1
ATOM 6339 C CA . ARG A 1 801 ? -24.429 -4.045 60.959 1.00 93.19 801 ARG A CA 1
ATOM 6340 C C . ARG A 1 801 ? -25.485 -3.187 61.655 1.00 93.19 801 ARG A C 1
ATOM 6342 O O . ARG A 1 801 ? -25.561 -3.216 62.879 1.00 93.19 801 ARG A O 1
ATOM 6349 N N . ALA A 1 802 ? -26.294 -2.439 60.902 1.00 90.44 802 ALA A N 1
ATOM 6350 C CA . ALA A 1 802 ? -27.412 -1.686 61.469 1.00 90.44 802 ALA A CA 1
ATOM 6351 C C . ALA A 1 802 ? -28.461 -2.625 62.091 1.00 90.44 802 ALA A C 1
ATOM 6353 O O . ALA A 1 802 ? -28.844 -2.427 63.238 1.00 90.44 802 ALA A O 1
ATOM 6354 N N . VAL A 1 803 ? -28.837 -3.704 61.394 1.00 91.69 803 VAL A N 1
ATOM 6355 C CA . VAL A 1 803 ? -29.761 -4.729 61.917 1.00 91.69 803 VAL A CA 1
ATOM 6356 C C . VAL A 1 803 ? -29.170 -5.484 63.118 1.00 91.69 803 VAL A C 1
ATOM 6358 O O . VAL A 1 803 ? -29.903 -5.856 64.031 1.00 91.69 803 VAL A O 1
ATOM 6361 N N . GLU A 1 804 ? -27.854 -5.704 63.164 1.00 91.38 804 GLU A N 1
ATOM 6362 C CA . GLU A 1 804 ? -27.188 -6.296 64.332 1.00 91.38 804 GLU A CA 1
ATOM 6363 C C . GLU A 1 804 ? -27.217 -5.373 65.557 1.00 91.38 804 GLU A C 1
ATOM 6365 O O . GLU A 1 804 ? -27.467 -5.861 66.659 1.00 91.38 804 GLU A O 1
ATOM 6370 N N . LEU A 1 805 ? -27.034 -4.061 65.365 1.00 92.88 805 LEU A N 1
ATOM 6371 C CA . LEU A 1 805 ? -27.193 -3.055 66.420 1.00 92.88 805 LEU A CA 1
ATOM 6372 C C . LEU A 1 805 ? -28.649 -2.975 66.898 1.00 92.88 805 LEU A C 1
ATOM 6374 O O . LEU A 1 805 ? -28.892 -3.135 68.088 1.00 92.88 805 LEU A O 1
ATOM 6378 N N . GLU A 1 806 ? -29.622 -2.843 65.990 1.00 92.19 806 GLU A N 1
ATOM 6379 C CA . GLU A 1 806 ? -31.056 -2.820 66.330 1.00 92.19 806 GLU A CA 1
ATOM 6380 C C . GLU A 1 806 ? -31.491 -4.085 67.093 1.00 92.19 806 GLU A C 1
ATOM 6382 O O . GLU A 1 806 ? -32.250 -4.012 68.060 1.00 92.19 806 GLU A O 1
ATOM 6387 N N . ARG A 1 807 ? -30.982 -5.261 66.700 1.00 91.25 807 ARG A N 1
ATOM 6388 C CA . ARG A 1 807 ? -31.207 -6.537 67.400 1.00 91.25 807 ARG A CA 1
ATOM 6389 C C . ARG A 1 807 ? -30.663 -6.510 68.829 1.00 91.25 807 ARG A C 1
ATOM 6391 O O . ARG A 1 807 ? -31.295 -7.074 69.723 1.00 91.25 807 ARG A O 1
ATOM 6398 N N . ASP A 1 808 ? -29.493 -5.919 69.039 1.00 91.69 808 ASP A N 1
ATOM 6399 C CA . ASP A 1 808 ? -28.828 -5.904 70.342 1.00 91.69 808 ASP A CA 1
ATOM 6400 C C . ASP A 1 808 ? -29.393 -4.804 71.262 1.00 91.69 808 ASP A C 1
ATOM 6402 O O . ASP A 1 808 ? -29.603 -5.073 72.445 1.00 91.69 808 ASP A O 1
ATOM 6406 N N . ASP A 1 809 ? -29.827 -3.665 70.714 1.00 91.94 809 ASP A N 1
ATOM 6407 C CA . ASP A 1 809 ? -30.673 -2.680 71.407 1.00 91.94 809 ASP A CA 1
ATOM 6408 C C . ASP A 1 809 ? -32.007 -3.308 71.861 1.00 91.94 809 ASP A C 1
ATOM 6410 O O . ASP A 1 809 ? -32.425 -3.151 73.009 1.00 91.94 809 ASP A O 1
ATOM 6414 N N . VAL A 1 810 ? -32.673 -4.084 70.993 1.00 91.38 810 VAL A N 1
ATOM 6415 C CA . VAL A 1 810 ? -33.913 -4.808 71.337 1.00 91.38 810 VAL A CA 1
ATOM 6416 C C . VAL A 1 810 ? -33.678 -5.869 72.420 1.00 91.38 810 VAL A C 1
ATOM 6418 O O . VAL A 1 810 ? -34.546 -6.069 73.274 1.00 91.38 810 VAL A O 1
ATOM 6421 N N . ARG A 1 811 ? -32.512 -6.530 72.437 1.00 90.62 811 ARG A N 1
ATOM 6422 C CA . ARG A 1 811 ? -32.127 -7.465 73.510 1.00 90.62 811 ARG A CA 1
ATOM 6423 C C . ARG A 1 811 ? -31.935 -6.748 74.843 1.00 90.62 811 ARG A C 1
ATOM 6425 O O . ARG A 1 811 ? -32.460 -7.231 75.845 1.00 90.62 811 ARG A O 1
ATOM 6432 N N . GLU A 1 812 ? -31.248 -5.607 74.860 1.00 92.62 812 GLU A N 1
ATOM 6433 C CA . GLU A 1 812 ? -31.043 -4.819 76.081 1.00 92.62 812 GLU A CA 1
ATOM 6434 C C . GLU A 1 812 ? -32.375 -4.268 76.614 1.00 92.62 812 GLU A C 1
ATOM 6436 O O . GLU A 1 812 ? -32.692 -4.448 77.789 1.00 92.62 812 GLU A O 1
ATOM 6441 N N . LEU A 1 813 ? -33.230 -3.720 75.741 1.00 91.19 813 LEU A N 1
ATOM 6442 C CA . LEU A 1 813 ? -34.584 -3.279 76.098 1.00 91.19 813 LEU A CA 1
ATOM 6443 C C . LEU A 1 813 ? -35.443 -4.423 76.663 1.00 91.19 813 LEU A C 1
ATOM 6445 O O . LEU A 1 813 ? -36.159 -4.225 77.647 1.00 91.19 813 LEU A O 1
ATOM 6449 N N . TYR A 1 814 ? -35.359 -5.628 76.090 1.00 92.56 814 TYR A N 1
ATOM 6450 C CA . TYR A 1 814 ? -36.039 -6.813 76.619 1.00 92.56 814 TYR A CA 1
ATOM 6451 C C . TYR A 1 814 ? -35.486 -7.231 77.991 1.00 92.56 814 TYR A C 1
ATOM 6453 O O . TYR A 1 814 ? -36.254 -7.570 78.898 1.00 92.56 814 TYR A O 1
ATOM 6461 N N . HIS A 1 815 ? -34.166 -7.179 78.183 1.00 93.12 815 HIS A N 1
ATOM 6462 C CA . HIS A 1 815 ? -33.532 -7.532 79.451 1.00 93.12 815 HIS A CA 1
ATOM 6463 C C . HIS A 1 815 ? -33.877 -6.513 80.551 1.00 93.12 815 HIS A C 1
ATOM 6465 O O . HIS A 1 815 ? -34.282 -6.901 81.648 1.00 93.12 815 HIS A O 1
ATOM 6471 N N . GLN A 1 816 ? -33.860 -5.217 80.232 1.00 92.25 816 GLN A N 1
ATOM 6472 C CA . GLN A 1 816 ? -34.301 -4.148 81.126 1.00 92.25 816 GLN A CA 1
ATOM 6473 C C . GLN A 1 816 ? -35.798 -4.258 81.464 1.00 92.25 816 GLN A C 1
ATOM 6475 O O . GLN A 1 816 ? -36.167 -4.142 82.633 1.00 92.25 816 GLN A O 1
ATOM 6480 N N . ALA A 1 817 ? -36.660 -4.565 80.488 1.00 88.31 817 ALA A N 1
ATOM 6481 C CA . ALA A 1 817 ? -38.081 -4.827 80.732 1.00 88.31 817 ALA A CA 1
ATOM 6482 C C . ALA A 1 817 ? -38.306 -6.063 81.627 1.00 88.31 817 ALA A C 1
ATOM 6484 O O . ALA A 1 817 ? -39.212 -6.061 82.460 1.00 88.31 817 ALA A O 1
ATOM 6485 N N . THR A 1 818 ? -37.457 -7.089 81.508 1.00 92.00 818 THR A N 1
ATOM 6486 C CA . THR A 1 818 ? -37.473 -8.276 82.380 1.00 92.00 818 THR A CA 1
ATOM 6487 C C . THR A 1 818 ? -37.070 -7.913 83.816 1.00 92.00 818 THR A C 1
ATOM 6489 O O . THR A 1 818 ? -37.763 -8.283 84.765 1.00 92.00 818 THR A O 1
ATOM 6492 N N . LEU A 1 819 ? -36.011 -7.114 83.994 1.00 92.06 819 LEU A N 1
ATOM 6493 C CA . LEU A 1 819 ? -35.575 -6.608 85.304 1.00 92.06 819 LEU A CA 1
ATOM 6494 C C . LEU A 1 819 ? -36.631 -5.711 85.970 1.00 92.06 819 LEU A C 1
ATOM 6496 O O . LEU A 1 819 ? -36.894 -5.855 87.165 1.00 92.06 819 LEU A O 1
ATOM 6500 N N . ASP A 1 820 ? -37.284 -4.826 85.214 1.00 88.38 820 ASP A N 1
ATOM 6501 C CA . ASP A 1 820 ? -38.401 -4.021 85.721 1.00 88.38 820 ASP A CA 1
ATOM 6502 C C . ASP A 1 820 ? -39.653 -4.868 85.999 1.00 88.38 820 ASP A C 1
ATOM 6504 O O . ASP A 1 820 ? -40.391 -4.573 86.941 1.00 88.38 820 ASP A O 1
ATOM 6508 N N . GLY A 1 821 ? -39.866 -5.961 85.261 1.00 90.25 821 GLY A N 1
ATOM 6509 C CA . GLY A 1 821 ? -40.852 -6.992 85.586 1.00 90.25 821 GLY A CA 1
ATOM 6510 C C . GLY A 1 821 ? -40.587 -7.632 86.951 1.00 90.25 821 GLY A C 1
ATOM 6511 O O . GLY A 1 821 ? -41.479 -7.663 87.799 1.00 90.25 821 GLY A O 1
ATOM 6512 N N . HIS A 1 822 ? -39.347 -8.054 87.217 1.00 89.56 822 HIS A N 1
ATOM 6513 C CA . HIS A 1 822 ? -38.945 -8.590 88.521 1.00 89.56 822 HIS A CA 1
ATOM 6514 C C . HIS A 1 822 ? -39.066 -7.553 89.650 1.00 89.56 822 HIS A C 1
ATOM 6516 O O . HIS A 1 822 ? -39.580 -7.883 90.716 1.00 89.56 822 HIS A O 1
ATOM 6522 N N . ARG A 1 823 ? -38.681 -6.288 89.420 1.00 89.12 823 ARG A N 1
ATOM 6523 C CA . ARG A 1 823 ? -38.873 -5.187 90.389 1.00 89.12 823 ARG A CA 1
ATOM 6524 C C . ARG A 1 823 ? -40.347 -4.965 90.726 1.00 89.12 823 ARG A C 1
ATOM 6526 O O . ARG A 1 823 ? -40.686 -4.831 91.898 1.00 89.12 823 ARG A O 1
ATOM 6533 N N . ARG A 1 824 ? -41.229 -4.959 89.720 1.00 88.12 824 ARG A N 1
ATOM 6534 C CA . ARG A 1 824 ? -42.685 -4.857 89.924 1.00 88.12 824 ARG A CA 1
ATOM 6535 C C . ARG A 1 824 ? -43.221 -6.072 90.677 1.00 88.12 824 ARG A C 1
ATOM 6537 O O . ARG A 1 824 ? -44.006 -5.891 91.594 1.00 88.12 824 ARG A O 1
ATOM 6544 N N . SER A 1 825 ? -42.756 -7.280 90.358 1.00 90.56 825 SER A N 1
ATOM 6545 C CA . SER A 1 825 ? -43.133 -8.501 91.082 1.00 90.56 825 SER A CA 1
ATOM 6546 C C . SER A 1 825 ? -42.714 -8.458 92.556 1.00 90.56 825 SER A C 1
ATOM 6548 O O . SER A 1 825 ? -43.509 -8.819 93.418 1.00 90.56 825 SER A O 1
ATOM 6550 N N . ALA A 1 826 ? -41.506 -7.973 92.861 1.00 87.38 826 ALA A N 1
ATOM 6551 C CA . ALA A 1 826 ? -41.046 -7.785 94.237 1.00 87.38 826 ALA A CA 1
ATOM 6552 C C . ALA A 1 826 ? -41.881 -6.721 94.973 1.00 87.38 826 ALA A C 1
ATOM 6554 O O . ALA A 1 826 ? -42.327 -6.961 96.088 1.00 87.38 826 ALA A O 1
ATOM 6555 N N . SER A 1 827 ? -42.175 -5.591 94.319 1.00 91.00 827 SER A N 1
ATOM 6556 C CA . SER A 1 827 ? -43.053 -4.551 94.874 1.00 91.00 827 SER A CA 1
ATOM 6557 C C . SER A 1 827 ? -44.500 -5.018 95.071 1.00 91.00 827 SER A C 1
ATOM 6559 O O . SER A 1 827 ? -45.192 -4.479 95.928 1.00 91.00 827 SER A O 1
ATOM 6561 N N . ILE A 1 828 ? -44.978 -5.993 94.290 1.00 87.38 828 ILE A N 1
ATOM 6562 C CA . ILE A 1 828 ? -46.284 -6.630 94.497 1.00 87.38 828 ILE A CA 1
ATOM 6563 C C . ILE A 1 828 ? -46.232 -7.569 95.710 1.00 87.38 828 ILE A C 1
ATOM 6565 O O . ILE A 1 828 ? -47.175 -7.547 96.492 1.00 87.38 828 ILE A O 1
ATOM 6569 N N . SER A 1 829 ? -45.137 -8.316 95.916 1.00 88.12 829 SER A N 1
ATOM 6570 C CA . SER A 1 829 ? -44.933 -9.129 97.131 1.00 88.12 829 SER A CA 1
ATOM 6571 C C . SER A 1 829 ? -44.966 -8.262 98.388 1.00 88.12 829 SER A C 1
ATOM 6573 O O . SER A 1 829 ? -45.759 -8.524 99.284 1.00 88.12 829 SER A O 1
ATOM 6575 N N . THR A 1 830 ? -44.214 -7.154 98.422 1.00 88.19 830 THR A N 1
ATOM 6576 C CA . THR A 1 830 ? -44.213 -6.266 99.598 1.00 88.19 830 THR A CA 1
ATOM 6577 C C . THR A 1 830 ? -45.578 -5.618 99.838 1.00 88.19 830 THR A C 1
ATOM 6579 O O . THR A 1 830 ? -45.995 -5.499 100.981 1.00 88.19 830 THR A O 1
ATOM 6582 N N . LEU A 1 831 ? -46.324 -5.260 98.784 1.00 86.00 831 LEU A N 1
ATOM 6583 C CA . LEU A 1 831 ? -47.700 -4.753 98.919 1.00 86.00 831 LEU A CA 1
ATOM 6584 C C . LEU A 1 831 ? -48.706 -5.835 99.360 1.00 86.00 831 LEU A C 1
ATOM 6586 O O . LEU A 1 831 ? -49.731 -5.506 99.953 1.00 86.00 831 LEU A O 1
ATOM 6590 N N . GLN A 1 832 ? -48.437 -7.115 99.088 1.00 85.88 832 GLN A N 1
ATOM 6591 C CA . GLN A 1 832 ? -49.208 -8.240 99.630 1.00 85.88 832 GLN A CA 1
ATOM 6592 C C . GLN A 1 832 ? -48.869 -8.471 101.108 1.00 85.88 832 GLN A C 1
ATOM 6594 O O . GLN A 1 832 ? -49.778 -8.589 101.920 1.00 85.88 832 GLN A O 1
ATOM 6599 N N . GLU A 1 833 ? -47.589 -8.425 101.480 1.00 87.38 833 GLU A N 1
ATOM 6600 C CA . GLU A 1 833 ? -47.133 -8.501 102.874 1.00 87.38 833 GLU A CA 1
ATOM 6601 C C . GLU A 1 833 ? -47.676 -7.330 103.721 1.00 87.38 833 GLU A C 1
ATOM 6603 O O . GLU A 1 833 ? -48.114 -7.542 104.850 1.00 87.38 833 GLU A O 1
ATOM 6608 N N . GLU A 1 834 ? -47.710 -6.106 103.177 1.00 86.69 834 GLU A N 1
ATOM 6609 C CA . GLU A 1 834 ? -48.334 -4.933 103.810 1.00 86.69 834 GLU A CA 1
ATOM 6610 C C . GLU A 1 834 ? -49.858 -5.082 103.938 1.00 86.69 834 GLU A C 1
ATOM 6612 O O . GLU A 1 834 ? -50.417 -4.748 104.984 1.00 86.69 834 GLU A O 1
ATOM 6617 N N . ARG A 1 835 ? -50.545 -5.612 102.911 1.00 87.69 835 ARG A N 1
ATOM 6618 C CA . ARG A 1 835 ? -51.981 -5.935 102.989 1.00 87.69 835 ARG A CA 1
ATOM 6619 C C . ARG A 1 835 ? -52.250 -6.928 104.116 1.00 87.69 835 ARG A C 1
ATOM 6621 O O . ARG A 1 835 ? -53.154 -6.687 104.907 1.00 87.69 835 ARG A O 1
ATOM 6628 N N . ASP A 1 836 ? -51.474 -8.003 104.199 1.00 87.06 836 ASP A N 1
ATOM 6629 C CA . ASP A 1 836 ? -51.714 -9.096 105.147 1.00 87.06 836 ASP A CA 1
ATOM 6630 C C . ASP A 1 836 ? -51.465 -8.639 106.595 1.00 87.06 836 ASP A C 1
ATOM 6632 O O . ASP A 1 836 ? -52.242 -8.963 107.492 1.00 87.06 836 ASP A O 1
ATOM 6636 N N . GLN A 1 837 ? -50.463 -7.778 106.815 1.00 88.06 837 GLN A N 1
ATOM 6637 C CA . GLN A 1 837 ? -50.241 -7.092 108.098 1.00 88.06 837 GLN A CA 1
ATOM 6638 C C . GLN A 1 837 ? -51.384 -6.130 108.466 1.00 88.06 837 GLN A C 1
ATOM 6640 O O . GLN A 1 837 ? -51.761 -6.026 109.636 1.00 88.06 837 GLN A O 1
ATOM 6645 N N . LEU A 1 838 ? -51.948 -5.409 107.490 1.00 86.06 838 LEU A N 1
ATOM 6646 C CA . LEU A 1 838 ? -53.106 -4.536 107.711 1.00 86.06 838 LEU A CA 1
ATOM 6647 C C . LEU A 1 838 ? -54.390 -5.334 107.978 1.00 86.06 838 LEU A C 1
ATOM 6649 O O . LEU A 1 838 ? -55.211 -4.894 108.781 1.00 86.06 838 LEU A O 1
ATOM 6653 N N . GLU A 1 839 ? -54.550 -6.499 107.352 1.00 87.69 839 GLU A N 1
ATOM 6654 C CA . GLU A 1 839 ? -55.664 -7.419 107.583 1.00 87.69 839 GLU A CA 1
ATOM 6655 C C . GLU A 1 839 ? -55.574 -8.034 108.990 1.00 87.69 839 GLU A C 1
ATOM 6657 O O . GLU A 1 839 ? -56.536 -7.924 109.746 1.00 87.69 839 GLU A O 1
ATOM 6662 N N . GLU A 1 840 ? -54.404 -8.529 109.420 1.00 88.06 840 GLU A N 1
ATOM 6663 C CA . GLU A 1 840 ? -54.173 -8.986 110.805 1.00 88.06 840 GLU A CA 1
ATOM 6664 C C . GLU A 1 840 ? -54.412 -7.866 111.838 1.00 88.06 840 GLU A C 1
ATOM 6666 O O . GLU A 1 840 ? -55.075 -8.081 112.856 1.00 88.06 840 GLU A O 1
ATOM 6671 N N . SER A 1 841 ? -53.933 -6.648 111.565 1.00 89.19 841 SER A N 1
ATOM 6672 C CA . SER A 1 841 ? -54.150 -5.473 112.422 1.00 89.19 841 SER A CA 1
ATOM 6673 C C . SER A 1 841 ? -55.636 -5.107 112.551 1.00 89.19 841 SER A C 1
ATOM 6675 O O . SER A 1 841 ? -56.127 -4.839 113.651 1.00 89.19 841 SER A O 1
ATOM 6677 N N . LEU A 1 842 ? -56.390 -5.159 111.448 1.00 84.38 842 LEU A N 1
ATOM 6678 C CA . LEU A 1 842 ? -57.836 -4.929 111.443 1.00 84.38 842 LEU A CA 1
ATOM 6679 C C . LEU A 1 842 ? -58.591 -6.043 112.184 1.00 84.38 842 LEU A C 1
ATOM 6681 O O . LEU A 1 842 ? -59.553 -5.761 112.902 1.00 84.38 842 LEU A O 1
ATOM 6685 N N . ASP A 1 843 ? -58.133 -7.287 112.074 1.00 85.69 843 ASP A N 1
ATOM 6686 C CA . ASP A 1 843 ? -58.699 -8.447 112.765 1.00 85.69 843 ASP A CA 1
ATOM 6687 C C . ASP A 1 843 ? -58.450 -8.375 114.289 1.00 85.69 843 ASP A C 1
ATOM 6689 O O . ASP A 1 843 ? -59.329 -8.693 115.095 1.00 85.69 843 ASP A O 1
ATOM 6693 N N . LEU A 1 844 ? -57.282 -7.873 114.713 1.00 86.62 844 LEU A N 1
ATOM 6694 C CA . LEU A 1 844 ? -56.972 -7.553 116.113 1.00 86.62 844 LEU A CA 1
ATOM 6695 C C . LEU A 1 844 ? -57.847 -6.410 116.647 1.00 86.62 844 LEU A C 1
ATOM 6697 O O . LEU A 1 844 ? -58.491 -6.577 117.685 1.00 86.62 844 LEU A O 1
ATOM 6701 N N . LEU A 1 845 ? -57.941 -5.288 115.925 1.00 82.44 845 LEU A N 1
ATOM 6702 C CA . LEU A 1 845 ? -58.801 -4.154 116.292 1.00 82.44 845 LEU A CA 1
ATOM 6703 C C . LEU A 1 845 ? -60.285 -4.545 116.353 1.00 82.44 845 LEU A C 1
ATOM 6705 O O . LEU A 1 845 ? -61.021 -4.045 117.205 1.00 82.44 845 LEU A O 1
ATOM 6709 N N . THR A 1 846 ? -60.729 -5.472 115.502 1.00 83.19 846 THR A N 1
ATOM 6710 C CA . THR A 1 846 ? -62.094 -6.018 115.542 1.00 83.19 846 THR A CA 1
ATOM 6711 C C . THR A 1 846 ? -62.320 -6.811 116.831 1.00 83.19 846 THR A C 1
ATOM 6713 O O . THR A 1 846 ? -63.268 -6.520 117.560 1.00 83.19 846 THR A O 1
ATOM 6716 N N . LYS A 1 847 ? -61.397 -7.711 117.196 1.00 85.44 847 LYS A N 1
ATOM 6717 C CA . LYS A 1 847 ? -61.440 -8.470 118.464 1.00 85.44 847 LYS A CA 1
ATOM 6718 C C . LYS A 1 847 ? -61.339 -7.570 119.701 1.00 85.44 847 LYS A C 1
ATOM 6720 O O . LYS A 1 847 ? -61.862 -7.915 120.760 1.00 85.44 847 LYS A O 1
ATOM 6725 N N . GLU A 1 848 ? -60.671 -6.421 119.618 1.00 82.88 848 GLU A N 1
ATOM 6726 C CA . GLU A 1 848 ? -60.687 -5.416 120.689 1.00 82.88 848 GLU A CA 1
ATOM 6727 C C . GLU A 1 848 ? -62.021 -4.671 120.766 1.00 82.88 848 GLU A C 1
ATOM 6729 O O . GLU A 1 848 ? -62.572 -4.522 121.856 1.00 82.88 848 GLU A O 1
ATOM 6734 N N . ASN A 1 849 ? -62.598 -4.278 119.630 1.00 79.19 849 ASN A N 1
ATOM 6735 C CA . ASN A 1 849 ? -63.918 -3.651 119.567 1.00 79.19 849 ASN A CA 1
ATOM 6736 C C . ASN A 1 849 ? -65.016 -4.589 120.114 1.00 79.19 849 ASN A C 1
ATOM 6738 O O . ASN A 1 849 ? -65.861 -4.156 120.895 1.00 79.19 849 ASN A O 1
ATOM 6742 N N . GLU A 1 850 ? -64.946 -5.892 119.826 1.00 82.69 850 GLU A N 1
ATOM 6743 C CA . GLU A 1 850 ? -65.803 -6.917 120.438 1.00 82.69 850 GLU A CA 1
ATOM 6744 C C . GLU A 1 850 ? -65.647 -6.983 121.969 1.00 82.69 850 GLU A C 1
ATOM 6746 O O . GLU A 1 850 ? -66.650 -6.987 122.688 1.00 82.69 850 GLU A O 1
ATOM 6751 N N . LYS A 1 851 ? -64.412 -6.958 122.500 1.00 82.62 851 LYS A N 1
ATOM 6752 C CA . LYS A 1 851 ? -64.163 -6.886 123.957 1.00 82.62 851 LYS A CA 1
ATOM 6753 C C . LYS A 1 851 ? -64.734 -5.602 124.567 1.00 82.62 851 LYS A C 1
ATOM 6755 O O . LYS A 1 851 ? -65.341 -5.658 125.639 1.00 82.62 851 LYS A O 1
ATOM 6760 N N . PHE A 1 852 ? -64.582 -4.456 123.899 1.00 80.50 852 PHE A N 1
ATOM 6761 C CA . PHE A 1 852 ? -65.160 -3.190 124.353 1.00 80.50 852 PHE A CA 1
ATOM 6762 C C . PHE A 1 852 ? -66.694 -3.232 124.341 1.00 80.50 852 PHE A C 1
ATOM 6764 O O . PHE A 1 852 ? -67.310 -2.803 125.315 1.00 80.50 852 PHE A O 1
ATOM 6771 N N . GLN A 1 853 ? -67.326 -3.809 123.315 1.00 78.00 853 GLN A N 1
ATOM 6772 C CA . GLN A 1 853 ? -68.782 -3.993 123.259 1.00 78.00 853 GLN A CA 1
ATOM 6773 C C . GLN A 1 853 ? -69.293 -4.971 124.329 1.00 78.00 853 GLN A C 1
ATOM 6775 O O . GLN A 1 853 ? -70.330 -4.714 124.946 1.00 78.00 853 GLN A O 1
ATOM 6780 N N . ALA A 1 854 ? -68.558 -6.051 124.610 1.00 79.19 854 ALA A N 1
ATOM 6781 C CA . ALA A 1 854 ? -68.870 -6.971 125.701 1.00 79.19 854 ALA A CA 1
ATOM 6782 C C . ALA A 1 854 ? -68.803 -6.263 127.067 1.00 79.19 854 ALA A C 1
ATOM 6784 O O . ALA A 1 854 ? -69.777 -6.293 127.819 1.00 79.19 854 ALA A O 1
ATOM 6785 N N . SER A 1 855 ? -67.711 -5.542 127.341 1.00 82.88 855 SER A N 1
ATOM 6786 C CA . SER A 1 855 ? -67.531 -4.736 128.557 1.00 82.88 855 SER A CA 1
ATOM 6787 C C . SER A 1 855 ? -68.621 -3.664 128.710 1.00 82.88 855 SER A C 1
ATOM 6789 O O . SER A 1 855 ? -69.230 -3.532 129.773 1.00 82.88 855 SER A O 1
ATOM 6791 N N . LEU A 1 856 ? -68.973 -2.968 127.623 1.00 82.06 856 LEU A N 1
ATOM 6792 C CA . LEU A 1 856 ? -70.070 -1.997 127.594 1.00 82.06 856 LEU A CA 1
ATOM 6793 C C . LEU A 1 856 ? -71.427 -2.660 127.899 1.00 82.06 856 LEU A C 1
ATOM 6795 O O . LEU A 1 856 ? -72.232 -2.113 128.653 1.00 82.06 856 LEU A O 1
ATOM 6799 N N . SER A 1 857 ? -71.676 -3.865 127.372 1.00 82.25 857 SER A N 1
ATOM 6800 C CA . SER A 1 857 ? -72.870 -4.663 127.684 1.00 82.25 857 SER A CA 1
ATOM 6801 C C . SER A 1 857 ? -72.933 -5.048 129.166 1.00 82.25 857 SER A C 1
ATOM 6803 O O . SER A 1 857 ? -74.007 -5.013 129.769 1.00 82.25 857 SER A O 1
ATOM 6805 N N . GLU A 1 858 ? -71.803 -5.384 129.790 1.00 81.44 858 GLU A N 1
ATOM 6806 C CA . GLU A 1 858 ? -71.738 -5.664 131.229 1.00 81.44 858 GLU A CA 1
ATOM 6807 C C . GLU A 1 858 ? -71.922 -4.411 132.087 1.00 81.44 858 GLU A C 1
ATOM 6809 O O . GLU A 1 858 ? -72.691 -4.452 133.049 1.00 81.44 858 GLU A O 1
ATOM 6814 N N . ALA A 1 859 ? -71.347 -3.274 131.689 1.00 76.94 859 ALA A N 1
ATOM 6815 C CA . ALA A 1 859 ? -71.602 -1.983 132.321 1.00 76.94 859 ALA A CA 1
ATOM 6816 C C . ALA A 1 859 ? -73.094 -1.597 132.253 1.00 76.94 859 ALA A C 1
ATOM 6818 O O . ALA A 1 859 ? -73.670 -1.184 133.261 1.00 76.94 859 ALA A O 1
ATOM 6819 N N . PHE A 1 860 ? -73.767 -1.816 131.115 1.00 80.38 860 PHE A N 1
ATOM 6820 C CA . PHE A 1 860 ? -75.218 -1.628 131.003 1.00 80.38 860 PHE A CA 1
ATOM 6821 C C . PHE A 1 860 ? -76.017 -2.602 131.884 1.00 80.38 860 PHE A C 1
ATOM 6823 O O . PHE A 1 860 ? -76.990 -2.185 132.514 1.00 80.38 860 PHE A O 1
ATOM 6830 N N . LYS A 1 861 ? -75.614 -3.879 131.992 1.00 81.88 861 LYS A N 1
ATOM 6831 C CA . LYS A 1 861 ? -76.236 -4.838 132.931 1.00 81.88 861 LYS A CA 1
ATOM 6832 C C . LYS A 1 861 ? -76.051 -4.400 134.389 1.00 81.88 861 LYS A C 1
ATOM 6834 O O . LYS A 1 861 ? -76.975 -4.570 135.180 1.00 81.88 861 LYS A O 1
ATOM 6839 N N . HIS A 1 862 ? -74.897 -3.833 134.746 1.00 79.94 862 HIS A N 1
ATOM 6840 C CA . HIS A 1 862 ? -74.625 -3.329 136.093 1.00 79.94 862 HIS A CA 1
ATOM 6841 C C . HIS A 1 862 ? -75.447 -2.072 136.412 1.00 79.94 862 HIS A C 1
ATOM 6843 O O . HIS A 1 862 ? -76.169 -2.076 137.405 1.00 79.94 862 HIS A O 1
ATOM 6849 N N . ASN A 1 863 ? -75.456 -1.066 135.528 1.00 76.31 863 ASN A N 1
ATOM 6850 C CA . ASN A 1 863 ? -76.332 0.106 135.664 1.00 76.31 863 ASN A CA 1
ATOM 6851 C C . ASN A 1 863 ? -77.811 -0.291 135.770 1.00 76.31 863 ASN A C 1
ATOM 6853 O O . ASN A 1 863 ? -78.539 0.273 136.576 1.00 76.31 863 ASN A O 1
ATOM 6857 N N . ARG A 1 864 ? -78.262 -1.306 135.021 1.00 82.44 864 ARG A N 1
ATOM 6858 C CA . ARG A 1 864 ? -79.646 -1.794 135.108 1.00 82.44 864 ARG A CA 1
ATOM 6859 C C . ARG A 1 864 ? -79.966 -2.514 136.426 1.00 82.44 864 ARG A C 1
ATOM 6861 O O . ARG A 1 864 ? -81.130 -2.536 136.808 1.00 82.44 864 ARG A O 1
ATOM 6868 N N . ARG A 1 865 ? -78.972 -3.075 137.128 1.00 80.38 865 ARG A N 1
ATOM 6869 C CA . ARG A 1 865 ? -79.143 -3.556 138.514 1.00 80.38 865 ARG A CA 1
ATOM 6870 C C . ARG A 1 865 ? -79.251 -2.377 139.475 1.00 80.38 865 ARG A C 1
ATOM 6872 O O . ARG A 1 865 ? -80.255 -2.288 140.162 1.00 80.38 865 ARG A O 1
ATOM 6879 N N . LEU A 1 866 ? -78.312 -1.428 139.407 1.00 80.19 866 LEU A N 1
ATOM 6880 C CA . LEU A 1 866 ? -78.335 -0.211 140.228 1.00 80.19 866 LEU A CA 1
ATOM 6881 C C . LEU A 1 866 ? -79.635 0.593 140.060 1.00 80.19 866 LEU A C 1
ATOM 6883 O O . LEU A 1 866 ? -80.127 1.146 141.034 1.00 80.19 866 LEU A O 1
ATOM 6887 N N . GLN A 1 867 ? -80.214 0.621 138.855 1.00 78.94 867 GLN A N 1
ATOM 6888 C CA . GLN A 1 867 ? -81.532 1.205 138.592 1.00 78.94 867 GLN A CA 1
ATOM 6889 C C . GLN A 1 867 ? -82.637 0.487 139.384 1.00 78.94 867 GLN A C 1
ATOM 6891 O O . GLN A 1 867 ? -83.388 1.138 140.092 1.00 78.94 867 GLN A O 1
ATOM 6896 N N . VAL A 1 868 ? -82.700 -0.848 139.324 1.00 81.12 868 VAL A N 1
ATOM 6897 C CA . VAL A 1 868 ? -83.694 -1.651 140.064 1.00 81.12 868 VAL A CA 1
ATOM 6898 C C . VAL A 1 868 ? -83.491 -1.554 141.580 1.00 81.12 868 VAL A C 1
ATOM 6900 O O . VAL A 1 868 ? -84.467 -1.500 142.326 1.00 81.12 868 VAL A O 1
ATOM 6903 N N . ASP A 1 869 ? -82.240 -1.496 142.041 1.00 80.69 869 ASP A N 1
ATOM 6904 C CA . ASP A 1 869 ? -81.910 -1.270 143.450 1.00 80.69 869 ASP A CA 1
ATOM 6905 C C . ASP A 1 869 ? -82.373 0.132 143.901 1.00 80.69 869 ASP A C 1
ATOM 6907 O O . ASP A 1 869 ? -82.943 0.274 144.984 1.00 80.69 869 ASP A O 1
ATOM 6911 N N . LEU A 1 870 ? -82.196 1.159 143.057 1.00 79.25 870 LEU A N 1
ATOM 6912 C CA . LEU A 1 870 ? -82.678 2.521 143.303 1.00 79.25 870 LEU A CA 1
ATOM 6913 C C . LEU A 1 870 ? -84.210 2.562 143.371 1.00 79.25 870 LEU A C 1
ATOM 6915 O O . LEU A 1 870 ? -84.747 3.004 144.387 1.00 79.25 870 LEU A O 1
ATOM 6919 N N . ASP A 1 871 ? -84.898 2.035 142.353 1.00 79.88 871 ASP A N 1
ATOM 6920 C CA . ASP A 1 871 ? -86.363 1.960 142.277 1.00 79.88 871 ASP A CA 1
ATOM 6921 C C . ASP A 1 871 ? -86.934 1.268 143.540 1.00 79.88 871 ASP A C 1
ATOM 6923 O O . ASP A 1 871 ? -87.872 1.762 144.169 1.00 79.88 871 ASP A O 1
ATOM 6927 N N . ALA A 1 872 ? -86.301 0.178 143.997 1.00 79.50 872 ALA A N 1
ATOM 6928 C CA . ALA A 1 872 ? -86.680 -0.519 145.228 1.00 79.50 872 ALA A CA 1
ATOM 6929 C C . ALA A 1 872 ? -86.468 0.322 146.506 1.00 79.50 872 ALA A C 1
ATOM 6931 O O . ALA A 1 872 ? -87.250 0.206 147.456 1.00 79.50 872 ALA A O 1
ATOM 6932 N N . THR A 1 873 ? -85.445 1.186 146.560 1.00 77.38 873 THR A N 1
ATOM 6933 C CA . THR A 1 873 ? -85.299 2.155 147.665 1.00 77.38 873 THR A CA 1
ATOM 6934 C C . THR A 1 873 ? -86.301 3.306 147.581 1.00 77.38 873 THR A C 1
ATOM 6936 O O . THR A 1 873 ? -86.738 3.799 148.623 1.00 77.38 873 THR A O 1
ATOM 6939 N N . GLU A 1 874 ? -86.725 3.721 146.386 1.00 78.62 874 GLU A N 1
ATOM 6940 C CA . GLU A 1 874 ? -87.788 4.717 146.232 1.00 78.62 874 GLU A CA 1
ATOM 6941 C C . GLU A 1 874 ? -89.141 4.166 146.700 1.00 78.62 874 GLU A C 1
ATOM 6943 O O . GLU A 1 874 ? -89.833 4.844 147.462 1.00 78.62 874 GLU A O 1
ATOM 6948 N N . ASP A 1 875 ? -89.482 2.917 146.368 1.00 78.50 875 ASP A N 1
ATOM 6949 C CA . ASP A 1 875 ? -90.686 2.241 146.876 1.00 78.50 875 ASP A CA 1
ATOM 6950 C C . ASP A 1 875 ? -90.678 2.108 148.410 1.00 78.50 875 ASP A C 1
ATOM 6952 O O . ASP A 1 875 ? -91.679 2.408 149.070 1.00 78.50 875 ASP A O 1
ATOM 6956 N N . GLN A 1 876 ? -89.538 1.748 149.018 1.00 74.69 876 GLN A N 1
ATOM 6957 C CA . GLN A 1 876 ? -89.399 1.737 150.482 1.00 74.69 876 GLN A CA 1
ATOM 6958 C C . GLN A 1 876 ? -89.644 3.126 151.094 1.00 74.69 876 GLN A C 1
ATOM 6960 O O . GLN A 1 876 ? -90.373 3.248 152.083 1.00 74.69 876 GLN A O 1
ATOM 6965 N N . ASN A 1 877 ? -89.094 4.185 150.492 1.00 72.00 877 ASN A N 1
ATOM 6966 C CA . ASN A 1 877 ? -89.325 5.561 150.936 1.00 72.00 877 ASN A CA 1
ATOM 6967 C C . ASN A 1 877 ? -90.791 5.991 150.759 1.00 72.00 877 ASN A C 1
ATOM 6969 O O . ASN A 1 877 ? -91.359 6.610 151.661 1.00 72.00 877 ASN A O 1
ATOM 6973 N N . GLN A 1 878 ? -91.446 5.624 149.653 1.00 77.12 878 GLN A N 1
ATOM 6974 C CA . GLN A 1 878 ? -92.876 5.870 149.445 1.00 77.12 878 GLN A CA 1
ATOM 6975 C C . GLN A 1 878 ? -93.740 5.142 150.485 1.00 77.12 878 GLN A C 1
ATOM 6977 O O . GLN A 1 878 ? -94.697 5.723 151.005 1.00 77.12 878 GLN A O 1
ATOM 6982 N N . GLN A 1 879 ? -93.388 3.908 150.849 1.00 75.62 879 GLN A N 1
ATOM 6983 C CA . GLN A 1 879 ? -94.119 3.130 151.848 1.00 75.62 879 GLN A CA 1
ATOM 6984 C C . GLN A 1 879 ? -93.929 3.678 153.275 1.00 75.62 879 GLN A C 1
ATOM 6986 O O . GLN A 1 879 ? -94.907 3.772 154.022 1.00 75.62 879 GLN A O 1
ATOM 6991 N N . LEU A 1 880 ? -92.728 4.152 153.627 1.00 74.81 880 LEU A N 1
ATOM 6992 C CA . LEU A 1 880 ? -92.476 4.901 154.868 1.00 74.81 880 LEU A CA 1
ATOM 6993 C C . LEU A 1 880 ? -93.252 6.230 154.902 1.00 74.81 880 LEU A C 1
ATOM 6995 O O . LEU A 1 880 ? -93.897 6.554 155.901 1.00 74.81 880 LEU A O 1
ATOM 6999 N N . LEU A 1 881 ? -93.269 6.981 153.795 1.00 73.19 881 LEU A N 1
ATOM 7000 C CA . LEU A 1 881 ? -94.068 8.206 153.659 1.00 73.19 881 LEU A CA 1
ATOM 7001 C C . LEU A 1 881 ? -95.575 7.936 153.775 1.00 73.19 881 LEU A C 1
ATOM 7003 O O . LEU A 1 881 ? -96.303 8.786 154.288 1.00 73.19 881 LEU A O 1
ATOM 7007 N N . LYS A 1 882 ? -96.053 6.767 153.335 1.00 76.69 882 LYS A N 1
ATOM 7008 C CA . LYS A 1 882 ? -97.450 6.350 153.505 1.00 76.69 882 LYS A CA 1
ATOM 7009 C C . LYS A 1 882 ? -97.779 6.080 154.976 1.00 76.69 882 LYS A C 1
ATOM 7011 O O . LYS A 1 882 ? -98.740 6.654 155.483 1.00 76.69 882 LYS A O 1
ATOM 7016 N N . GLN A 1 883 ? -96.943 5.310 155.677 1.00 73.44 883 GLN A N 1
ATOM 7017 C CA . GLN A 1 883 ? -97.090 5.058 157.119 1.00 73.44 883 GLN A CA 1
ATOM 7018 C C . GLN A 1 883 ? -97.073 6.362 157.937 1.00 73.44 883 GLN A C 1
ATOM 7020 O O . GLN A 1 883 ? -97.872 6.535 158.856 1.00 73.44 883 GLN A O 1
ATOM 7025 N N . LEU A 1 884 ? -96.220 7.323 157.565 1.00 69.94 884 LEU A N 1
ATOM 7026 C CA . LEU A 1 884 ? -96.173 8.646 158.197 1.00 69.94 884 LEU A CA 1
ATOM 7027 C C . LEU A 1 884 ? -97.437 9.490 157.955 1.00 69.94 884 LEU A C 1
ATOM 7029 O O . LEU A 1 884 ? -97.770 10.315 158.807 1.00 69.94 884 LEU A O 1
ATOM 7033 N N . ARG A 1 885 ? -98.166 9.301 156.845 1.00 73.81 885 ARG A N 1
ATOM 7034 C CA . ARG A 1 885 ? -99.482 9.940 156.628 1.00 73.81 885 ARG A CA 1
ATOM 7035 C C . ARG A 1 885 ? -100.557 9.267 157.476 1.00 73.81 885 ARG A C 1
ATOM 7037 O O . ARG A 1 885 ? -101.194 9.945 158.272 1.00 73.81 885 ARG A O 1
ATOM 7044 N N . GLU A 1 886 ? -100.655 7.940 157.399 1.00 74.06 886 GLU A N 1
ATOM 7045 C CA . GLU A 1 886 ? -101.618 7.133 158.167 1.00 74.06 886 GLU A CA 1
ATOM 7046 C C . GLU A 1 886 ? -101.501 7.397 159.690 1.00 74.06 886 GLU A C 1
ATOM 7048 O O . GLU A 1 886 ? -102.509 7.538 160.384 1.00 74.06 886 GLU A O 1
ATOM 7053 N N . MET A 1 887 ? -100.279 7.581 160.211 1.00 70.56 887 MET A N 1
ATOM 7054 C CA . MET A 1 887 ? -100.037 7.974 161.607 1.00 70.56 887 MET A CA 1
ATOM 7055 C C . MET A 1 887 ? -100.437 9.430 161.925 1.00 70.56 887 MET A C 1
ATOM 7057 O O . MET A 1 887 ? -100.914 9.707 163.028 1.00 70.56 887 MET A O 1
ATOM 7061 N N . ASN A 1 888 ? -100.263 10.372 160.992 1.00 70.50 888 ASN A N 1
ATOM 7062 C CA . ASN A 1 888 ? -100.694 11.763 161.181 1.00 70.50 888 ASN A CA 1
ATOM 7063 C C . ASN A 1 888 ? -102.223 11.904 161.153 1.00 70.50 888 ASN A C 1
ATOM 7065 O O . ASN A 1 888 ? -102.772 12.656 161.958 1.00 70.50 888 ASN A O 1
ATOM 7069 N N . ASP A 1 889 ? -102.915 11.153 160.295 1.00 70.88 889 ASP A N 1
ATOM 7070 C CA . ASP A 1 889 ? -104.379 11.162 160.225 1.00 70.88 889 ASP A CA 1
ATOM 7071 C C . ASP A 1 889 ? -105.004 10.605 161.519 1.00 70.88 889 ASP A C 1
ATOM 7073 O O . ASP A 1 889 ? -105.923 11.210 162.076 1.00 70.88 889 ASP A O 1
ATOM 7077 N N . LEU A 1 890 ? -104.427 9.540 162.094 1.00 68.62 890 LEU A N 1
ATOM 7078 C CA . LEU A 1 890 ? -104.797 9.033 163.426 1.00 68.62 890 LEU A CA 1
ATOM 7079 C C . LEU A 1 890 ? -104.615 10.084 164.540 1.00 68.62 890 LEU A C 1
ATOM 7081 O O . LEU A 1 890 ? -105.461 10.203 165.433 1.00 68.62 890 LEU A O 1
ATOM 7085 N N . LEU A 1 891 ? -103.542 10.881 164.486 1.00 65.44 891 LEU A N 1
ATOM 7086 C CA . LEU A 1 891 ? -103.298 11.976 165.436 1.00 65.44 891 LEU A CA 1
ATOM 7087 C C . LEU A 1 891 ? -104.231 13.180 165.215 1.00 65.44 891 LEU A C 1
ATOM 7089 O O . LEU A 1 891 ? -104.562 13.879 166.177 1.00 65.44 891 LEU A O 1
ATOM 7093 N N . ALA A 1 892 ? -104.680 13.427 163.982 1.00 61.72 892 ALA A N 1
ATOM 7094 C CA . ALA A 1 892 ? -105.688 14.441 163.682 1.00 61.72 892 ALA A CA 1
ATOM 7095 C C . ALA A 1 892 ? -107.070 14.039 164.227 1.00 61.72 892 ALA A C 1
ATOM 7097 O O . ALA A 1 892 ? -107.761 14.870 164.823 1.00 61.72 892 ALA A O 1
ATOM 7098 N N . GLU A 1 893 ? -107.441 12.763 164.104 1.00 61.72 893 GLU A N 1
ATOM 7099 C CA . GLU A 1 893 ? -108.732 12.251 164.573 1.00 61.72 893 GLU A CA 1
ATOM 7100 C C . GLU A 1 893 ? -108.848 12.283 166.107 1.00 61.72 893 GLU A C 1
ATOM 7102 O O . GLU A 1 893 ? -109.852 12.753 166.649 1.00 61.72 893 GLU A O 1
ATOM 7107 N N . GLN A 1 894 ? -107.778 11.923 166.831 1.00 56.53 894 GLN A N 1
ATOM 7108 C CA . GLN A 1 894 ? -107.731 12.094 168.290 1.00 56.53 894 GLN A CA 1
ATOM 7109 C C . GLN A 1 894 ? -107.910 13.560 168.722 1.00 56.53 894 GLN A C 1
ATOM 7111 O O . GLN A 1 894 ? -108.603 13.835 169.703 1.00 56.53 894 GLN A O 1
ATOM 7116 N N . ARG A 1 895 ? -107.338 14.523 167.984 1.00 57.91 895 ARG A N 1
ATOM 7117 C CA . ARG A 1 895 ? -107.470 15.958 168.302 1.00 57.91 895 ARG A CA 1
ATOM 7118 C C . ARG A 1 895 ? -108.897 16.477 168.104 1.00 57.91 895 ARG A C 1
ATOM 7120 O O . ARG A 1 895 ? -109.338 17.312 168.892 1.00 57.91 895 ARG A O 1
ATOM 7127 N N . ARG A 1 896 ? -109.641 15.957 167.119 1.00 56.34 896 ARG A N 1
ATOM 7128 C CA . ARG A 1 896 ? -111.065 16.294 166.916 1.00 56.34 896 ARG A CA 1
ATOM 7129 C C . ARG A 1 896 ? -111.932 15.840 168.094 1.00 56.34 896 ARG A C 1
ATOM 7131 O O . ARG A 1 896 ? -112.764 16.616 168.557 1.00 56.34 896 ARG A O 1
ATOM 7138 N N . MET A 1 897 ? -111.697 14.639 168.631 1.00 53.59 897 MET A N 1
ATOM 7139 C CA . MET A 1 897 ? -112.470 14.126 169.775 1.00 53.59 897 MET A CA 1
ATOM 7140 C C . MET A 1 897 ? -112.221 14.892 171.086 1.00 53.59 897 MET A C 1
ATOM 7142 O O . MET A 1 897 ? -113.129 14.995 171.908 1.00 53.59 897 MET A O 1
ATOM 7146 N N . VAL A 1 898 ? -111.030 15.471 171.284 1.00 58.47 898 VAL A N 1
ATOM 7147 C CA . VAL A 1 898 ? -110.728 16.281 172.483 1.00 58.47 898 VAL A CA 1
ATOM 7148 C C . VAL A 1 898 ? -111.370 17.674 172.418 1.00 58.47 898 VAL A C 1
ATOM 7150 O O . VAL A 1 898 ? -111.812 18.183 173.445 1.00 58.47 898 VAL A O 1
ATOM 7153 N N . ALA A 1 899 ? -111.473 18.283 171.231 1.00 51.34 899 ALA A N 1
ATOM 7154 C CA . ALA A 1 899 ? -112.046 19.624 171.076 1.00 51.34 899 ALA A CA 1
ATOM 7155 C C . ALA A 1 899 ? -113.545 19.683 171.439 1.00 51.34 899 ALA A C 1
ATOM 7157 O O . ALA A 1 899 ? -113.971 20.569 172.179 1.00 51.34 899 ALA A O 1
ATOM 7158 N N . VAL A 1 900 ? -114.335 18.708 170.975 1.00 52.19 900 VAL A N 1
ATOM 7159 C CA . VAL A 1 900 ? -115.798 18.677 171.186 1.00 52.19 900 VAL A CA 1
ATOM 7160 C C . VAL A 1 900 ? -116.171 18.469 172.664 1.00 52.19 900 VAL A C 1
ATOM 7162 O O . VAL A 1 900 ? -117.206 18.950 173.111 1.00 52.19 900 VAL A O 1
ATOM 7165 N N . ALA A 1 901 ? -115.308 17.829 173.459 1.00 50.44 901 ALA A N 1
ATOM 7166 C CA . ALA A 1 901 ? -115.542 17.606 174.889 1.00 50.44 901 ALA A CA 1
ATOM 7167 C C . ALA A 1 901 ? -115.281 18.840 175.785 1.00 50.44 901 ALA A C 1
ATOM 7169 O O . ALA A 1 901 ? -115.588 18.801 176.978 1.00 50.44 901 ALA A O 1
ATOM 7170 N N . GLY A 1 902 ? -114.695 19.919 175.248 1.00 45.81 902 GLY A N 1
ATOM 7171 C CA . GLY A 1 902 ? -114.333 21.112 176.022 1.00 45.81 902 GLY A CA 1
ATOM 7172 C C . GLY A 1 902 ? -115.437 22.170 176.127 1.00 45.81 902 GLY A C 1
ATOM 7173 O O . GLY A 1 902 ? -115.639 22.751 177.194 1.00 45.81 902 GLY A O 1
ATOM 7174 N N . GLU A 1 903 ? -116.158 22.439 175.036 1.00 47.50 903 GLU A N 1
ATOM 7175 C CA . GLU A 1 903 ? -117.022 23.629 174.957 1.00 47.50 903 GLU A CA 1
ATOM 7176 C C . GLU A 1 903 ? -118.349 23.502 175.719 1.00 47.50 903 GLU A C 1
ATOM 7178 O O . GLU A 1 903 ? -118.830 24.488 176.285 1.00 47.50 903 GLU A O 1
ATOM 7183 N N . ASP A 1 904 ? -118.913 22.297 175.805 1.00 43.34 904 ASP A N 1
ATOM 7184 C CA . ASP A 1 904 ? -120.189 22.064 176.498 1.00 43.34 904 ASP A CA 1
ATOM 7185 C C . ASP A 1 904 ? -120.052 21.972 178.026 1.00 43.34 904 ASP A C 1
ATOM 7187 O O . ASP A 1 904 ? -121.055 21.892 178.736 1.00 43.34 904 ASP A O 1
ATOM 7191 N N . ARG A 1 905 ? -118.826 22.070 178.564 1.00 44.38 905 ARG A N 1
ATOM 7192 C CA . ARG A 1 905 ? -118.609 22.247 180.007 1.00 44.38 905 ARG A CA 1
ATOM 7193 C C . ARG A 1 905 ? -118.766 23.706 180.434 1.00 44.38 905 ARG A C 1
ATOM 7195 O O . ARG A 1 905 ? -119.457 23.989 181.408 1.00 44.38 905 ARG A O 1
ATOM 7202 N N . ASN A 1 906 ? -118.180 24.642 179.689 1.00 42.34 906 ASN A N 1
ATOM 7203 C CA . ASN A 1 906 ? -118.120 26.046 180.114 1.00 42.34 906 ASN A CA 1
ATOM 7204 C C . ASN A 1 906 ? -119.453 26.789 179.916 1.00 42.34 906 ASN A C 1
ATOM 7206 O O . ASN A 1 906 ? -119.747 27.727 180.653 1.00 42.34 906 ASN A O 1
ATOM 7210 N N . ARG A 1 907 ? -120.318 26.329 178.999 1.00 47.88 907 ARG A N 1
ATOM 7211 C CA . ARG A 1 907 ? -121.688 26.862 178.839 1.00 47.88 907 ARG A CA 1
ATOM 7212 C C . ARG A 1 907 ? -122.634 26.495 179.999 1.00 47.88 907 ARG A C 1
ATOM 7214 O O . ARG A 1 907 ? -123.747 27.013 180.047 1.00 47.88 907 ARG A O 1
ATOM 7221 N N . ALA A 1 908 ? -122.215 25.627 180.927 1.00 44.50 908 ALA A N 1
ATOM 7222 C CA . ALA A 1 908 ? -123.023 25.203 182.072 1.00 44.50 908 ALA A CA 1
ATOM 7223 C C . ALA A 1 908 ? -122.835 26.067 183.337 1.00 44.50 908 ALA A C 1
ATOM 7225 O O . ALA A 1 908 ? -123.734 26.096 184.178 1.00 44.50 908 ALA A O 1
ATOM 7226 N N . GLU A 1 909 ? -121.706 26.771 183.490 1.00 43.09 909 GLU A N 1
ATOM 7227 C CA . GLU A 1 909 ? -121.360 27.446 184.756 1.00 43.09 909 GLU A CA 1
ATOM 7228 C C . GLU A 1 909 ? -121.784 28.933 184.796 1.00 43.09 909 GLU A C 1
ATOM 7230 O O . GLU A 1 909 ? -122.297 29.381 185.823 1.00 43.09 909 GLU A O 1
ATOM 7235 N N . ASP A 1 910 ? -121.739 29.671 183.676 1.00 40.22 910 ASP A N 1
ATOM 7236 C CA . ASP A 1 910 ? -122.202 31.078 183.607 1.00 40.22 910 ASP A CA 1
ATOM 7237 C C . ASP A 1 910 ? -123.718 31.253 183.853 1.00 40.22 910 ASP A C 1
ATOM 7239 O O . ASP A 1 910 ? -124.179 32.306 184.300 1.00 40.22 910 ASP A O 1
ATOM 7243 N N . ALA A 1 911 ? -124.524 30.220 183.588 1.00 39.66 911 ALA A N 1
ATOM 7244 C CA . ALA A 1 911 ? -125.979 30.270 183.762 1.00 39.66 911 ALA A CA 1
ATOM 7245 C C . ALA A 1 911 ? -126.431 30.120 185.231 1.00 39.66 911 ALA A C 1
ATOM 7247 O O . ALA A 1 911 ? -127.617 30.290 185.541 1.00 39.66 911 ALA A O 1
ATOM 7248 N N . CYS A 1 912 ? -125.516 29.799 186.153 1.00 38.44 912 CYS A N 1
ATOM 7249 C CA . CYS A 1 912 ? -125.854 29.384 187.511 1.00 38.44 912 CYS A CA 1
ATOM 7250 C C . CYS A 1 912 ? -125.694 30.489 188.573 1.00 38.44 912 CYS A C 1
ATOM 7252 O O . CYS A 1 912 ? -125.098 30.266 189.620 1.00 38.44 912 CYS A O 1
ATOM 7254 N N . ARG A 1 913 ? -126.341 31.640 188.327 1.00 44.72 913 ARG A N 1
ATOM 7255 C CA . ARG A 1 913 ? -126.930 32.549 189.343 1.00 44.72 913 ARG A CA 1
ATOM 7256 C C . ARG A 1 913 ? -125.981 32.923 190.503 1.00 44.72 913 ARG A C 1
ATOM 7258 O O . ARG A 1 913 ? -125.885 32.216 191.495 1.00 44.72 913 ARG A O 1
ATOM 7265 N N . GLN A 1 914 ? -125.359 34.101 190.525 1.00 33.69 914 GLN A N 1
ATOM 7266 C CA . GLN A 1 914 ? -126.032 35.389 190.804 1.00 33.69 914 GLN A CA 1
ATOM 7267 C C . GLN A 1 914 ? -127.030 35.379 191.996 1.00 33.69 914 GLN A C 1
ATOM 7269 O O . GLN A 1 914 ? -127.931 36.211 192.062 1.00 33.69 914 GLN A O 1
ATOM 7274 N N . LEU A 1 915 ? -126.871 34.458 192.954 1.00 35.59 915 LEU A N 1
ATOM 7275 C CA . LEU A 1 915 ? -127.609 34.382 194.220 1.00 35.59 915 LEU A CA 1
ATOM 7276 C C . LEU A 1 915 ? -126.610 34.175 195.370 1.00 35.59 915 LEU A C 1
ATOM 7278 O O . LEU A 1 915 ? -125.843 33.220 195.336 1.00 35.59 915 LEU A O 1
ATOM 7282 N N . SER A 1 916 ? -126.654 35.052 196.383 1.00 29.55 916 SER A N 1
ATOM 7283 C CA . SER A 1 916 ? -125.618 35.237 197.422 1.00 29.55 916 SER A CA 1
ATOM 7284 C C . SER A 1 916 ? -124.264 35.714 196.858 1.00 29.55 916 SER A C 1
ATOM 7286 O O . SER A 1 916 ? -123.663 35.057 196.021 1.00 29.55 916 SER A O 1
ATOM 7288 N N . THR A 1 917 ? -123.674 36.864 197.207 1.00 38.12 917 THR A N 1
ATOM 7289 C CA . THR A 1 917 ? -123.845 37.827 198.321 1.00 38.12 917 THR A CA 1
ATOM 7290 C C . THR A 1 917 ? -123.723 37.239 199.738 1.00 38.12 917 THR A C 1
ATOM 7292 O O . THR A 1 917 ? -124.452 36.328 200.114 1.00 38.12 917 THR A O 1
ATOM 7295 N N . ALA A 1 918 ? -122.809 37.832 200.525 1.00 28.92 918 ALA A N 1
ATOM 7296 C CA . ALA A 1 918 ? -122.295 37.391 201.836 1.00 28.92 918 ALA A CA 1
ATOM 7297 C C . ALA A 1 918 ? -121.447 36.093 201.812 1.00 28.92 918 ALA A C 1
ATOM 7299 O O . ALA A 1 918 ? -121.925 35.032 201.431 1.00 28.92 918 ALA A O 1
ATOM 7300 N N . GLY A 1 919 ? -120.176 36.189 202.241 1.00 34.59 919 GLY A N 1
ATOM 7301 C CA . GLY A 1 919 ? -119.191 35.088 202.194 1.00 34.59 919 GLY A CA 1
ATOM 7302 C C . GLY A 1 919 ? -117.797 35.510 201.693 1.00 34.59 919 GLY A C 1
ATOM 7303 O O . GLY A 1 919 ? -117.164 34.798 200.930 1.00 34.59 919 GLY A O 1
ATOM 7304 N N . ASN A 1 920 ? -117.379 36.756 201.915 1.00 31.97 920 ASN A N 1
ATOM 7305 C CA . ASN A 1 920 ? -116.431 37.107 202.987 1.00 31.97 920 ASN A CA 1
ATOM 7306 C C . ASN A 1 920 ? -115.017 36.483 202.886 1.00 31.97 920 ASN A C 1
ATOM 7308 O O . ASN A 1 920 ? -114.775 35.420 203.438 1.00 31.97 920 ASN A O 1
ATOM 7312 N N . HIS A 1 921 ? -114.077 37.308 202.398 1.00 31.19 921 HIS A N 1
ATOM 7313 C CA . HIS A 1 921 ? -112.743 37.556 202.990 1.00 31.19 921 HIS A CA 1
ATOM 7314 C C . HIS A 1 921 ? -111.653 36.449 203.030 1.00 31.19 921 HIS A C 1
ATOM 7316 O O . HIS A 1 921 ? -111.907 35.255 203.026 1.00 31.19 921 HIS A O 1
ATOM 7322 N N . GLN A 1 922 ? -110.400 36.914 203.177 1.00 36.56 922 GLN A N 1
ATOM 7323 C CA . GLN A 1 922 ? -109.260 36.178 203.762 1.00 36.56 922 GLN A CA 1
ATOM 7324 C C . GLN A 1 922 ? -108.780 34.909 203.011 1.00 36.56 922 GLN A C 1
ATOM 7326 O O . GLN A 1 922 ? -108.804 33.802 203.536 1.00 36.56 922 GLN A O 1
ATOM 7331 N N . SER A 1 923 ? -108.160 35.021 201.833 1.00 39.44 923 SER A N 1
ATOM 7332 C CA . SER A 1 923 ? -106.759 35.489 201.731 1.00 39.44 923 SER A CA 1
ATOM 7333 C C . SER A 1 923 ? -106.408 35.827 200.273 1.00 39.44 923 SER A C 1
ATOM 7335 O O . SER A 1 923 ? -106.652 35.007 199.398 1.00 39.44 923 SER A O 1
ATOM 7337 N N . ARG A 1 924 ? -106.007 37.053 199.909 1.00 40.28 924 ARG A N 1
ATOM 7338 C CA . ARG A 1 924 ? -104.821 37.871 200.281 1.00 40.28 924 ARG A CA 1
ATOM 7339 C C . ARG A 1 924 ? -103.704 37.758 199.236 1.00 40.28 924 ARG A C 1
ATOM 7341 O O . ARG A 1 924 ? -103.325 36.672 198.839 1.00 40.28 924 ARG A O 1
ATOM 7348 N N . GLU A 1 925 ? -103.276 38.865 198.631 1.00 47.88 925 GLU A N 1
ATOM 7349 C CA . GLU A 1 925 ? -102.280 39.822 199.172 1.00 47.88 925 GLU A CA 1
ATOM 7350 C C . GLU A 1 925 ? -100.835 39.277 199.264 1.00 47.88 925 GLU A C 1
ATOM 7352 O O . GLU A 1 925 ? -100.025 39.766 200.044 1.00 47.88 925 GLU A O 1
ATOM 7357 N N . SER A 1 926 ? -100.462 38.348 198.381 1.00 40.34 926 SER A N 1
ATOM 7358 C CA . SER A 1 926 ? -99.079 38.194 197.906 1.00 40.34 926 SER A CA 1
ATOM 7359 C C . SER A 1 926 ? -99.082 37.718 196.442 1.00 40.34 926 SER A C 1
ATOM 7361 O O . SER A 1 926 ? -99.760 36.760 196.102 1.00 40.34 926 SER A O 1
ATOM 7363 N N . ALA A 1 927 ? -98.404 38.354 195.484 1.00 40.81 927 ALA A N 1
ATOM 7364 C CA . ALA A 1 927 ? -97.700 39.641 195.468 1.00 40.81 927 ALA A CA 1
ATOM 7365 C C . ALA A 1 927 ? -97.682 40.131 193.994 1.00 40.81 927 ALA A C 1
ATOM 7367 O O . ALA A 1 927 ? -97.389 39.339 193.109 1.00 40.81 927 ALA A O 1
ATOM 7368 N N . LYS A 1 928 ? -97.979 41.378 193.594 1.00 57.47 928 LYS A N 1
ATOM 7369 C CA . LYS A 1 928 ? -98.351 42.622 194.307 1.00 57.47 928 LYS A CA 1
ATOM 7370 C C . LYS A 1 928 ? -97.380 43.142 195.376 1.00 57.47 928 LYS A C 1
ATOM 7372 O O . LYS A 1 928 ? -97.747 44.005 196.162 1.00 57.47 928 LYS A O 1
ATOM 7377 N N . LEU A 1 929 ? -96.135 42.670 195.339 1.00 44.47 929 LEU A N 1
ATOM 7378 C CA . LEU A 1 929 ? -94.999 43.229 196.087 1.00 44.47 929 LEU A CA 1
ATOM 7379 C C . LEU A 1 929 ? -93.638 42.959 195.395 1.00 44.47 929 LEU A C 1
ATOM 7381 O O . LEU A 1 929 ? -92.615 42.816 196.054 1.00 44.47 929 LEU A O 1
ATOM 7385 N N . ALA A 1 930 ? -93.649 42.882 194.057 1.00 40.00 930 ALA A N 1
ATOM 7386 C CA . ALA A 1 930 ? -92.494 43.112 193.174 1.00 40.00 930 ALA A CA 1
ATOM 7387 C C . ALA A 1 930 ? -92.997 43.303 191.719 1.00 40.00 930 ALA A C 1
ATOM 7389 O O . ALA A 1 930 ? -92.935 42.381 190.916 1.00 40.00 930 ALA A O 1
ATOM 7390 N N . THR A 1 931 ? -93.657 44.379 191.274 1.00 48.56 931 THR A N 1
ATOM 7391 C CA . THR A 1 931 ? -93.650 45.814 191.629 1.00 48.56 931 THR A CA 1
ATOM 7392 C C . THR A 1 931 ? -92.290 46.517 191.591 1.00 48.56 931 THR A C 1
ATOM 7394 O O . THR A 1 931 ? -91.414 46.247 192.400 1.00 48.56 931 THR A O 1
ATOM 7397 N N . GLN A 1 932 ? -92.228 47.561 190.755 1.00 55.34 932 GLN A N 1
ATOM 7398 C CA . GLN A 1 932 ? -91.619 48.855 191.103 1.00 55.34 932 GLN A CA 1
ATOM 7399 C C . GLN A 1 932 ? -90.085 48.919 191.269 1.00 55.34 932 GLN A C 1
ATOM 7401 O O . GLN A 1 932 ? -89.595 49.754 192.018 1.00 55.34 932 GLN A O 1
ATOM 7406 N N . LEU A 1 933 ? -89.321 48.152 190.483 1.00 40.88 933 LEU A N 1
ATOM 7407 C CA . LEU A 1 933 ? -87.942 48.504 190.097 1.00 40.88 933 LEU A CA 1
ATOM 7408 C C . LEU A 1 933 ? -87.615 47.828 188.742 1.00 40.88 933 LEU A C 1
ATOM 7410 O O . LEU A 1 933 ? -87.934 46.659 188.572 1.00 40.88 933 LEU A O 1
ATOM 7414 N N . ALA A 1 934 ? -87.038 48.463 187.717 1.00 42.91 934 ALA A N 1
ATOM 7415 C CA . ALA A 1 934 ? -86.591 49.851 187.584 1.00 42.91 934 ALA A CA 1
ATOM 7416 C C . ALA A 1 934 ? -87.173 50.544 186.331 1.00 42.91 934 ALA A C 1
ATOM 7418 O O . ALA A 1 934 ? -86.455 51.186 185.568 1.00 42.91 934 ALA A O 1
ATOM 7419 N N . ALA A 1 935 ? -88.503 50.538 186.183 1.00 58.75 935 ALA A N 1
ATOM 7420 C CA . ALA A 1 935 ? -89.198 51.651 185.522 1.00 58.75 935 ALA A CA 1
ATOM 7421 C C . ALA A 1 935 ? -89.137 52.909 186.423 1.00 58.75 935 ALA A C 1
ATOM 7423 O O . ALA A 1 935 ? -90.142 53.367 186.959 1.00 58.75 935 ALA A O 1
ATOM 7424 N N . VAL A 1 936 ? -87.912 53.399 186.635 1.00 46.31 936 VAL A N 1
ATOM 7425 C CA . VAL A 1 936 ? -87.535 54.644 187.330 1.00 46.31 936 VAL A CA 1
ATOM 7426 C C . VAL A 1 936 ? -86.364 55.283 186.574 1.00 46.31 936 VAL A C 1
ATOM 7428 O O . VAL A 1 936 ? -86.379 56.480 186.324 1.00 46.31 936 VAL A O 1
ATOM 7431 N N . THR A 1 937 ? -85.404 54.467 186.125 1.00 43.66 937 THR A N 1
ATOM 7432 C CA . THR A 1 937 ? -84.278 54.844 185.255 1.00 43.66 937 THR A CA 1
ATOM 7433 C C . THR A 1 937 ? -84.338 53.977 183.987 1.00 43.66 937 THR A C 1
ATOM 7435 O O . THR A 1 937 ? -84.035 52.790 184.053 1.00 43.66 937 THR A O 1
ATOM 7438 N N . ALA A 1 938 ? -84.775 54.444 182.813 1.00 52.69 938 ALA A N 1
ATOM 7439 C CA . ALA A 1 938 ? -84.789 55.820 182.299 1.00 52.69 938 ALA A CA 1
ATOM 7440 C C . ALA A 1 938 ? -83.402 56.499 182.346 1.00 52.69 938 ALA A C 1
ATOM 7442 O O . ALA A 1 938 ? -82.430 55.934 182.836 1.00 52.69 938 ALA A O 1
ATOM 7443 N N . GLU A 1 939 ? -83.308 57.708 181.796 1.00 54.56 939 GLU A N 1
ATOM 7444 C CA . GLU A 1 939 ? -82.173 58.628 181.988 1.00 54.56 939 GLU A CA 1
ATOM 7445 C C . GLU A 1 939 ? -80.764 58.163 181.566 1.00 54.56 939 GLU A C 1
ATOM 7447 O O . GLU A 1 939 ? -79.781 58.787 181.954 1.00 54.56 939 GLU A O 1
ATOM 7452 N N . ASN A 1 940 ? -80.639 57.175 180.669 1.00 37.75 940 ASN A N 1
ATOM 7453 C CA . ASN A 1 940 ? -79.396 57.001 179.897 1.00 37.75 940 ASN A CA 1
ATOM 7454 C C . ASN A 1 940 ? -79.540 56.908 178.366 1.00 37.75 940 ASN A C 1
ATOM 7456 O O . ASN A 1 940 ? -78.543 56.754 177.669 1.00 37.75 940 ASN A O 1
ATOM 7460 N N . GLN A 1 941 ? -80.715 57.241 177.813 1.00 46.56 941 GLN A N 1
ATOM 7461 C CA . GLN A 1 941 ? -80.812 57.875 176.478 1.00 46.56 941 GLN A CA 1
ATOM 7462 C C . GLN A 1 941 ? -80.290 59.335 176.518 1.00 46.56 941 GLN A C 1
ATOM 7464 O O . GLN A 1 941 ? -80.917 60.250 175.991 1.00 46.56 941 GLN A O 1
ATOM 7469 N N . ARG A 1 942 ? -79.202 59.593 177.258 1.00 43.50 942 ARG A N 1
ATOM 7470 C CA . ARG A 1 942 ? -78.812 60.946 177.690 1.00 43.50 942 ARG A CA 1
ATOM 7471 C C . ARG A 1 942 ? -77.306 61.203 177.714 1.00 43.50 942 ARG A C 1
ATOM 7473 O O . ARG A 1 942 ? -76.900 62.356 177.830 1.00 43.50 942 ARG A O 1
ATOM 7480 N N . LEU A 1 943 ? -76.473 60.166 177.591 1.00 45.34 943 LEU A N 1
ATOM 7481 C CA . LEU A 1 943 ? -75.020 60.315 177.572 1.00 45.34 943 LEU A CA 1
ATOM 7482 C C . LEU A 1 943 ? -74.375 59.587 176.392 1.00 45.34 943 LEU A C 1
ATOM 7484 O O . LEU A 1 943 ? -73.800 58.514 176.542 1.00 45.34 943 LEU A O 1
ATOM 7488 N N . SER A 1 944 ? -74.303 60.346 175.296 1.00 41.00 944 SER A N 1
ATOM 7489 C CA . SER A 1 944 ? -73.291 60.288 174.231 1.00 41.00 944 SER A CA 1
ATOM 7490 C C . SER A 1 944 ? -73.703 59.515 172.967 1.00 41.00 944 SER A C 1
ATOM 7492 O O . SER A 1 944 ? -73.848 58.303 173.015 1.00 41.00 944 SER A O 1
ATOM 7494 N N . GLU A 1 945 ? -73.837 60.117 171.777 1.00 48.59 945 GLU A N 1
ATOM 7495 C CA . GLU A 1 945 ? -73.734 61.538 171.356 1.00 48.59 945 GLU A CA 1
ATOM 7496 C C . GLU A 1 945 ? -72.519 62.331 171.883 1.00 48.59 945 GLU A C 1
ATOM 7498 O O . GLU A 1 945 ? -72.560 63.513 172.205 1.00 48.59 945 GLU A O 1
ATOM 7503 N N . LYS A 1 946 ? -71.402 61.628 172.015 1.00 42.16 946 LYS A N 1
ATOM 7504 C CA . LYS A 1 946 ? -70.043 62.164 172.080 1.00 42.16 946 LYS A CA 1
ATOM 7505 C C . LYS A 1 946 ? -69.241 61.159 171.285 1.00 42.16 946 LYS A C 1
ATOM 7507 O O . LYS A 1 946 ? -69.488 59.966 171.438 1.00 42.16 946 LYS A O 1
ATOM 7512 N N . LEU A 1 947 ? -68.341 61.635 170.433 1.00 36.16 947 LEU A N 1
ATOM 7513 C CA . LEU A 1 947 ? -67.694 60.821 169.402 1.00 36.16 947 LEU A CA 1
ATOM 7514 C C . LEU A 1 947 ? -68.556 60.562 168.135 1.00 36.16 947 LEU A C 1
ATOM 7516 O O . LEU A 1 947 ? -68.442 59.549 167.456 1.00 36.16 947 LEU A O 1
ATOM 7520 N N . ARG A 1 948 ? -69.261 61.624 167.693 1.00 43.28 948 ARG A N 1
ATOM 7521 C CA . ARG A 1 948 ? -69.417 62.021 166.259 1.00 43.28 948 ARG A CA 1
ATOM 7522 C C . ARG A 1 948 ? -68.083 62.576 165.692 1.00 43.28 948 ARG A C 1
ATOM 7524 O O . ARG A 1 948 ? -68.022 63.525 164.913 1.00 43.28 948 ARG A O 1
ATOM 7531 N N . GLU A 1 949 ? -67.007 62.042 166.240 1.00 37.16 949 GLU A N 1
ATOM 7532 C CA . GLU A 1 949 ? -65.637 62.515 166.363 1.00 37.16 949 GLU A CA 1
ATOM 7533 C C . GLU A 1 949 ? -64.875 61.238 166.785 1.00 37.16 949 GLU A C 1
ATOM 7535 O O . GLU A 1 949 ? -65.427 60.388 167.460 1.00 37.16 949 GLU A O 1
ATOM 7540 N N . ALA A 1 950 ? -63.633 60.980 166.446 1.00 39.69 950 ALA A N 1
ATOM 7541 C CA . ALA A 1 950 ? -62.737 61.736 165.615 1.00 39.69 950 ALA A CA 1
ATOM 7542 C C . ALA A 1 950 ? -61.835 60.740 164.876 1.00 39.69 950 ALA A C 1
ATOM 7544 O O . ALA A 1 950 ? -61.772 59.573 165.243 1.00 39.69 950 ALA A O 1
ATOM 7545 N N . ARG A 1 951 ? -61.011 61.295 163.983 1.00 36.50 951 ARG A N 1
ATOM 7546 C CA . ARG A 1 951 ? -59.613 60.880 163.792 1.00 36.50 951 ARG A CA 1
ATOM 7547 C C . ARG A 1 951 ? -59.326 59.467 163.264 1.00 36.50 951 ARG A C 1
ATOM 7549 O O . ARG A 1 951 ? -59.472 58.481 163.964 1.00 36.50 951 ARG A O 1
ATOM 7556 N N . HIS A 1 952 ? -58.628 59.494 162.129 1.00 33.34 952 HIS A N 1
ATOM 7557 C CA . HIS A 1 952 ? -57.702 58.475 161.625 1.00 33.34 952 HIS A CA 1
ATOM 7558 C C . HIS A 1 952 ? -58.387 57.158 161.191 1.00 33.34 952 HIS A C 1
ATOM 7560 O O . HIS A 1 952 ? -58.951 56.446 162.004 1.00 33.34 952 HIS A O 1
ATOM 7566 N N . ALA A 1 953 ? -58.533 56.872 159.894 1.00 34.78 953 ALA A N 1
ATOM 7567 C CA . ALA A 1 953 ? -57.514 56.713 158.838 1.00 34.78 953 ALA A CA 1
ATOM 7568 C C . ALA A 1 953 ? -56.734 55.391 158.935 1.00 34.78 953 ALA A C 1
ATOM 7570 O O . ALA A 1 953 ? -56.464 54.918 160.033 1.00 34.78 953 ALA A O 1
ATOM 7571 N N . LEU A 1 954 ? -56.305 54.910 157.757 1.00 31.23 954 LEU A N 1
ATOM 7572 C CA . LEU A 1 954 ? -55.689 53.609 157.437 1.00 31.23 954 LEU A CA 1
ATOM 7573 C C . LEU A 1 954 ? -56.665 52.441 157.193 1.00 31.23 954 LEU A C 1
ATOM 7575 O O . LEU A 1 954 ? -57.769 52.406 157.723 1.00 31.23 954 LEU A O 1
ATOM 7579 N N . HIS A 1 955 ? -56.156 51.509 156.378 1.00 34.12 955 HIS A N 1
ATOM 7580 C CA . HIS A 1 955 ? -56.577 50.125 156.120 1.00 34.12 955 HIS A CA 1
ATOM 7581 C C . HIS A 1 955 ? -57.922 49.823 155.411 1.00 34.12 955 HIS A C 1
ATOM 7583 O O . HIS A 1 955 ? -58.983 49.748 156.016 1.00 34.12 955 HIS A O 1
ATOM 7589 N N . GLU A 1 956 ? -57.768 49.546 154.106 1.00 33.06 956 GLU A N 1
ATOM 7590 C CA . GLU A 1 956 ? -57.901 48.202 153.490 1.00 33.06 956 GLU A CA 1
ATOM 7591 C C . GLU A 1 956 ? -59.253 47.536 153.158 1.00 33.06 956 GLU A C 1
ATOM 7593 O O . GLU A 1 956 ? -60.235 47.591 153.887 1.00 33.06 956 GLU A O 1
ATOM 7598 N N . GLU A 1 957 ? -59.165 46.787 152.045 1.00 29.81 957 GLU A N 1
ATOM 7599 C CA . GLU A 1 957 ? -60.037 45.712 151.548 1.00 29.81 957 GLU A CA 1
ATOM 7600 C C . GLU A 1 957 ? -61.512 46.023 151.220 1.00 29.81 957 GLU A C 1
ATOM 7602 O O . GLU A 1 957 ? -62.066 47.068 151.541 1.00 29.81 957 GLU A O 1
ATOM 7607 N N . SER A 1 958 ? -62.145 45.049 150.544 1.00 34.34 958 SER A N 1
ATOM 7608 C CA . SER A 1 958 ? -63.544 45.033 150.077 1.00 34.34 958 SER A CA 1
ATOM 7609 C C . SER A 1 958 ? -63.904 46.000 148.921 1.00 34.34 958 SER A C 1
ATOM 7611 O O . SER A 1 958 ? -63.482 47.146 148.891 1.00 34.34 958 SER A O 1
ATOM 7613 N N . ASN A 1 959 ? -64.740 45.629 147.937 1.00 35.66 959 ASN A N 1
ATOM 7614 C CA . ASN A 1 959 ? -65.356 44.325 147.632 1.00 35.66 959 ASN A CA 1
ATOM 7615 C C . ASN A 1 959 ? -65.974 44.299 146.210 1.00 35.66 959 ASN A C 1
ATOM 7617 O O . ASN A 1 959 ? -66.726 45.215 145.898 1.00 35.66 959 ASN A O 1
ATOM 7621 N N . ARG A 1 960 ? -65.832 43.157 145.500 1.00 39.22 960 ARG A N 1
ATOM 7622 C CA . ARG A 1 960 ? -66.868 42.498 144.642 1.00 39.22 960 ARG A CA 1
ATOM 7623 C C . ARG A 1 960 ? -67.361 43.269 143.387 1.00 39.22 960 ARG A C 1
ATOM 7625 O O . ARG A 1 960 ? -67.043 44.436 143.224 1.00 39.22 960 ARG A O 1
ATOM 7632 N N . TYR A 1 961 ? -68.083 42.716 142.402 1.00 36.22 961 TYR A N 1
ATOM 7633 C CA . TYR A 1 961 ? -68.727 41.414 142.069 1.00 36.22 961 TYR A CA 1
ATOM 7634 C C . TYR A 1 961 ? -68.584 41.232 140.526 1.00 36.22 961 TYR A C 1
ATOM 7636 O O . TYR A 1 961 ? -68.379 42.237 139.850 1.00 36.22 961 TYR A O 1
ATOM 7644 N N . GLU A 1 962 ? -68.743 40.098 139.827 1.00 35.56 962 GLU A N 1
ATOM 7645 C CA . GLU A 1 962 ? -68.825 38.631 140.056 1.00 35.56 962 GLU A CA 1
ATOM 7646 C C . GLU A 1 962 ? -68.619 37.994 138.634 1.00 35.56 962 GLU A C 1
ATOM 7648 O O . GLU A 1 962 ? -68.757 38.707 137.640 1.00 35.56 962 GLU A O 1
ATOM 7653 N N . TRP A 1 963 ? -68.175 36.750 138.408 1.00 32.69 963 TRP A N 1
ATOM 7654 C CA . TRP A 1 963 ? -69.016 35.538 138.420 1.00 32.69 963 TRP A CA 1
ATOM 7655 C C . TRP A 1 963 ? -68.226 34.208 138.434 1.00 32.69 963 TRP A C 1
ATOM 7657 O O . TRP A 1 963 ? -67.011 34.142 138.274 1.00 32.69 963 TRP A O 1
ATOM 7667 N N . ALA A 1 964 ? -69.004 33.158 138.677 1.00 36.50 964 ALA A N 1
ATOM 7668 C CA . ALA A 1 964 ? -68.740 31.737 138.914 1.00 36.50 964 ALA A CA 1
ATOM 7669 C C . ALA A 1 964 ? -68.853 30.852 137.625 1.00 36.50 964 ALA A C 1
ATOM 7671 O O . ALA A 1 964 ? -69.305 31.382 136.608 1.00 36.50 964 ALA A O 1
ATOM 7672 N N . PRO A 1 965 ? -68.692 29.495 137.661 1.00 54.91 965 PRO A N 1
ATOM 7673 C CA . PRO A 1 965 ? -67.737 28.631 138.419 1.00 54.91 965 PRO A CA 1
ATOM 7674 C C . PRO A 1 965 ? -67.288 27.287 137.717 1.00 54.91 965 PRO A C 1
ATOM 7676 O O . PRO A 1 965 ? -67.773 26.971 136.638 1.00 54.91 965 PRO A O 1
ATOM 7679 N N . VAL A 1 966 ? -66.512 26.419 138.428 1.00 33.41 966 VAL A N 1
ATOM 7680 C CA . VAL A 1 966 ? -66.354 24.924 138.238 1.00 33.41 966 VAL A CA 1
ATOM 7681 C C . VAL A 1 966 ? -65.519 24.465 136.995 1.00 33.41 966 VAL A C 1
ATOM 7683 O O . VAL A 1 966 ? -65.450 25.204 136.025 1.00 33.41 966 VAL A O 1
ATOM 7686 N N . ALA A 1 967 ? -64.774 23.332 136.911 1.00 31.14 967 ALA A N 1
ATOM 7687 C CA . ALA A 1 967 ? -64.493 22.136 137.759 1.00 31.14 967 ALA A CA 1
ATOM 7688 C C . ALA A 1 967 ? -62.974 21.722 137.754 1.00 31.14 967 ALA A C 1
ATOM 7690 O O . ALA A 1 967 ? -62.242 22.256 136.918 1.00 31.14 967 ALA A O 1
ATOM 7691 N N . PRO A 1 968 ? -62.475 20.770 138.600 1.00 53.12 968 PRO A N 1
ATOM 7692 C CA . PRO A 1 968 ? -61.021 20.473 138.675 1.00 53.12 968 PRO A CA 1
ATOM 7693 C C . PRO A 1 968 ? -60.518 18.987 138.790 1.00 53.12 968 PRO A C 1
ATOM 7695 O O . PRO A 1 968 ? -61.214 18.118 139.301 1.00 53.12 968 PRO A O 1
ATOM 7698 N N . LEU A 1 969 ? -59.213 18.797 138.480 1.00 32.03 969 LEU A N 1
ATOM 7699 C CA . LEU A 1 969 ? -58.190 17.866 139.059 1.00 32.03 969 LEU A CA 1
ATOM 7700 C C . LEU A 1 969 ? -58.035 16.346 138.693 1.00 32.03 969 LEU A C 1
ATOM 7702 O O . LEU A 1 969 ? -58.870 15.513 139.012 1.00 32.03 969 LEU A O 1
ATOM 7706 N N . LEU A 1 970 ? -56.775 16.027 138.303 1.00 32.34 970 LEU A N 1
ATOM 7707 C CA . LEU A 1 970 ? -55.853 14.933 138.746 1.00 32.34 970 LEU A CA 1
ATOM 7708 C C . LEU A 1 970 ? -55.708 13.547 138.048 1.00 32.34 970 LEU A C 1
ATOM 7710 O O . LEU A 1 970 ? -56.624 12.741 138.014 1.00 32.34 970 LEU A O 1
ATOM 7714 N N . CYS A 1 971 ? -54.418 13.224 137.787 1.00 31.14 971 CYS A N 1
ATOM 7715 C CA . CYS A 1 971 ? -53.739 11.900 137.802 1.00 31.14 971 CYS A CA 1
ATOM 7716 C C . CYS A 1 971 ? -54.024 10.840 136.702 1.00 31.14 971 CYS A C 1
ATOM 7718 O O . CYS A 1 971 ? -55.144 10.722 136.238 1.00 31.14 971 CYS A O 1
ATOM 7720 N N . ARG A 1 972 ? -53.070 9.961 136.310 1.00 36.53 972 ARG A N 1
ATOM 7721 C CA . ARG A 1 972 ? -51.574 10.006 136.297 1.00 36.53 972 ARG A CA 1
ATOM 7722 C C . ARG A 1 972 ? -50.989 8.775 135.542 1.00 36.53 972 ARG A C 1
ATOM 7724 O O . ARG A 1 972 ? -51.523 7.693 135.704 1.00 36.53 972 ARG A O 1
ATOM 7731 N N . VAL A 1 973 ? -49.800 8.936 134.934 1.00 34.66 973 VAL A N 1
ATOM 7732 C CA . VAL A 1 973 ? -48.733 7.909 134.705 1.00 34.66 973 VAL A CA 1
ATOM 7733 C C . VAL A 1 973 ? -48.962 6.752 133.695 1.00 34.66 973 VAL A C 1
ATOM 7735 O O . VAL A 1 973 ? -49.613 5.777 134.025 1.00 34.66 973 VAL A O 1
ATOM 7738 N N . VAL A 1 974 ? -48.246 6.865 132.556 1.00 40.81 974 VAL A N 1
ATOM 7739 C CA . VAL A 1 974 ? -47.320 5.900 131.878 1.00 40.81 974 VAL A CA 1
ATOM 7740 C C . VAL A 1 974 ? -47.795 4.486 131.467 1.00 40.81 974 VAL A C 1
ATOM 7742 O O . VAL A 1 974 ? -48.460 3.796 132.229 1.00 40.81 974 VAL A O 1
ATOM 7745 N N . CYS A 1 975 ? -47.245 4.055 130.315 1.00 38.09 975 CYS A N 1
ATOM 7746 C CA . CYS A 1 975 ? -47.489 2.844 129.514 1.00 38.09 975 CYS A CA 1
ATOM 7747 C C . CYS A 1 975 ? -48.739 2.955 128.638 1.00 38.09 975 CYS A C 1
ATOM 7749 O O . CYS A 1 975 ? -49.828 2.556 129.095 1.00 38.09 975 CYS A O 1
#